Protein AF-A0A8B8N8Z0-F1 (afdb_monomer)

pLDDT: mean 83.54, std 14.43, range [28.58, 98.75]

Foldseek 3Di:
DDAPDQEDAAEDPPDAAEDELVNLLVHQNHAYYHHYNYAYADENANSQQNHQEYAHAAADLDHRYDQDDHNRHAEYHHENHCDEAVRPCVVRCLNHQNHAYYHHHNNCRYQEDHQCQSPCNHQEYHPAQNCNHAAYDLNCLSNQNHQEYEHANNANHQEYDLSPLNRANHADYHDYQYQHHYYYHLNVLSNCNHAEDAQANHCRDQDDRLSVLSNQNHAYDANHLNQNHAEHHLSVLSNQNHAEYHDANYAHAEHHLSVLSNQNHAYDHQALYCHQEHHLSVLSNANHQEDHHALNANHECPNLLSVLSHQNHAYDAAHNYRYQEHDQSQQVHLYQEYHHEYANHQADHDHHLNYQYYAYEYLACVRPDACQSNQNHAYYHYAHDAPPDPDPPVCCVVRVVSRVVSLPDDHDAHDDHLNYQEYAYHQDPPYHDLPNVLNHAYYHAEPHQDQEDDDDLSCQQHAEYHYEQNQNHAAHPPPLSNLNHQYYEAYNHQNHAAYPNPLNNQNHAEYAYENHARHAEYPACLSNVNHQEEEYEQHQNYAAHHNCPPHNDYHPHLQVRHPPVGHDPPVPDPPPPDDAQSFQEEEFDDCVQCPPDAPVCLCVVCVVVVGGYDYPPPDDDDPDDLDPSLLSNLLRYQEYEYEDDLCQLLDLNSLRSLLSNVVSCVVVVNSHYYAYEDAHDDLCVLLVVDVRNVVSLVVVVVPDDPVSSVSSNVSSNVSSPDDYHYDNDDDSVVSSVVVVVVSVVSVVVNVPPD

Sequence (754 aa):
KNEDAEALSLTSDGCNRSIASEELAALPNLRFLRVKGVDLFGNFENLLSNLRWFSWEIMHKVLYAESFHFANLVVLDLSRSDIEDDWGGWRQIQMTKKLKVLDLTDCTKLRRTPDFSNFTSLETLVLARCSNLITIHPSISKLQLLETLNIKGCSCLGELPEEISSLQSLKQIIMPQNFQPLKLPERFGDLKSLLSLRLSYHPKICKLPDSIGGAVNLTCLTLRECVGIKELPSSIGELQMLVELDISSSSIVELPDSIGKLKKLKVLSLCRTKIREIPRTVGGLEMLEGLYAHQSWDLTDKNLEEIGKLRHLKTLNLAFTSVSRLPAEISGLDLQKLEVGSIELQQVPALPSSLKFLAVQALDFSLVPDPSCITGLEHLELQRLSSSTNIPRSTWRDYHSKIEAASTREQPSYQLPFHLSTLKLRGISPLPHFSNLSKLTVLHVIDCAISHLPVDPGLTHLRELFIRRCKSLEKIPGLSLLRSLERLELEGLSRLVEIQGLSELESLQYFRISSCDLIGQLPNLSKLGKLQHLDLEACPNLRPIEGIEGLESWVLDTCGHTILERLFDISRSTWLSHKLSMYDVFLSSKGVDTHRSIVSYLHDWMFHNQISVYSSLDDYRSKEGIGEKILQALASSNIYIPVFSRNYASSHWCLRELACMVKCTAESKGKRRILPIFFDVEIDDVKLETNLYNNALDKHGMNFDHNEVKSWKEALIEVAAMRGFVLKNNSYEEVLQLVVAEVYKARKSLDGDS

Structure (mmCIF, N/CA/C/O backbone):
data_AF-A0A8B8N8Z0-F1
#
_entry.id   AF-A0A8B8N8Z0-F1
#
loop_
_atom_site.group_PDB
_atom_site.id
_atom_site.type_symbol
_atom_site.label_atom_id
_atom_site.label_alt_id
_atom_site.label_comp_id
_atom_site.label_asym_id
_atom_site.label_entity_id
_atom_site.label_seq_id
_atom_site.pdbx_PDB_ins_code
_atom_site.Cartn_x
_atom_site.Cartn_y
_atom_site.Cartn_z
_atom_site.occupancy
_atom_site.B_iso_or_equiv
_atom_site.auth_seq_id
_atom_site.auth_comp_id
_atom_site.auth_asym_id
_atom_site.auth_atom_id
_atom_site.pdbx_PDB_model_num
ATOM 1 N N . LYS A 1 1 ? -48.734 17.765 26.076 1.00 64.25 1 LYS A N 1
ATOM 2 C CA . LYS A 1 1 ? -48.020 16.470 26.136 1.00 64.25 1 LYS A CA 1
ATOM 3 C C . LYS A 1 1 ? -48.306 15.728 24.845 1.00 64.25 1 LYS A C 1
ATOM 5 O O . LYS A 1 1 ? -49.464 15.719 24.449 1.00 64.25 1 LYS A O 1
ATOM 10 N N . ASN A 1 2 ? -47.285 15.202 24.180 1.00 74.56 2 ASN A N 1
ATOM 11 C CA . ASN A 1 2 ? -47.433 14.359 22.998 1.00 74.56 2 ASN A CA 1
ATOM 12 C C . ASN A 1 2 ? -46.837 12.991 23.341 1.00 74.56 2 ASN A C 1
ATOM 14 O O . ASN A 1 2 ? -45.634 12.881 23.566 1.00 74.56 2 ASN A O 1
ATOM 18 N N . GLU A 1 3 ? -47.701 11.987 23.464 1.00 80.31 3 GLU A N 1
ATOM 19 C CA . GLU A 1 3 ? -47.327 10.639 23.904 1.00 80.31 3 GLU A CA 1
ATOM 20 C C . GLU A 1 3 ? -46.908 9.737 22.733 1.00 80.31 3 GLU A C 1
ATOM 22 O O . GLU A 1 3 ? -46.277 8.710 22.963 1.00 80.31 3 GLU A O 1
ATOM 27 N N . ASP A 1 4 ? -47.160 10.150 21.488 1.00 79.81 4 ASP A N 1
ATOM 28 C CA . ASP A 1 4 ? -46.815 9.383 20.283 1.00 79.81 4 ASP A CA 1
ATOM 29 C C . ASP A 1 4 ? -45.394 9.690 19.771 1.00 79.81 4 ASP A C 1
ATOM 31 O O . ASP A 1 4 ? -44.838 8.973 18.938 1.00 79.81 4 ASP A O 1
ATOM 35 N N . ALA A 1 5 ? -44.787 10.783 20.242 1.00 72.88 5 ALA A N 1
ATOM 36 C CA . ALA A 1 5 ? -43.480 11.236 19.780 1.00 72.88 5 ALA A CA 1
ATOM 37 C C . ALA A 1 5 ? -42.330 10.392 20.367 1.00 72.88 5 ALA A C 1
ATOM 39 O O . ALA A 1 5 ? -41.898 10.601 21.501 1.00 72.88 5 ALA A O 1
ATOM 40 N N . GLU A 1 6 ? -41.781 9.475 19.563 1.00 80.25 6 GLU A N 1
ATOM 41 C CA . GLU A 1 6 ? -40.627 8.640 19.946 1.00 80.25 6 GLU A CA 1
ATOM 42 C C . GLU A 1 6 ? -39.260 9.225 19.542 1.00 80.25 6 GLU A C 1
ATOM 44 O O . GLU A 1 6 ? -38.225 8.789 20.057 1.00 80.25 6 GLU A O 1
ATOM 49 N N . ALA A 1 7 ? -39.222 10.201 18.632 1.00 79.19 7 ALA A N 1
ATOM 50 C CA . ALA A 1 7 ? -37.984 10.786 18.122 1.00 79.19 7 ALA A CA 1
ATOM 51 C C . ALA A 1 7 ? -38.082 12.307 17.967 1.00 79.19 7 ALA A C 1
ATOM 53 O O . ALA A 1 7 ? -39.103 12.829 17.523 1.00 79.19 7 ALA A O 1
ATOM 54 N N . LEU A 1 8 ? -36.995 13.007 18.290 1.00 80.31 8 LEU A N 1
ATOM 55 C CA . LEU A 1 8 ? -36.896 14.458 18.190 1.00 80.31 8 LEU A CA 1
ATOM 56 C C . LEU A 1 8 ? -35.491 14.868 17.733 1.00 80.31 8 LEU A C 1
ATOM 58 O O . LEU A 1 8 ? -34.490 14.371 18.247 1.00 80.31 8 LEU A O 1
ATOM 62 N N . SER A 1 9 ? -35.416 15.796 16.779 1.00 82.12 9 SER A N 1
ATOM 63 C CA . SER A 1 9 ? -34.163 16.412 16.339 1.00 82.12 9 SER A CA 1
ATOM 64 C C . SER A 1 9 ? -34.293 17.924 16.392 1.00 82.12 9 SER A C 1
ATOM 66 O O . SER A 1 9 ? -35.185 18.497 15.772 1.00 82.12 9 SER A O 1
ATOM 68 N N . LEU A 1 10 ? -33.379 18.553 17.114 1.00 79.12 10 LEU A N 1
ATOM 69 C CA . LEU A 1 10 ? -33.354 19.977 17.393 1.00 79.12 10 LEU A CA 1
ATOM 70 C C . LEU A 1 10 ? -32.023 20.523 16.894 1.00 79.12 10 LEU A C 1
ATOM 72 O O . LEU A 1 10 ? -30.957 20.061 17.301 1.00 79.12 10 LEU A O 1
ATOM 76 N N . THR A 1 11 ? -32.094 21.479 15.978 1.00 73.81 11 THR A N 1
ATOM 77 C CA . THR A 1 11 ? -30.932 22.111 15.350 1.00 73.81 11 THR A CA 1
ATOM 78 C C . THR A 1 11 ? -31.142 23.615 15.357 1.00 73.81 11 THR A C 1
ATOM 80 O O . THR A 1 11 ? -32.162 24.073 14.842 1.00 73.81 11 THR A O 1
ATOM 83 N N . SER A 1 12 ? -30.199 24.371 15.917 1.00 67.25 12 SER A N 1
ATOM 84 C CA . SER A 1 12 ? -30.183 25.832 15.787 1.00 67.25 12 SER A CA 1
ATOM 85 C C . SER A 1 12 ? -29.302 26.264 14.616 1.00 67.25 12 SER A C 1
ATOM 87 O O . SER A 1 12 ? -28.255 25.672 14.359 1.00 67.25 12 SER A O 1
ATOM 89 N N . ASP A 1 13 ? -29.723 27.317 13.924 1.00 56.53 13 ASP A N 1
ATOM 90 C CA . ASP A 1 13 ? -29.038 27.991 12.819 1.00 56.53 13 ASP A CA 1
ATOM 91 C C . ASP A 1 13 ? -28.179 29.187 13.282 1.00 56.53 13 ASP A C 1
ATOM 93 O O . ASP A 1 13 ? -27.795 30.033 12.476 1.00 56.53 13 ASP A O 1
ATOM 97 N N . GLY A 1 14 ? -27.838 29.250 14.575 1.00 51.62 14 GLY A N 1
ATOM 98 C CA . GLY A 1 14 ? -26.988 30.298 15.158 1.00 51.62 14 GLY A CA 1
ATOM 99 C C . GLY A 1 14 ? -27.698 31.224 16.150 1.00 51.62 14 GLY A C 1
ATOM 100 O O . GLY A 1 14 ? -27.080 32.154 16.664 1.00 51.62 14 GLY A O 1
ATOM 101 N N . CYS A 1 15 ? -28.971 30.971 16.468 1.00 49.44 15 CYS A N 1
ATOM 102 C CA . CYS A 1 15 ? -29.636 31.618 17.599 1.00 49.44 15 CYS A CA 1
ATOM 103 C C . CYS A 1 15 ? -29.336 30.846 18.897 1.00 49.44 15 CYS A C 1
ATOM 105 O O . CYS A 1 15 ? -29.618 29.648 18.960 1.00 49.44 15 CYS A O 1
ATOM 107 N N . ASN A 1 16 ? -28.841 31.514 19.947 1.00 56.75 16 ASN A N 1
ATOM 108 C CA . ASN A 1 16 ? -28.747 30.942 21.300 1.00 56.75 16 ASN A CA 1
ATOM 109 C C . ASN A 1 16 ? -30.158 30.643 21.829 1.00 56.75 16 ASN A C 1
ATOM 111 O O . ASN A 1 16 ? -30.786 31.477 22.481 1.00 56.75 16 ASN A O 1
ATOM 115 N N . ARG A 1 17 ? -30.685 29.465 21.500 1.00 65.38 17 ARG A N 1
ATOM 116 C CA . ARG A 1 17 ? -31.898 28.913 22.094 1.00 65.38 17 ARG A CA 1
ATOM 117 C C . ARG A 1 17 ? -31.474 27.833 23.075 1.00 65.38 17 ARG A C 1
ATOM 119 O O . ARG A 1 17 ? -30.704 26.946 22.714 1.00 65.38 17 ARG A O 1
ATOM 126 N N . SER A 1 18 ? -31.973 27.930 24.299 1.00 74.81 18 SER A N 1
ATOM 127 C CA . SER A 1 18 ? -31.906 26.865 25.289 1.00 74.81 18 SER A CA 1
ATOM 128 C C . SER A 1 18 ? -33.250 26.146 25.353 1.00 74.81 18 SER A C 1
ATOM 130 O O . SER A 1 18 ? -34.289 26.746 25.080 1.00 74.81 18 SER A O 1
ATOM 132 N N . ILE A 1 19 ? -33.222 24.860 25.691 1.00 80.62 19 ILE A N 1
ATOM 133 C CA . ILE A 1 19 ? -34.414 24.052 25.947 1.00 80.62 19 ILE A CA 1
ATOM 134 C C . ILE A 1 19 ? -34.471 23.744 27.434 1.00 80.62 19 ILE A C 1
ATOM 136 O O . ILE A 1 19 ? -33.508 23.220 28.007 1.00 80.62 19 ILE A O 1
ATOM 140 N N . ALA A 1 20 ? -35.605 24.076 28.040 1.00 85.69 20 ALA A N 1
ATOM 141 C CA . ALA A 1 20 ? -35.876 23.817 29.442 1.00 85.69 20 ALA A CA 1
ATOM 142 C C . ALA A 1 20 ? -36.270 22.350 29.670 1.00 85.69 20 ALA A C 1
ATOM 144 O O . ALA A 1 20 ? -36.886 21.705 28.812 1.00 85.69 20 ALA A O 1
ATOM 145 N N . SER A 1 21 ? -35.983 21.821 30.860 1.00 86.31 21 SER A N 1
ATOM 146 C CA . SER A 1 21 ? -36.419 20.484 31.281 1.00 86.31 21 SER A CA 1
ATOM 147 C C . SER A 1 21 ? -37.930 20.266 31.123 1.00 86.31 21 SER A C 1
ATOM 149 O O . SER A 1 21 ? -38.365 19.194 30.698 1.00 86.31 21 SER A O 1
ATOM 151 N N . GLU A 1 22 ? -38.743 21.289 31.394 1.00 86.50 22 GLU A N 1
ATOM 152 C CA . GLU A 1 22 ? -40.209 21.213 31.350 1.00 86.50 22 GLU A CA 1
ATOM 153 C C . GLU A 1 22 ? -40.739 21.006 29.923 1.00 86.50 22 GLU A C 1
ATOM 155 O O . GLU A 1 22 ? -41.787 20.384 29.733 1.00 86.50 22 GLU A O 1
ATOM 160 N N . GLU A 1 23 ? -40.007 21.487 28.914 1.00 85.94 23 GLU A N 1
ATOM 161 C CA . GLU A 1 23 ? -40.367 21.321 27.505 1.00 85.94 23 GLU A CA 1
ATOM 162 C C . GLU A 1 23 ? -40.172 19.869 27.059 1.00 85.94 23 GLU A C 1
ATOM 164 O O . GLU A 1 23 ? -41.051 19.287 26.419 1.00 85.94 23 GLU A O 1
ATOM 169 N N . LEU A 1 24 ? -39.061 19.241 27.461 1.00 85.31 24 LEU A N 1
ATOM 170 C CA . LEU A 1 24 ? -38.806 17.825 27.181 1.00 85.31 24 LEU A CA 1
ATOM 171 C C . LEU A 1 24 ? -39.704 16.897 28.014 1.00 85.31 24 LEU A C 1
ATOM 173 O O . LEU A 1 24 ? -40.096 15.834 27.530 1.00 85.31 24 LEU A O 1
ATOM 177 N N . ALA A 1 25 ? -40.143 17.323 29.204 1.00 85.00 25 ALA A N 1
ATOM 178 C CA . ALA A 1 25 ? -41.131 16.597 30.006 1.00 85.00 25 ALA A CA 1
ATOM 179 C C . ALA A 1 25 ? -42.498 16.438 29.303 1.00 85.00 25 ALA A C 1
ATOM 181 O O . ALA A 1 25 ? -43.309 15.586 29.684 1.00 85.00 25 ALA A O 1
ATOM 182 N N . ALA A 1 26 ? -42.774 17.227 28.257 1.00 85.88 26 ALA A N 1
ATOM 183 C CA . ALA A 1 26 ? -43.978 17.080 27.446 1.00 85.88 26 ALA A CA 1
ATOM 184 C C . ALA A 1 26 ? -43.946 15.865 26.492 1.00 85.88 26 ALA A C 1
ATOM 186 O O . ALA A 1 26 ? -44.990 15.570 25.897 1.00 85.88 26 ALA A O 1
ATOM 187 N N . LEU A 1 27 ? -42.801 15.176 26.365 1.00 85.44 27 LEU A N 1
ATOM 188 C CA . LEU A 1 27 ? -42.533 14.071 25.432 1.00 85.44 27 LEU A CA 1
ATOM 189 C C . LEU A 1 27 ? -42.079 12.793 26.182 1.00 85.44 27 LEU A C 1
ATOM 191 O O . LEU A 1 27 ? -40.927 12.373 26.069 1.00 85.44 27 LEU A O 1
ATOM 195 N N . PRO A 1 28 ? -42.959 12.148 26.970 1.00 82.88 28 PRO A N 1
ATOM 196 C CA . PRO A 1 28 ? -42.568 11.094 27.920 1.00 82.88 28 PRO A CA 1
ATOM 197 C C . PRO A 1 28 ? -42.070 9.781 27.280 1.00 82.88 28 PRO A C 1
ATOM 199 O O . PRO A 1 28 ? -41.373 8.998 27.930 1.00 82.88 28 PRO A O 1
ATOM 202 N N . ASN A 1 29 ? -42.408 9.532 26.012 1.00 85.06 29 ASN A N 1
ATOM 203 C CA . ASN A 1 29 ? -42.052 8.308 25.282 1.00 85.06 29 ASN A CA 1
ATOM 204 C C . ASN A 1 29 ? -40.846 8.491 24.346 1.00 85.06 29 ASN A C 1
ATOM 206 O O . ASN A 1 29 ? -40.593 7.650 23.483 1.00 85.06 29 ASN A O 1
ATOM 210 N N . LEU A 1 30 ? -40.078 9.571 24.520 1.00 84.50 30 LEU A N 1
ATOM 211 C CA . LEU A 1 30 ? -38.934 9.865 23.672 1.00 84.50 30 LEU A CA 1
ATOM 212 C C . LEU A 1 30 ? -37.840 8.793 23.813 1.00 84.50 30 LEU A C 1
ATOM 214 O O . LEU A 1 30 ? -37.362 8.487 24.908 1.00 84.50 30 LEU A O 1
ATOM 218 N N . ARG A 1 31 ? -37.420 8.236 22.675 1.00 85.88 31 ARG A N 1
ATOM 219 C CA . ARG A 1 31 ? -36.386 7.195 22.559 1.00 85.88 31 ARG A CA 1
ATOM 220 C C . ARG A 1 31 ? -35.155 7.674 21.799 1.00 85.88 31 ARG A C 1
ATOM 222 O O . ARG A 1 31 ? -34.062 7.166 22.055 1.00 85.88 31 ARG A O 1
ATOM 229 N N . PHE A 1 32 ? -35.321 8.636 20.894 1.00 84.25 32 PHE A N 1
ATOM 230 C CA . PHE A 1 32 ? -34.250 9.199 20.077 1.00 84.25 32 PHE A CA 1
ATOM 231 C C . PHE A 1 32 ? -34.248 10.716 20.204 1.00 84.25 32 PHE A C 1
ATOM 233 O O . PHE A 1 32 ? -35.252 11.364 19.914 1.00 84.25 32 PHE A O 1
ATOM 240 N N . LEU A 1 33 ? -33.117 11.283 20.605 1.00 85.06 33 LEU A N 1
ATOM 241 C CA . LEU A 1 33 ? -32.973 12.724 20.750 1.00 85.06 33 LEU A CA 1
ATOM 242 C C . LEU A 1 33 ? -31.678 13.191 20.090 1.00 85.06 33 LEU A C 1
ATOM 244 O O . LEU A 1 33 ? -30.604 12.702 20.423 1.00 85.06 33 LEU A O 1
ATOM 248 N N . ARG A 1 34 ? -31.776 14.144 19.161 1.00 85.06 34 ARG A N 1
ATOM 249 C CA . ARG A 1 34 ? -30.636 14.912 18.647 1.00 85.06 34 ARG A CA 1
ATOM 250 C C . ARG A 1 34 ? -30.785 16.367 19.068 1.00 85.06 34 ARG A C 1
ATOM 252 O O . ARG A 1 34 ? -31.820 16.966 18.798 1.00 85.06 34 ARG A O 1
ATOM 259 N N . VAL A 1 35 ? -29.744 16.934 19.663 1.00 85.00 35 VAL A N 1
ATOM 260 C CA . VAL A 1 35 ? -29.664 18.340 20.065 1.00 85.00 35 VAL A CA 1
ATOM 261 C C . VAL A 1 35 ? -28.347 18.906 19.545 1.00 85.00 35 VAL A C 1
ATOM 263 O O . VAL A 1 35 ? -27.278 18.506 19.996 1.00 85.00 35 VAL A O 1
ATOM 266 N N . LYS A 1 36 ? -28.419 19.808 18.565 1.00 79.44 36 LYS A N 1
ATOM 267 C CA . LYS A 1 36 ? -27.256 20.390 17.889 1.00 79.44 36 LYS A CA 1
ATOM 268 C C . LYS A 1 36 ? -27.322 21.913 17.893 1.00 79.44 36 LYS A C 1
ATOM 270 O O . LYS A 1 36 ? -28.285 22.493 17.389 1.00 79.44 36 LYS A O 1
ATOM 275 N N . GLY A 1 37 ? -26.285 22.551 18.436 1.00 70.19 37 GLY A N 1
ATOM 276 C CA . GLY A 1 37 ? -26.212 24.011 18.554 1.00 70.19 37 GLY A CA 1
ATOM 277 C C . GLY A 1 37 ? -27.274 24.606 19.488 1.00 70.19 37 GLY A C 1
ATOM 278 O O . GLY A 1 37 ? -27.650 25.761 19.324 1.00 70.19 37 GLY A O 1
ATOM 279 N N . VAL A 1 38 ? -27.811 23.804 20.411 1.00 75.94 38 VAL A N 1
ATOM 280 C CA . VAL A 1 38 ? -28.872 24.173 21.359 1.00 75.94 38 VAL A CA 1
ATOM 281 C C . VAL A 1 38 ? -28.443 23.701 22.744 1.00 75.94 38 VAL A C 1
ATOM 283 O O . VAL A 1 38 ? -28.052 22.542 22.900 1.00 75.94 38 VAL A O 1
ATOM 286 N N . ASP A 1 39 ? -28.539 24.573 23.745 1.00 77.88 39 ASP A N 1
ATOM 287 C CA . ASP A 1 39 ? -28.206 24.216 25.126 1.00 77.88 39 ASP A CA 1
ATOM 288 C C . ASP A 1 39 ? -29.398 23.589 25.848 1.00 77.88 39 ASP A C 1
ATOM 290 O O . ASP A 1 39 ? -30.551 23.960 25.632 1.00 77.88 39 ASP A O 1
ATOM 294 N N . LEU A 1 40 ? -29.116 22.664 26.761 1.00 84.44 40 LEU A N 1
ATOM 295 C CA . LEU A 1 40 ? -30.096 22.153 27.716 1.00 84.44 40 LEU A CA 1
ATOM 296 C C . LEU A 1 40 ? -29.915 22.886 29.048 1.00 84.44 40 LEU A C 1
ATOM 298 O O . LEU A 1 40 ? -28.785 23.023 29.521 1.00 84.44 40 LEU A O 1
ATOM 302 N N . PHE A 1 41 ? -31.011 23.334 29.661 1.00 86.56 41 PHE A N 1
ATOM 303 C CA . PHE A 1 41 ? -30.983 23.961 30.983 1.00 86.56 41 PHE A CA 1
ATOM 304 C C . PHE A 1 41 ? -32.086 23.397 31.886 1.00 86.56 41 PHE A C 1
ATOM 306 O O . PHE A 1 41 ? -33.178 23.075 31.420 1.00 86.56 41 PHE A O 1
ATOM 313 N N . GLY A 1 42 ? -31.790 23.285 33.182 1.00 86.31 42 GLY A N 1
ATOM 314 C CA . GLY A 1 42 ? -32.722 22.754 34.178 1.00 86.31 42 GLY A CA 1
ATOM 315 C C . GLY A 1 42 ? -32.394 21.328 34.623 1.00 86.31 42 GLY A C 1
ATOM 316 O O . GLY A 1 42 ? -31.317 20.797 34.342 1.00 86.31 42 GLY A O 1
ATOM 317 N N . ASN A 1 43 ? -33.320 20.721 35.367 1.00 85.88 43 ASN A N 1
ATOM 318 C CA . ASN A 1 43 ? -33.134 19.416 35.999 1.00 85.88 43 ASN A CA 1
ATOM 319 C C . ASN A 1 43 ? -33.763 18.305 35.140 1.00 85.88 43 ASN A C 1
ATOM 321 O O . ASN A 1 43 ? -34.976 18.275 34.937 1.00 85.88 43 ASN A O 1
ATOM 325 N N . PHE A 1 44 ? -32.936 17.367 34.672 1.00 86.31 44 PHE A N 1
ATOM 326 C CA . PHE A 1 44 ? -33.347 16.256 33.806 1.00 86.31 44 PHE A CA 1
ATOM 327 C C . PHE A 1 44 ? -33.587 14.931 34.541 1.00 86.31 44 PHE A C 1
ATOM 329 O O . PHE A 1 44 ? -33.677 13.872 33.905 1.00 86.31 44 PHE A O 1
ATOM 336 N N . GLU A 1 45 ? -33.716 14.968 35.867 1.00 83.38 45 GLU A N 1
ATOM 337 C CA . GLU A 1 45 ? -33.925 13.785 36.694 1.00 83.38 45 GLU A CA 1
ATOM 338 C C . GLU A 1 45 ? -35.158 12.994 36.227 1.00 83.38 45 GLU A C 1
ATOM 340 O O . GLU A 1 45 ? -36.283 13.489 36.191 1.00 83.38 45 GLU A O 1
ATOM 345 N N . ASN A 1 46 ? -34.932 11.739 35.828 1.00 80.25 46 ASN A N 1
ATOM 346 C CA . ASN A 1 46 ? -35.934 10.798 35.308 1.00 80.25 46 ASN A CA 1
ATOM 347 C C . ASN A 1 46 ? -36.705 11.228 34.036 1.00 80.25 46 ASN A C 1
ATOM 349 O O . ASN A 1 46 ? -37.549 10.465 33.566 1.00 80.25 46 ASN A O 1
ATOM 353 N N . LEU A 1 47 ? -36.407 12.381 33.424 1.00 82.69 47 LEU A N 1
ATOM 354 C CA . LEU A 1 47 ? -37.099 12.845 32.209 1.00 82.69 47 LEU A CA 1
ATOM 355 C C . LEU A 1 47 ? -36.675 12.081 30.950 1.00 82.69 47 LEU A C 1
ATOM 357 O O . LEU A 1 47 ? -37.463 11.899 30.027 1.00 82.69 47 LEU A O 1
ATOM 361 N N . LEU A 1 48 ? -35.425 11.616 30.915 1.00 84.12 48 LEU A N 1
ATOM 362 C CA . LEU A 1 48 ? -34.805 11.009 29.734 1.00 84.12 48 LEU A CA 1
ATOM 363 C C . LEU A 1 48 ? -34.543 9.503 29.900 1.00 84.12 48 LEU A C 1
ATOM 365 O O . LEU A 1 48 ? -33.741 8.912 29.177 1.00 84.12 48 LEU A O 1
ATOM 369 N N . SER A 1 49 ? -35.220 8.845 30.847 1.00 86.44 49 SER A N 1
ATOM 370 C CA . SER A 1 49 ? -34.957 7.438 31.184 1.00 86.44 49 SER A CA 1
ATOM 371 C C . SER A 1 49 ? -35.340 6.440 30.082 1.00 86.44 49 SER A C 1
ATOM 373 O O . SER A 1 49 ? -34.778 5.343 30.043 1.00 86.44 49 SER A O 1
ATOM 375 N N . ASN A 1 50 ? -36.251 6.807 29.172 1.00 87.56 50 ASN A N 1
ATOM 376 C CA . ASN A 1 50 ? -36.653 5.992 28.017 1.00 87.56 50 ASN A CA 1
ATOM 377 C C . ASN A 1 50 ? -35.741 6.163 26.788 1.00 87.56 50 ASN A C 1
ATOM 379 O O . ASN A 1 50 ? -35.831 5.352 25.857 1.00 87.56 50 ASN A O 1
ATOM 383 N N . LEU A 1 51 ? -34.838 7.158 26.790 1.00 88.88 51 LEU A N 1
ATOM 384 C CA . LEU A 1 51 ? -33.911 7.376 25.682 1.00 88.88 51 LEU A CA 1
ATOM 385 C C . LEU A 1 51 ? -33.035 6.148 25.457 1.00 88.88 51 LEU A C 1
ATOM 387 O O . LEU A 1 51 ? -32.480 5.572 26.389 1.00 88.88 51 LEU A O 1
ATOM 391 N N . ARG A 1 52 ? -32.888 5.786 24.184 1.00 86.44 52 ARG A N 1
ATOM 392 C CA . ARG A 1 52 ? -31.974 4.750 23.696 1.00 86.44 52 ARG A CA 1
ATOM 393 C C . ARG A 1 52 ? -30.805 5.343 22.926 1.00 86.44 52 ARG A C 1
ATOM 395 O O . ARG A 1 52 ? -29.716 4.779 22.970 1.00 86.44 52 ARG A O 1
ATOM 402 N N . TRP A 1 53 ? -31.020 6.465 22.250 1.00 91.06 53 TRP A N 1
ATOM 403 C CA . TRP A 1 53 ? -29.998 7.167 21.486 1.00 91.06 53 TRP A CA 1
ATOM 404 C C . TRP A 1 53 ? -30.085 8.661 21.775 1.00 91.06 53 TRP A C 1
ATOM 406 O O . TRP A 1 53 ? -31.167 9.250 21.684 1.00 91.06 53 TRP A O 1
ATOM 416 N N . PHE A 1 54 ? -28.949 9.252 22.121 1.00 90.75 54 PHE A N 1
ATOM 417 C CA . PHE A 1 54 ? -28.841 10.672 22.409 1.00 90.75 54 PHE A CA 1
ATOM 418 C C . PHE A 1 54 ? -27.606 11.238 21.713 1.00 90.75 54 PHE A C 1
ATOM 420 O O . PHE A 1 54 ? -26.495 10.796 21.988 1.00 90.75 54 PHE A O 1
ATOM 427 N N . SER A 1 55 ? -27.812 12.186 20.802 1.00 87.69 55 SER A N 1
ATOM 428 C CA . SER A 1 55 ? -26.752 12.960 20.157 1.00 87.69 55 SER A CA 1
ATOM 429 C C . SER A 1 55 ? -26.834 14.392 20.645 1.00 87.69 55 SER A C 1
ATOM 431 O O . SER A 1 55 ? -27.884 15.028 20.520 1.00 87.69 55 SER A O 1
ATOM 433 N N . TRP A 1 56 ? -25.755 14.874 21.240 1.00 88.81 56 TRP A N 1
ATOM 434 C CA . TRP A 1 56 ? -25.711 16.154 21.914 1.00 88.81 56 TRP A CA 1
ATOM 435 C C . TRP A 1 56 ? -24.412 16.882 21.600 1.00 88.81 56 TRP A C 1
ATOM 437 O O . TRP A 1 56 ? -23.339 16.502 22.060 1.00 88.81 56 TRP A O 1
ATOM 447 N N . GLU A 1 57 ? -24.540 17.946 20.813 1.00 85.38 57 GLU A N 1
ATOM 448 C CA . GLU A 1 57 ? -23.433 18.821 20.444 1.00 85.38 57 GLU A CA 1
ATOM 449 C C . GLU A 1 57 ? -23.317 19.958 21.466 1.00 85.38 57 GLU A C 1
ATOM 451 O O . GLU A 1 57 ? -24.171 20.847 21.517 1.00 85.38 57 GLU A O 1
ATOM 456 N N . ILE A 1 58 ? -22.273 19.924 22.292 1.00 82.81 58 ILE A N 1
ATOM 457 C CA . ILE A 1 58 ? -22.071 20.879 23.385 1.00 82.81 58 ILE A CA 1
ATOM 458 C C . ILE A 1 58 ? -21.163 22.006 22.905 1.00 82.81 58 ILE A C 1
ATOM 460 O O . ILE A 1 58 ? -20.007 21.765 22.571 1.00 82.81 58 ILE A O 1
ATOM 464 N N . MET A 1 59 ? -21.672 23.239 22.893 1.00 75.06 59 MET A N 1
ATOM 465 C CA . MET A 1 59 ? -20.957 24.418 22.372 1.00 75.06 59 MET A CA 1
ATOM 466 C C . MET A 1 59 ? -20.263 25.253 23.459 1.00 75.06 59 MET A C 1
ATOM 468 O O . MET A 1 59 ? -19.488 26.161 23.155 1.00 75.06 59 MET A O 1
ATOM 472 N N . HIS A 1 60 ? -20.545 24.982 24.737 1.00 72.94 60 HIS A N 1
ATOM 473 C CA . HIS A 1 60 ? -20.067 25.789 25.857 1.00 72.94 60 HIS A CA 1
ATOM 474 C C . HIS A 1 60 ? -19.482 24.931 26.980 1.00 72.94 60 HIS A C 1
ATOM 476 O O . HIS A 1 60 ? -19.968 23.844 27.283 1.00 72.94 60 HIS A O 1
ATOM 482 N N . LYS A 1 61 ? -18.442 25.457 27.643 1.00 66.44 61 LYS A N 1
ATOM 483 C CA . LYS A 1 61 ? -17.775 24.779 28.766 1.00 66.44 61 LYS A CA 1
ATOM 484 C C . LYS A 1 61 ? -18.693 24.619 29.986 1.00 66.44 61 LYS A C 1
ATOM 486 O O . LYS A 1 61 ? -18.576 23.641 30.724 1.00 66.44 61 LYS A O 1
ATOM 491 N N . VAL A 1 62 ? -19.580 25.589 30.220 1.00 69.19 62 VAL A N 1
ATOM 492 C CA . VAL A 1 62 ? -20.497 25.593 31.366 1.00 69.19 62 VAL A CA 1
ATOM 493 C C . VAL A 1 62 ? -21.715 24.737 31.044 1.00 69.19 62 VAL A C 1
ATOM 495 O O . VAL A 1 62 ? -22.436 25.004 30.089 1.00 69.19 62 VAL A O 1
ATOM 498 N N . LEU A 1 63 ? -21.945 23.716 31.865 1.00 72.00 63 LEU A N 1
ATOM 499 C CA . LEU A 1 63 ? -23.123 22.867 31.774 1.00 72.00 63 LEU A CA 1
ATOM 500 C C . LEU A 1 63 ? -24.246 23.475 32.628 1.00 72.00 63 LEU A C 1
ATOM 502 O O . LEU A 1 63 ? -24.110 23.544 33.847 1.00 72.00 63 LEU A O 1
ATOM 506 N N . TYR A 1 64 ? -25.336 23.914 31.998 1.00 76.31 64 TYR A N 1
ATOM 507 C CA . TYR A 1 64 ? -26.519 24.457 32.690 1.00 76.31 64 TYR A CA 1
ATOM 508 C C . TYR A 1 64 ? -27.586 23.397 33.003 1.00 76.31 64 TYR A C 1
ATOM 510 O O . TYR A 1 64 ? -28.574 23.681 33.682 1.00 76.31 64 TYR A O 1
ATOM 518 N N . ALA A 1 65 ? -27.406 22.187 32.476 1.00 79.19 65 ALA A N 1
ATOM 519 C CA . ALA A 1 65 ? -28.234 21.033 32.774 1.00 79.19 65 ALA A CA 1
ATOM 520 C C . ALA A 1 65 ? -27.688 20.274 33.990 1.00 79.19 65 ALA A C 1
ATOM 522 O O . ALA A 1 65 ? -26.474 20.103 34.145 1.00 79.19 65 ALA A O 1
ATOM 523 N N . GLU A 1 66 ? -28.595 19.784 34.829 1.00 79.38 66 GLU A N 1
ATOM 524 C CA . GLU A 1 66 ? -28.270 19.012 36.025 1.00 79.38 66 GLU A CA 1
ATOM 525 C C . GLU A 1 66 ? -29.007 17.664 36.043 1.00 79.38 66 GLU A C 1
ATOM 527 O O . GLU A 1 66 ? -30.085 17.505 35.462 1.00 79.38 66 GLU A O 1
ATOM 532 N N . SER A 1 67 ? -28.423 16.698 36.760 1.00 80.44 67 SER A N 1
ATOM 533 C CA . SER A 1 67 ? -29.075 15.447 37.177 1.00 80.44 67 SER A CA 1
ATOM 534 C C . SER A 1 67 ? -29.601 14.552 36.044 1.00 80.44 67 SER A C 1
ATOM 536 O O . SER A 1 67 ? -30.711 14.023 36.110 1.00 80.44 67 SER A O 1
ATOM 538 N N . PHE A 1 68 ? -28.793 14.302 35.009 1.00 79.69 68 PHE A N 1
ATOM 539 C CA . PHE A 1 68 ? -29.149 13.316 33.982 1.00 79.69 68 PHE A CA 1
ATOM 540 C C . PHE A 1 68 ? -29.269 11.889 34.545 1.00 79.69 68 PHE A C 1
ATOM 542 O O . PHE A 1 68 ? -28.323 11.345 35.114 1.00 79.69 68 PHE A O 1
ATOM 549 N N . HIS A 1 69 ? -30.410 11.233 34.296 1.00 79.56 69 HIS A N 1
ATOM 550 C CA . HIS A 1 69 ? -30.596 9.804 34.570 1.00 79.56 69 HIS A CA 1
ATOM 551 C C . HIS A 1 69 ? -31.045 9.031 33.321 1.00 79.56 69 HIS A C 1
ATOM 553 O O . HIS A 1 69 ? -32.217 8.995 32.936 1.00 79.56 69 HIS A O 1
ATOM 559 N N . PHE A 1 70 ? -30.077 8.352 32.713 1.00 83.44 70 PHE A N 1
ATOM 560 C CA . PHE A 1 70 ? -30.222 7.601 31.471 1.00 83.44 70 PHE A CA 1
ATOM 561 C C . PHE A 1 70 ? -30.299 6.084 31.727 1.00 83.44 70 PHE A C 1
ATOM 563 O O . PHE A 1 70 ? -29.321 5.353 31.557 1.00 83.44 70 PHE A O 1
ATOM 570 N N . ALA A 1 71 ? -31.470 5.589 32.134 1.00 84.44 71 ALA A N 1
ATOM 571 C CA . ALA A 1 71 ? -31.652 4.176 32.490 1.00 84.44 71 ALA A CA 1
ATOM 572 C C . ALA A 1 71 ? -31.549 3.200 31.295 1.00 84.44 71 ALA A C 1
ATOM 574 O O . ALA A 1 71 ? -31.146 2.044 31.465 1.00 84.44 71 ALA A O 1
ATOM 575 N N . ASN A 1 72 ? -31.927 3.644 30.087 1.00 88.25 72 ASN A N 1
ATOM 576 C CA . ASN A 1 72 ? -32.015 2.800 28.888 1.00 88.25 72 ASN A CA 1
ATOM 577 C C . ASN A 1 72 ? -31.115 3.229 27.722 1.00 88.25 72 ASN A C 1
ATOM 579 O O . ASN A 1 72 ? -31.232 2.662 26.633 1.00 88.25 72 ASN A O 1
ATOM 583 N N . LEU A 1 73 ? -30.218 4.192 27.946 1.00 89.81 73 LEU A N 1
ATOM 584 C CA . LEU A 1 73 ? -29.387 4.750 26.887 1.00 89.81 73 LEU A CA 1
ATOM 585 C C . LEU A 1 73 ? -28.367 3.721 26.400 1.00 89.81 73 LEU A C 1
ATOM 587 O O . LEU A 1 73 ? -27.641 3.129 27.196 1.00 89.81 73 LEU A O 1
ATOM 591 N N . VAL A 1 74 ? -28.336 3.519 25.084 1.00 89.56 74 VAL A N 1
ATOM 592 C CA . VAL A 1 74 ? -27.466 2.561 24.388 1.00 89.56 74 VAL A CA 1
ATOM 593 C C . VAL A 1 74 ? -26.373 3.287 23.613 1.00 89.56 74 VAL A C 1
ATOM 595 O O . VAL A 1 74 ? -25.240 2.816 23.578 1.00 89.56 74 VAL A O 1
ATOM 598 N N . VAL A 1 75 ? -26.696 4.434 23.016 1.00 91.50 75 VAL A N 1
ATOM 599 C CA . VAL A 1 75 ? -25.757 5.242 22.234 1.00 91.50 75 VAL A CA 1
ATOM 600 C C . VAL A 1 75 ? -25.766 6.670 22.749 1.00 91.50 75 VAL A C 1
ATOM 602 O O . VAL A 1 75 ? -26.828 7.289 22.839 1.00 91.50 75 VAL A O 1
ATOM 605 N N . LEU A 1 76 ? -24.576 7.178 23.038 1.00 93.06 76 LEU A N 1
ATOM 606 C CA . LEU A 1 76 ? -24.329 8.567 23.375 1.00 93.06 76 LEU A CA 1
ATOM 607 C C . LEU A 1 76 ? -23.329 9.128 22.368 1.00 93.06 76 LEU A C 1
ATOM 609 O O . LEU A 1 76 ? -22.184 8.689 22.309 1.00 93.06 76 LEU A O 1
ATOM 613 N N . ASP A 1 77 ? -23.786 10.076 21.569 1.00 90.31 77 ASP A N 1
ATOM 614 C CA . ASP A 1 77 ? -22.985 10.793 20.590 1.00 90.31 77 ASP A CA 1
ATOM 615 C C . ASP A 1 77 ? -22.765 12.218 21.095 1.00 90.31 77 ASP A C 1
ATOM 617 O O . ASP A 1 77 ? -23.698 13.003 21.212 1.00 90.31 77 ASP A O 1
ATOM 621 N N . LEU A 1 78 ? -21.524 12.527 21.439 1.00 92.56 78 LEU A N 1
ATOM 622 C CA . LEU A 1 78 ? -21.062 13.844 21.857 1.00 92.56 78 LEU A CA 1
ATOM 623 C C . LEU A 1 78 ? -20.110 14.434 20.810 1.00 92.56 78 LEU A C 1
ATOM 625 O O . LEU A 1 78 ? -19.292 15.296 21.134 1.00 92.56 78 LEU A O 1
ATOM 629 N N . SER A 1 79 ? -20.168 13.955 19.566 1.00 87.25 79 SER A N 1
ATOM 630 C CA . SER A 1 79 ? -19.264 14.400 18.511 1.00 87.25 79 SER A CA 1
ATOM 631 C C . SER A 1 79 ? -19.360 15.908 18.264 1.00 87.25 79 SER A C 1
ATOM 633 O O . SER A 1 79 ? -20.414 16.519 18.434 1.00 87.25 79 SER A O 1
ATOM 635 N N . ARG A 1 80 ? -18.239 16.514 17.850 1.00 85.94 80 ARG A N 1
ATOM 636 C CA . ARG A 1 80 ? -18.080 17.953 17.561 1.00 85.94 80 ARG A CA 1
ATOM 637 C C . ARG A 1 80 ? -18.392 18.861 18.752 1.00 85.94 80 ARG A C 1
ATOM 639 O O . ARG A 1 80 ? -18.742 20.022 18.563 1.00 85.94 80 ARG A O 1
ATOM 646 N N . SER A 1 81 ? -18.261 18.336 19.966 1.00 88.25 81 SER A N 1
ATOM 647 C CA . SER A 1 81 ? -18.485 19.100 21.186 1.00 88.25 81 SER A CA 1
ATOM 648 C C . SER A 1 81 ? -17.204 19.759 21.699 1.00 88.25 81 SER A C 1
ATOM 650 O O . SER A 1 81 ? -16.114 19.186 21.648 1.00 88.25 81 SER A O 1
ATOM 652 N N . ASP A 1 82 ? -17.361 20.929 22.307 1.00 87.62 82 ASP A N 1
ATOM 653 C CA . ASP A 1 82 ? -16.326 21.708 22.990 1.00 87.62 82 ASP A CA 1
ATOM 654 C C . ASP A 1 82 ? -16.014 21.156 24.400 1.00 87.62 82 ASP A C 1
ATOM 656 O O . ASP A 1 82 ? -15.911 21.888 25.386 1.00 87.62 82 ASP A O 1
ATOM 660 N N . ILE A 1 83 ? -15.871 19.832 24.505 1.00 89.25 83 ILE A N 1
ATOM 661 C CA . ILE A 1 83 ? -15.604 19.128 25.764 1.00 89.25 83 ILE A CA 1
ATOM 662 C C . ILE A 1 83 ? -14.112 19.212 26.106 1.00 89.25 83 ILE A C 1
ATOM 664 O O . ILE A 1 83 ? -13.252 18.796 25.328 1.00 89.25 83 ILE A O 1
ATOM 668 N N . GLU A 1 84 ? -13.820 19.710 27.305 1.00 91.56 84 GLU A N 1
ATOM 669 C CA . GLU A 1 84 ? -12.483 19.747 27.905 1.00 91.56 84 GLU A CA 1
ATOM 670 C C . GLU A 1 84 ? -12.294 18.613 28.933 1.00 91.56 84 GLU A C 1
ATOM 672 O O . GLU A 1 84 ? -13.242 17.926 29.326 1.00 91.56 84 GLU A O 1
ATOM 677 N N . ASP A 1 85 ? -11.055 18.426 29.396 1.00 89.19 85 ASP A N 1
ATOM 678 C CA . ASP A 1 85 ? -10.671 17.382 30.360 1.00 89.19 85 ASP A CA 1
ATOM 679 C C . ASP A 1 85 ? -11.499 17.420 31.659 1.00 89.19 85 ASP A C 1
ATOM 681 O O . ASP A 1 85 ? -11.814 16.380 32.238 1.00 89.19 85 ASP A O 1
ATOM 685 N N . ASP A 1 86 ? -11.851 18.622 32.124 1.00 86.44 86 ASP A N 1
ATOM 686 C CA . ASP A 1 86 ? -12.569 18.890 33.374 1.00 86.44 86 ASP A CA 1
ATOM 687 C C . ASP A 1 86 ? -14.086 19.060 33.186 1.00 86.44 86 ASP A C 1
ATOM 689 O O . ASP A 1 86 ? -14.770 19.530 34.099 1.00 86.44 86 ASP A O 1
ATOM 693 N N . TRP A 1 87 ? -14.630 18.677 32.024 1.00 89.75 87 TRP A N 1
ATOM 694 C CA . TRP A 1 87 ? -16.048 18.863 31.719 1.00 89.75 87 TRP A CA 1
ATOM 695 C C . TRP A 1 87 ? -16.954 18.220 32.783 1.00 89.75 87 TRP A C 1
ATOM 697 O O . TRP A 1 87 ? -16.967 17.004 32.993 1.00 89.75 87 TRP A O 1
ATOM 707 N N . GLY A 1 88 ? -17.751 19.051 33.465 1.00 83.19 88 GLY A N 1
ATOM 708 C CA . GLY A 1 88 ? -18.583 18.631 34.599 1.00 83.19 88 GLY A CA 1
ATOM 709 C C . GLY A 1 88 ? -19.636 17.573 34.250 1.00 83.19 88 GLY A C 1
ATOM 710 O O . GLY A 1 88 ? -20.038 16.795 35.120 1.00 83.19 88 GLY A O 1
ATOM 711 N N . GLY A 1 89 ? -20.033 17.488 32.976 1.00 84.94 89 GLY A N 1
ATOM 712 C CA . GLY A 1 89 ? -20.998 16.504 32.486 1.00 84.94 89 GLY A CA 1
ATOM 713 C C . GLY A 1 89 ? -20.525 15.056 32.602 1.00 84.94 89 GLY A C 1
ATOM 714 O O . GLY A 1 89 ? -21.366 14.169 32.748 1.00 84.94 89 GLY A O 1
ATOM 715 N N . TRP A 1 90 ? -19.211 14.800 32.680 1.00 86.81 90 TRP A N 1
ATOM 716 C CA . TRP A 1 90 ? -18.686 13.449 32.897 1.00 86.81 90 TRP A CA 1
ATOM 717 C C . TRP A 1 90 ? -19.260 12.797 34.156 1.00 86.81 90 TRP A C 1
ATOM 719 O O . TRP A 1 90 ? -19.642 11.632 34.115 1.00 86.81 90 TRP A O 1
ATOM 729 N N . ARG A 1 91 ? -19.399 13.551 35.257 1.00 82.81 91 ARG A N 1
ATOM 730 C CA . ARG A 1 91 ? -19.992 13.044 36.509 1.00 82.81 91 ARG A CA 1
ATOM 731 C C . ARG A 1 91 ? -21.484 12.757 36.379 1.00 82.81 91 ARG A C 1
ATOM 733 O O . ARG A 1 91 ? -21.993 11.868 37.050 1.00 82.81 91 ARG A O 1
ATOM 740 N N . GLN A 1 92 ? -22.180 13.495 35.519 1.00 80.38 92 GLN A N 1
ATOM 741 C CA . GLN A 1 92 ? -23.624 13.353 35.347 1.00 80.38 92 GLN A CA 1
ATOM 742 C C . GLN A 1 92 ? -23.981 12.127 34.496 1.00 80.38 92 GLN A C 1
ATOM 744 O O . GLN A 1 92 ? -24.966 11.451 34.771 1.00 80.38 92 GLN A O 1
ATOM 749 N N . ILE A 1 93 ? -23.157 11.776 33.502 1.00 80.25 93 ILE A N 1
ATOM 750 C CA . ILE A 1 93 ? -23.431 10.636 32.607 1.00 80.25 93 ILE A CA 1
ATOM 751 C C . ILE A 1 93 ? -22.922 9.280 33.135 1.00 80.25 93 ILE A C 1
ATOM 753 O O . ILE A 1 93 ? -23.178 8.237 32.526 1.00 80.25 93 ILE A O 1
ATOM 757 N N . GLN A 1 94 ? -22.242 9.272 34.286 1.00 73.12 94 GLN A N 1
ATOM 758 C CA . GLN A 1 94 ? -21.642 8.089 34.921 1.00 73.12 94 GLN A CA 1
ATOM 759 C C . GLN A 1 94 ? -22.648 7.000 35.345 1.00 73.12 94 GLN A C 1
ATOM 761 O O . GLN A 1 94 ? -22.232 5.902 35.690 1.00 73.12 94 GLN A O 1
ATOM 766 N N . MET A 1 95 ? -23.960 7.246 35.309 1.00 69.75 95 MET A N 1
ATOM 767 C CA . MET A 1 95 ? -24.980 6.269 35.734 1.00 69.75 95 MET A CA 1
ATOM 768 C C . MET A 1 95 ? -25.489 5.356 34.598 1.00 69.75 95 MET A C 1
ATOM 770 O O . MET A 1 95 ? -26.372 4.520 34.806 1.00 69.75 95 MET A O 1
ATOM 774 N N . THR A 1 96 ? -24.940 5.488 33.388 1.00 75.81 96 THR A N 1
ATOM 775 C CA . THR A 1 96 ? -25.413 4.830 32.156 1.00 75.81 96 THR A CA 1
ATOM 776 C C . THR A 1 96 ? -24.982 3.359 32.028 1.00 75.81 96 THR A C 1
ATOM 778 O O . THR A 1 96 ? -24.177 2.981 31.181 1.00 75.81 96 THR A O 1
ATOM 781 N N . LYS A 1 97 ? -25.578 2.463 32.824 1.00 81.19 97 LYS A N 1
ATOM 782 C CA . LYS A 1 97 ? -25.199 1.031 32.842 1.00 81.19 97 LYS A CA 1
ATOM 783 C C . LYS A 1 97 ? -25.480 0.248 31.550 1.00 81.19 97 LYS A C 1
ATOM 785 O O . LYS A 1 97 ? -25.010 -0.879 31.433 1.00 81.19 97 LYS A O 1
ATOM 790 N N . LYS A 1 98 ? -26.259 0.781 30.602 1.00 89.56 98 LYS A N 1
ATOM 791 C CA . LYS A 1 98 ? -26.605 0.109 29.329 1.00 89.56 98 LYS A CA 1
ATOM 792 C C . LYS A 1 98 ? -25.905 0.705 28.104 1.00 89.56 98 LYS A C 1
ATOM 794 O O . LYS A 1 98 ? -26.181 0.260 26.989 1.00 89.56 98 LYS A O 1
ATOM 799 N N . LEU A 1 99 ? -25.023 1.686 28.302 1.00 92.00 99 LEU A N 1
ATOM 800 C CA . LEU A 1 99 ? -24.348 2.367 27.206 1.00 92.00 99 LEU A CA 1
ATOM 801 C C . LEU A 1 99 ? -23.396 1.405 26.494 1.00 92.00 99 LEU A C 1
ATOM 803 O O . LEU A 1 99 ? -22.479 0.878 27.116 1.00 92.00 99 LEU A O 1
ATOM 807 N N . LYS A 1 100 ? -23.620 1.205 25.195 1.00 93.81 100 LYS A N 1
ATOM 808 C CA . LYS A 1 100 ? -22.807 0.356 24.318 1.00 93.81 100 LYS A CA 1
ATOM 809 C C . LYS A 1 100 ? -21.905 1.164 23.395 1.00 93.81 100 LYS A C 1
ATOM 811 O O . LYS A 1 100 ? -20.826 0.695 23.057 1.00 93.81 100 LYS A O 1
ATOM 816 N N . VAL A 1 101 ? -22.325 2.361 22.987 1.00 95.31 101 VAL A N 1
ATOM 817 C CA . VAL A 1 101 ? -21.565 3.210 22.061 1.00 95.31 101 VAL A CA 1
ATOM 818 C C . VAL A 1 101 ? -21.396 4.601 22.649 1.00 95.31 101 VAL A C 1
ATOM 820 O O . VAL A 1 101 ? -22.383 5.238 23.017 1.00 95.31 101 VAL A O 1
ATOM 823 N N . LEU A 1 102 ? -20.150 5.064 22.696 1.00 95.19 102 LEU A N 1
ATOM 824 C CA . LEU A 1 102 ? -19.788 6.430 23.050 1.00 95.19 102 LEU A CA 1
ATOM 825 C C . LEU A 1 102 ? -18.993 7.028 21.891 1.00 95.19 102 LEU A C 1
ATOM 827 O O . LEU A 1 102 ? -17.901 6.547 21.578 1.00 95.19 102 LEU A O 1
ATOM 831 N N . ASP A 1 103 ? -19.552 8.057 21.264 1.00 92.25 103 ASP A N 1
ATOM 832 C CA . ASP A 1 103 ? -18.914 8.787 20.173 1.00 92.25 103 ASP A CA 1
ATOM 833 C C . ASP A 1 103 ? -18.460 10.170 20.645 1.00 92.25 103 ASP A C 1
ATOM 835 O O . ASP A 1 103 ? -19.252 10.967 21.135 1.00 92.25 103 ASP A O 1
ATOM 839 N N . LEU A 1 104 ? -17.163 10.432 20.529 1.00 95.50 104 LEU A N 1
ATOM 840 C CA . LEU A 1 104 ? -16.485 11.683 20.866 1.00 95.50 104 LEU A CA 1
ATOM 841 C C . LEU A 1 104 ? -15.756 12.248 19.645 1.00 95.50 104 LEU A C 1
ATOM 843 O O . LEU A 1 104 ? -14.772 12.969 19.787 1.00 95.50 104 LEU A O 1
ATOM 847 N N . THR A 1 105 ? -16.189 11.882 18.437 1.00 91.25 105 THR A N 1
ATOM 848 C CA . THR A 1 105 ? -15.539 12.308 17.199 1.00 91.25 105 THR A CA 1
ATOM 849 C C . THR A 1 105 ? -15.419 13.829 17.138 1.00 91.25 105 THR A C 1
ATOM 851 O O . THR A 1 105 ? -16.397 14.527 17.364 1.00 91.25 105 THR A O 1
ATOM 854 N N . ASP A 1 106 ? -14.260 14.358 16.751 1.00 88.19 106 ASP A N 1
ATOM 855 C CA . ASP A 1 106 ? -14.026 15.800 16.568 1.00 88.19 106 ASP A CA 1
ATOM 856 C C . ASP A 1 106 ? -14.148 16.633 17.865 1.00 88.19 106 ASP A C 1
ATOM 858 O O . ASP A 1 106 ? -14.333 17.848 17.812 1.00 88.19 106 ASP A O 1
ATOM 862 N N . CYS A 1 107 ? -14.018 16.014 19.046 1.00 91.62 107 CYS A N 1
ATOM 863 C CA . CYS A 1 107 ? -13.878 16.726 20.322 1.00 91.62 107 CYS A CA 1
ATOM 864 C C . CYS A 1 107 ? -12.454 17.290 20.463 1.00 91.62 107 CYS A C 1
ATOM 866 O O . CYS A 1 107 ? -11.631 16.806 21.242 1.00 91.62 107 CYS A O 1
ATOM 868 N N . THR A 1 108 ? -12.136 18.309 19.666 1.00 90.62 108 THR A N 1
ATOM 869 C CA . THR A 1 108 ? -10.769 18.838 19.511 1.00 90.62 108 THR A CA 1
ATOM 870 C C . THR A 1 108 ? -10.197 19.482 20.773 1.00 90.62 108 THR A C 1
ATOM 872 O O . THR A 1 108 ? -8.982 19.619 20.871 1.00 90.62 108 THR A O 1
ATOM 875 N N . LYS A 1 109 ? -11.017 19.860 21.760 1.00 91.94 109 LYS A N 1
ATOM 876 C CA . LYS A 1 109 ? -10.548 20.425 23.040 1.00 91.94 109 LYS A CA 1
ATOM 877 C C . LYS A 1 109 ? -10.144 19.368 24.074 1.00 91.94 109 LYS A C 1
ATOM 879 O O . LYS A 1 109 ? -9.462 19.706 25.042 1.00 91.94 109 LYS A O 1
ATOM 884 N N . LEU A 1 110 ? -10.503 18.103 23.852 1.00 94.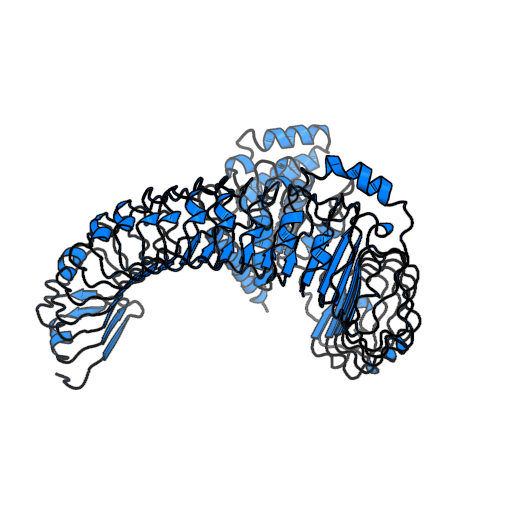25 110 LEU A N 1
ATOM 885 C CA . LEU A 1 110 ? -10.225 17.002 24.767 1.00 94.25 110 LEU A CA 1
ATOM 886 C C . LEU A 1 110 ? -8.747 16.600 24.685 1.00 94.25 110 LEU A C 1
ATOM 888 O O . LEU A 1 110 ? -8.292 16.087 23.662 1.00 94.25 110 LEU A O 1
ATOM 892 N N . ARG A 1 111 ? -7.993 16.797 25.770 1.00 95.44 111 ARG A N 1
ATOM 893 C CA . ARG A 1 111 ? -6.583 16.384 25.878 1.00 95.44 111 ARG A CA 1
ATOM 894 C C . ARG A 1 111 ? -6.432 15.050 26.596 1.00 95.44 111 ARG A C 1
ATOM 896 O O . ARG A 1 111 ? -5.478 14.317 26.322 1.00 95.44 111 ARG A O 1
ATOM 903 N N . ARG A 1 112 ? -7.361 14.710 27.488 1.00 95.75 112 ARG A N 1
ATOM 904 C CA . ARG A 1 112 ? -7.407 13.434 28.212 1.00 95.75 112 ARG A CA 1
ATOM 905 C C . ARG A 1 112 ? -8.814 12.862 28.184 1.00 95.75 112 ARG A C 1
ATOM 907 O O . ARG A 1 112 ? -9.775 13.589 28.401 1.00 95.75 112 ARG A O 1
ATOM 914 N N . THR A 1 113 ? -8.950 11.559 27.951 1.00 95.12 113 THR A N 1
ATOM 915 C CA . THR A 1 113 ? -10.270 10.919 28.067 1.00 95.12 113 THR A CA 1
ATOM 916 C C . THR A 1 113 ? -10.751 10.917 29.527 1.00 95.12 113 THR A C 1
ATOM 918 O O . THR A 1 113 ? -9.918 10.920 30.437 1.00 95.12 113 THR A O 1
ATOM 921 N N . PRO A 1 114 ? -12.071 10.861 29.779 1.00 92.69 114 PRO A N 1
ATOM 922 C CA . PRO A 1 114 ? -12.600 10.751 31.136 1.00 92.69 114 PRO A CA 1
ATOM 923 C C . PRO A 1 114 ? -12.294 9.393 31.776 1.00 92.69 114 PRO A C 1
ATOM 925 O O . PRO A 1 114 ? -11.856 8.445 31.119 1.00 92.69 114 PRO A O 1
ATOM 928 N N . ASP A 1 115 ? -12.601 9.288 33.070 1.00 91.75 115 ASP A N 1
ATOM 929 C CA . ASP A 1 115 ? -12.659 8.002 33.752 1.00 91.75 115 ASP A CA 1
ATOM 930 C C . ASP A 1 115 ? -13.809 7.149 33.193 1.00 91.75 115 ASP A C 1
ATOM 932 O O . ASP A 1 115 ? -14.989 7.483 33.331 1.00 91.75 115 ASP A O 1
ATOM 936 N N . PHE A 1 116 ? -13.451 6.014 32.594 1.00 91.75 116 PHE A N 1
ATOM 937 C CA . PHE A 1 116 ? -14.381 5.065 32.015 1.00 91.75 116 PHE A CA 1
ATOM 938 C C . PHE A 1 116 ? -14.953 4.014 32.982 1.00 91.75 116 PHE A C 1
ATOM 940 O O . PHE A 1 116 ? -15.716 3.150 32.551 1.00 91.75 116 PHE A O 1
ATOM 947 N N . SER A 1 117 ? -14.624 4.063 34.279 1.00 90.50 117 SER A N 1
ATOM 948 C CA . SER A 1 117 ? -14.932 2.993 35.247 1.00 90.50 117 SER A CA 1
ATOM 949 C C . SER A 1 117 ? -16.412 2.599 35.326 1.00 90.50 117 SER A C 1
ATOM 951 O O . SER A 1 117 ? -16.715 1.459 35.671 1.00 90.50 117 SER A O 1
ATOM 953 N N . ASN A 1 118 ? -17.326 3.508 34.975 1.00 86.69 118 ASN A N 1
ATOM 954 C CA . ASN A 1 118 ? -18.766 3.258 35.017 1.00 86.69 118 ASN A CA 1
ATOM 955 C C . ASN A 1 118 ? -19.395 2.852 33.670 1.00 86.69 118 ASN A C 1
ATOM 957 O O . ASN A 1 118 ? -20.563 2.469 33.648 1.00 86.69 118 ASN A O 1
ATOM 961 N N . PHE A 1 119 ? -18.651 2.872 32.558 1.00 89.31 119 PHE A N 1
ATOM 962 C CA . PHE A 1 119 ? -19.159 2.466 31.237 1.00 89.31 119 PHE A CA 1
ATOM 963 C C . PHE A 1 119 ? -18.843 0.994 30.935 1.00 89.31 119 PHE A C 1
ATOM 965 O O . PHE A 1 119 ? -18.415 0.644 29.843 1.00 89.31 119 PHE A O 1
ATOM 972 N N . THR A 1 120 ? -19.037 0.097 31.902 1.00 90.75 120 THR A N 1
ATOM 973 C CA . THR A 1 120 ? -18.634 -1.320 31.784 1.00 90.75 120 THR A CA 1
ATOM 974 C C . THR A 1 120 ? -19.364 -2.099 30.682 1.00 90.75 120 THR A C 1
ATOM 976 O O . THR A 1 120 ? -18.893 -3.161 30.278 1.00 90.75 120 THR A O 1
ATOM 979 N N . SER A 1 121 ? -20.480 -1.566 30.175 1.00 93.75 121 SER A N 1
ATOM 980 C CA . SER A 1 121 ? -21.257 -2.128 29.062 1.00 93.75 121 SER A CA 1
ATOM 981 C C . SER A 1 121 ? -20.804 -1.660 27.673 1.00 93.75 121 SER A C 1
ATOM 983 O O . SER A 1 121 ? -21.420 -2.050 26.681 1.00 93.75 121 SER A O 1
ATOM 985 N N . LEU A 1 122 ? -19.769 -0.814 27.589 1.00 95.25 122 LEU A N 1
ATOM 986 C CA . LEU A 1 122 ? -19.344 -0.203 26.334 1.00 95.25 122 LEU A CA 1
ATOM 987 C C . LEU A 1 122 ? -18.732 -1.243 25.388 1.00 95.25 122 LEU A C 1
ATOM 989 O O . LEU A 1 122 ? -17.775 -1.925 25.742 1.00 95.25 122 LEU A O 1
ATOM 993 N N . GLU A 1 123 ? -19.265 -1.311 24.172 1.00 96.69 123 GLU A N 1
ATOM 994 C CA . GLU A 1 123 ? -18.825 -2.179 23.075 1.00 96.69 123 GLU A CA 1
ATOM 995 C C . GLU A 1 123 ? -18.039 -1.387 22.015 1.00 96.69 123 GLU A C 1
ATOM 997 O O . GLU A 1 123 ? -17.180 -1.936 21.326 1.00 96.69 123 GLU A O 1
ATOM 1002 N N . THR A 1 124 ? -18.297 -0.082 21.874 1.00 96.31 124 THR A N 1
ATOM 1003 C CA . THR A 1 124 ? -17.615 0.798 20.913 1.00 96.31 124 THR A CA 1
ATOM 1004 C C . THR A 1 124 ? -17.287 2.157 21.525 1.00 96.31 124 THR A C 1
ATOM 1006 O O . THR A 1 124 ? -18.168 2.851 22.035 1.00 96.31 124 THR A O 1
ATOM 1009 N N . LEU A 1 125 ? -16.021 2.558 21.410 1.00 97.56 125 LEU A N 1
ATOM 1010 C CA . LEU A 1 125 ? -15.525 3.879 21.789 1.00 97.56 125 LEU A CA 1
ATOM 1011 C C . LEU A 1 125 ? -14.922 4.568 20.564 1.00 97.56 125 LEU A C 1
ATOM 1013 O O . LEU A 1 125 ? -13.954 4.072 19.979 1.00 97.56 125 LEU A O 1
ATOM 1017 N N . VAL A 1 126 ? -15.477 5.719 20.189 1.00 94.81 126 VAL A N 1
ATOM 1018 C CA . VAL A 1 126 ? -14.997 6.523 19.061 1.00 94.81 126 VAL A CA 1
ATOM 1019 C C . VAL A 1 126 ? -14.400 7.825 19.583 1.00 94.81 126 VAL A C 1
ATOM 1021 O O . VAL A 1 126 ? -15.085 8.631 20.189 1.00 94.81 126 VAL A O 1
ATOM 1024 N N . LEU A 1 127 ? -13.111 8.027 19.336 1.00 95.12 127 LEU A N 1
ATOM 1025 C CA . LEU A 1 127 ? -12.316 9.217 19.663 1.00 95.12 127 LEU A CA 1
ATOM 1026 C C . LEU A 1 127 ? -11.764 9.864 18.380 1.00 95.12 127 LEU A C 1
ATOM 1028 O O . LEU A 1 127 ? -10.744 10.547 18.403 1.00 95.12 127 LEU A O 1
ATOM 1032 N N . ALA A 1 128 ? -12.369 9.575 17.226 1.00 89.38 128 ALA A N 1
ATOM 1033 C CA . ALA A 1 128 ? -11.807 9.949 15.939 1.00 89.38 128 ALA A CA 1
ATOM 1034 C C . ALA A 1 128 ? -11.664 11.476 15.809 1.00 89.38 128 ALA A C 1
ATOM 1036 O O . ALA A 1 128 ? -12.557 12.223 16.176 1.00 89.38 128 ALA A O 1
ATOM 1037 N N . ARG A 1 129 ? -10.563 11.961 15.233 1.00 85.06 129 ARG A N 1
ATOM 1038 C CA . ARG A 1 129 ? -10.284 13.388 14.990 1.00 85.06 129 ARG A CA 1
ATOM 1039 C C . ARG A 1 129 ? -10.221 14.242 16.268 1.00 85.06 129 ARG A C 1
ATOM 1041 O O . ARG A 1 129 ? -10.263 15.463 16.181 1.00 85.06 129 ARG A O 1
ATOM 1048 N N . CYS A 1 130 ? -10.028 13.636 17.442 1.00 89.94 130 CYS A N 1
ATOM 1049 C CA . CYS A 1 130 ? -9.630 14.354 18.655 1.00 89.94 130 CYS A CA 1
ATOM 1050 C C . CYS A 1 130 ? -8.145 14.744 18.564 1.00 89.94 130 CYS A C 1
ATOM 1052 O O . CYS A 1 130 ? -7.278 14.118 19.175 1.00 89.94 130 CYS A O 1
ATOM 1054 N N . SER A 1 131 ? -7.834 15.754 17.749 1.00 89.44 131 SER A N 1
ATOM 1055 C CA . SER A 1 131 ? -6.462 16.110 17.358 1.00 89.44 131 SER A CA 1
ATOM 1056 C C . SER A 1 131 ? -5.551 16.482 18.531 1.00 89.44 131 SER A C 1
ATOM 1058 O O . SER A 1 131 ? -4.358 16.189 18.467 1.00 89.44 131 SER A O 1
ATOM 1060 N N . ASN A 1 132 ? -6.096 17.048 19.616 1.00 93.00 132 ASN A N 1
ATOM 1061 C CA . ASN A 1 132 ? -5.350 17.411 20.828 1.00 93.00 132 ASN A CA 1
ATOM 1062 C C . ASN A 1 132 ? -5.327 16.319 21.910 1.00 93.00 132 ASN A C 1
ATOM 1064 O O . ASN A 1 132 ? -4.767 16.562 22.978 1.00 93.00 132 ASN A O 1
ATOM 1068 N N . LEU A 1 133 ? -5.898 15.133 21.664 1.00 94.94 133 LEU A N 1
ATOM 1069 C CA . LEU A 1 133 ? -5.897 14.040 22.637 1.00 94.94 133 LEU A CA 1
ATOM 1070 C C . LEU A 1 133 ? -4.470 13.519 22.845 1.00 94.94 133 LEU A C 1
ATOM 1072 O O . LEU A 1 133 ? -3.863 12.994 21.916 1.00 94.94 133 LEU A O 1
ATOM 1076 N N . ILE A 1 134 ? -3.956 13.644 24.068 1.00 93.75 134 ILE A N 1
ATOM 1077 C CA . ILE A 1 134 ? -2.585 13.269 24.445 1.00 93.75 134 ILE A CA 1
ATOM 1078 C C . ILE A 1 134 ? -2.555 11.892 25.104 1.00 93.75 134 ILE A C 1
ATOM 1080 O O . ILE A 1 134 ? -1.642 11.111 24.847 1.00 93.75 134 ILE A O 1
ATOM 1084 N N . THR A 1 135 ? -3.533 11.595 25.964 1.00 94.75 135 THR A N 1
ATOM 1085 C CA . THR A 1 135 ? -3.552 10.364 26.771 1.00 94.75 135 THR A CA 1
ATOM 1086 C C . THR A 1 135 ? -4.957 9.786 26.886 1.00 94.75 135 THR A C 1
ATOM 1088 O O . THR A 1 135 ? -5.923 10.523 27.103 1.00 94.75 135 THR A O 1
ATOM 1091 N N . ILE A 1 136 ? -5.056 8.460 26.838 1.00 96.50 136 ILE A N 1
ATOM 1092 C CA . ILE A 1 136 ? -6.267 7.714 27.190 1.00 96.50 136 ILE A CA 1
ATOM 1093 C C . ILE A 1 136 ? -6.158 7.277 28.654 1.00 96.50 136 ILE A C 1
ATOM 1095 O O . ILE A 1 136 ? -5.125 6.767 29.080 1.00 96.50 136 ILE A O 1
ATOM 1099 N N . HIS A 1 137 ? -7.216 7.494 29.428 1.00 95.81 137 HIS A N 1
ATOM 1100 C CA . HIS A 1 137 ? -7.251 7.208 30.857 1.00 95.81 137 HIS A CA 1
ATOM 1101 C C . HIS A 1 137 ? -7.097 5.695 31.141 1.00 95.81 137 HIS A C 1
ATOM 1103 O O . HIS A 1 137 ? -7.770 4.886 30.491 1.00 95.81 137 HIS A O 1
ATOM 1109 N N . PRO A 1 138 ? -6.295 5.284 32.147 1.00 96.25 138 PRO A N 1
ATOM 1110 C CA . PRO A 1 138 ? -6.035 3.871 32.477 1.00 96.25 138 PRO A CA 1
ATOM 1111 C C . PRO A 1 138 ? -7.277 3.017 32.774 1.00 96.25 138 PRO A C 1
ATOM 1113 O O . PRO A 1 138 ? -7.273 1.793 32.607 1.00 96.25 138 PRO A O 1
ATOM 1116 N N . SER A 1 139 ? -8.385 3.643 33.183 1.00 95.81 139 SER A N 1
ATOM 1117 C CA . SER A 1 139 ? -9.652 2.930 33.396 1.00 95.81 139 SER A CA 1
ATOM 1118 C C . SER A 1 139 ? -10.302 2.408 32.113 1.00 95.81 139 SER A C 1
ATOM 1120 O O . SER A 1 139 ? -11.305 1.704 32.205 1.00 95.81 139 SER A O 1
ATOM 1122 N N . ILE A 1 140 ? -9.697 2.624 30.935 1.00 96.75 140 ILE A N 1
ATOM 1123 C CA . ILE A 1 140 ? -10.016 1.851 29.729 1.00 96.75 140 ILE A CA 1
ATOM 1124 C C . ILE A 1 140 ? -9.966 0.338 30.000 1.00 96.75 140 ILE A C 1
ATOM 1126 O O . ILE A 1 140 ? -10.806 -0.389 29.484 1.00 96.75 140 ILE A O 1
ATOM 1130 N N . SER A 1 141 ? -9.097 -0.129 30.910 1.00 95.56 141 SER A N 1
ATOM 1131 C CA . SER A 1 141 ? -9.072 -1.525 31.390 1.00 95.56 141 SER A CA 1
ATOM 1132 C C . SER A 1 141 ? -10.401 -2.036 31.956 1.00 95.56 141 SER A C 1
ATOM 1134 O O . SER A 1 141 ? -10.593 -3.242 32.079 1.00 95.56 141 SER A O 1
ATOM 1136 N N . LYS A 1 142 ? -11.343 -1.167 32.334 1.00 95.44 142 LYS A N 1
ATOM 1137 C CA . LYS A 1 142 ? -12.662 -1.575 32.844 1.00 95.44 142 LYS A CA 1
ATOM 1138 C C . LYS A 1 142 ? -13.657 -1.914 31.735 1.00 95.44 142 LYS A C 1
ATOM 1140 O O . LYS A 1 142 ? -14.669 -2.553 32.017 1.00 95.44 142 LYS A O 1
ATOM 1145 N N . LEU A 1 143 ? -13.367 -1.547 30.488 1.00 95.62 143 LEU A N 1
ATOM 1146 C CA . LEU A 1 143 ? -14.250 -1.734 29.338 1.00 95.62 143 LEU A CA 1
ATOM 1147 C C . LEU A 1 143 ? -14.151 -3.159 28.768 1.00 95.62 143 LEU A C 1
ATOM 1149 O O . LEU A 1 143 ? -13.791 -3.368 27.617 1.00 95.62 143 LEU A O 1
ATOM 1153 N N . GLN A 1 144 ? -14.456 -4.170 29.580 1.00 95.31 144 GLN A N 1
ATOM 1154 C CA . GLN A 1 144 ? -14.230 -5.583 29.235 1.00 95.31 144 GLN A CA 1
ATOM 1155 C C . GLN A 1 144 ? -15.081 -6.101 28.060 1.00 95.31 144 GLN A C 1
ATOM 1157 O O . GLN A 1 144 ? -14.749 -7.138 27.486 1.00 95.31 144 GLN A O 1
ATOM 1162 N N . LEU A 1 145 ? -16.141 -5.380 27.680 1.00 96.62 145 LEU A N 1
ATOM 1163 C CA . LEU A 1 145 ? -16.973 -5.662 26.505 1.00 96.62 145 LEU A CA 1
ATOM 1164 C C . LEU A 1 145 ? -16.575 -4.849 25.263 1.00 96.62 145 LEU A C 1
ATOM 1166 O O . LEU A 1 145 ? -17.198 -5.015 24.218 1.00 96.62 145 LEU A O 1
ATOM 1170 N N . LEU A 1 146 ? -15.544 -3.999 25.347 1.00 97.69 146 LEU A N 1
ATOM 1171 C CA . LEU A 1 146 ? -15.135 -3.139 24.239 1.00 97.69 146 LEU A CA 1
ATOM 1172 C C . LEU A 1 146 ? -14.631 -3.989 23.077 1.00 97.69 146 LEU A C 1
ATOM 1174 O O . LEU A 1 146 ? -13.604 -4.651 23.195 1.00 97.69 146 LEU A O 1
ATOM 1178 N N . GLU A 1 147 ? -15.335 -3.939 21.951 1.00 96.38 147 GLU A N 1
ATOM 1179 C CA . GLU A 1 147 ? -14.979 -4.652 20.727 1.00 96.38 147 GLU A CA 1
ATOM 1180 C C . GLU A 1 147 ? -14.218 -3.759 19.746 1.00 96.38 147 GLU A C 1
ATOM 1182 O O . GLU A 1 147 ? -13.332 -4.241 19.035 1.00 96.38 147 GLU A O 1
ATOM 1187 N N . THR A 1 148 ? -14.543 -2.462 19.723 1.00 96.12 148 THR A N 1
ATOM 1188 C CA . THR A 1 148 ? -13.961 -1.491 18.789 1.00 96.12 148 THR A CA 1
ATOM 1189 C C . THR A 1 148 ? -13.479 -0.234 19.506 1.00 96.12 148 THR A C 1
ATOM 1191 O O . THR A 1 148 ? -14.258 0.462 20.159 1.00 96.12 148 THR A O 1
ATOM 1194 N N . LEU A 1 149 ? -12.202 0.098 19.306 1.00 97.06 149 LEU A N 1
ATOM 1195 C CA . LEU A 1 149 ? -11.616 1.384 19.681 1.00 97.06 149 LEU A CA 1
ATOM 1196 C C . LEU A 1 149 ? -11.202 2.145 18.421 1.00 97.06 149 LEU A C 1
ATOM 1198 O O . LEU A 1 149 ? -10.337 1.689 17.671 1.00 97.06 149 LEU A O 1
ATOM 1202 N N . ASN A 1 150 ? -11.785 3.319 18.193 1.00 92.44 150 ASN A N 1
ATOM 1203 C CA . ASN A 1 150 ? -11.424 4.171 17.065 1.00 92.44 150 ASN A CA 1
ATOM 1204 C C . ASN A 1 150 ? -10.712 5.438 17.537 1.00 92.44 150 ASN A C 1
ATOM 1206 O O . ASN A 1 150 ? -11.329 6.310 18.133 1.00 92.44 150 ASN A O 1
ATOM 1210 N N . ILE A 1 151 ? -9.426 5.546 17.224 1.00 93.81 151 ILE A N 1
ATOM 1211 C CA . ILE A 1 151 ? -8.549 6.678 17.553 1.00 93.81 151 ILE A CA 1
ATOM 1212 C C . ILE A 1 151 ? -7.968 7.307 16.275 1.00 93.81 151 ILE A C 1
ATOM 1214 O O . ILE A 1 151 ? -6.905 7.928 16.290 1.00 93.81 151 ILE A O 1
ATOM 1218 N N . LYS A 1 152 ? -8.651 7.140 15.134 1.00 87.50 152 LYS A N 1
ATOM 1219 C CA . LYS A 1 152 ? -8.231 7.703 13.846 1.00 87.50 152 LYS A CA 1
ATOM 1220 C C . LYS A 1 152 ? -8.108 9.222 13.945 1.00 87.50 152 LYS A C 1
ATOM 1222 O O . LYS A 1 152 ? -9.069 9.882 14.306 1.00 87.50 152 LYS A O 1
ATOM 1227 N N . GLY A 1 153 ? -6.979 9.797 13.542 1.00 82.38 153 GLY A N 1
ATOM 1228 C CA . GLY A 1 153 ? -6.789 11.255 13.538 1.00 82.38 153 GLY A CA 1
ATOM 1229 C C . GLY A 1 153 ? -6.489 11.876 14.910 1.00 82.38 153 GLY A C 1
ATOM 1230 O O . GLY A 1 153 ? -6.481 13.097 15.017 1.00 82.38 153 GLY A O 1
ATOM 1231 N N . CYS A 1 154 ? -6.215 11.074 15.945 1.00 88.56 154 CYS A N 1
ATOM 1232 C CA . CYS A 1 154 ? -5.651 11.563 17.209 1.00 88.56 154 CYS A CA 1
ATOM 1233 C C . CYS A 1 154 ? -4.150 11.862 17.045 1.00 88.56 154 CYS A C 1
ATOM 1235 O O . CYS A 1 154 ? -3.299 11.062 17.433 1.00 88.56 154 CYS A O 1
ATOM 1237 N N . SER A 1 155 ? -3.816 12.990 16.418 1.00 85.69 155 SER A N 1
ATOM 1238 C CA . SER A 1 155 ? -2.440 13.362 16.048 1.00 85.69 155 SER A CA 1
ATOM 1239 C C . SER A 1 155 ? -1.513 13.655 17.235 1.00 85.69 155 SER A C 1
ATOM 1241 O O . SER A 1 155 ? -0.303 13.488 17.114 1.00 85.69 155 SER A O 1
ATOM 1243 N N . CYS A 1 156 ? -2.042 14.070 18.389 1.00 90.00 156 CYS A N 1
ATOM 1244 C CA . CYS A 1 156 ? -1.234 14.324 19.591 1.00 90.00 156 CYS A CA 1
ATOM 1245 C C . CYS A 1 156 ? -1.050 13.095 20.499 1.00 90.00 156 CYS A C 1
ATOM 1247 O O . CYS A 1 156 ? -0.331 13.189 21.495 1.00 90.00 156 CYS A O 1
ATOM 1249 N N . LEU A 1 157 ? -1.673 11.953 20.180 1.00 91.50 157 LEU A N 1
ATOM 1250 C CA . LEU A 1 157 ? -1.630 10.763 21.030 1.00 91.50 157 LEU A CA 1
ATOM 1251 C C . LEU A 1 157 ? -0.233 10.136 20.964 1.00 91.50 157 LEU A C 1
ATOM 1253 O O . LEU A 1 157 ? 0.157 9.598 19.925 1.00 91.50 157 LEU A O 1
ATOM 1257 N N . GLY A 1 158 ? 0.514 10.238 22.067 1.00 88.69 158 GLY A N 1
ATOM 1258 C CA . GLY A 1 158 ? 1.916 9.808 22.146 1.00 88.69 158 GLY A CA 1
ATOM 1259 C C . GLY A 1 158 ? 2.113 8.352 22.577 1.00 88.69 158 GLY A C 1
ATOM 1260 O O . GLY A 1 158 ? 3.130 7.733 22.268 1.00 88.69 158 GLY A O 1
ATOM 1261 N N . GLU A 1 159 ? 1.138 7.770 23.271 1.00 91.94 159 GLU A N 1
ATOM 1262 C CA . GLU A 1 159 ? 1.182 6.382 23.731 1.00 91.94 159 GLU A CA 1
ATOM 1263 C C . GLU A 1 159 ? -0.224 5.800 23.876 1.00 91.94 159 GLU A C 1
ATOM 1265 O O . GLU A 1 159 ? -1.187 6.519 24.154 1.00 91.94 159 GLU A O 1
ATOM 1270 N N . LEU A 1 160 ? -0.341 4.484 23.690 1.00 93.94 160 LEU A N 1
ATOM 1271 C CA . LEU A 1 160 ? -1.497 3.741 24.186 1.00 93.94 160 LEU A CA 1
ATOM 1272 C C . LEU A 1 160 ? -1.203 3.272 25.621 1.00 93.94 160 LEU A C 1
ATOM 1274 O O . LEU A 1 160 ? -0.104 2.770 25.860 1.00 93.94 160 LEU A O 1
ATOM 1278 N N . PRO A 1 161 ? -2.156 3.402 26.562 1.00 94.88 161 PRO A N 1
ATOM 1279 C CA . PRO A 1 161 ? -1.954 2.989 27.950 1.00 94.88 161 PRO A CA 1
ATOM 1280 C C . PRO A 1 161 ? -1.710 1.478 28.034 1.00 94.88 161 PRO A C 1
ATOM 1282 O O . PRO A 1 161 ? -2.371 0.714 27.330 1.00 94.88 161 PRO A O 1
ATOM 1285 N N . GLU A 1 162 ? -0.808 1.031 28.913 1.00 95.69 162 GLU A N 1
ATOM 1286 C CA . GLU A 1 162 ? -0.492 -0.399 29.100 1.00 95.69 162 GLU A CA 1
ATOM 1287 C C . GLU A 1 162 ? -1.746 -1.224 29.441 1.00 95.69 162 GLU A C 1
ATOM 1289 O O . GLU A 1 162 ? -1.910 -2.366 29.003 1.00 95.69 162 GLU A O 1
ATOM 1294 N N . GLU A 1 163 ? -2.686 -0.595 30.146 1.00 96.88 163 GLU A N 1
ATOM 1295 C CA . GLU A 1 163 ? -3.989 -1.114 30.542 1.00 96.88 163 GLU A CA 1
ATOM 1296 C C . GLU A 1 163 ? -4.870 -1.558 29.369 1.00 96.88 163 GLU A C 1
ATOM 1298 O O . GLU A 1 163 ? -5.730 -2.425 29.558 1.00 96.88 163 GLU A O 1
ATOM 1303 N N . ILE A 1 164 ? -4.657 -1.026 28.157 1.00 95.88 164 ILE A N 1
ATOM 1304 C CA . ILE A 1 164 ? -5.396 -1.453 26.960 1.00 95.88 164 ILE A CA 1
ATOM 1305 C C . ILE A 1 164 ? -5.212 -2.952 26.700 1.00 95.88 164 ILE A C 1
ATOM 1307 O O . ILE A 1 164 ? -6.139 -3.610 26.245 1.00 95.88 164 ILE A O 1
ATOM 1311 N N . SER A 1 165 ? -4.063 -3.515 27.087 1.00 95.06 165 SER A N 1
ATOM 1312 C CA . SER A 1 165 ? -3.714 -4.929 26.910 1.00 95.06 165 SER A CA 1
ATOM 1313 C C . SER A 1 165 ? -4.631 -5.871 27.703 1.00 95.06 165 SER A C 1
ATOM 1315 O O . SER A 1 165 ? -4.688 -7.065 27.431 1.00 95.06 165 SER A O 1
ATOM 1317 N N . SER A 1 166 ? -5.386 -5.342 28.674 1.00 95.50 166 SER A N 1
ATOM 1318 C CA . SER A 1 166 ? -6.338 -6.121 29.477 1.00 95.50 166 SER A CA 1
ATOM 1319 C C . SER A 1 166 ? -7.692 -6.352 28.792 1.00 95.50 166 SER A C 1
ATOM 1321 O O . SER A 1 166 ? -8.504 -7.124 29.304 1.00 95.50 166 SER A O 1
ATOM 1323 N N . LEU A 1 167 ? -7.954 -5.709 27.649 1.00 96.38 167 LEU A N 1
ATOM 1324 C CA . LEU A 1 167 ? -9.245 -5.743 26.960 1.00 96.38 167 LEU A CA 1
ATOM 1325 C C . LEU A 1 167 ? -9.491 -7.070 26.227 1.00 96.38 167 LEU A C 1
ATOM 1327 O O . LEU A 1 167 ? -9.083 -7.260 25.081 1.00 96.38 167 LEU A O 1
ATOM 1331 N N . GLN A 1 168 ? -10.212 -7.988 26.874 1.00 91.50 168 GLN A N 1
ATOM 1332 C CA . GLN A 1 168 ? -10.396 -9.351 26.362 1.00 91.50 168 GLN A CA 1
ATOM 1333 C C . GLN A 1 168 ? -11.370 -9.460 25.182 1.00 91.50 168 GLN A C 1
ATOM 1335 O O . GLN A 1 168 ? -11.303 -10.448 24.459 1.00 91.50 168 GLN A O 1
ATOM 1340 N N . SER A 1 169 ? -12.247 -8.477 24.960 1.00 96.56 169 SER A N 1
ATOM 1341 C CA . SER A 1 169 ? -13.232 -8.489 23.861 1.00 96.56 169 SER A CA 1
ATOM 1342 C C . SER A 1 169 ? -12.813 -7.658 22.646 1.00 96.56 169 SER A C 1
ATOM 1344 O O . SER A 1 169 ? -13.526 -7.654 21.645 1.00 96.56 169 SER A O 1
ATOM 1346 N N . LEU A 1 170 ? -11.665 -6.971 22.704 1.00 97.56 170 LEU A N 1
ATOM 1347 C CA . LEU A 1 170 ? -11.257 -6.011 21.679 1.00 97.56 170 LEU A CA 1
ATOM 1348 C C . LEU A 1 170 ? -10.872 -6.726 20.385 1.00 97.56 170 LEU A C 1
ATOM 1350 O O . LEU A 1 170 ? -9.866 -7.429 20.330 1.00 97.56 170 LEU A O 1
ATOM 1354 N N . LYS A 1 171 ? -11.674 -6.525 19.338 1.00 95.19 171 LYS A N 1
ATOM 1355 C CA . LYS A 1 171 ? -11.507 -7.144 18.015 1.00 95.19 171 LYS A CA 1
ATOM 1356 C C . LYS A 1 171 ? -10.782 -6.228 17.042 1.00 95.19 171 LYS A C 1
ATOM 1358 O O . LYS A 1 171 ? -10.056 -6.715 16.172 1.00 95.19 171 LYS A O 1
ATOM 1363 N N . GLN A 1 172 ? -10.975 -4.916 17.178 1.00 93.38 172 GLN A N 1
ATOM 1364 C CA . GLN A 1 172 ? -10.458 -3.932 16.238 1.00 93.38 172 GLN A CA 1
ATOM 1365 C C . GLN A 1 172 ? -9.980 -2.659 16.939 1.00 93.38 172 GLN A C 1
ATOM 1367 O O . GLN A 1 172 ? -10.689 -2.063 17.752 1.00 93.38 172 GLN A O 1
ATOM 1372 N N . ILE A 1 173 ? -8.794 -2.200 16.538 1.00 94.56 173 ILE A N 1
ATOM 1373 C CA . ILE A 1 173 ? -8.279 -0.871 16.866 1.00 94.56 173 ILE A CA 1
ATOM 1374 C C . ILE A 1 173 ? -8.058 -0.118 15.556 1.00 94.56 173 ILE A C 1
ATOM 1376 O O . ILE A 1 173 ? -7.299 -0.564 14.693 1.00 94.56 173 ILE A O 1
ATOM 1380 N N . ILE A 1 174 ? -8.727 1.022 15.395 1.00 88.00 174 ILE A N 1
ATOM 1381 C CA . ILE A 1 174 ? -8.490 1.933 14.272 1.00 88.00 174 ILE A CA 1
ATOM 1382 C C . ILE A 1 174 ? -7.469 2.966 14.735 1.00 88.00 174 ILE A C 1
ATOM 1384 O O . ILE A 1 174 ? -7.819 3.911 15.438 1.00 88.00 174 ILE A O 1
ATOM 1388 N N . MET A 1 175 ? -6.211 2.748 14.357 1.00 88.94 175 MET A N 1
ATOM 1389 C CA . MET A 1 175 ? -5.057 3.554 14.764 1.00 88.94 175 MET A CA 1
ATOM 1390 C C . MET A 1 175 ? -5.081 4.968 14.145 1.00 88.94 175 MET A C 1
ATOM 1392 O O . MET A 1 175 ? -5.642 5.151 13.056 1.00 88.94 175 MET A O 1
ATOM 1396 N N . PRO A 1 176 ? -4.482 5.985 14.799 1.00 83.81 176 PRO A N 1
ATOM 1397 C CA . PRO A 1 176 ? -4.280 7.291 14.179 1.00 83.81 176 PRO A CA 1
ATOM 1398 C C . PRO A 1 176 ? -3.290 7.182 13.018 1.00 83.81 176 PRO A C 1
ATOM 1400 O O . PRO A 1 176 ? -2.486 6.268 12.976 1.00 83.81 176 PRO A O 1
ATOM 1403 N N . GLN A 1 177 ? -3.294 8.140 12.097 1.00 73.50 177 GLN A N 1
ATOM 1404 C CA . GLN A 1 177 ? -2.135 8.365 11.232 1.00 73.50 177 GLN A CA 1
ATOM 1405 C C . GLN A 1 177 ? -1.313 9.445 11.923 1.00 73.50 177 GLN A C 1
ATOM 1407 O O . GLN A 1 177 ? -1.785 10.574 12.053 1.00 73.50 177 GLN A O 1
ATOM 1412 N N . ASN A 1 178 ? -0.155 9.077 12.477 1.00 69.50 178 ASN A N 1
ATOM 1413 C CA . ASN A 1 178 ? 0.616 9.984 13.323 1.00 69.50 178 ASN A CA 1
ATOM 1414 C C . ASN A 1 178 ? 2.085 10.063 12.896 1.00 69.50 178 ASN A C 1
ATOM 1416 O O . ASN A 1 178 ? 2.772 9.045 12.807 1.00 69.50 178 ASN A O 1
ATOM 1420 N N . PHE A 1 179 ? 2.566 11.292 12.693 1.00 66.69 179 PHE A N 1
ATOM 1421 C CA . PHE A 1 179 ? 3.977 11.607 12.466 1.00 66.69 179 PHE A CA 1
ATOM 1422 C C . PHE A 1 179 ? 4.774 11.753 13.771 1.00 66.69 179 PHE A C 1
ATOM 1424 O O . PHE A 1 179 ? 6.007 11.734 13.737 1.00 66.69 179 PHE A O 1
ATOM 1431 N N . GLN A 1 180 ? 4.089 11.886 14.909 1.00 75.62 180 GLN A N 1
ATOM 1432 C CA . GLN A 1 180 ? 4.688 11.833 16.238 1.00 75.62 180 GLN A CA 1
ATOM 1433 C C . GLN A 1 180 ? 4.948 10.383 16.675 1.00 75.62 180 GLN A C 1
ATOM 1435 O O . GLN A 1 180 ? 4.336 9.449 16.143 1.00 75.62 180 GLN A O 1
ATOM 1440 N N . PRO A 1 181 ? 5.873 10.162 17.627 1.00 80.69 181 PRO A N 1
ATOM 1441 C CA . PRO A 1 181 ? 6.044 8.860 18.257 1.00 80.69 181 PRO A CA 1
ATOM 1442 C C . PRO A 1 181 ? 4.736 8.389 18.891 1.00 80.69 181 PRO A C 1
ATOM 1444 O O . PRO A 1 181 ? 4.140 9.120 19.671 1.00 80.69 181 PRO A O 1
ATOM 1447 N N . LEU A 1 182 ? 4.324 7.165 18.559 1.00 88.62 182 LEU A N 1
ATOM 1448 C CA . LEU A 1 182 ? 3.237 6.459 19.226 1.00 88.62 182 LEU A CA 1
ATOM 1449 C C . LEU A 1 182 ? 3.822 5.205 19.873 1.00 88.62 182 LEU A C 1
ATOM 1451 O O . LEU A 1 182 ? 4.241 4.286 19.169 1.00 88.62 182 LEU A O 1
ATOM 1455 N N . LYS A 1 183 ? 3.889 5.160 21.202 1.00 90.88 183 LYS A N 1
ATOM 1456 C CA . LYS A 1 183 ? 4.362 3.968 21.911 1.00 90.88 183 LYS A CA 1
ATOM 1457 C C . LYS A 1 183 ? 3.244 2.924 21.990 1.00 90.88 183 LYS A C 1
ATOM 1459 O O . LYS A 1 183 ? 2.130 3.232 22.416 1.00 90.88 183 LYS A O 1
ATOM 1464 N N . LEU A 1 184 ? 3.554 1.694 21.576 1.00 93.56 184 LEU A N 1
ATOM 1465 C CA . LEU A 1 184 ? 2.690 0.531 21.776 1.00 93.56 184 LEU A CA 1
ATOM 1466 C C . LEU A 1 184 ? 3.007 -0.135 23.133 1.00 93.56 184 LEU A C 1
ATOM 1468 O O . LEU A 1 184 ? 4.188 -0.226 23.474 1.00 93.56 184 LEU A O 1
ATOM 1472 N N . PRO A 1 185 ? 1.987 -0.619 23.865 1.00 93.88 185 PRO A N 1
ATOM 1473 C CA . PRO A 1 185 ? 2.127 -1.373 25.105 1.00 93.88 185 PRO A CA 1
ATOM 1474 C C . PRO A 1 185 ? 3.083 -2.556 24.994 1.00 93.88 185 PRO A C 1
ATOM 1476 O O . PRO A 1 185 ? 3.040 -3.299 24.012 1.00 93.88 185 PRO A O 1
ATOM 1479 N N . GLU A 1 186 ? 3.892 -2.806 26.020 1.00 94.38 186 GLU A N 1
ATOM 1480 C CA . GLU A 1 186 ? 4.780 -3.978 26.043 1.00 94.38 186 GLU A CA 1
ATOM 1481 C C . GLU A 1 186 ? 3.987 -5.289 26.028 1.00 94.38 186 GLU A C 1
ATOM 1483 O O . GLU A 1 186 ? 4.414 -6.277 25.426 1.00 94.38 186 GLU A O 1
ATOM 1488 N N . ARG A 1 187 ? 2.793 -5.285 26.632 1.00 95.44 187 ARG A N 1
ATOM 1489 C CA . ARG A 1 187 ? 1.885 -6.438 26.724 1.00 95.44 187 ARG A CA 1
ATOM 1490 C C . ARG A 1 187 ? 0.819 -6.484 25.627 1.00 95.44 187 ARG A C 1
ATOM 1492 O O . ARG A 1 187 ? -0.177 -7.179 25.790 1.00 95.44 187 ARG A O 1
ATOM 1499 N N . PHE A 1 188 ? 1.020 -5.804 24.494 1.00 93.50 188 PHE A N 1
ATOM 1500 C CA . PHE A 1 188 ? 0.031 -5.735 23.405 1.00 93.50 188 PHE A CA 1
ATOM 1501 C C . PHE A 1 188 ? -0.486 -7.105 22.930 1.00 93.50 188 PHE A C 1
ATOM 1503 O O . PHE A 1 188 ? -1.633 -7.226 22.504 1.00 93.50 188 PHE A O 1
ATOM 1510 N N . GLY A 1 189 ? 0.339 -8.152 23.036 1.00 93.75 189 GLY A N 1
ATOM 1511 C CA . GLY A 1 189 ? -0.057 -9.532 22.758 1.00 93.75 189 GLY A CA 1
ATOM 1512 C C . GLY A 1 189 ? -1.148 -10.113 23.659 1.00 93.75 189 GLY A C 1
ATOM 1513 O O . GLY A 1 189 ? -1.750 -11.114 23.295 1.00 93.75 189 GLY A O 1
ATOM 1514 N N . ASP A 1 190 ? -1.453 -9.513 24.809 1.00 95.81 190 ASP A N 1
ATOM 1515 C CA . ASP A 1 190 ? -2.524 -9.989 25.697 1.00 95.81 190 ASP A CA 1
ATOM 1516 C C . ASP A 1 190 ? -3.936 -9.726 25.130 1.00 95.81 190 ASP A C 1
ATOM 1518 O O . ASP A 1 190 ? -4.924 -10.258 25.648 1.00 95.81 190 ASP A O 1
ATOM 1522 N N . LEU A 1 191 ? -4.038 -8.964 24.033 1.00 95.81 191 LEU A N 1
ATOM 1523 C CA . LEU A 1 191 ? -5.265 -8.722 23.270 1.00 95.81 191 LEU A CA 1
ATOM 1524 C C . LEU A 1 191 ? -5.684 -9.964 22.460 1.00 95.81 191 LEU A C 1
ATOM 1526 O O . LEU A 1 191 ? -5.652 -9.987 21.229 1.00 95.81 191 LEU A O 1
ATOM 1530 N N . LYS A 1 192 ? -6.104 -11.023 23.157 1.00 93.69 192 LYS A N 1
ATOM 1531 C CA . LYS A 1 192 ? -6.391 -12.345 22.569 1.00 93.69 192 LYS A CA 1
ATOM 1532 C C . LYS A 1 192 ? -7.547 -12.369 21.566 1.00 93.69 192 LYS A C 1
ATOM 1534 O O . LYS A 1 192 ? -7.605 -13.288 20.754 1.00 93.69 192 LYS A O 1
ATOM 1539 N N . SER A 1 193 ? -8.460 -11.400 21.606 1.00 96.50 193 SER A N 1
ATOM 1540 C CA . SER A 1 193 ? -9.589 -11.300 20.663 1.00 96.50 193 SER A CA 1
ATOM 1541 C C . SER A 1 193 ? -9.307 -10.416 19.450 1.00 96.50 193 SER A C 1
ATOM 1543 O O . SER A 1 193 ? -10.164 -10.314 18.573 1.00 96.50 193 SER A O 1
ATOM 1545 N N . LEU A 1 194 ? -8.125 -9.793 19.375 1.00 97.19 194 LEU A N 1
ATOM 1546 C CA . LEU A 1 194 ? -7.789 -8.865 18.302 1.00 97.19 194 LEU A CA 1
ATOM 1547 C C . LEU A 1 194 ? -7.710 -9.607 16.966 1.00 97.19 194 LEU A C 1
ATOM 1549 O O . LEU A 1 194 ? -6.925 -10.538 16.813 1.00 97.19 194 LEU A O 1
ATOM 1553 N N . LEU A 1 195 ? -8.515 -9.178 15.992 1.00 96.94 195 LEU A N 1
ATOM 1554 C CA . LEU A 1 195 ? -8.607 -9.816 14.675 1.00 96.94 195 LEU A CA 1
ATOM 1555 C C . LEU A 1 195 ? -7.744 -9.115 13.626 1.00 96.94 195 LEU A C 1
ATOM 1557 O O . LEU A 1 195 ? -7.220 -9.766 12.722 1.00 96.94 195 LEU A O 1
ATOM 1561 N N . SER A 1 196 ? -7.598 -7.792 13.731 1.00 94.69 196 SER A N 1
ATOM 1562 C CA . SER A 1 196 ? -6.875 -6.966 12.761 1.00 94.69 196 SER A CA 1
ATOM 1563 C C . SER A 1 196 ? -6.109 -5.846 13.459 1.00 94.69 196 SER A C 1
ATOM 1565 O O . SER A 1 196 ? -6.710 -5.020 14.146 1.00 94.69 196 SER A O 1
ATOM 1567 N N . LEU A 1 197 ? -4.805 -5.755 13.188 1.00 94.25 197 LEU A N 1
ATOM 1568 C CA . LEU A 1 197 ? -3.932 -4.667 13.626 1.00 94.25 197 LEU A CA 1
ATOM 1569 C C . LEU A 1 197 ? -3.338 -3.976 12.399 1.00 94.25 197 LEU A C 1
ATOM 1571 O O . LEU A 1 197 ? -2.506 -4.541 11.688 1.00 94.25 197 LEU A O 1
ATOM 1575 N N . ARG A 1 198 ? -3.774 -2.738 12.150 1.00 90.44 198 ARG A N 1
ATOM 1576 C CA . ARG A 1 198 ? -3.281 -1.933 11.030 1.00 90.44 198 ARG A CA 1
ATOM 1577 C C . ARG A 1 198 ? -2.496 -0.733 11.535 1.00 90.44 198 ARG A C 1
ATOM 1579 O O . ARG A 1 198 ? -3.081 0.252 11.972 1.00 90.44 198 ARG A O 1
ATOM 1586 N N . LEU A 1 199 ? -1.175 -0.838 11.460 1.00 88.50 199 LEU A N 1
ATOM 1587 C CA . LEU A 1 199 ? -0.219 0.225 11.733 1.00 88.50 199 LEU A CA 1
ATOM 1588 C C . LEU A 1 199 ? 0.278 0.728 10.377 1.00 88.50 199 LEU A C 1
ATOM 1590 O O . LEU A 1 199 ? 1.198 0.169 9.789 1.00 88.50 199 LEU A O 1
ATOM 1594 N N . SER A 1 200 ? -0.384 1.743 9.828 1.00 83.12 200 SER A N 1
ATOM 1595 C CA . SER A 1 200 ? 0.035 2.354 8.565 1.00 83.12 200 SER A CA 1
ATOM 1596 C C . SER A 1 200 ? 0.423 3.808 8.790 1.00 83.12 200 SER A C 1
ATOM 1598 O O . SER A 1 200 ? -0.293 4.519 9.488 1.00 83.12 200 SER A O 1
ATOM 1600 N N . TYR A 1 201 ? 1.520 4.253 8.172 1.00 80.75 201 TYR A N 1
ATOM 1601 C CA . TYR A 1 201 ? 2.007 5.639 8.249 1.00 80.75 201 TYR A CA 1
ATOM 1602 C C . TYR A 1 201 ? 2.420 6.081 9.663 1.00 80.75 201 TYR A C 1
ATOM 1604 O O . TYR A 1 201 ? 2.080 7.172 10.119 1.00 80.75 201 TYR A O 1
ATOM 1612 N N . HIS A 1 202 ? 3.204 5.239 10.344 1.00 84.25 202 HIS A N 1
ATOM 1613 C CA . HIS A 1 202 ? 3.796 5.551 11.647 1.00 84.25 202 HIS A CA 1
ATOM 1614 C C . HIS A 1 202 ? 5.331 5.530 11.602 1.00 84.25 202 HIS A C 1
ATOM 1616 O O . HIS A 1 202 ? 5.969 4.581 12.071 1.00 84.25 202 HIS A O 1
ATOM 1622 N N . PRO A 1 203 ? 5.977 6.587 11.080 1.00 79.12 203 PRO A N 1
ATOM 1623 C CA . PRO A 1 203 ? 7.423 6.597 10.868 1.00 79.12 203 PRO A CA 1
ATOM 1624 C C . PRO A 1 203 ? 8.246 6.577 12.165 1.00 79.12 203 PRO A C 1
ATOM 1626 O O . PRO A 1 203 ? 9.443 6.294 12.130 1.00 79.12 203 PRO A O 1
ATOM 1629 N N . LYS A 1 204 ? 7.627 6.897 13.307 1.00 84.88 204 LYS A N 1
ATOM 1630 C CA . LYS A 1 204 ? 8.280 6.991 14.619 1.00 84.88 204 LYS A CA 1
ATOM 1631 C C . LYS A 1 204 ? 8.035 5.785 15.531 1.00 84.88 204 LYS A C 1
ATOM 1633 O O . LYS A 1 204 ? 8.603 5.752 16.619 1.00 84.88 204 LYS A O 1
ATOM 1638 N N . ILE A 1 205 ? 7.241 4.794 15.112 1.00 87.75 205 ILE A N 1
ATOM 1639 C CA . ILE A 1 205 ? 7.189 3.507 15.819 1.00 87.75 205 ILE A CA 1
ATOM 1640 C C . ILE A 1 205 ? 8.500 2.782 15.527 1.00 87.75 205 ILE A C 1
ATOM 1642 O O . ILE A 1 205 ? 8.768 2.416 14.387 1.00 87.75 205 ILE A O 1
ATOM 1646 N N . CYS A 1 206 ? 9.335 2.612 16.550 1.00 87.12 206 CYS A N 1
ATOM 1647 C CA . CYS A 1 206 ? 10.671 2.036 16.385 1.00 87.12 206 CYS A CA 1
ATOM 1648 C C . CYS A 1 206 ? 10.690 0.505 16.473 1.00 87.12 206 CYS A C 1
ATOM 1650 O O . CYS A 1 206 ? 11.601 -0.125 15.940 1.00 87.12 206 CYS A O 1
ATOM 1652 N N . LYS A 1 207 ? 9.725 -0.094 17.180 1.00 90.12 207 LYS A N 1
ATOM 1653 C CA . LYS A 1 207 ? 9.656 -1.538 17.427 1.00 90.12 207 LYS A CA 1
ATOM 1654 C C . LYS A 1 207 ? 8.210 -1.994 17.575 1.00 90.12 207 LYS A C 1
ATOM 1656 O O . LYS A 1 207 ? 7.369 -1.244 18.069 1.00 90.12 207 LYS A O 1
ATOM 1661 N N . LEU A 1 208 ? 7.957 -3.232 17.169 1.00 94.31 208 LEU A N 1
ATOM 1662 C CA . LEU A 1 208 ? 6.755 -3.972 17.534 1.00 94.31 208 LEU A CA 1
ATOM 1663 C C . LEU A 1 208 ? 7.013 -4.670 18.886 1.00 94.31 208 LEU A C 1
ATOM 1665 O O . LEU A 1 208 ? 8.128 -5.154 19.076 1.00 94.31 208 LEU A O 1
ATOM 1669 N N . PRO A 1 209 ? 6.049 -4.724 19.822 1.00 94.62 209 PRO A N 1
ATOM 1670 C CA . PRO A 1 209 ? 6.254 -5.381 21.113 1.00 94.62 209 PRO A CA 1
ATOM 1671 C C . PRO A 1 209 ? 6.598 -6.866 20.961 1.00 94.62 209 PRO A C 1
ATOM 1673 O O . PRO A 1 209 ? 5.937 -7.576 20.201 1.00 94.62 209 PRO A O 1
ATOM 1676 N N . ASP A 1 210 ? 7.559 -7.361 21.747 1.00 95.69 210 ASP A N 1
ATOM 1677 C CA . ASP A 1 210 ? 7.952 -8.780 21.746 1.00 95.69 210 ASP A CA 1
ATOM 1678 C C . ASP A 1 210 ? 6.786 -9.710 22.107 1.00 95.69 210 ASP A C 1
ATOM 1680 O O . ASP A 1 210 ? 6.774 -10.876 21.718 1.00 95.69 210 ASP A O 1
ATOM 1684 N N . SER A 1 211 ? 5.767 -9.202 22.804 1.00 96.44 211 SER A N 1
ATOM 1685 C CA . SER A 1 211 ? 4.565 -9.959 23.145 1.00 96.44 211 SER A CA 1
ATOM 1686 C C . SER A 1 211 ? 3.619 -10.202 21.969 1.00 96.44 211 SER A C 1
ATOM 1688 O O . SER A 1 211 ? 2.728 -11.026 22.129 1.00 96.44 211 SER A O 1
ATOM 1690 N N . ILE A 1 212 ? 3.779 -9.551 20.804 1.00 96.69 212 ILE A N 1
ATOM 1691 C CA . ILE A 1 212 ? 2.769 -9.551 19.724 1.00 96.69 212 ILE A CA 1
ATOM 1692 C C . ILE A 1 212 ? 2.279 -10.950 19.326 1.00 96.69 212 ILE A C 1
ATOM 1694 O O . ILE A 1 212 ? 1.096 -11.113 19.044 1.00 96.69 212 ILE A O 1
ATOM 1698 N N . GLY A 1 213 ? 3.144 -11.969 19.389 1.00 95.88 213 GLY A N 1
ATOM 1699 C CA . GLY A 1 213 ? 2.784 -13.371 19.153 1.00 95.88 213 GLY A CA 1
ATOM 1700 C C . GLY A 1 213 ? 1.661 -13.927 20.039 1.00 95.88 213 GLY A C 1
ATOM 1701 O O . GLY A 1 213 ? 1.026 -14.908 19.670 1.00 95.88 213 GLY A O 1
ATOM 1702 N N . GLY A 1 214 ? 1.381 -13.299 21.184 1.00 96.25 214 GLY A N 1
ATOM 1703 C CA . GLY A 1 214 ? 0.278 -13.652 22.081 1.00 96.25 214 GLY A CA 1
ATOM 1704 C C . GLY A 1 214 ? -1.115 -13.299 21.548 1.00 96.25 214 GLY A C 1
ATOM 1705 O O . GLY A 1 214 ? -2.104 -13.847 22.044 1.00 96.25 214 GLY A O 1
ATOM 1706 N N . ALA A 1 215 ? -1.215 -12.441 20.522 1.00 95.94 215 ALA A N 1
ATOM 1707 C CA . ALA A 1 215 ? -2.476 -12.071 19.879 1.00 95.94 215 ALA A CA 1
ATOM 1708 C C . ALA A 1 215 ? -2.960 -13.202 18.950 1.00 95.94 215 ALA A C 1
ATOM 1710 O O . ALA A 1 215 ? -3.034 -13.062 17.733 1.00 95.94 215 ALA A O 1
ATOM 1711 N N . VAL A 1 216 ? -3.266 -14.361 19.535 1.00 93.56 216 VAL A N 1
ATOM 1712 C CA . VAL A 1 216 ? -3.444 -15.646 18.836 1.00 93.56 216 VAL A CA 1
ATOM 1713 C C . VAL A 1 216 ? -4.551 -15.668 17.775 1.00 93.56 216 VAL A C 1
ATOM 1715 O O . VAL A 1 216 ? -4.497 -16.503 16.875 1.00 93.56 216 VAL A O 1
ATOM 1718 N N . ASN A 1 217 ? -5.531 -14.761 17.849 1.00 96.25 217 ASN A N 1
ATOM 1719 C CA . ASN A 1 217 ? -6.619 -14.642 16.871 1.00 96.25 217 ASN A CA 1
ATOM 1720 C C . ASN A 1 217 ? -6.352 -13.608 15.765 1.00 96.25 217 ASN A C 1
ATOM 1722 O O . ASN A 1 217 ? -7.222 -13.389 14.920 1.00 96.25 217 ASN A O 1
ATOM 1726 N N . LEU A 1 218 ? -5.170 -12.983 15.742 1.00 98.00 218 LEU A N 1
ATOM 1727 C CA . LEU A 1 218 ? -4.837 -11.965 14.755 1.00 98.00 218 LEU A CA 1
ATOM 1728 C C . LEU A 1 218 ? -4.767 -12.585 13.357 1.00 98.00 218 LEU A C 1
ATOM 1730 O O . LEU A 1 218 ? -3.989 -13.502 13.105 1.00 98.00 218 LEU A O 1
ATOM 1734 N N . THR A 1 219 ? -5.576 -12.057 12.440 1.00 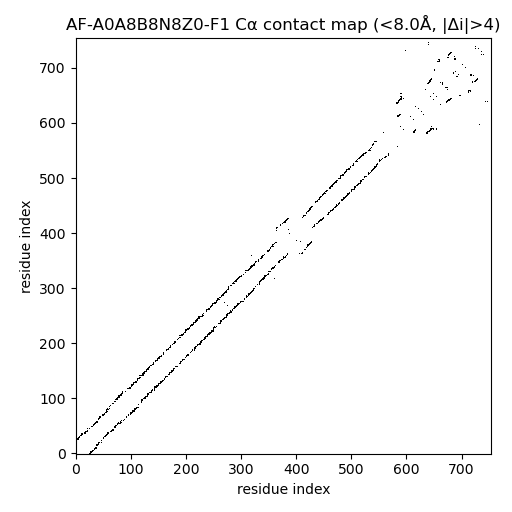98.19 219 THR A N 1
ATOM 1735 C CA . THR A 1 219 ? -5.677 -12.528 11.048 1.00 98.19 219 THR A CA 1
ATOM 1736 C C . THR A 1 219 ? -4.987 -11.597 10.055 1.00 98.19 219 THR A C 1
ATOM 1738 O O . THR A 1 219 ? -4.537 -12.045 9.002 1.00 98.19 219 THR A O 1
ATOM 1741 N N . CYS A 1 220 ? -4.857 -10.313 10.393 1.00 97.75 220 CYS A N 1
ATOM 1742 C CA . CYS A 1 220 ? -4.245 -9.296 9.546 1.00 97.75 220 CYS A CA 1
ATOM 1743 C C . CYS A 1 220 ? -3.310 -8.415 10.379 1.00 97.75 220 CYS A C 1
ATOM 1745 O O . CYS A 1 220 ? -3.744 -7.799 11.359 1.00 97.75 220 CYS A O 1
ATOM 1747 N N . LEU A 1 221 ? -2.044 -8.339 9.963 1.00 97.38 221 LEU A N 1
ATOM 1748 C CA . LEU A 1 221 ? -1.049 -7.416 10.498 1.00 97.38 221 LEU A CA 1
ATOM 1749 C C . LEU A 1 221 ? -0.445 -6.605 9.350 1.00 97.38 221 LEU A C 1
ATOM 1751 O O . LEU A 1 221 ? 0.231 -7.157 8.484 1.00 97.38 221 LEU A O 1
ATOM 1755 N N . THR A 1 222 ? -0.646 -5.287 9.364 1.00 94.62 222 THR A N 1
ATOM 1756 C CA . THR A 1 222 ? 0.048 -4.374 8.441 1.00 94.62 222 THR A CA 1
ATOM 1757 C C . THR A 1 222 ? 0.885 -3.361 9.206 1.00 94.62 222 THR A C 1
ATOM 1759 O O . THR A 1 222 ? 0.403 -2.757 10.161 1.00 94.62 222 THR A O 1
ATOM 1762 N N . LEU A 1 223 ? 2.136 -3.202 8.773 1.00 94.25 223 LEU A N 1
ATOM 1763 C CA . LEU A 1 223 ? 3.152 -2.263 9.257 1.00 94.25 223 LEU A CA 1
ATOM 1764 C C . LEU A 1 223 ? 3.581 -1.298 8.134 1.00 94.25 223 LEU A C 1
ATOM 1766 O O . LEU A 1 223 ? 4.732 -0.853 8.077 1.00 94.25 223 LEU A O 1
ATOM 1770 N N . ARG A 1 224 ? 2.680 -1.025 7.181 1.00 89.38 224 ARG A N 1
ATOM 1771 C CA . ARG A 1 224 ? 2.992 -0.244 5.981 1.00 89.38 224 ARG A CA 1
ATOM 1772 C C . ARG A 1 224 ? 3.502 1.159 6.328 1.00 89.38 224 ARG A C 1
ATOM 1774 O O . ARG A 1 224 ? 2.908 1.850 7.151 1.00 89.38 224 ARG A O 1
ATOM 1781 N N . GLU A 1 225 ? 4.576 1.611 5.684 1.00 86.56 225 GLU A N 1
ATOM 1782 C CA . GLU A 1 225 ? 5.171 2.946 5.928 1.00 86.56 225 GLU A CA 1
ATOM 1783 C C . GLU A 1 225 ? 5.585 3.175 7.406 1.00 86.56 225 GLU A C 1
ATOM 1785 O O . GLU A 1 225 ? 5.733 4.309 7.868 1.00 86.56 225 GLU A O 1
ATOM 1790 N N . CYS A 1 226 ? 5.802 2.102 8.182 1.00 89.75 226 CYS A N 1
ATOM 1791 C CA . CYS A 1 226 ? 6.381 2.168 9.527 1.00 89.75 226 CYS A CA 1
ATOM 1792 C C . CYS A 1 226 ? 7.909 2.115 9.445 1.00 89.75 226 CYS A C 1
ATOM 1794 O O . CYS A 1 226 ? 8.552 1.146 9.852 1.00 89.75 226 CYS A O 1
ATOM 1796 N N . VAL A 1 227 ? 8.510 3.169 8.890 1.00 89.06 227 VAL A N 1
ATOM 1797 C CA . VAL A 1 227 ? 9.957 3.215 8.604 1.00 89.06 227 VAL A CA 1
ATOM 1798 C C . VAL A 1 227 ? 10.846 3.146 9.851 1.00 89.06 227 VAL A C 1
ATOM 1800 O O . VAL A 1 227 ? 12.044 2.896 9.720 1.00 89.06 227 VAL A O 1
ATOM 1803 N N . GLY A 1 228 ? 10.299 3.368 11.049 1.00 89.00 228 GLY A N 1
ATOM 1804 C CA . GLY A 1 228 ? 11.030 3.230 12.308 1.00 89.00 228 GLY A CA 1
ATOM 1805 C C . GLY A 1 228 ? 11.251 1.774 12.732 1.00 89.00 228 GLY A C 1
ATOM 1806 O O . GLY A 1 228 ? 12.237 1.505 13.418 1.00 89.00 228 GLY A O 1
ATOM 1807 N N . ILE A 1 229 ? 10.397 0.841 12.292 1.00 91.62 229 ILE A N 1
ATOM 1808 C CA . ILE A 1 229 ? 10.499 -0.585 12.616 1.00 91.62 229 ILE A CA 1
ATOM 1809 C C . ILE A 1 229 ? 11.611 -1.198 11.764 1.00 91.62 229 ILE A C 1
ATOM 1811 O O . ILE A 1 229 ? 11.545 -1.193 10.533 1.00 91.62 229 ILE A O 1
ATOM 1815 N N . LYS A 1 230 ? 12.654 -1.699 12.433 1.00 91.81 230 LYS A N 1
ATOM 1816 C CA . LYS A 1 230 ? 13.853 -2.279 11.796 1.00 91.81 230 LYS A CA 1
ATOM 1817 C C . LYS A 1 230 ? 13.919 -3.803 11.866 1.00 91.81 230 LYS A C 1
ATOM 1819 O O . LYS A 1 230 ? 14.638 -4.413 11.082 1.00 91.81 230 LYS A O 1
ATOM 1824 N N . GLU A 1 231 ? 13.184 -4.400 12.793 1.00 94.31 231 GLU A N 1
ATOM 1825 C CA . GLU A 1 231 ? 13.173 -5.836 13.063 1.00 94.31 231 GLU A CA 1
ATOM 1826 C C . GLU A 1 231 ? 11.753 -6.275 13.438 1.00 94.31 231 GLU A C 1
ATOM 1828 O O . GLU A 1 231 ? 10.982 -5.487 13.996 1.00 94.31 231 GLU A O 1
ATOM 1833 N N . LEU A 1 232 ? 11.410 -7.524 13.119 1.00 96.31 232 LEU A N 1
ATOM 1834 C CA . LEU A 1 232 ? 10.216 -8.185 13.642 1.00 96.31 232 LEU A CA 1
ATOM 1835 C C . LEU A 1 232 ? 10.619 -9.089 14.813 1.00 96.31 232 LEU A C 1
ATOM 1837 O O . LEU A 1 232 ? 11.615 -9.807 14.693 1.00 96.31 232 LEU A O 1
ATOM 1841 N N . PRO A 1 233 ? 9.851 -9.121 15.914 1.00 96.44 233 PRO A N 1
ATOM 1842 C CA . PRO A 1 233 ? 10.127 -10.031 17.016 1.00 96.44 233 PRO A CA 1
ATOM 1843 C C . PRO A 1 233 ? 9.927 -11.485 16.575 1.00 96.44 233 PRO A C 1
ATOM 1845 O O . PRO A 1 233 ? 9.030 -11.799 15.789 1.00 96.44 233 PRO A O 1
ATOM 1848 N N . SER A 1 234 ? 10.718 -12.406 17.131 1.00 96.19 234 SER A N 1
ATOM 1849 C CA . SER A 1 234 ? 10.598 -13.841 16.832 1.00 96.19 234 SER A CA 1
ATOM 1850 C C . SER A 1 234 ? 9.235 -14.419 17.234 1.00 96.19 234 SER A C 1
ATOM 1852 O O . SER A 1 234 ? 8.782 -15.394 16.634 1.00 96.19 234 SER A O 1
ATOM 1854 N N . SER A 1 235 ? 8.530 -13.790 18.175 1.00 97.31 235 SER A N 1
ATOM 1855 C CA . SER A 1 235 ? 7.166 -14.159 18.559 1.00 97.31 235 SER A CA 1
ATOM 1856 C C . SER A 1 235 ? 6.146 -14.015 17.427 1.00 97.31 235 SER A C 1
ATOM 1858 O O . SER A 1 235 ? 5.079 -14.614 17.517 1.00 97.31 235 SER A O 1
ATOM 1860 N N . ILE A 1 236 ? 6.460 -13.309 16.330 1.00 97.31 236 ILE A N 1
ATOM 1861 C CA . ILE A 1 236 ? 5.564 -13.197 15.170 1.00 97.31 236 ILE A CA 1
ATOM 1862 C C . ILE A 1 236 ? 5.107 -14.568 14.654 1.00 97.31 236 ILE A C 1
ATOM 1864 O O . ILE A 1 236 ? 3.960 -14.710 14.249 1.00 97.31 236 ILE A O 1
ATOM 1868 N N . GLY A 1 237 ? 5.967 -15.590 14.738 1.00 96.75 237 GLY A N 1
ATOM 1869 C CA . GLY A 1 237 ? 5.653 -16.959 14.321 1.00 96.75 237 GLY A CA 1
ATOM 1870 C C . GLY A 1 237 ? 4.600 -17.671 15.176 1.00 96.75 237 GLY A C 1
ATOM 1871 O O . GLY A 1 237 ? 4.142 -18.743 14.792 1.00 96.75 237 GLY A O 1
ATOM 1872 N N . GLU A 1 238 ? 4.202 -17.101 16.314 1.00 97.50 238 GLU A N 1
ATOM 1873 C CA . GLU A 1 238 ? 3.164 -17.653 17.190 1.00 97.50 238 GLU A CA 1
ATOM 1874 C C . GLU A 1 238 ? 1.741 -17.215 16.780 1.00 97.50 238 GLU A C 1
ATOM 1876 O O . GLU A 1 238 ? 0.760 -17.758 17.286 1.00 97.50 238 GLU A O 1
ATOM 1881 N N . LEU A 1 239 ? 1.603 -16.307 15.802 1.00 97.69 239 LEU A N 1
ATOM 1882 C CA . LEU A 1 239 ? 0.317 -15.845 15.261 1.00 97.69 239 LEU A CA 1
ATOM 1883 C C . LEU A 1 239 ? -0.346 -16.894 14.344 1.00 97.69 239 LEU A C 1
ATOM 1885 O O . LEU A 1 239 ? -0.485 -16.701 13.138 1.00 97.69 239 LEU A O 1
ATOM 1889 N N . GLN A 1 240 ? -0.787 -18.020 14.907 1.00 94.06 240 GLN A N 1
ATOM 1890 C CA . GLN A 1 240 ? -1.286 -19.187 14.155 1.00 94.06 240 GLN A CA 1
ATOM 1891 C C . GLN A 1 240 ? -2.511 -18.914 13.258 1.00 94.06 240 GLN A C 1
ATOM 1893 O O . GLN A 1 240 ? -2.817 -19.712 12.368 1.00 94.06 240 GLN A O 1
ATOM 1898 N N . MET A 1 241 ? -3.226 -17.808 13.486 1.00 97.81 241 MET A N 1
ATOM 1899 C CA . MET A 1 241 ? -4.392 -17.391 12.700 1.00 97.81 241 MET A CA 1
ATOM 1900 C C . MET A 1 241 ? -4.071 -16.361 11.610 1.00 97.81 241 MET A C 1
ATOM 1902 O O . MET A 1 241 ? -4.981 -15.989 10.867 1.00 97.81 241 MET A O 1
ATOM 1906 N N . LEU A 1 242 ? -2.812 -15.922 11.484 1.00 98.50 242 LEU A N 1
ATOM 1907 C CA . LEU A 1 242 ? -2.430 -14.855 10.563 1.00 98.50 242 LEU A CA 1
ATOM 1908 C C . LEU A 1 242 ? -2.607 -15.297 9.108 1.00 98.50 242 LEU A C 1
ATOM 1910 O O . LEU A 1 242 ? -2.054 -16.308 8.683 1.00 98.50 242 LEU A O 1
ATOM 1914 N N . VAL A 1 243 ? -3.373 -14.513 8.353 1.00 98.69 243 VAL A N 1
ATOM 1915 C CA . VAL A 1 243 ? -3.681 -14.719 6.932 1.00 98.69 243 VAL A CA 1
ATOM 1916 C C . VAL A 1 243 ? -2.914 -13.725 6.063 1.00 98.69 243 VAL A C 1
ATOM 1918 O O . VAL A 1 243 ? -2.445 -14.086 4.984 1.00 98.69 243 VAL A O 1
ATOM 1921 N N . GLU A 1 244 ? -2.747 -12.493 6.539 1.00 98.62 244 GLU A N 1
ATOM 1922 C CA . GLU A 1 244 ? -2.062 -11.420 5.820 1.00 98.62 244 GLU A CA 1
ATOM 1923 C C . GLU A 1 244 ? -1.011 -10.752 6.711 1.00 98.62 244 GLU A C 1
ATOM 1925 O O . GLU A 1 244 ? -1.322 -10.272 7.806 1.00 98.62 244 GLU A O 1
ATOM 1930 N N . LEU A 1 245 ? 0.222 -10.692 6.202 1.00 98.56 245 LEU A N 1
ATOM 1931 C CA . LEU A 1 245 ? 1.318 -9.914 6.765 1.00 98.56 245 LEU A CA 1
ATOM 1932 C C . LEU A 1 245 ? 1.843 -8.941 5.706 1.00 98.56 245 LEU A C 1
ATOM 1934 O O . LEU A 1 245 ? 2.458 -9.355 4.722 1.00 98.56 245 LEU A O 1
ATOM 1938 N N . ASP A 1 246 ? 1.631 -7.646 5.924 1.00 97.94 246 ASP A N 1
ATOM 1939 C CA . ASP A 1 246 ? 2.151 -6.583 5.062 1.00 97.94 246 ASP A CA 1
ATOM 1940 C C . ASP A 1 246 ? 3.128 -5.697 5.835 1.00 97.94 246 ASP A C 1
ATOM 1942 O O . ASP A 1 246 ? 2.724 -4.888 6.664 1.00 97.94 246 ASP A O 1
ATOM 1946 N N . ILE A 1 247 ? 4.418 -5.810 5.534 1.00 96.75 247 ILE A N 1
ATOM 1947 C CA . ILE A 1 247 ? 5.472 -4.964 6.106 1.00 96.75 247 ILE A CA 1
ATOM 1948 C C . ILE A 1 247 ? 6.077 -4.003 5.075 1.00 96.75 247 ILE A C 1
ATOM 1950 O O . ILE A 1 247 ? 7.214 -3.551 5.227 1.00 96.75 247 ILE A O 1
ATOM 1954 N N . SER A 1 248 ? 5.338 -3.705 4.005 1.00 94.38 248 SER A N 1
ATOM 1955 C CA . SER A 1 248 ? 5.835 -2.904 2.884 1.00 94.38 248 SER A CA 1
ATOM 1956 C C . SER A 1 248 ? 6.224 -1.483 3.296 1.00 94.38 248 SER A C 1
ATOM 1958 O O . SER A 1 248 ? 5.627 -0.891 4.194 1.00 94.38 248 SER A O 1
ATOM 1960 N N . SER A 1 249 ? 7.207 -0.895 2.617 1.00 91.12 249 SER A N 1
ATOM 1961 C CA . SER A 1 249 ? 7.742 0.437 2.942 1.00 91.12 249 SER A CA 1
ATOM 1962 C C . SER A 1 249 ? 8.211 0.580 4.406 1.00 91.12 249 SER A C 1
ATOM 1964 O O . SER A 1 249 ? 8.169 1.671 4.974 1.00 91.12 249 SER A O 1
ATOM 1966 N N . SER A 1 250 ? 8.638 -0.506 5.054 1.00 91.69 250 SER A N 1
ATOM 1967 C CA . SER A 1 250 ? 9.294 -0.468 6.369 1.00 91.69 250 SER A CA 1
ATOM 1968 C C . SER A 1 250 ? 10.822 -0.497 6.228 1.00 91.69 250 SER A C 1
ATOM 1970 O O . SER A 1 250 ? 11.362 -0.739 5.147 1.00 91.69 250 SER A O 1
ATOM 1972 N N . SER A 1 251 ? 11.545 -0.273 7.329 1.00 91.00 251 SER A N 1
ATOM 1973 C CA . SER A 1 251 ? 13.011 -0.403 7.356 1.00 91.00 251 SER A CA 1
ATOM 1974 C C . SER A 1 251 ? 13.479 -1.790 7.807 1.00 91.00 251 SER A C 1
ATOM 1976 O O . SER A 1 251 ? 14.630 -1.921 8.228 1.00 91.00 251 SER A O 1
ATOM 1978 N N . ILE A 1 252 ? 12.609 -2.803 7.747 1.00 94.56 252 ILE A N 1
ATOM 1979 C CA . ILE A 1 252 ? 12.936 -4.172 8.153 1.00 94.56 252 ILE A CA 1
ATOM 1980 C C . ILE A 1 252 ? 14.026 -4.740 7.236 1.00 94.56 252 ILE A C 1
ATOM 1982 O O . ILE A 1 252 ? 13.940 -4.615 6.012 1.00 94.56 252 ILE A O 1
ATOM 1986 N N . VAL A 1 253 ? 15.065 -5.320 7.848 1.00 94.06 253 VAL A N 1
ATOM 1987 C CA . VAL A 1 253 ? 16.264 -5.841 7.157 1.00 94.06 253 VAL A CA 1
ATOM 1988 C C . VAL A 1 253 ? 16.267 -7.370 7.051 1.00 94.06 253 VAL A C 1
ATOM 1990 O O . VAL A 1 253 ? 16.880 -7.935 6.146 1.00 94.06 253 VAL A O 1
ATOM 1993 N N . GLU A 1 254 ? 15.557 -8.048 7.947 1.00 95.38 254 GLU A N 1
ATOM 1994 C CA . GLU A 1 254 ? 15.465 -9.506 7.990 1.00 95.38 254 GLU A CA 1
ATOM 1995 C C . GLU A 1 254 ? 14.086 -9.952 8.481 1.00 95.38 254 GLU A C 1
ATOM 1997 O O . GLU A 1 254 ? 13.432 -9.264 9.269 1.00 95.38 254 GLU A O 1
ATOM 2002 N N . LEU A 1 255 ? 13.640 -11.111 7.996 1.00 96.81 255 LEU A N 1
ATOM 2003 C CA . LEU A 1 255 ? 12.496 -11.822 8.558 1.00 96.81 255 LEU A CA 1
ATOM 2004 C C . LEU A 1 255 ? 13.011 -12.858 9.565 1.00 96.81 255 LEU A C 1
ATOM 2006 O O . LEU A 1 255 ? 13.974 -13.558 9.252 1.00 96.81 255 LEU A O 1
ATOM 2010 N N . PRO A 1 256 ? 12.372 -13.016 10.735 1.00 96.44 256 PRO A N 1
ATOM 2011 C CA . PRO A 1 256 ? 12.775 -14.035 11.693 1.00 96.44 256 PRO A CA 1
ATOM 2012 C C . PRO A 1 256 ? 12.463 -15.437 11.156 1.00 96.44 256 PRO A C 1
ATOM 2014 O O . PRO A 1 256 ? 11.422 -15.652 10.532 1.00 96.44 256 PRO A O 1
ATOM 2017 N N . ASP A 1 257 ? 13.301 -16.425 11.487 1.00 96.44 257 ASP A N 1
ATOM 2018 C CA . ASP A 1 257 ? 13.082 -17.834 11.113 1.00 96.44 257 ASP A CA 1
ATOM 2019 C C . ASP A 1 257 ? 11.732 -18.381 11.608 1.00 96.44 257 ASP A C 1
ATOM 2021 O O . ASP A 1 257 ? 11.166 -19.309 11.031 1.00 96.44 257 ASP A O 1
ATOM 2025 N N . SER A 1 258 ? 11.159 -17.796 12.657 1.00 97.25 258 SER A N 1
ATOM 2026 C CA . SER A 1 258 ? 9.836 -18.174 13.146 1.00 97.25 258 SER A CA 1
ATOM 2027 C C . SER A 1 258 ? 8.705 -17.896 12.150 1.00 97.25 258 SER A C 1
ATOM 2029 O O . SER A 1 258 ? 7.637 -18.488 12.303 1.00 97.25 258 SER A O 1
ATOM 2031 N N . ILE A 1 259 ? 8.920 -17.082 11.104 1.00 97.19 259 ILE A N 1
ATOM 2032 C CA . ILE A 1 259 ? 7.906 -16.804 10.075 1.00 97.19 259 ILE A CA 1
ATOM 2033 C C . ILE A 1 259 ? 7.369 -18.092 9.437 1.00 97.19 259 ILE A C 1
ATOM 2035 O O . ILE A 1 259 ? 6.172 -18.202 9.194 1.00 97.19 259 ILE A O 1
ATOM 2039 N N . GLY A 1 260 ? 8.215 -19.116 9.269 1.00 96.75 260 GLY A N 1
ATOM 2040 C CA . GLY A 1 260 ? 7.831 -20.416 8.708 1.00 96.75 260 GLY A CA 1
ATOM 2041 C C . GLY A 1 260 ? 6.813 -21.214 9.531 1.00 96.75 260 GLY A C 1
ATOM 2042 O O . GLY A 1 260 ? 6.300 -22.230 9.058 1.00 96.75 260 GLY A O 1
ATOM 2043 N N . LYS A 1 261 ? 6.502 -20.777 10.758 1.00 97.56 261 LYS A N 1
ATOM 2044 C CA . LYS A 1 261 ? 5.448 -21.364 11.597 1.00 97.56 261 LYS A CA 1
ATOM 2045 C C . LYS A 1 261 ? 4.039 -20.892 11.215 1.00 97.56 261 LYS A C 1
ATOM 2047 O O . LYS A 1 261 ? 3.073 -21.503 11.656 1.00 97.56 261 LYS A O 1
ATOM 2052 N N . LEU A 1 262 ? 3.895 -19.841 10.404 1.00 97.94 262 LEU A N 1
ATOM 2053 C CA . LEU A 1 262 ? 2.601 -19.238 10.066 1.00 97.94 262 LEU A CA 1
ATOM 2054 C C . LEU A 1 262 ? 1.836 -20.044 9.006 1.00 97.94 262 LEU A C 1
ATOM 2056 O O . LEU A 1 262 ? 1.721 -19.649 7.847 1.00 97.94 262 LEU A O 1
ATOM 2060 N N . LYS A 1 263 ? 1.282 -21.191 9.407 1.00 96.31 263 LYS A N 1
ATOM 2061 C CA . LYS A 1 263 ? 0.663 -22.164 8.489 1.00 96.31 263 LYS A CA 1
ATOM 2062 C C . LYS A 1 263 ? -0.565 -21.653 7.733 1.00 96.31 263 LYS A C 1
ATOM 2064 O O . LYS A 1 263 ? -0.865 -22.186 6.674 1.00 96.31 263 LYS A O 1
ATOM 2069 N N . LYS A 1 264 ? -1.260 -20.629 8.245 1.00 98.12 264 LYS A N 1
ATOM 2070 C CA . LYS A 1 264 ? -2.448 -20.025 7.610 1.00 98.12 264 LYS A CA 1
ATOM 2071 C C . LYS A 1 264 ? -2.151 -18.787 6.762 1.00 98.12 264 LYS A C 1
ATOM 2073 O O . LYS A 1 264 ? -3.082 -18.237 6.170 1.00 98.12 264 LYS A O 1
ATOM 2078 N N . LEU A 1 265 ? -0.890 -18.356 6.695 1.00 98.62 265 LEU A N 1
ATOM 2079 C CA . LEU A 1 265 ? -0.515 -17.147 5.972 1.00 98.62 265 LEU A CA 1
ATOM 2080 C C . LEU A 1 265 ? -0.734 -17.354 4.475 1.00 98.62 265 LEU A C 1
ATOM 2082 O O . LEU A 1 265 ? -0.159 -18.263 3.886 1.00 98.62 265 LEU A O 1
ATOM 2086 N N . LYS A 1 266 ? -1.550 -16.492 3.870 1.00 98.75 266 LYS A N 1
ATOM 2087 C CA . LYS A 1 266 ? -1.862 -16.493 2.437 1.00 98.75 266 LYS A CA 1
ATOM 2088 C C . LYS A 1 266 ? -1.129 -15.398 1.682 1.00 98.75 266 LYS A C 1
ATOM 2090 O O . LYS A 1 266 ? -0.790 -15.588 0.517 1.00 98.75 266 LYS A O 1
ATOM 2095 N N . VAL A 1 267 ? -0.892 -14.260 2.328 1.00 98.75 267 VAL A N 1
ATOM 2096 C CA . VAL A 1 267 ? -0.265 -13.092 1.704 1.00 98.75 267 VAL A CA 1
ATOM 2097 C C . VAL A 1 267 ? 0.889 -12.601 2.566 1.00 98.75 267 VAL A C 1
ATOM 2099 O O . VAL A 1 267 ? 0.693 -12.253 3.731 1.00 98.75 267 VAL A O 1
ATOM 2102 N N . LEU A 1 268 ? 2.077 -12.541 1.964 1.00 98.69 268 LEU A N 1
ATOM 2103 C CA . LEU A 1 268 ? 3.275 -11.947 2.546 1.00 98.69 268 LEU A CA 1
ATOM 2104 C C . LEU A 1 268 ? 3.773 -10.818 1.639 1.00 98.69 268 LEU A C 1
ATOM 2106 O O . LEU A 1 268 ? 4.234 -11.067 0.523 1.00 98.69 268 LEU A O 1
ATOM 2110 N N . SER A 1 269 ? 3.681 -9.578 2.119 1.00 98.31 269 SER A N 1
ATOM 2111 C CA . SER A 1 269 ? 4.166 -8.399 1.400 1.00 98.31 269 SER A CA 1
ATOM 2112 C C . SER A 1 269 ? 5.360 -7.765 2.108 1.00 98.31 269 SER A C 1
ATOM 2114 O O . SER A 1 269 ? 5.281 -7.326 3.252 1.00 98.31 269 SER A O 1
ATOM 2116 N N . LEU A 1 270 ? 6.466 -7.710 1.378 1.00 96.88 270 LEU A N 1
ATOM 2117 C CA . LEU A 1 270 ? 7.799 -7.249 1.753 1.00 96.88 270 LEU A CA 1
ATOM 2118 C C . LEU A 1 270 ? 8.252 -6.085 0.859 1.00 96.88 270 LEU A C 1
ATOM 2120 O O . LEU A 1 270 ? 9.446 -5.804 0.780 1.00 96.88 270 LEU A O 1
ATOM 2124 N N . CYS A 1 271 ? 7.335 -5.464 0.115 1.00 94.19 271 CYS A N 1
ATOM 2125 C CA . CYS A 1 271 ? 7.660 -4.525 -0.956 1.00 94.19 271 CYS A CA 1
ATOM 2126 C C . CYS A 1 271 ? 8.364 -3.279 -0.415 1.00 94.19 271 CYS A C 1
ATOM 2128 O O . CYS A 1 271 ? 7.977 -2.757 0.629 1.00 94.19 271 CYS A O 1
ATOM 2130 N N . ARG A 1 272 ? 9.349 -2.742 -1.144 1.00 91.56 272 ARG A N 1
ATOM 2131 C CA . ARG A 1 272 ? 10.076 -1.518 -0.746 1.00 91.56 272 ARG A CA 1
ATOM 2132 C C . ARG A 1 272 ? 10.695 -1.602 0.659 1.00 91.56 272 ARG A C 1
ATOM 2134 O O . ARG A 1 272 ? 10.711 -0.605 1.381 1.00 91.56 272 ARG A O 1
ATOM 2141 N N . THR A 1 273 ? 11.178 -2.776 1.057 1.00 91.81 273 THR A N 1
ATOM 2142 C CA . THR A 1 273 ? 11.895 -2.972 2.330 1.00 91.81 273 THR A CA 1
ATOM 2143 C C . THR A 1 273 ? 13.403 -3.076 2.100 1.00 91.81 273 THR A C 1
ATOM 2145 O O . THR A 1 273 ? 13.880 -3.010 0.965 1.00 91.81 273 THR A O 1
ATOM 2148 N N . LYS A 1 274 ? 14.170 -3.228 3.186 1.00 91.44 274 LYS A N 1
ATOM 2149 C CA . LYS A 1 274 ? 15.623 -3.466 3.156 1.00 91.44 274 LYS A CA 1
ATOM 2150 C C . LYS A 1 274 ? 15.968 -4.938 3.391 1.00 91.44 274 LYS A C 1
ATOM 2152 O O . LYS A 1 274 ? 17.070 -5.249 3.843 1.00 91.44 274 LYS A O 1
ATOM 2157 N N . ILE A 1 275 ? 15.006 -5.832 3.155 1.00 95.00 275 ILE A N 1
ATOM 2158 C CA . ILE A 1 275 ? 15.185 -7.265 3.375 1.00 95.00 275 ILE A CA 1
ATOM 2159 C C . ILE A 1 275 ? 16.271 -7.791 2.446 1.00 95.00 275 ILE A C 1
ATOM 2161 O O . ILE A 1 275 ? 16.218 -7.551 1.244 1.00 95.00 275 ILE A O 1
ATOM 2165 N N . ARG A 1 276 ? 17.240 -8.511 3.021 1.00 94.19 276 ARG A N 1
ATOM 2166 C CA . ARG A 1 276 ? 18.412 -9.033 2.298 1.00 94.19 276 ARG A CA 1
ATOM 2167 C C . ARG A 1 276 ? 18.262 -10.466 1.806 1.00 94.19 276 ARG A C 1
ATOM 2169 O O . ARG A 1 276 ? 18.838 -10.841 0.785 1.00 94.19 276 ARG A O 1
ATOM 2176 N N . GLU A 1 277 ? 17.505 -11.271 2.537 1.00 95.31 277 GLU A N 1
ATOM 2177 C CA . GLU A 1 277 ? 17.277 -12.681 2.238 1.00 95.31 277 GLU A CA 1
ATOM 2178 C C . GLU A 1 277 ? 15.899 -13.120 2.728 1.00 95.31 277 GLU A C 1
ATOM 2180 O O . GLU A 1 277 ? 15.351 -12.566 3.685 1.00 95.31 277 GLU A O 1
ATOM 2185 N N . ILE A 1 278 ? 15.352 -14.137 2.071 1.00 95.56 278 ILE A N 1
ATOM 2186 C CA . ILE A 1 278 ? 14.204 -14.881 2.580 1.00 95.56 278 ILE A CA 1
ATOM 2187 C C . ILE A 1 278 ? 14.741 -15.933 3.573 1.00 95.56 278 ILE A C 1
ATOM 2189 O O . ILE A 1 278 ? 15.772 -16.546 3.295 1.00 95.56 278 ILE A O 1
ATOM 2193 N N . PRO A 1 279 ? 14.120 -16.158 4.745 1.00 95.62 279 PRO A N 1
ATOM 2194 C CA . PRO A 1 279 ? 14.619 -17.137 5.709 1.00 95.62 279 PRO A CA 1
ATOM 2195 C C . PRO A 1 279 ? 14.401 -18.565 5.205 1.00 95.62 279 PRO A C 1
ATOM 2197 O O . PRO A 1 279 ? 13.428 -18.847 4.502 1.00 95.62 279 PRO A O 1
ATOM 2200 N N . ARG A 1 280 ? 15.261 -19.502 5.628 1.00 94.56 280 ARG A N 1
ATOM 2201 C CA . ARG A 1 280 ? 15.180 -20.916 5.202 1.00 94.56 280 ARG A CA 1
ATOM 2202 C C . ARG A 1 280 ? 13.859 -21.586 5.562 1.00 94.56 280 ARG A C 1
ATOM 2204 O O . ARG A 1 280 ? 13.459 -22.576 4.968 1.00 94.56 280 ARG A O 1
ATOM 2211 N N . THR A 1 281 ? 13.182 -21.054 6.567 1.00 96.62 281 THR A N 1
ATOM 2212 C CA . THR A 1 281 ? 11.909 -21.567 7.055 1.00 96.62 281 THR A CA 1
ATOM 2213 C C . THR A 1 281 ? 10.714 -21.108 6.223 1.00 96.62 281 THR A C 1
ATOM 2215 O O . THR A 1 281 ? 9.615 -21.604 6.466 1.00 96.62 281 THR A O 1
ATOM 2218 N N . VAL A 1 282 ? 10.886 -20.219 5.230 1.00 96.50 282 VAL A N 1
ATOM 2219 C CA . VAL A 1 282 ? 9.783 -19.736 4.376 1.00 96.50 282 VAL A CA 1
ATOM 2220 C C . VAL A 1 282 ? 9.017 -20.888 3.729 1.00 96.50 282 VAL A C 1
ATOM 2222 O O . VAL A 1 282 ? 7.798 -20.818 3.633 1.00 96.50 282 VAL A O 1
ATOM 2225 N N . GLY A 1 283 ? 9.698 -21.988 3.382 1.00 94.50 283 GLY A N 1
ATOM 2226 C CA . GLY A 1 283 ? 9.075 -23.182 2.812 1.00 94.50 283 GLY A CA 1
ATOM 2227 C C . GLY A 1 283 ? 8.050 -23.856 3.735 1.00 94.50 283 GLY A C 1
ATOM 2228 O O . GLY A 1 283 ? 7.297 -24.717 3.292 1.00 94.50 283 GLY A O 1
ATOM 2229 N N . GLY A 1 284 ? 7.992 -23.463 5.012 1.00 96.25 284 GLY A N 1
ATOM 2230 C CA . GLY A 1 284 ? 6.971 -23.872 5.973 1.00 96.25 284 GLY A CA 1
ATOM 2231 C C . GLY A 1 284 ? 5.634 -23.127 5.858 1.00 96.25 284 GLY A C 1
ATOM 2232 O O . GLY A 1 284 ? 4.694 -23.520 6.551 1.00 96.25 284 GLY A O 1
ATOM 2233 N N . LEU A 1 285 ? 5.515 -22.092 5.018 1.00 97.75 285 LEU A N 1
ATOM 2234 C CA . LEU A 1 285 ? 4.276 -21.333 4.792 1.00 97.75 285 LEU A CA 1
ATOM 2235 C C . LEU A 1 285 ? 3.312 -22.093 3.863 1.00 97.75 285 LEU A C 1
ATOM 2237 O O . LEU A 1 285 ? 3.110 -21.741 2.703 1.00 97.75 285 LEU A O 1
ATOM 2241 N N . GLU A 1 286 ? 2.715 -23.161 4.386 1.00 94.38 286 GLU A N 1
ATOM 2242 C CA . GLU A 1 286 ? 1.943 -24.150 3.618 1.00 94.38 286 GLU A CA 1
ATOM 2243 C C . GLU A 1 286 ? 0.749 -23.575 2.841 1.00 94.38 286 GLU A C 1
ATOM 2245 O O . GLU A 1 286 ? 0.393 -24.132 1.811 1.00 94.38 286 GLU A O 1
ATOM 2250 N N . MET A 1 287 ? 0.142 -22.471 3.284 1.00 97.94 287 MET A N 1
ATOM 2251 C CA . MET A 1 287 ? -1.012 -21.852 2.614 1.00 97.94 287 MET A CA 1
ATOM 2252 C C . MET A 1 287 ? -0.672 -20.585 1.815 1.00 97.94 287 MET A C 1
ATOM 2254 O O . MET A 1 287 ? -1.596 -19.893 1.386 1.00 97.94 287 MET A O 1
ATOM 2258 N N . LEU A 1 288 ? 0.612 -20.257 1.616 1.00 98.56 288 LEU A N 1
ATOM 2259 C CA . LEU A 1 288 ? 0.988 -18.996 0.975 1.00 98.56 288 LEU A CA 1
ATOM 2260 C C . LEU A 1 288 ? 0.546 -18.970 -0.489 1.00 98.56 288 LEU A C 1
ATOM 2262 O O . LEU A 1 288 ? 0.981 -19.794 -1.286 1.00 98.56 288 LEU A O 1
ATOM 2266 N N . GLU A 1 289 ? -0.290 -17.995 -0.838 1.00 98.56 289 GLU A N 1
ATOM 2267 C CA . GLU A 1 289 ? -0.824 -17.790 -2.187 1.00 98.56 289 GLU A CA 1
ATOM 2268 C C . GLU A 1 289 ? -0.105 -16.642 -2.916 1.00 98.56 289 GLU A C 1
ATOM 2270 O O . GLU A 1 289 ? 0.007 -16.668 -4.143 1.00 98.56 289 GLU A O 1
ATOM 2275 N N . GLY A 1 290 ? 0.412 -15.647 -2.184 1.00 98.69 290 GLY A N 1
ATOM 2276 C CA . GLY A 1 290 ? 1.114 -14.497 -2.755 1.00 98.69 290 GLY A CA 1
ATOM 2277 C C . GLY A 1 290 ? 2.326 -14.048 -1.941 1.00 98.69 290 GLY A C 1
ATOM 2278 O O . GLY A 1 290 ? 2.195 -13.723 -0.758 1.00 98.69 290 GLY A O 1
ATOM 2279 N N . LEU A 1 291 ? 3.483 -13.965 -2.604 1.00 98.50 291 LEU A N 1
ATOM 2280 C CA . LEU A 1 291 ? 4.722 -13.395 -2.076 1.00 98.50 291 LEU A CA 1
ATOM 2281 C C . LEU A 1 291 ? 5.126 -12.175 -2.910 1.00 98.50 291 LEU A C 1
ATOM 2283 O O . LEU A 1 291 ? 5.452 -12.294 -4.093 1.00 98.50 291 LEU A O 1
ATOM 2287 N N . TYR A 1 292 ? 5.124 -11.002 -2.282 1.00 98.31 292 TYR A N 1
ATOM 2288 C CA . TYR A 1 292 ? 5.435 -9.734 -2.936 1.00 98.31 292 TYR A CA 1
ATOM 2289 C C . TYR A 1 292 ? 6.668 -9.105 -2.294 1.00 98.31 292 TYR A C 1
ATOM 2291 O O . TYR A 1 292 ? 6.632 -8.738 -1.129 1.00 98.31 292 TYR A O 1
ATOM 2299 N N . ALA A 1 293 ? 7.753 -8.945 -3.042 1.00 96.75 293 ALA A N 1
ATOM 2300 C CA . ALA A 1 293 ? 8.996 -8.324 -2.581 1.00 96.75 293 ALA A CA 1
ATOM 2301 C C . ALA A 1 293 ? 9.547 -7.316 -3.601 1.00 96.75 293 ALA A C 1
ATOM 2303 O O . ALA A 1 293 ? 10.750 -7.062 -3.651 1.00 96.75 293 ALA A O 1
ATOM 2304 N N . HIS A 1 294 ? 8.676 -6.737 -4.433 1.00 93.56 294 HIS A N 1
ATOM 2305 C CA . HIS A 1 294 ? 9.129 -5.802 -5.451 1.00 93.56 294 HIS A CA 1
ATOM 2306 C C . HIS A 1 294 ? 9.732 -4.538 -4.841 1.00 93.56 294 HIS A C 1
ATOM 2308 O O . HIS A 1 294 ? 9.294 -4.054 -3.793 1.00 93.56 294 HIS A O 1
ATOM 2314 N N . GLN A 1 295 ? 10.715 -3.971 -5.538 1.00 90.75 295 GLN A N 1
ATOM 2315 C CA . GLN A 1 295 ? 11.453 -2.779 -5.119 1.00 90.75 295 GLN A CA 1
ATOM 2316 C C . GLN A 1 295 ? 12.188 -2.950 -3.778 1.00 90.75 295 GLN A C 1
ATOM 2318 O O . GLN A 1 295 ? 12.548 -1.954 -3.146 1.00 90.75 295 GLN A O 1
ATOM 2323 N N . SER A 1 296 ? 12.432 -4.191 -3.355 1.00 91.94 296 SER A N 1
ATOM 2324 C CA . SER A 1 296 ? 13.317 -4.533 -2.239 1.00 91.94 296 SER A CA 1
ATOM 2325 C C . SER A 1 296 ? 14.711 -4.807 -2.787 1.00 91.94 296 SER A C 1
ATOM 2327 O O . SER A 1 296 ? 15.129 -5.946 -2.976 1.00 91.94 296 SER A O 1
ATOM 2329 N N . TRP A 1 297 ? 15.414 -3.720 -3.101 1.00 88.69 297 TRP A N 1
ATOM 2330 C CA . TRP A 1 297 ? 16.682 -3.736 -3.833 1.00 88.69 297 TRP A CA 1
ATOM 2331 C C . TRP A 1 297 ? 17.802 -4.501 -3.128 1.00 88.69 297 TRP A C 1
ATOM 2333 O O . TRP A 1 297 ? 18.726 -4.926 -3.802 1.00 88.69 297 TRP A O 1
ATOM 2343 N N . ASP A 1 298 ? 17.724 -4.706 -1.814 1.00 90.62 298 ASP A N 1
ATOM 2344 C CA . ASP A 1 298 ? 18.749 -5.426 -1.051 1.00 90.62 298 ASP A CA 1
ATOM 2345 C C . ASP A 1 298 ? 18.541 -6.955 -1.067 1.00 90.62 298 ASP A C 1
ATOM 2347 O O . ASP A 1 298 ? 19.424 -7.689 -0.627 1.00 90.62 298 ASP A O 1
ATOM 2351 N N . LEU A 1 299 ? 17.397 -7.443 -1.572 1.00 94.25 299 LEU A N 1
ATOM 2352 C CA . LEU A 1 299 ? 17.040 -8.863 -1.563 1.00 94.25 299 LEU A CA 1
ATOM 2353 C C . LEU A 1 299 ? 17.874 -9.647 -2.583 1.00 94.25 299 LEU A C 1
ATOM 2355 O O . LEU A 1 299 ? 17.791 -9.376 -3.780 1.00 94.25 299 LEU A O 1
ATOM 2359 N N . THR A 1 300 ? 18.637 -10.626 -2.097 1.00 93.88 300 THR A N 1
ATOM 2360 C CA . THR A 1 300 ? 19.545 -11.487 -2.877 1.00 93.88 300 THR A CA 1
ATOM 2361 C C . THR A 1 300 ? 18.964 -12.886 -3.125 1.00 93.88 300 THR A C 1
ATOM 2363 O O . THR A 1 300 ? 17.883 -13.219 -2.643 1.00 93.88 300 THR A O 1
ATOM 2366 N N . ASP A 1 301 ? 19.719 -13.736 -3.829 1.00 93.31 301 ASP A N 1
ATOM 2367 C CA . ASP A 1 301 ? 19.345 -15.127 -4.151 1.00 93.31 301 ASP A CA 1
ATOM 2368 C C . ASP A 1 301 ? 19.313 -16.078 -2.948 1.00 93.31 301 ASP A C 1
ATOM 2370 O O . ASP A 1 301 ? 18.907 -17.236 -3.067 1.00 93.31 301 ASP A O 1
ATOM 2374 N N . LYS A 1 302 ? 19.799 -15.632 -1.788 1.00 94.56 302 LYS A N 1
ATOM 2375 C CA . LYS A 1 302 ? 20.030 -16.511 -0.647 1.00 94.56 302 LYS A CA 1
ATOM 2376 C C . LYS A 1 302 ? 18.718 -17.116 -0.127 1.00 94.56 302 LYS A C 1
ATOM 2378 O O . LYS A 1 302 ? 17.792 -16.396 0.243 1.00 94.56 302 LYS A O 1
ATOM 2383 N N . ASN A 1 303 ? 18.704 -18.450 -0.048 1.00 94.12 303 ASN A N 1
ATOM 2384 C CA . ASN A 1 303 ? 17.586 -19.311 0.348 1.00 94.12 303 ASN A CA 1
ATOM 2385 C C . ASN A 1 303 ? 16.342 -19.229 -0.565 1.00 94.12 303 ASN A C 1
ATOM 2387 O O . ASN A 1 303 ? 15.262 -19.659 -0.152 1.00 94.12 303 ASN A O 1
ATOM 2391 N N . LEU A 1 304 ? 16.430 -18.677 -1.782 1.00 94.44 304 LEU A N 1
ATOM 2392 C CA . LEU A 1 304 ? 15.262 -18.621 -2.671 1.00 94.44 304 LEU A CA 1
ATOM 2393 C C . LEU A 1 304 ? 14.772 -20.010 -3.099 1.00 94.44 304 LEU A C 1
ATOM 2395 O O . LEU A 1 304 ? 13.587 -20.151 -3.399 1.00 94.44 304 LEU A O 1
ATOM 2399 N N . GLU A 1 305 ? 15.625 -21.039 -3.085 1.00 94.75 305 GLU A N 1
ATOM 2400 C CA . GLU A 1 305 ? 15.251 -22.434 -3.362 1.00 94.75 305 GLU A CA 1
ATOM 2401 C C . GLU A 1 305 ? 14.099 -22.932 -2.469 1.00 94.75 305 GLU A C 1
ATOM 2403 O O . GLU A 1 305 ? 13.307 -23.790 -2.860 1.00 94.75 305 GLU A O 1
ATOM 2408 N N . GLU A 1 306 ? 13.931 -22.327 -1.293 1.00 96.00 306 GLU A N 1
ATOM 2409 C CA . GLU A 1 306 ? 12.861 -22.635 -0.347 1.00 96.00 306 GLU A CA 1
ATOM 2410 C C . GLU A 1 306 ? 11.469 -22.214 -0.842 1.00 96.00 306 GLU A C 1
ATOM 2412 O O . GLU A 1 306 ? 10.470 -22.820 -0.449 1.00 96.00 306 GLU A O 1
ATOM 2417 N N . ILE A 1 307 ? 11.382 -21.241 -1.761 1.00 95.56 307 ILE A N 1
ATOM 2418 C CA . ILE A 1 307 ? 10.126 -20.865 -2.435 1.00 95.56 307 ILE A CA 1
ATOM 2419 C C . ILE A 1 307 ? 9.561 -22.057 -3.217 1.00 95.56 307 ILE A C 1
ATOM 2421 O O . ILE A 1 307 ? 8.344 -22.216 -3.297 1.00 95.56 307 ILE A O 1
ATOM 2425 N N . GLY A 1 308 ? 10.422 -22.957 -3.704 1.00 93.94 308 GLY A N 1
ATOM 2426 C CA . GLY A 1 308 ? 10.028 -24.204 -4.362 1.00 93.94 308 GLY A CA 1
ATOM 2427 C C . GLY A 1 308 ? 9.167 -25.139 -3.504 1.00 93.94 308 GLY A C 1
ATOM 2428 O O . GLY A 1 308 ? 8.492 -26.021 -4.031 1.00 93.94 308 GLY A O 1
ATOM 2429 N N . LYS A 1 309 ? 9.147 -24.952 -2.178 1.00 95.44 309 LYS A N 1
ATOM 2430 C CA . LYS A 1 309 ? 8.315 -25.738 -1.254 1.00 95.44 309 LYS A CA 1
ATOM 2431 C C . LYS A 1 309 ? 6.886 -25.187 -1.119 1.00 95.44 309 LYS A C 1
ATOM 2433 O O . LYS A 1 309 ? 6.019 -25.881 -0.588 1.00 95.44 309 LYS A O 1
ATOM 2438 N N . LEU A 1 310 ? 6.611 -23.981 -1.625 1.00 96.69 310 LEU A N 1
ATOM 2439 C CA . LEU A 1 310 ? 5.332 -23.274 -1.490 1.00 96.69 310 LEU A CA 1
ATOM 2440 C C . LEU A 1 310 ? 4.303 -23.728 -2.537 1.00 96.69 310 LEU A C 1
ATOM 2442 O O . LEU A 1 310 ? 4.001 -23.023 -3.496 1.00 96.69 310 LEU A O 1
ATOM 2446 N N . ARG A 1 311 ? 3.726 -24.917 -2.343 1.00 94.06 311 ARG A N 1
ATOM 2447 C CA . ARG A 1 311 ? 2.850 -25.579 -3.333 1.00 94.06 311 ARG A CA 1
ATOM 2448 C C . ARG A 1 311 ? 1.555 -24.834 -3.684 1.00 94.06 311 ARG A C 1
ATOM 2450 O O . ARG A 1 311 ? 0.948 -25.150 -4.699 1.00 94.06 311 ARG A O 1
ATOM 2457 N N . HIS A 1 312 ? 1.122 -23.885 -2.856 1.00 97.00 312 HIS A N 1
ATOM 2458 C CA . HIS A 1 312 ? -0.088 -23.084 -3.076 1.00 97.00 312 HIS A CA 1
ATOM 2459 C C . HIS A 1 312 ? 0.198 -21.685 -3.641 1.00 97.00 312 HIS A C 1
ATOM 2461 O O . HIS A 1 312 ? -0.740 -20.907 -3.839 1.00 97.00 312 HIS A O 1
ATOM 2467 N N . LEU A 1 313 ? 1.470 -21.364 -3.904 1.00 98.25 313 LEU A N 1
ATOM 2468 C CA . LEU A 1 313 ? 1.880 -20.048 -4.371 1.00 98.25 313 LEU A CA 1
ATOM 2469 C C . LEU A 1 313 ? 1.372 -19.812 -5.793 1.00 98.25 313 LEU A C 1
ATOM 2471 O O . LEU A 1 313 ? 1.745 -20.523 -6.721 1.00 98.25 313 LEU A O 1
ATOM 2475 N N . LYS A 1 314 ? 0.544 -18.779 -5.960 1.00 98.19 314 LYS A N 1
ATOM 2476 C CA . LYS A 1 314 ? -0.023 -18.357 -7.249 1.00 98.19 314 LYS A CA 1
ATOM 2477 C C . LYS A 1 314 ? 0.674 -17.122 -7.798 1.00 98.19 314 LYS A C 1
ATOM 2479 O O . LYS A 1 314 ? 0.783 -16.977 -9.014 1.00 98.19 314 LYS A O 1
ATOM 2484 N N . THR A 1 315 ? 1.138 -16.241 -6.914 1.00 98.62 315 THR A N 1
ATOM 2485 C CA . THR A 1 315 ? 1.767 -14.974 -7.291 1.00 98.62 315 THR A CA 1
ATOM 2486 C C . THR A 1 315 ? 3.125 -14.824 -6.627 1.00 98.62 315 THR A C 1
ATOM 2488 O O . THR A 1 315 ? 3.224 -14.817 -5.399 1.00 98.62 315 THR A O 1
ATOM 2491 N N . LEU A 1 316 ? 4.158 -14.627 -7.442 1.00 98.44 316 LEU A N 1
ATOM 2492 C CA . LEU A 1 316 ? 5.505 -14.291 -6.995 1.00 98.44 316 LEU A CA 1
ATOM 2493 C C . LEU A 1 316 ? 5.953 -12.996 -7.672 1.00 98.44 316 LEU A C 1
ATOM 2495 O O . LEU A 1 316 ? 6.013 -12.924 -8.898 1.00 98.44 316 LEU A O 1
ATOM 2499 N N . ASN A 1 317 ? 6.273 -11.975 -6.877 1.00 97.75 317 ASN A N 1
ATOM 2500 C CA . ASN A 1 317 ? 6.795 -10.714 -7.391 1.00 97.75 317 ASN A CA 1
ATOM 2501 C C . ASN A 1 317 ? 8.141 -10.358 -6.747 1.00 97.75 317 ASN A C 1
ATOM 2503 O O . ASN A 1 317 ? 8.188 -9.932 -5.595 1.00 97.75 317 ASN A O 1
ATOM 2507 N N . LEU A 1 318 ? 9.215 -10.501 -7.521 1.00 96.25 318 LEU A N 1
ATOM 2508 C CA . LEU A 1 318 ? 10.607 -10.182 -7.195 1.00 96.25 318 LEU A CA 1
ATOM 2509 C C . LEU A 1 318 ? 11.167 -9.080 -8.120 1.00 96.25 318 LEU A C 1
ATOM 2511 O O . LEU A 1 318 ? 12.377 -9.005 -8.344 1.00 96.25 318 LEU A O 1
ATOM 2515 N N . ALA A 1 319 ? 10.301 -8.243 -8.702 1.00 93.19 319 ALA A N 1
ATOM 2516 C CA . ALA A 1 319 ? 10.703 -7.144 -9.577 1.00 93.19 319 ALA A CA 1
ATOM 2517 C C . ALA A 1 319 ? 11.540 -6.091 -8.833 1.00 93.19 319 ALA A C 1
ATOM 2519 O O . ALA A 1 319 ? 11.186 -5.667 -7.736 1.00 93.19 319 ALA A O 1
ATOM 2520 N N . PHE A 1 320 ? 12.608 -5.590 -9.449 1.00 89.62 320 PHE A N 1
ATOM 2521 C CA . PHE A 1 320 ? 13.511 -4.590 -8.863 1.00 89.62 320 PHE A CA 1
ATOM 2522 C C . PHE A 1 320 ? 14.151 -5.032 -7.531 1.00 89.62 320 PHE A C 1
ATOM 2524 O O . PHE A 1 320 ? 14.085 -4.323 -6.524 1.00 89.62 320 PHE A O 1
ATOM 2531 N N . THR A 1 321 ? 14.764 -6.215 -7.539 1.00 92.62 321 THR A N 1
ATOM 2532 C CA . THR A 1 321 ? 15.546 -6.793 -6.428 1.00 92.62 321 THR A CA 1
ATOM 2533 C C . THR A 1 321 ? 17.027 -6.938 -6.821 1.00 92.62 321 THR A C 1
ATOM 2535 O O . THR A 1 321 ? 17.413 -6.556 -7.929 1.00 92.62 321 THR A O 1
ATOM 2538 N N . SER A 1 322 ? 17.869 -7.500 -5.948 1.00 91.44 322 SER A N 1
ATOM 2539 C CA . SER A 1 322 ? 19.241 -7.948 -6.270 1.00 91.44 322 SER A CA 1
ATOM 2540 C C . SER A 1 322 ? 19.317 -9.465 -6.500 1.00 91.44 322 SER A C 1
ATOM 2542 O O . SER A 1 322 ? 20.355 -10.087 -6.289 1.00 91.44 322 SER A O 1
ATOM 2544 N N . VAL A 1 323 ? 18.205 -10.078 -6.919 1.00 93.31 323 VAL A N 1
ATOM 2545 C CA . VAL A 1 323 ? 18.159 -11.499 -7.271 1.00 93.31 323 VAL A CA 1
ATOM 2546 C C . VAL A 1 323 ? 18.874 -11.703 -8.609 1.00 93.31 323 VAL A C 1
ATOM 2548 O O . VAL A 1 323 ? 18.372 -11.306 -9.663 1.00 93.31 323 VAL A O 1
ATOM 2551 N N . SER A 1 324 ? 20.061 -12.306 -8.568 1.00 91.88 324 SER A N 1
ATOM 2552 C CA . SER A 1 324 ? 20.878 -12.619 -9.736 1.00 91.88 324 SER A CA 1
ATOM 2553 C C . SER A 1 324 ? 20.484 -13.948 -10.387 1.00 91.88 324 SER A C 1
ATOM 2555 O O . SER A 1 324 ? 20.602 -14.099 -11.603 1.00 91.88 324 SER A O 1
ATOM 2557 N N . ARG A 1 325 ? 19.981 -14.921 -9.621 1.00 92.75 325 ARG A N 1
ATOM 2558 C CA . ARG A 1 325 ? 19.630 -16.260 -10.117 1.00 92.75 325 ARG A CA 1
ATOM 2559 C C . ARG A 1 325 ? 18.335 -16.739 -9.492 1.00 92.75 325 ARG A C 1
ATOM 2561 O O . ARG A 1 325 ? 18.247 -16.928 -8.283 1.00 92.75 325 ARG A O 1
ATOM 2568 N N . LEU A 1 326 ? 17.347 -17.007 -10.341 1.00 93.25 326 LEU A N 1
ATOM 2569 C CA . LEU A 1 326 ? 16.122 -17.652 -9.889 1.00 93.25 326 LEU A CA 1
ATOM 2570 C C . LEU A 1 326 ? 16.318 -19.177 -9.745 1.00 93.25 326 LEU A C 1
ATOM 2572 O O . LEU A 1 326 ? 16.886 -19.802 -10.645 1.00 93.25 326 LEU A O 1
ATOM 2576 N N . PRO A 1 327 ? 15.822 -19.791 -8.657 1.00 92.81 327 PRO A N 1
ATOM 2577 C CA . PRO A 1 327 ? 15.940 -21.229 -8.410 1.00 92.81 327 PRO A CA 1
ATOM 2578 C C . PRO A 1 327 ? 15.094 -22.059 -9.387 1.00 92.81 327 PRO A C 1
ATOM 2580 O O . PRO A 1 327 ? 13.960 -21.696 -9.713 1.00 92.81 327 PRO A O 1
ATOM 2583 N N . ALA A 1 328 ? 15.628 -23.200 -9.836 1.00 93.12 328 ALA A N 1
ATOM 2584 C CA . ALA A 1 328 ? 14.982 -24.072 -10.823 1.00 93.12 328 ALA A CA 1
ATOM 2585 C C . ALA A 1 328 ? 13.655 -24.664 -10.323 1.00 93.12 328 ALA A C 1
ATOM 2587 O O . ALA A 1 328 ? 12.762 -24.963 -11.116 1.00 93.12 328 ALA A O 1
ATOM 2588 N N . GLU A 1 329 ? 13.503 -24.778 -9.008 1.00 93.75 329 GLU A N 1
ATOM 2589 C CA . GLU A 1 329 ? 12.324 -25.270 -8.309 1.00 93.75 329 GLU A CA 1
ATOM 2590 C C . GLU A 1 329 ? 11.067 -24.443 -8.613 1.00 93.75 329 GLU A C 1
ATOM 2592 O O . GLU A 1 329 ? 9.964 -24.985 -8.559 1.00 93.75 329 GLU A O 1
ATOM 2597 N N . ILE A 1 330 ? 11.213 -23.165 -9.002 1.00 92.31 330 ILE A N 1
ATOM 2598 C CA . ILE A 1 330 ? 10.083 -22.313 -9.409 1.00 92.31 330 ILE A CA 1
ATOM 2599 C C . ILE A 1 330 ? 9.312 -22.946 -10.569 1.00 92.31 330 ILE A C 1
ATOM 2601 O O . ILE A 1 330 ? 8.089 -22.858 -10.582 1.00 92.31 330 ILE A O 1
ATOM 2605 N N . SER A 1 331 ? 9.994 -23.639 -11.489 1.00 90.69 331 SER A N 1
ATOM 2606 C CA . SER A 1 331 ? 9.370 -24.312 -12.640 1.00 90.69 331 SER A CA 1
ATOM 2607 C C . SER A 1 331 ? 8.324 -25.366 -12.254 1.00 90.69 331 SER A C 1
ATOM 2609 O O . SER A 1 331 ? 7.421 -25.644 -13.041 1.00 90.69 331 SER A O 1
ATOM 2611 N N . GLY A 1 332 ? 8.433 -25.942 -11.050 1.00 91.00 332 GLY A N 1
ATOM 2612 C CA . GLY A 1 332 ? 7.517 -26.956 -10.527 1.00 91.00 332 GLY A CA 1
ATOM 2613 C C . GLY A 1 332 ? 6.304 -26.398 -9.775 1.00 91.00 332 GLY A C 1
ATOM 2614 O O . GLY A 1 332 ? 5.489 -27.186 -9.297 1.00 91.00 332 GLY A O 1
ATOM 2615 N N . LEU A 1 333 ? 6.187 -25.075 -9.629 1.00 94.62 333 LEU A N 1
ATOM 2616 C CA . LEU A 1 333 ? 5.073 -24.423 -8.936 1.00 94.62 333 LEU A CA 1
ATOM 2617 C C . LEU A 1 333 ? 3.899 -24.145 -9.886 1.00 94.62 333 LEU A C 1
ATOM 2619 O O . LEU A 1 333 ? 4.105 -23.835 -11.055 1.00 94.62 333 LEU A O 1
ATOM 2623 N N . ASP A 1 334 ? 2.669 -24.155 -9.367 1.00 95.31 334 ASP A N 1
ATOM 2624 C CA . ASP A 1 334 ? 1.450 -23.762 -10.101 1.00 95.31 334 ASP A CA 1
ATOM 2625 C C . ASP A 1 334 ? 1.243 -22.230 -10.074 1.00 95.31 334 ASP A C 1
ATOM 2627 O O . ASP A 1 334 ? 0.209 -21.702 -9.656 1.00 95.31 334 ASP A O 1
ATOM 2631 N N . LEU A 1 335 ? 2.282 -21.484 -10.464 1.00 96.88 335 LEU A N 1
ATOM 2632 C CA . LEU A 1 335 ? 2.246 -20.022 -10.482 1.00 96.88 335 LEU A CA 1
ATOM 2633 C C . LEU A 1 335 ? 1.343 -19.516 -11.609 1.00 96.88 335 LEU A C 1
ATOM 2635 O O . LEU A 1 335 ? 1.488 -19.909 -12.764 1.00 96.88 335 LEU A O 1
ATOM 2639 N N . GLN A 1 336 ? 0.468 -18.568 -11.286 1.00 97.44 336 GLN A N 1
ATOM 2640 C CA . GLN A 1 336 ? -0.377 -17.849 -12.243 1.00 97.44 336 GLN A CA 1
ATOM 2641 C C . GLN A 1 336 ? 0.261 -16.526 -12.671 1.00 97.44 336 GLN A C 1
ATOM 2643 O O . GLN A 1 336 ? 0.086 -16.090 -13.812 1.00 97.44 336 GLN A O 1
ATOM 2648 N N . LYS A 1 337 ? 1.003 -15.890 -11.758 1.00 98.25 337 LYS A N 1
ATOM 2649 C CA . LYS A 1 337 ? 1.635 -14.592 -11.966 1.00 98.25 337 LYS A CA 1
ATOM 2650 C C . LYS A 1 337 ? 3.076 -14.590 -11.465 1.00 98.25 337 LYS A C 1
ATOM 2652 O O . LYS A 1 337 ? 3.325 -14.807 -10.279 1.00 98.25 337 LYS A O 1
ATOM 2657 N N . LEU A 1 338 ? 4.005 -14.276 -12.364 1.00 97.44 338 LEU A N 1
ATOM 2658 C CA . LEU A 1 338 ? 5.422 -14.120 -12.058 1.00 97.44 338 LEU A CA 1
ATOM 2659 C C . LEU A 1 338 ? 5.916 -12.757 -12.538 1.00 97.44 338 LEU A C 1
ATOM 2661 O O . LEU A 1 338 ? 5.828 -12.425 -13.717 1.00 97.44 338 LEU A O 1
ATOM 2665 N N . GLU A 1 339 ? 6.457 -11.975 -11.615 1.00 96.62 339 GLU A N 1
ATOM 2666 C CA . GLU A 1 339 ? 7.174 -10.743 -11.920 1.00 96.62 339 GLU A CA 1
ATOM 2667 C C . GLU A 1 339 ? 8.591 -10.862 -11.378 1.00 96.62 339 GLU A C 1
ATOM 2669 O O . GLU A 1 339 ? 8.781 -11.099 -10.185 1.00 96.62 339 GLU A O 1
ATOM 2674 N N . VAL A 1 340 ? 9.591 -10.727 -12.238 1.00 94.56 340 VAL A N 1
ATOM 2675 C CA . VAL A 1 340 ? 10.996 -10.902 -11.865 1.00 94.56 340 VAL A CA 1
ATOM 2676 C C . VAL A 1 340 ? 11.819 -9.801 -12.483 1.00 94.56 340 VAL A C 1
ATOM 2678 O O . VAL A 1 340 ? 11.664 -9.484 -13.659 1.00 94.56 340 VAL A O 1
ATOM 2681 N N . GLY A 1 341 ? 12.737 -9.232 -11.715 1.00 89.81 341 GLY A N 1
ATOM 2682 C CA . GLY A 1 341 ? 13.667 -8.311 -12.325 1.00 89.81 341 GLY A CA 1
ATOM 2683 C C . GLY A 1 341 ? 14.752 -7.813 -11.408 1.00 89.81 341 GLY A C 1
ATOM 2684 O O . GLY A 1 341 ? 14.513 -7.454 -10.258 1.00 89.81 341 GLY A O 1
ATOM 2685 N N . SER A 1 342 ? 15.956 -7.760 -11.956 1.00 88.19 342 SER A N 1
ATOM 2686 C CA . SER A 1 342 ? 17.139 -7.276 -11.266 1.00 88.19 342 SER A CA 1
ATOM 2687 C C . SER A 1 342 ? 18.134 -6.713 -12.270 1.00 88.19 342 SER A C 1
ATOM 2689 O O . SER A 1 342 ? 18.212 -7.154 -13.417 1.00 88.19 342 SER A O 1
ATOM 2691 N N . ILE A 1 343 ? 18.935 -5.752 -11.814 1.00 85.25 343 ILE A N 1
ATOM 2692 C CA . ILE A 1 343 ? 20.121 -5.295 -12.546 1.00 85.25 343 ILE A CA 1
ATOM 2693 C C . ILE A 1 343 ? 21.184 -6.406 -12.571 1.00 85.25 343 ILE A C 1
ATOM 2695 O O . ILE A 1 343 ? 22.003 -6.464 -13.483 1.00 85.25 343 ILE A O 1
ATOM 2699 N N . GLU A 1 344 ? 21.169 -7.305 -11.587 1.00 86.75 344 GLU A N 1
ATOM 2700 C CA . GLU A 1 344 ? 22.137 -8.393 -11.456 1.00 86.75 344 GLU A CA 1
ATOM 2701 C C . GLU A 1 344 ? 21.670 -9.701 -12.091 1.00 86.75 344 GLU A C 1
ATOM 2703 O O . GLU A 1 344 ? 22.376 -10.697 -11.977 1.00 86.75 344 GLU A O 1
ATOM 2708 N N . LEU A 1 345 ? 20.513 -9.715 -12.759 1.00 90.19 345 LEU A N 1
ATOM 2709 C CA . LEU A 1 345 ? 19.915 -10.935 -13.290 1.00 90.19 345 LEU A CA 1
ATOM 2710 C C . LEU A 1 345 ? 20.869 -11.633 -14.277 1.00 90.19 345 LEU A C 1
ATOM 2712 O O . LEU A 1 345 ? 21.162 -11.112 -15.351 1.00 90.19 345 LEU A O 1
ATOM 2716 N N . GLN A 1 346 ? 21.355 -12.809 -13.887 1.00 88.25 346 GLN A N 1
ATOM 2717 C CA . GLN A 1 346 ? 22.278 -13.664 -14.633 1.00 88.25 346 GLN A CA 1
ATOM 2718 C C . GLN A 1 346 ? 21.593 -14.884 -15.243 1.00 88.25 346 GLN A C 1
ATOM 2720 O O . GLN A 1 346 ? 22.059 -15.403 -16.252 1.00 88.25 346 GLN A O 1
ATOM 2725 N N . GLN A 1 347 ? 20.541 -15.398 -14.604 1.00 83.81 347 GLN A N 1
ATOM 2726 C CA . GLN A 1 347 ? 19.874 -16.612 -15.057 1.00 83.81 347 GLN A CA 1
ATOM 2727 C C . GLN A 1 347 ? 18.417 -16.642 -14.602 1.00 83.81 347 GLN A C 1
ATOM 2729 O O . GLN A 1 347 ? 18.123 -16.498 -13.412 1.00 83.81 347 GLN A O 1
ATOM 2734 N N . VAL A 1 348 ? 17.517 -16.908 -15.550 1.00 89.31 348 VAL A N 1
ATOM 2735 C CA . VAL A 1 348 ? 16.125 -17.277 -15.277 1.00 89.31 348 VAL A CA 1
ATOM 2736 C C . VAL A 1 348 ? 15.926 -18.744 -15.693 1.00 89.31 348 VAL A C 1
ATOM 2738 O O . VAL A 1 348 ? 16.287 -19.109 -16.814 1.00 89.31 348 VAL A O 1
ATOM 2741 N N . PRO A 1 349 ? 15.419 -19.619 -14.805 1.00 89.94 349 PRO A N 1
ATOM 2742 C CA . PRO A 1 349 ? 15.194 -21.030 -15.104 1.00 89.94 349 PRO A CA 1
ATOM 2743 C C . PRO A 1 349 ? 13.977 -21.208 -16.019 1.00 89.94 349 PRO A C 1
ATOM 2745 O O . PRO A 1 349 ? 13.281 -20.246 -16.340 1.00 89.94 349 PRO A O 1
ATOM 2748 N N . ALA A 1 350 ? 13.686 -22.453 -16.405 1.00 90.06 350 ALA A N 1
ATOM 2749 C CA . ALA A 1 350 ? 12.449 -22.773 -17.111 1.00 90.06 350 ALA A CA 1
ATOM 2750 C C . ALA A 1 350 ? 11.225 -22.223 -16.356 1.00 90.06 350 ALA A C 1
ATOM 2752 O O . ALA A 1 350 ? 11.123 -22.336 -15.133 1.00 90.06 350 ALA A O 1
ATOM 2753 N N . LEU A 1 351 ? 10.311 -21.604 -17.096 1.00 91.69 351 LEU A N 1
ATOM 2754 C CA . LEU A 1 351 ? 9.146 -20.938 -16.530 1.00 91.69 351 LEU A CA 1
ATOM 2755 C C . LEU A 1 351 ? 7.995 -21.941 -16.312 1.00 91.69 351 LEU A C 1
ATOM 2757 O O . LEU A 1 351 ? 7.839 -22.864 -17.116 1.00 91.69 351 LEU A O 1
ATOM 2761 N N . PRO A 1 352 ? 7.170 -21.769 -15.263 1.00 91.50 352 PRO A N 1
ATOM 2762 C CA . PRO A 1 352 ? 5.993 -22.605 -15.040 1.00 91.50 352 PRO A CA 1
ATOM 2763 C C . PRO A 1 352 ? 5.001 -22.534 -16.204 1.00 91.50 352 PRO A C 1
ATOM 2765 O O . PRO A 1 352 ? 4.658 -21.452 -16.682 1.00 91.50 352 PRO A O 1
ATOM 2768 N N . SER A 1 353 ? 4.483 -23.689 -16.623 1.00 90.94 353 SER A N 1
ATOM 2769 C CA . SER A 1 353 ? 3.503 -23.775 -17.720 1.00 90.94 353 SER A CA 1
ATOM 2770 C C . SER A 1 353 ? 2.118 -23.209 -17.366 1.00 90.94 353 SER A C 1
ATOM 2772 O O . SER A 1 353 ? 1.351 -22.869 -18.265 1.00 90.94 353 SER A O 1
ATOM 2774 N N . SER A 1 354 ? 1.815 -23.069 -16.071 1.00 94.44 354 SER A N 1
ATOM 2775 C CA . SER A 1 354 ? 0.573 -22.511 -15.516 1.00 94.44 354 SER A CA 1
ATOM 2776 C C . SER A 1 354 ? 0.469 -20.983 -15.610 1.00 94.44 354 SER A C 1
ATOM 2778 O O . SER A 1 354 ? -0.588 -20.420 -15.307 1.00 94.44 354 SER A O 1
ATOM 2780 N N . LEU A 1 355 ? 1.551 -20.294 -15.997 1.00 96.06 355 LEU A N 1
ATOM 2781 C CA . LEU A 1 355 ? 1.606 -18.836 -15.995 1.00 96.06 355 LEU A CA 1
ATOM 2782 C C . LEU A 1 355 ? 0.602 -18.215 -16.966 1.00 96.06 355 LEU A C 1
ATOM 2784 O O . LEU A 1 355 ? 0.565 -18.534 -18.152 1.00 96.06 355 LEU A O 1
ATOM 2788 N N . LYS A 1 356 ? -0.139 -17.234 -16.449 1.00 96.69 356 LYS A N 1
ATOM 2789 C CA . LYS A 1 356 ? -1.012 -16.341 -17.219 1.00 96.69 356 LYS A CA 1
ATOM 2790 C C . LYS A 1 356 ? -0.422 -14.948 -17.375 1.00 96.69 356 LYS A C 1
ATOM 2792 O O . LYS A 1 356 ? -0.674 -14.288 -18.377 1.00 96.69 356 LYS A O 1
ATOM 2797 N N . PHE A 1 357 ? 0.365 -14.516 -16.391 1.00 97.44 357 PHE A N 1
ATOM 2798 C CA . PHE A 1 357 ? 1.025 -13.218 -16.365 1.00 97.44 357 PHE A CA 1
ATOM 2799 C C . PHE A 1 357 ? 2.520 -13.395 -16.119 1.00 97.44 357 PHE A C 1
ATOM 2801 O O . PHE A 1 357 ? 2.921 -13.967 -15.101 1.00 97.44 357 PHE A O 1
ATOM 2808 N N . LEU A 1 358 ? 3.333 -12.831 -17.007 1.00 96.44 358 LEU A N 1
ATOM 2809 C CA . LEU A 1 358 ? 4.781 -12.768 -16.872 1.00 96.44 358 LEU A CA 1
ATOM 2810 C C . LEU A 1 358 ? 5.257 -11.330 -17.080 1.00 96.44 358 LEU A C 1
ATOM 2812 O O . LEU A 1 358 ? 5.013 -10.749 -18.134 1.00 96.44 358 LEU A O 1
ATOM 2816 N N . ALA A 1 359 ? 5.977 -10.776 -16.105 1.00 95.50 359 ALA A N 1
ATOM 2817 C CA . ALA A 1 359 ? 6.770 -9.568 -16.306 1.00 95.50 359 ALA A CA 1
ATOM 2818 C C . ALA A 1 359 ? 8.238 -9.835 -15.988 1.00 95.50 359 ALA A C 1
ATOM 2820 O O . ALA A 1 359 ? 8.560 -10.357 -14.920 1.00 95.50 359 ALA A O 1
ATOM 2821 N N . VAL A 1 360 ? 9.126 -9.448 -16.900 1.00 93.81 360 VAL A N 1
ATOM 2822 C CA . VAL A 1 360 ? 10.571 -9.602 -16.732 1.00 93.81 360 VAL A CA 1
ATOM 2823 C C . VAL A 1 360 ? 11.265 -8.263 -16.921 1.00 93.81 360 VAL A C 1
ATOM 2825 O O . VAL A 1 360 ? 11.097 -7.610 -17.954 1.00 93.81 360 VAL A O 1
ATOM 2828 N N . GLN A 1 361 ? 12.073 -7.860 -15.939 1.00 91.88 361 GLN A N 1
ATOM 2829 C CA . GLN A 1 361 ? 12.948 -6.696 -16.046 1.00 91.88 361 GLN A CA 1
ATOM 2830 C C . GLN A 1 361 ? 14.423 -7.106 -15.971 1.00 91.88 361 GLN A C 1
ATOM 2832 O O . GLN A 1 361 ? 14.879 -7.631 -14.958 1.00 91.88 361 GLN A O 1
ATOM 2837 N N . ALA A 1 362 ? 15.187 -6.856 -17.032 1.00 90.94 362 ALA A N 1
ATOM 2838 C CA . ALA A 1 362 ? 16.572 -7.316 -17.143 1.00 90.94 362 ALA A CA 1
ATOM 2839 C C . ALA A 1 362 ? 17.455 -6.301 -17.878 1.00 90.94 362 ALA A C 1
ATOM 2841 O O . ALA A 1 362 ? 16.965 -5.489 -18.663 1.00 90.94 362 ALA A O 1
ATOM 2842 N N . LEU A 1 363 ? 18.769 -6.348 -17.645 1.00 89.88 363 LEU A N 1
ATOM 2843 C CA . LEU A 1 363 ? 19.741 -5.647 -18.496 1.00 89.88 363 LEU A CA 1
ATOM 2844 C C . LEU A 1 363 ? 19.987 -6.383 -19.819 1.00 89.88 363 LEU A C 1
ATOM 2846 O O . LEU A 1 363 ? 20.173 -5.743 -20.855 1.00 89.88 363 LEU A O 1
ATOM 2850 N N . ASP A 1 364 ? 20.011 -7.714 -19.749 1.00 88.31 364 ASP A N 1
ATOM 2851 C CA . ASP A 1 364 ? 20.391 -8.616 -20.829 1.00 88.31 364 ASP A CA 1
ATOM 2852 C C . ASP A 1 364 ? 19.351 -9.733 -20.950 1.00 88.31 364 ASP A C 1
ATOM 2854 O O . ASP A 1 364 ? 19.263 -10.626 -20.105 1.00 88.31 364 ASP A O 1
ATOM 2858 N N . PHE A 1 365 ? 18.534 -9.660 -21.996 1.00 88.81 365 PHE A N 1
ATOM 2859 C CA . PHE A 1 365 ? 17.478 -10.634 -22.236 1.00 88.81 365 PHE A CA 1
ATOM 2860 C C . PHE A 1 365 ? 18.008 -11.969 -22.775 1.00 88.81 365 PHE A C 1
ATOM 2862 O O . PHE A 1 365 ? 17.301 -12.962 -22.704 1.00 88.81 365 PHE A O 1
ATOM 2869 N N . SER A 1 366 ? 19.272 -12.085 -23.202 1.00 85.62 366 SER A N 1
ATOM 2870 C CA . SER A 1 366 ? 19.832 -13.401 -23.582 1.00 85.62 366 SER A CA 1
ATOM 2871 C C . SER A 1 366 ? 19.793 -14.441 -22.447 1.00 85.62 366 SER A C 1
ATOM 2873 O O . SER A 1 366 ? 19.887 -15.641 -22.692 1.00 85.62 366 SER A O 1
ATOM 2875 N N . LEU A 1 367 ? 19.612 -13.978 -21.207 1.00 84.25 367 LEU A N 1
ATOM 2876 C CA . LEU A 1 367 ? 19.565 -14.769 -19.977 1.00 84.25 367 LEU A CA 1
ATOM 2877 C C . LEU A 1 367 ? 18.136 -15.146 -19.549 1.00 84.25 367 LEU A C 1
ATOM 2879 O O . LEU A 1 367 ? 17.949 -15.847 -18.551 1.00 84.25 367 LEU A O 1
ATOM 2883 N N . VAL A 1 368 ? 17.130 -14.662 -20.282 1.00 87.56 368 VAL A N 1
ATOM 2884 C CA . VAL A 1 368 ? 15.708 -14.893 -20.025 1.00 87.56 368 VAL A CA 1
ATOM 2885 C C . VAL A 1 368 ? 15.185 -15.899 -21.061 1.00 87.56 368 VAL A C 1
ATOM 2887 O O . VAL A 1 368 ? 15.264 -15.615 -22.260 1.00 87.56 368 VAL A O 1
ATOM 2890 N N . PRO A 1 369 ? 14.650 -17.060 -20.633 1.00 86.31 369 PRO A N 1
ATOM 2891 C CA . PRO A 1 369 ? 14.090 -18.066 -21.526 1.00 86.31 369 PRO A CA 1
ATOM 2892 C C . PRO A 1 369 ? 12.996 -17.513 -22.430 1.00 86.31 369 PRO A C 1
ATOM 2894 O O . PRO A 1 369 ? 12.228 -16.635 -22.034 1.00 86.31 369 PRO A O 1
ATOM 2897 N N . ASP A 1 370 ? 12.900 -18.078 -23.630 1.00 85.25 370 ASP A N 1
ATOM 2898 C CA . ASP A 1 370 ? 11.846 -17.730 -24.573 1.00 85.25 370 ASP A CA 1
ATOM 2899 C C . ASP A 1 370 ? 10.463 -18.140 -24.009 1.00 85.25 370 ASP A C 1
ATOM 2901 O O . ASP A 1 370 ? 10.256 -19.315 -23.677 1.00 85.25 370 ASP A O 1
ATOM 2905 N N . PRO A 1 371 ? 9.510 -17.196 -23.867 1.00 84.94 371 PRO A N 1
ATOM 2906 C CA . PRO A 1 371 ? 8.202 -17.474 -23.284 1.00 84.94 371 PRO A CA 1
ATOM 2907 C C . PRO A 1 371 ? 7.249 -18.223 -24.232 1.00 84.94 371 PRO A C 1
ATOM 2909 O O . PRO A 1 371 ? 6.156 -18.594 -23.804 1.00 84.94 371 PRO A O 1
ATOM 2912 N N . SER A 1 372 ? 7.622 -18.475 -25.493 1.00 84.44 372 SER A N 1
ATOM 2913 C CA . SER A 1 372 ? 6.799 -19.186 -26.492 1.00 84.44 372 SER A CA 1
ATOM 2914 C C . SER A 1 372 ? 6.324 -20.571 -26.045 1.00 84.44 372 SER A C 1
ATOM 2916 O O . SER A 1 372 ? 5.245 -21.008 -26.447 1.00 84.44 372 SER A O 1
ATOM 2918 N N . CYS A 1 373 ? 7.077 -21.241 -25.169 1.00 82.25 373 CYS A N 1
ATOM 2919 C CA . CYS A 1 373 ? 6.703 -22.535 -24.595 1.00 82.25 373 CYS A CA 1
ATOM 2920 C C . CYS A 1 373 ? 5.484 -22.466 -23.651 1.00 82.25 373 CYS A C 1
ATOM 2922 O O . CYS A 1 373 ? 4.894 -23.501 -23.342 1.00 82.25 373 CYS A O 1
ATOM 2924 N N . ILE A 1 374 ? 5.095 -21.276 -23.175 1.00 88.88 374 ILE A N 1
ATOM 2925 C CA . ILE A 1 374 ? 3.996 -21.093 -22.218 1.00 88.88 374 ILE A CA 1
ATOM 2926 C C . ILE A 1 374 ? 2.689 -20.874 -22.983 1.00 88.88 374 ILE A C 1
ATOM 2928 O O . ILE A 1 374 ? 2.279 -19.751 -23.277 1.00 88.88 374 ILE A O 1
ATOM 2932 N N . THR A 1 375 ? 1.996 -21.966 -23.299 1.00 84.12 375 THR A N 1
ATOM 2933 C CA . THR A 1 375 ? 0.782 -21.923 -24.132 1.00 84.12 375 THR A CA 1
ATOM 2934 C C . THR A 1 375 ? -0.389 -21.174 -23.493 1.00 84.12 375 THR A C 1
ATOM 2936 O O . THR A 1 375 ? -1.286 -20.749 -24.217 1.00 84.12 375 THR A O 1
ATOM 2939 N N . GLY A 1 376 ? -0.414 -21.047 -22.162 1.00 90.31 376 GLY A N 1
ATOM 2940 C CA . GLY A 1 376 ? -1.467 -20.366 -21.399 1.00 90.31 376 GLY A CA 1
ATOM 2941 C C . GLY A 1 376 ? -1.199 -18.889 -21.095 1.00 90.31 376 GLY A C 1
ATOM 2942 O O . GLY A 1 376 ? -1.999 -18.279 -20.389 1.00 90.31 376 GLY A O 1
ATOM 2943 N N . LEU A 1 377 ? -0.096 -18.318 -21.591 1.00 94.69 377 LEU A N 1
ATOM 2944 C CA . LEU A 1 377 ? 0.298 -16.952 -21.259 1.00 94.69 377 LEU A CA 1
ATOM 2945 C C . LEU A 1 377 ? -0.623 -15.929 -21.941 1.00 94.69 377 LEU A C 1
ATOM 2947 O O . LEU A 1 377 ? -0.673 -15.841 -23.167 1.00 94.69 377 LEU A O 1
ATOM 2951 N N . GLU A 1 378 ? -1.331 -15.141 -21.132 1.00 95.56 378 GLU A N 1
ATOM 2952 C CA . GLU A 1 378 ? -2.280 -14.114 -21.581 1.00 95.56 378 GLU A CA 1
ATOM 2953 C C . GLU A 1 378 ? -1.612 -12.722 -21.599 1.00 95.56 378 GLU A C 1
ATOM 2955 O O . GLU A 1 378 ? -1.866 -11.912 -22.493 1.00 95.56 378 GLU A O 1
ATOM 2960 N N . HIS A 1 379 ? -0.709 -12.456 -20.648 1.00 96.69 379 HIS A N 1
ATOM 2961 C CA . HIS A 1 379 ? -0.075 -11.152 -20.441 1.00 96.69 379 HIS A CA 1
ATOM 2962 C C . HIS A 1 379 ? 1.448 -11.259 -20.331 1.00 96.69 379 HIS A C 1
ATOM 2964 O O . HIS A 1 379 ? 1.962 -11.947 -19.445 1.00 96.69 379 HIS A O 1
ATOM 2970 N N . LEU A 1 380 ? 2.166 -10.526 -21.187 1.00 95.62 380 LEU A N 1
ATOM 2971 C CA . LEU A 1 380 ? 3.630 -10.476 -21.204 1.00 95.62 380 LEU A CA 1
ATOM 2972 C C . LEU A 1 380 ? 4.147 -9.033 -21.131 1.00 95.62 380 LEU A C 1
ATOM 2974 O O . LEU A 1 380 ? 3.820 -8.206 -21.984 1.00 95.62 380 LEU A O 1
ATOM 2978 N N . GLU A 1 381 ? 5.005 -8.744 -20.151 1.00 95.06 381 GLU A N 1
ATOM 2979 C CA . GLU A 1 381 ? 5.745 -7.481 -20.051 1.00 95.06 381 GLU A CA 1
ATOM 2980 C C . GLU A 1 381 ? 7.257 -7.726 -20.049 1.00 95.06 381 GLU A C 1
ATOM 2982 O O . GLU A 1 381 ? 7.780 -8.454 -19.208 1.00 95.06 381 GLU A O 1
ATOM 2987 N N . LEU A 1 382 ? 7.979 -7.083 -20.962 1.00 93.56 382 LEU A N 1
ATOM 2988 C CA . LEU A 1 382 ? 9.439 -7.132 -21.027 1.00 93.56 382 LEU A CA 1
ATOM 2989 C C . LEU A 1 382 ? 9.986 -5.714 -20.895 1.00 93.56 382 LEU A C 1
ATOM 2991 O O . LEU A 1 382 ? 9.685 -4.850 -21.718 1.00 93.56 382 LEU A O 1
ATOM 2995 N N . GLN A 1 383 ? 10.803 -5.466 -19.873 1.00 92.44 383 GLN A N 1
ATOM 2996 C CA . GLN A 1 383 ? 11.430 -4.167 -19.643 1.00 92.44 383 GLN A CA 1
ATOM 2997 C C . GLN A 1 383 ? 12.952 -4.291 -19.585 1.00 92.44 383 GLN A C 1
ATOM 2999 O O . GLN A 1 383 ? 13.517 -4.833 -18.635 1.00 92.44 383 GLN A O 1
ATOM 3004 N N . ARG A 1 384 ? 13.635 -3.689 -20.557 1.00 91.25 384 ARG A N 1
ATOM 3005 C CA . ARG A 1 384 ? 15.077 -3.480 -20.489 1.00 91.25 384 ARG A CA 1
ATOM 3006 C C . ARG A 1 384 ? 15.394 -2.379 -19.494 1.00 91.25 384 ARG A C 1
ATOM 3008 O O . ARG A 1 384 ? 14.943 -1.238 -19.624 1.00 91.25 384 ARG A O 1
ATOM 3015 N N . LEU A 1 385 ? 16.172 -2.737 -18.483 1.00 88.31 385 LEU A N 1
ATOM 3016 C CA . LEU A 1 385 ? 16.682 -1.793 -17.507 1.00 88.31 385 LEU A CA 1
ATOM 3017 C C . LEU A 1 385 ? 17.693 -0.872 -18.203 1.00 88.31 385 LEU A C 1
ATOM 3019 O O . LEU A 1 385 ? 18.580 -1.310 -18.928 1.00 88.31 385 LEU A O 1
ATOM 3023 N N . SER A 1 386 ? 17.527 0.429 -18.007 1.00 82.19 386 SER A N 1
ATOM 3024 C CA . SER A 1 386 ? 18.409 1.467 -18.548 1.00 82.19 386 SER A CA 1
ATOM 3025 C C . SER A 1 386 ? 18.640 2.565 -17.522 1.00 82.19 386 SER A C 1
ATOM 3027 O O . SER A 1 386 ? 18.042 2.557 -16.439 1.00 82.19 386 SER A O 1
ATOM 3029 N N . SER A 1 387 ? 19.450 3.560 -17.884 1.00 70.25 387 SER A N 1
ATOM 3030 C CA . SER A 1 387 ? 19.711 4.707 -17.024 1.00 70.25 387 SER A CA 1
ATOM 3031 C C . SER A 1 387 ? 18.461 5.568 -16.719 1.00 70.25 387 SER A C 1
ATOM 3033 O O . SER A 1 387 ? 18.429 6.371 -15.793 1.00 70.25 387 SER A O 1
ATOM 3035 N N . SER A 1 388 ? 17.372 5.380 -17.456 1.00 65.00 388 SER A N 1
ATOM 3036 C CA . SER A 1 388 ? 16.092 6.038 -17.164 1.00 65.00 388 SER A CA 1
ATOM 3037 C C . SER A 1 388 ? 15.234 5.294 -16.128 1.00 65.00 388 SER A C 1
ATOM 3039 O O . SER A 1 388 ? 14.129 5.730 -15.800 1.00 65.00 388 SER A O 1
ATOM 3041 N N . THR A 1 389 ? 15.696 4.142 -15.631 1.00 67.31 389 THR A N 1
ATOM 3042 C CA . THR A 1 389 ? 14.954 3.349 -14.644 1.00 67.31 389 THR A CA 1
ATOM 3043 C C . THR A 1 389 ? 15.054 4.010 -13.275 1.00 67.31 389 THR A C 1
ATOM 3045 O O . THR A 1 389 ? 16.146 4.381 -12.852 1.00 67.31 389 THR A O 1
ATOM 3048 N N . ASN A 1 390 ? 13.929 4.109 -12.559 1.00 60.78 390 ASN A N 1
ATOM 3049 C CA . ASN A 1 390 ? 13.857 4.627 -11.190 1.00 60.78 390 ASN A CA 1
ATOM 3050 C C . ASN A 1 390 ? 14.563 3.691 -10.189 1.00 60.78 390 ASN A C 1
ATOM 3052 O O . ASN A 1 390 ? 13.924 2.988 -9.408 1.00 60.78 390 ASN A O 1
ATOM 3056 N N . ILE A 1 391 ? 15.891 3.681 -10.227 1.00 64.06 391 ILE A N 1
ATOM 3057 C CA . ILE A 1 391 ? 16.767 2.990 -9.283 1.00 64.06 391 ILE A CA 1
ATOM 3058 C C . ILE A 1 391 ? 17.101 3.984 -8.155 1.00 64.06 391 ILE A C 1
ATOM 3060 O O . ILE A 1 391 ? 17.414 5.146 -8.440 1.00 64.06 391 ILE A O 1
ATOM 3064 N N . PRO A 1 392 ? 17.043 3.589 -6.869 1.00 60.47 392 PRO A N 1
ATOM 3065 C CA . PRO A 1 392 ? 17.420 4.464 -5.765 1.00 60.47 392 PRO A CA 1
ATOM 3066 C C . PRO A 1 392 ? 18.830 5.044 -5.954 1.00 60.47 392 PRO A C 1
ATOM 3068 O O . PRO A 1 392 ? 19.776 4.323 -6.266 1.00 60.47 392 PRO A O 1
ATOM 3071 N N . ARG A 1 393 ? 19.000 6.355 -5.726 1.00 54.12 393 ARG A N 1
ATOM 3072 C CA . ARG A 1 393 ? 20.289 7.057 -5.918 1.00 54.12 393 ARG A CA 1
ATOM 3073 C C . ARG A 1 393 ? 21.449 6.471 -5.103 1.00 54.12 393 ARG A C 1
ATOM 3075 O O . ARG A 1 393 ? 22.592 6.601 -5.526 1.00 54.12 393 ARG A O 1
ATOM 3082 N N . SER A 1 394 ? 21.165 5.858 -3.952 1.00 56.34 394 SER A N 1
ATOM 3083 C CA . SER A 1 394 ? 22.160 5.155 -3.126 1.00 56.34 394 SER A CA 1
ATOM 3084 C C . SER A 1 394 ? 22.768 3.956 -3.849 1.00 56.34 394 SER A C 1
ATOM 3086 O O . SER A 1 394 ? 23.950 3.695 -3.706 1.00 56.34 394 SER A O 1
ATOM 3088 N N . THR A 1 395 ? 21.948 3.278 -4.644 1.00 56.44 395 THR A N 1
ATOM 3089 C CA . THR A 1 395 ? 22.248 2.057 -5.391 1.00 56.44 395 THR A CA 1
ATOM 3090 C C . THR A 1 395 ? 22.852 2.423 -6.758 1.00 56.44 395 THR A C 1
ATOM 3092 O O . THR A 1 395 ? 23.748 1.763 -7.263 1.00 56.44 395 THR A O 1
ATOM 3095 N N . TRP A 1 396 ? 22.440 3.556 -7.336 1.00 56.78 396 TRP A N 1
ATOM 3096 C CA . TRP A 1 396 ? 22.822 4.024 -8.673 1.00 56.78 396 TRP A CA 1
ATOM 3097 C C . TRP A 1 396 ? 24.329 4.045 -8.993 1.00 56.78 396 TRP A C 1
ATOM 3099 O O . TRP A 1 396 ? 24.716 3.662 -10.098 1.00 56.78 396 TRP A O 1
ATOM 3109 N N . ARG A 1 397 ? 25.189 4.496 -8.065 1.00 58.91 397 ARG A N 1
ATOM 3110 C CA . ARG A 1 397 ? 26.640 4.607 -8.333 1.00 58.91 397 ARG A CA 1
ATOM 3111 C C . ARG A 1 397 ? 27.298 3.251 -8.578 1.00 58.91 397 ARG A C 1
ATOM 3113 O O . ARG A 1 397 ? 28.216 3.184 -9.389 1.00 58.91 397 ARG A O 1
ATOM 3120 N N . ASP A 1 398 ? 26.802 2.200 -7.932 1.00 64.94 398 ASP A N 1
ATOM 3121 C CA . ASP A 1 398 ? 27.381 0.857 -8.019 1.00 64.94 398 ASP A CA 1
ATOM 3122 C C . ASP A 1 398 ? 26.992 0.147 -9.327 1.00 64.94 398 ASP A C 1
ATOM 3124 O O . ASP A 1 398 ? 27.714 -0.722 -9.812 1.00 64.94 398 ASP A O 1
ATOM 3128 N N . TYR A 1 399 ? 25.873 0.553 -9.939 1.00 71.88 399 TYR A N 1
ATOM 3129 C CA . TYR A 1 399 ? 25.298 -0.115 -11.112 1.00 71.88 399 TYR A CA 1
ATOM 3130 C C . TYR A 1 399 ? 25.484 0.627 -12.434 1.00 71.88 399 TYR A C 1
ATOM 3132 O O . TYR A 1 399 ? 25.248 0.036 -13.487 1.00 71.88 399 TYR A O 1
ATOM 3140 N N . HIS A 1 400 ? 25.927 1.885 -12.412 1.00 76.25 400 HIS A N 1
ATOM 3141 C CA . HIS A 1 400 ? 26.095 2.692 -13.623 1.00 76.25 400 HIS A CA 1
ATOM 3142 C C . HIS A 1 400 ? 26.966 1.998 -14.676 1.00 76.25 400 HIS A C 1
ATOM 3144 O O . HIS A 1 400 ? 26.556 1.857 -15.824 1.00 76.25 400 HIS A O 1
ATOM 3150 N N . SER A 1 401 ? 28.126 1.481 -14.264 1.00 78.56 401 SER A N 1
ATOM 3151 C CA . SER A 1 401 ? 29.054 0.783 -15.158 1.00 78.56 401 SER A CA 1
ATOM 3152 C C . SER A 1 401 ? 28.446 -0.487 -15.764 1.00 78.56 401 SER A C 1
ATOM 3154 O O . SER A 1 401 ? 28.656 -0.759 -16.944 1.00 78.56 401 SER A O 1
ATOM 3156 N N . LYS A 1 402 ? 27.650 -1.247 -14.994 1.00 79.38 402 LYS A N 1
ATOM 3157 C CA . LYS A 1 402 ? 26.930 -2.435 -15.490 1.00 79.38 402 LYS A CA 1
ATOM 3158 C C . LYS A 1 402 ? 25.854 -2.049 -16.509 1.00 79.38 402 LYS A C 1
ATOM 3160 O O . LYS A 1 402 ? 25.737 -2.705 -17.540 1.00 79.38 402 LYS A O 1
ATOM 3165 N N . ILE A 1 403 ? 25.100 -0.979 -16.244 1.00 82.19 403 ILE A N 1
ATOM 3166 C CA . ILE A 1 403 ? 24.068 -0.460 -17.156 1.00 82.19 403 ILE A CA 1
ATOM 3167 C C . ILE A 1 403 ? 24.704 0.014 -18.469 1.00 82.19 403 ILE A C 1
ATOM 3169 O O . ILE A 1 403 ? 24.226 -0.338 -19.548 1.00 82.19 403 ILE A O 1
ATOM 3173 N N . GLU A 1 404 ? 25.802 0.768 -18.399 1.00 80.81 404 GLU A N 1
ATOM 3174 C CA . GLU A 1 404 ? 26.535 1.230 -19.583 1.00 80.81 404 GLU A CA 1
ATOM 3175 C C . GLU A 1 404 ? 27.097 0.059 -20.394 1.00 80.81 404 GLU A C 1
ATOM 3177 O O . GLU A 1 404 ? 26.880 -0.009 -21.604 1.00 80.81 404 GLU A O 1
ATOM 3182 N N . ALA A 1 405 ? 27.737 -0.910 -19.733 1.00 81.12 405 ALA A N 1
ATOM 3183 C CA . ALA A 1 405 ? 28.280 -2.096 -20.392 1.00 81.12 405 ALA A CA 1
ATOM 3184 C C . ALA A 1 405 ? 27.197 -2.973 -21.046 1.00 81.12 405 ALA A C 1
ATOM 3186 O O . ALA A 1 405 ? 27.455 -3.613 -22.064 1.00 81.12 405 ALA A O 1
ATOM 3187 N N . ALA A 1 406 ? 25.989 -3.023 -20.478 1.00 81.75 406 ALA A N 1
ATOM 3188 C CA . ALA A 1 406 ? 24.868 -3.766 -21.050 1.00 81.75 406 ALA A CA 1
ATOM 3189 C C . ALA A 1 406 ? 24.162 -3.015 -22.190 1.00 81.75 406 ALA A C 1
ATOM 3191 O O . ALA A 1 406 ? 23.518 -3.646 -23.028 1.00 81.75 406 ALA A O 1
ATOM 3192 N N . SER A 1 407 ? 24.281 -1.685 -22.252 1.00 77.19 407 SER A N 1
ATOM 3193 C CA . SER A 1 407 ? 23.589 -0.856 -23.251 1.00 77.19 407 SER A CA 1
ATOM 3194 C C . SER A 1 407 ? 24.069 -1.118 -24.683 1.00 77.19 407 SER A C 1
ATOM 3196 O O . SER A 1 407 ? 23.301 -0.944 -25.625 1.00 77.19 407 SER A O 1
ATOM 3198 N N . THR A 1 408 ? 25.309 -1.585 -24.854 1.00 78.06 408 THR A N 1
ATOM 3199 C CA . THR A 1 408 ? 25.900 -1.911 -26.163 1.00 78.06 408 THR A CA 1
ATOM 3200 C C . THR A 1 408 ? 25.663 -3.355 -26.609 1.00 78.06 408 THR A C 1
ATOM 3202 O O . THR A 1 408 ? 25.984 -3.693 -27.746 1.00 78.06 408 THR A O 1
ATOM 3205 N N . ARG A 1 409 ? 25.104 -4.218 -25.748 1.00 82.88 409 ARG A N 1
ATOM 3206 C CA . ARG A 1 409 ? 24.861 -5.629 -26.080 1.00 82.88 409 ARG A CA 1
ATOM 3207 C C . ARG A 1 409 ? 23.643 -5.789 -26.978 1.00 82.88 409 ARG A C 1
ATOM 3209 O O . ARG A 1 409 ? 22.569 -5.250 -26.677 1.00 82.88 409 ARG A O 1
ATOM 3216 N N . GLU A 1 410 ? 23.804 -6.593 -28.024 1.00 82.56 410 GLU A N 1
ATOM 3217 C CA . GLU A 1 410 ? 22.692 -7.074 -28.841 1.00 82.56 410 GLU A CA 1
ATOM 3218 C C . GLU A 1 410 ? 21.734 -7.908 -27.989 1.00 82.56 410 GLU A C 1
ATOM 3220 O O . GLU A 1 410 ? 22.151 -8.638 -27.091 1.00 82.56 410 GLU A O 1
ATOM 3225 N N . GLN A 1 411 ? 20.438 -7.748 -28.242 1.00 86.94 411 GLN A N 1
ATOM 3226 C CA . GLN A 1 411 ? 19.391 -8.476 -27.534 1.00 86.94 411 GLN A CA 1
ATOM 3227 C C . GLN A 1 411 ? 18.832 -9.575 -28.439 1.00 86.94 411 GLN A C 1
ATOM 3229 O O . GLN A 1 411 ? 18.763 -9.375 -29.657 1.00 86.94 411 GLN A O 1
ATOM 3234 N N . PRO A 1 412 ? 18.420 -10.722 -27.873 1.00 86.56 412 PRO A N 1
ATOM 3235 C CA . PRO A 1 412 ? 17.775 -11.763 -28.657 1.00 86.56 412 PRO A CA 1
ATOM 3236 C C . PRO A 1 412 ? 16.442 -11.265 -29.225 1.00 86.56 412 PRO A C 1
ATOM 3238 O O . PRO A 1 412 ? 15.765 -10.421 -28.633 1.00 86.56 412 PRO A O 1
ATOM 3241 N N . SER A 1 413 ? 16.044 -11.831 -30.361 1.00 83.19 413 SER A N 1
ATOM 3242 C CA . SER A 1 413 ? 14.658 -11.756 -30.820 1.00 83.19 413 SER A CA 1
ATOM 3243 C C . SER A 1 413 ? 13.874 -12.905 -30.188 1.00 83.19 413 SER A C 1
ATOM 3245 O O . SER A 1 413 ? 14.344 -14.042 -30.202 1.00 83.19 413 SER A O 1
ATOM 3247 N N . TYR A 1 414 ? 12.701 -12.607 -29.633 1.00 81.94 414 TYR A N 1
ATOM 3248 C CA . TYR A 1 414 ? 11.827 -13.603 -29.016 1.00 81.94 414 TYR A CA 1
ATOM 3249 C C . TYR A 1 414 ? 10.724 -14.058 -29.955 1.00 81.94 414 TYR A C 1
ATOM 3251 O O . TYR A 1 414 ? 10.164 -13.253 -30.706 1.00 81.94 414 TYR A O 1
ATOM 3259 N N . GLN A 1 415 ? 10.350 -15.331 -29.834 1.00 84.44 415 GLN A N 1
ATOM 3260 C CA . GLN A 1 415 ? 9.067 -15.800 -30.332 1.00 84.44 415 GLN A CA 1
ATOM 3261 C C . GLN A 1 415 ? 7.982 -15.527 -29.289 1.00 84.44 415 GLN A C 1
ATOM 3263 O O . GLN A 1 415 ? 8.160 -15.734 -28.091 1.00 84.44 415 GLN A O 1
ATOM 3268 N N . LEU A 1 416 ? 6.838 -15.019 -29.743 1.00 87.50 416 LEU A N 1
ATOM 3269 C CA . LEU A 1 416 ? 5.735 -14.669 -28.857 1.00 87.50 416 LEU A CA 1
ATOM 3270 C C . LEU A 1 416 ? 4.687 -15.791 -28.833 1.00 87.50 416 LEU A C 1
ATOM 3272 O O . LEU A 1 416 ? 4.329 -16.307 -29.895 1.00 87.50 416 LEU A O 1
ATOM 3276 N N . PRO A 1 417 ? 4.161 -16.171 -27.653 1.00 86.62 417 PRO A N 1
ATOM 3277 C CA . PRO A 1 417 ? 3.070 -17.132 -27.578 1.00 86.62 417 PRO A CA 1
ATOM 3278 C C . PRO A 1 417 ? 1.805 -16.593 -28.265 1.00 86.62 417 PRO A C 1
ATOM 3280 O O . PRO A 1 417 ? 1.366 -15.467 -28.041 1.00 86.62 417 PRO A O 1
ATOM 3283 N N . PHE A 1 418 ? 1.184 -17.430 -29.095 1.00 86.06 418 PHE A N 1
ATOM 3284 C CA . PHE A 1 418 ? 0.081 -17.053 -29.991 1.00 86.06 418 PHE A CA 1
ATOM 3285 C C . PHE A 1 418 ? -1.244 -16.704 -29.282 1.00 86.06 418 PHE A C 1
ATOM 3287 O O . PHE A 1 418 ? -2.172 -16.195 -29.910 1.00 86.06 418 PHE A O 1
ATOM 3294 N N . HIS A 1 419 ? -1.354 -16.982 -27.980 1.00 87.44 419 HIS A N 1
ATOM 3295 C CA . HIS A 1 419 ? -2.545 -16.715 -27.171 1.00 87.44 419 HIS A CA 1
ATOM 3296 C C . HIS A 1 419 ? -2.535 -15.375 -26.426 1.00 87.44 419 HIS A C 1
ATOM 3298 O O . HIS A 1 419 ? -3.533 -15.063 -25.776 1.00 87.44 419 HIS A O 1
ATOM 3304 N N . LEU A 1 420 ? -1.454 -14.595 -26.523 1.00 93.50 420 LEU A N 1
ATOM 3305 C CA . LEU A 1 420 ? -1.317 -13.327 -25.807 1.00 93.50 420 LEU A CA 1
ATOM 3306 C C . LEU A 1 420 ? -2.462 -12.361 -26.127 1.00 93.50 420 LEU A C 1
ATOM 3308 O O . LEU A 1 420 ? -2.748 -12.088 -27.292 1.00 93.50 420 LEU A O 1
ATOM 3312 N N . SER A 1 421 ? -3.068 -11.798 -25.080 1.00 94.12 421 SER A N 1
ATOM 3313 C CA . SER A 1 421 ? -4.023 -10.692 -25.177 1.00 94.12 421 SER A CA 1
ATOM 3314 C C . SER A 1 421 ? -3.360 -9.339 -24.936 1.00 94.12 421 SER A C 1
ATOM 3316 O O . SER A 1 421 ? -3.811 -8.338 -25.500 1.00 94.12 421 SER A O 1
ATOM 3318 N N . THR A 1 422 ? -2.282 -9.315 -24.145 1.00 94.38 422 THR A N 1
ATOM 3319 C CA . THR A 1 422 ? -1.552 -8.097 -23.777 1.00 94.38 422 THR A CA 1
ATOM 3320 C C . THR A 1 422 ? -0.048 -8.287 -23.911 1.00 94.38 422 THR A C 1
ATOM 3322 O O . THR A 1 422 ? 0.525 -9.220 -23.342 1.00 94.38 422 THR A O 1
ATOM 3325 N N . LEU A 1 423 ? 0.600 -7.351 -24.603 1.00 95.25 423 LEU A N 1
ATOM 3326 C CA . LEU A 1 423 ? 2.046 -7.301 -24.763 1.00 95.25 423 LEU A CA 1
ATOM 3327 C C . LEU A 1 423 ? 2.562 -5.896 -24.460 1.00 95.25 423 LEU A C 1
ATOM 3329 O O . LEU A 1 423 ? 2.164 -4.925 -25.103 1.00 95.25 423 LEU A O 1
ATOM 3333 N N . LYS A 1 424 ? 3.489 -5.785 -23.508 1.00 94.69 424 LYS A N 1
ATOM 3334 C CA . LYS A 1 424 ? 4.179 -4.527 -23.206 1.00 94.69 424 LYS A CA 1
ATOM 3335 C C . LYS A 1 424 ? 5.680 -4.694 -23.334 1.00 94.69 424 LYS A C 1
ATOM 3337 O O . LYS A 1 424 ? 6.283 -5.544 -22.686 1.00 94.69 424 LYS A O 1
ATOM 3342 N N . LEU A 1 425 ? 6.288 -3.853 -24.152 1.00 94.12 425 LEU A N 1
ATOM 3343 C CA . LEU A 1 425 ? 7.712 -3.862 -24.440 1.00 94.12 425 LEU A CA 1
ATOM 3344 C C . LEU A 1 425 ? 8.288 -2.508 -24.057 1.00 94.12 425 LEU A C 1
ATOM 3346 O O . LEU A 1 425 ? 7.831 -1.476 -24.546 1.00 94.12 425 LEU A O 1
ATOM 3350 N N . ARG A 1 426 ? 9.303 -2.507 -23.194 1.00 92.69 426 ARG A N 1
ATOM 3351 C CA . ARG A 1 426 ? 10.015 -1.297 -22.799 1.00 92.69 426 ARG A CA 1
ATOM 3352 C C . ARG A 1 426 ? 11.514 -1.434 -23.024 1.00 92.69 426 ARG A C 1
ATOM 3354 O O . ARG A 1 426 ? 12.138 -2.297 -22.423 1.00 92.69 426 ARG A O 1
ATOM 3361 N N . GLY A 1 427 ? 12.105 -0.582 -23.857 1.00 90.12 427 GLY A N 1
ATOM 3362 C CA . GLY A 1 427 ? 13.546 -0.600 -24.136 1.00 90.12 427 GLY A CA 1
ATOM 3363 C C . GLY A 1 427 ? 14.039 -1.840 -24.894 1.00 90.12 427 GLY A C 1
ATOM 3364 O O . GLY A 1 427 ? 15.232 -2.136 -24.866 1.00 90.12 427 GLY A O 1
ATOM 3365 N N . ILE A 1 428 ? 13.140 -2.583 -25.546 1.00 89.81 428 ILE A N 1
ATOM 3366 C CA . ILE A 1 428 ? 13.461 -3.811 -26.284 1.00 89.81 428 ILE A CA 1
ATOM 3367 C C . ILE A 1 428 ? 13.807 -3.466 -27.738 1.00 89.81 428 ILE A C 1
ATOM 3369 O O . ILE A 1 428 ? 13.031 -2.811 -28.434 1.00 89.81 428 ILE A O 1
ATOM 3373 N N . SER A 1 429 ? 14.979 -3.904 -28.197 1.00 87.00 429 SER A N 1
ATOM 3374 C CA . SER A 1 429 ? 15.455 -3.711 -29.572 1.00 87.00 429 SER A CA 1
ATOM 3375 C C . SER A 1 429 ? 16.478 -4.804 -29.938 1.00 87.00 429 SER A C 1
ATOM 3377 O O . SER A 1 429 ? 17.494 -4.885 -29.238 1.00 87.00 429 SER A O 1
ATOM 3379 N N . PRO A 1 430 ? 16.267 -5.596 -31.011 1.00 88.31 430 PRO A N 1
ATOM 3380 C CA . PRO A 1 430 ? 15.140 -5.538 -31.952 1.00 88.31 430 PRO A CA 1
ATOM 3381 C C . PRO A 1 430 ? 13.809 -5.994 -31.325 1.00 88.31 430 PRO A C 1
ATOM 3383 O O . PRO A 1 430 ? 13.798 -6.681 -30.308 1.00 88.31 430 PRO A O 1
ATOM 3386 N N . LEU A 1 431 ? 12.680 -5.587 -31.917 1.00 89.31 431 LEU A N 1
ATOM 3387 C CA . LEU A 1 431 ? 11.361 -6.076 -31.497 1.00 89.31 431 LEU A CA 1
ATOM 3388 C C . LEU A 1 431 ? 11.145 -7.533 -31.949 1.00 89.31 431 LEU A C 1
ATOM 3390 O O . LEU A 1 431 ? 11.683 -7.930 -32.986 1.00 89.31 431 LEU A O 1
ATOM 3394 N N . PRO A 1 432 ? 10.343 -8.318 -31.208 1.00 87.62 432 PRO A N 1
ATOM 3395 C CA . PRO A 1 432 ? 9.891 -9.630 -31.660 1.00 87.62 432 PRO A CA 1
ATOM 3396 C C . PRO A 1 432 ? 8.961 -9.521 -32.878 1.00 87.62 432 PRO A C 1
ATOM 3398 O O . PRO A 1 432 ? 8.350 -8.480 -33.126 1.00 87.62 432 PRO A O 1
ATOM 3401 N N . HIS A 1 433 ? 8.823 -10.619 -33.623 1.00 84.56 433 HIS A N 1
ATOM 3402 C CA . HIS A 1 433 ? 7.831 -10.716 -34.695 1.00 84.56 433 HIS A CA 1
ATOM 3403 C C . HIS A 1 433 ? 6.421 -10.870 -34.109 1.00 84.56 433 HIS A C 1
ATOM 3405 O O . HIS A 1 433 ? 6.205 -11.695 -33.222 1.00 84.56 433 HIS A O 1
ATOM 3411 N N . PHE A 1 434 ? 5.453 -10.114 -34.632 1.00 86.69 434 PHE A N 1
ATOM 3412 C CA . PHE A 1 434 ? 4.062 -10.124 -34.156 1.00 86.69 434 PHE A CA 1
ATOM 3413 C C . PHE A 1 434 ? 3.152 -11.112 -34.900 1.00 86.69 434 PHE A C 1
ATOM 3415 O O . PHE A 1 434 ? 1.933 -11.131 -34.710 1.00 86.69 434 PHE A O 1
ATOM 3422 N N . SER A 1 435 ? 3.743 -11.968 -35.731 1.00 81.75 435 SER A N 1
ATOM 3423 C CA . SER A 1 435 ? 2.993 -12.854 -36.606 1.00 81.75 435 SER A CA 1
ATOM 3424 C C . SER A 1 435 ? 2.214 -13.890 -35.795 1.00 81.75 435 SER A C 1
ATOM 3426 O O . SER A 1 435 ? 2.724 -14.458 -34.833 1.00 81.75 435 SER A O 1
ATOM 3428 N N . ASN A 1 436 ? 0.972 -14.157 -36.207 1.00 78.25 436 ASN A N 1
ATOM 3429 C CA . ASN A 1 436 ? 0.028 -15.077 -35.553 1.00 78.25 436 ASN A CA 1
ATOM 3430 C C . ASN A 1 436 ? -0.512 -14.637 -34.174 1.00 78.25 436 ASN A C 1
ATOM 3432 O O . ASN A 1 436 ? -1.162 -15.438 -33.501 1.00 78.25 436 ASN A O 1
ATOM 3436 N N . LEU A 1 437 ? -0.357 -13.369 -33.776 1.00 87.25 437 LEU A N 1
ATOM 3437 C CA . LEU A 1 437 ? -0.918 -12.817 -32.530 1.00 87.25 437 LEU A CA 1
ATOM 3438 C C . LEU A 1 437 ? -2.385 -12.367 -32.652 1.00 87.25 437 LEU A C 1
ATOM 3440 O O . LEU A 1 437 ? -2.770 -11.306 -32.170 1.00 87.25 437 LEU A O 1
ATOM 3444 N N . SER A 1 438 ? -3.230 -13.202 -33.260 1.00 86.31 438 SER A N 1
ATOM 3445 C CA . SER A 1 438 ? -4.634 -12.862 -33.567 1.00 86.31 438 SER A CA 1
ATOM 3446 C C . SER A 1 438 ? -5.505 -12.520 -32.350 1.00 86.31 438 SER A C 1
ATOM 3448 O O . SER A 1 438 ? -6.555 -11.905 -32.514 1.00 86.31 438 SER A O 1
ATOM 3450 N N . LYS A 1 439 ? -5.091 -12.910 -31.137 1.00 90.75 439 LYS A N 1
ATOM 3451 C CA . LYS A 1 439 ? -5.788 -12.593 -29.880 1.00 90.75 439 LYS A CA 1
ATOM 3452 C C . LYS A 1 439 ? -5.294 -11.309 -29.205 1.00 90.75 439 LYS A C 1
ATOM 3454 O O . LYS A 1 439 ? -5.875 -10.916 -28.195 1.00 90.75 439 LYS A O 1
ATOM 3459 N N . LEU A 1 440 ? -4.247 -10.665 -29.727 1.00 94.25 440 LEU A N 1
ATOM 3460 C CA . LEU A 1 440 ? -3.641 -9.502 -29.090 1.00 94.25 440 LEU A CA 1
ATOM 3461 C C . LEU A 1 440 ? -4.570 -8.292 -29.192 1.00 94.25 440 LEU A C 1
ATOM 3463 O O . LEU A 1 440 ? -4.945 -7.865 -30.280 1.00 94.25 440 LEU A O 1
ATOM 3467 N N . THR A 1 441 ? -4.916 -7.730 -28.036 1.00 93.94 441 THR A N 1
ATOM 3468 C CA . THR A 1 441 ? -5.808 -6.567 -27.906 1.00 93.94 441 THR A CA 1
ATOM 3469 C C . THR A 1 441 ? -5.075 -5.322 -27.423 1.00 93.94 441 THR A C 1
ATOM 3471 O O . THR A 1 441 ? -5.484 -4.220 -27.778 1.00 93.94 441 THR A O 1
ATOM 3474 N N . VAL A 1 442 ? -3.977 -5.483 -26.678 1.00 93.12 442 VAL A N 1
ATOM 3475 C CA . VAL A 1 442 ? -3.193 -4.379 -26.111 1.00 93.12 442 VAL A CA 1
ATOM 3476 C C . VAL A 1 442 ? -1.719 -4.543 -26.473 1.00 93.12 442 VAL A C 1
ATOM 3478 O O . VAL A 1 442 ? -1.109 -5.566 -26.154 1.00 93.12 442 VAL A O 1
ATOM 3481 N N . LEU A 1 443 ? -1.141 -3.515 -27.099 1.00 95.62 443 LEU A N 1
ATOM 3482 C CA . LEU A 1 443 ? 0.276 -3.448 -27.449 1.00 95.62 443 LEU A CA 1
ATOM 3483 C C . LEU A 1 443 ? 0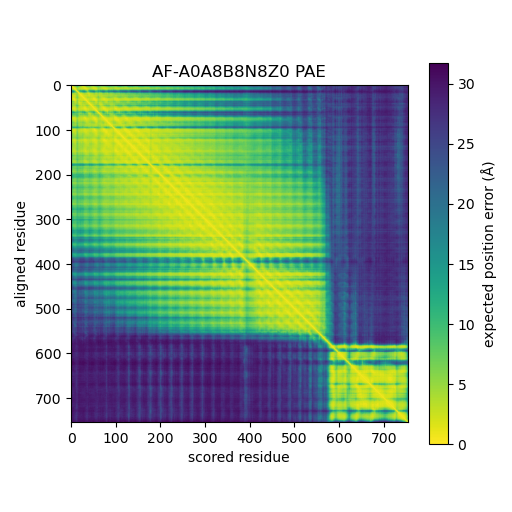.877 -2.121 -26.985 1.00 95.62 443 LEU A C 1
ATOM 3485 O O . LEU A 1 443 ? 0.528 -1.056 -27.495 1.00 95.62 443 LEU A O 1
ATOM 3489 N N . HIS A 1 444 ? 1.816 -2.184 -26.041 1.00 94.38 444 HIS A N 1
ATOM 3490 C CA . HIS A 1 444 ? 2.580 -1.021 -25.581 1.00 94.38 444 HIS A CA 1
ATOM 3491 C C . HIS A 1 444 ? 4.045 -1.149 -25.991 1.00 94.38 444 HIS A C 1
ATOM 3493 O O . HIS A 1 444 ? 4.684 -2.159 -25.702 1.00 94.38 444 HIS A O 1
ATOM 3499 N N . VAL A 1 445 ? 4.593 -0.112 -26.618 1.00 95.31 445 VAL A N 1
ATOM 3500 C CA . VAL A 1 445 ? 5.991 -0.036 -27.059 1.00 95.31 445 VAL A CA 1
ATOM 3501 C C . VAL A 1 445 ? 6.602 1.258 -26.528 1.00 95.31 445 VAL A C 1
ATOM 3503 O O . VAL A 1 445 ? 6.288 2.353 -26.989 1.00 95.31 445 VAL A O 1
ATOM 3506 N N . ILE A 1 446 ? 7.461 1.148 -25.519 1.00 92.00 446 ILE A N 1
ATOM 3507 C CA . ILE A 1 446 ? 7.954 2.286 -24.736 1.00 92.00 446 ILE A CA 1
ATOM 3508 C C . ILE A 1 446 ? 9.484 2.315 -24.776 1.00 92.00 446 ILE A C 1
ATOM 3510 O O . ILE A 1 446 ? 10.125 1.300 -24.553 1.00 92.00 446 ILE A O 1
ATOM 3514 N N . ASP A 1 447 ? 10.115 3.464 -25.004 1.00 90.56 447 ASP A N 1
ATOM 3515 C CA . ASP A 1 447 ? 11.585 3.610 -24.987 1.00 90.56 447 ASP A CA 1
ATOM 3516 C C . ASP A 1 447 ? 12.344 2.665 -25.955 1.00 90.56 447 ASP A C 1
ATOM 3518 O O . ASP A 1 447 ? 13.533 2.412 -25.765 1.00 90.56 447 ASP A O 1
ATOM 3522 N N . CYS A 1 448 ? 11.694 2.106 -26.982 1.00 90.94 448 CYS A N 1
ATOM 3523 C CA . CYS A 1 448 ? 12.325 1.156 -27.902 1.00 90.94 448 CYS A CA 1
ATOM 3524 C C . CYS A 1 448 ? 13.076 1.883 -29.032 1.00 90.94 448 CYS A C 1
ATOM 3526 O O . CYS A 1 448 ? 12.546 2.786 -29.685 1.00 90.94 448 CYS A O 1
ATOM 3528 N N . ALA A 1 449 ? 14.314 1.463 -29.301 1.00 89.94 449 ALA A N 1
ATOM 3529 C CA . ALA A 1 449 ? 15.155 2.019 -30.361 1.00 89.94 449 ALA A CA 1
ATOM 3530 C C . ALA A 1 449 ? 14.824 1.392 -31.730 1.00 89.94 449 ALA A C 1
ATOM 3532 O O . ALA A 1 449 ? 15.593 0.601 -32.271 1.00 89.94 449 ALA A O 1
ATOM 3533 N N . ILE A 1 450 ? 13.657 1.730 -32.279 1.00 91.00 450 ILE A N 1
ATOM 3534 C CA . ILE A 1 450 ? 13.147 1.207 -33.557 1.00 91.00 450 ILE A CA 1
ATOM 3535 C C . ILE A 1 450 ? 12.999 2.315 -34.598 1.00 91.00 450 ILE A C 1
ATOM 3537 O O . ILE A 1 450 ? 12.665 3.442 -34.246 1.00 91.00 450 ILE A O 1
ATOM 3541 N N . SER A 1 451 ? 13.225 1.999 -35.877 1.00 90.19 451 SER A N 1
ATOM 3542 C CA . SER A 1 451 ? 12.970 2.925 -36.995 1.00 90.19 451 SER A CA 1
ATOM 3543 C C . SER A 1 451 ? 11.551 2.806 -37.553 1.00 90.19 451 SER A C 1
ATOM 3545 O O . SER A 1 451 ? 10.984 3.788 -38.026 1.00 90.19 451 SER A O 1
ATOM 3547 N N . HIS A 1 452 ? 10.957 1.617 -37.460 1.00 89.44 452 HIS A N 1
ATOM 3548 C CA . HIS A 1 452 ? 9.585 1.326 -37.857 1.00 89.44 452 HIS A CA 1
ATOM 3549 C C . HIS A 1 452 ? 8.968 0.303 -36.899 1.00 89.44 452 HIS A C 1
ATOM 3551 O O . HIS A 1 452 ? 9.672 -0.557 -36.366 1.00 89.44 452 HIS A O 1
ATOM 3557 N N . LEU A 1 453 ? 7.654 0.392 -36.690 1.00 87.69 453 LEU A N 1
ATOM 3558 C CA . LEU A 1 453 ? 6.883 -0.644 -36.007 1.00 87.69 453 LEU A CA 1
ATOM 3559 C C . LEU A 1 453 ? 6.342 -1.614 -37.073 1.00 87.69 453 LEU A C 1
ATOM 3561 O O . LEU A 1 453 ? 5.585 -1.165 -37.936 1.00 87.69 453 LEU A O 1
ATOM 3565 N N . PRO A 1 454 ? 6.719 -2.905 -37.065 1.00 79.75 454 PRO A N 1
ATOM 3566 C CA . PRO A 1 454 ? 6.231 -3.858 -38.055 1.00 79.75 454 PRO A CA 1
ATOM 3567 C C . PRO A 1 454 ? 4.776 -4.237 -37.753 1.00 79.75 454 PRO A C 1
ATOM 3569 O O . PRO A 1 454 ? 4.528 -5.149 -36.976 1.00 79.75 454 PRO A O 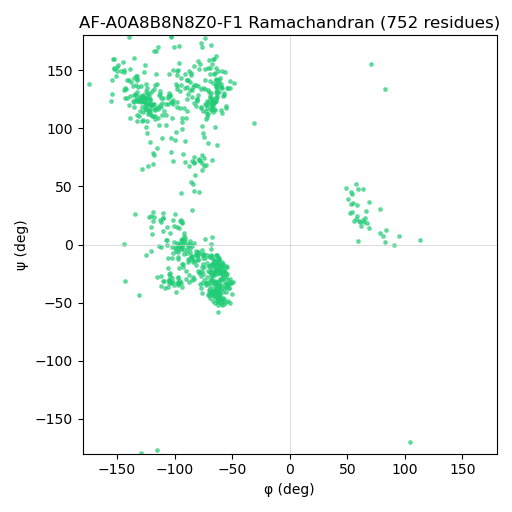1
ATOM 3572 N N . VAL A 1 455 ? 3.798 -3.546 -38.341 1.00 84.00 455 VAL A N 1
ATOM 3573 C CA . VAL A 1 455 ? 2.394 -3.971 -38.246 1.00 84.00 455 VAL A CA 1
ATOM 3574 C C . VAL A 1 455 ? 2.141 -5.066 -39.281 1.00 84.00 455 VAL A C 1
ATOM 3576 O O . VAL A 1 455 ? 2.294 -4.834 -40.481 1.00 84.00 455 VAL A O 1
ATOM 3579 N N . ASP A 1 456 ? 1.759 -6.257 -38.823 1.00 83.69 456 ASP A N 1
ATOM 3580 C CA . ASP A 1 456 ? 1.414 -7.393 -39.680 1.00 83.69 456 ASP A CA 1
ATOM 3581 C C . ASP A 1 456 ? -0.070 -7.799 -39.517 1.00 83.69 456 ASP A C 1
ATOM 3583 O O . ASP A 1 456 ? -0.741 -7.343 -38.584 1.00 83.69 456 ASP A O 1
ATOM 3587 N N . PRO A 1 457 ? -0.631 -8.635 -40.418 1.00 81.81 457 PRO A N 1
ATOM 3588 C CA . PRO A 1 457 ? -2.032 -9.061 -40.340 1.00 81.81 457 PRO A CA 1
ATOM 3589 C C . PRO A 1 457 ? -2.422 -9.779 -39.035 1.00 81.81 457 PRO A C 1
ATOM 3591 O O . PRO A 1 457 ? -3.612 -9.891 -38.729 1.00 81.81 457 PRO A O 1
ATOM 3594 N N . GLY A 1 458 ? -1.447 -10.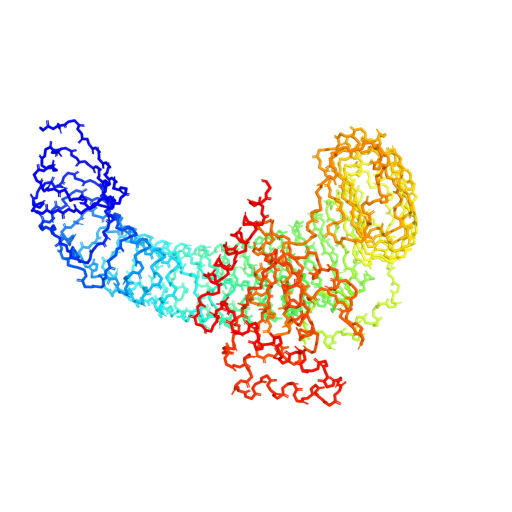254 -38.253 1.00 81.62 458 GLY A N 1
ATOM 3595 C CA . GLY A 1 458 ? -1.667 -10.849 -36.939 1.00 81.62 458 GLY A CA 1
ATOM 3596 C C . GLY A 1 458 ? -2.221 -9.860 -35.913 1.00 81.62 458 GLY A C 1
ATOM 3597 O O . GLY A 1 458 ? -2.900 -10.291 -34.990 1.00 81.62 458 GLY A O 1
ATOM 3598 N N . LEU A 1 459 ? -2.022 -8.552 -36.104 1.00 89.75 459 LEU A N 1
ATOM 3599 C CA . LEU A 1 459 ? -2.453 -7.500 -35.173 1.00 89.75 459 LEU A CA 1
ATOM 3600 C C . LEU A 1 459 ? -3.853 -6.929 -35.460 1.00 89.75 459 LEU A C 1
ATOM 3602 O O . LEU A 1 459 ? -4.271 -5.967 -34.830 1.00 89.75 459 LEU A O 1
ATOM 3606 N N . THR A 1 460 ? -4.607 -7.504 -36.395 1.00 90.12 460 THR A N 1
ATOM 3607 C CA . THR A 1 460 ? -5.905 -6.964 -36.858 1.00 90.12 460 THR A CA 1
ATOM 3608 C C . THR A 1 460 ? -6.974 -6.792 -35.769 1.00 90.12 460 THR A C 1
ATOM 3610 O O . THR A 1 460 ? -7.855 -5.951 -35.929 1.00 90.12 460 THR A O 1
ATOM 3613 N N . HIS A 1 461 ? -6.888 -7.533 -34.659 1.00 91.69 461 HIS A N 1
ATOM 3614 C CA . HIS A 1 461 ? -7.819 -7.453 -33.520 1.00 91.69 461 HIS A CA 1
ATOM 3615 C C . HIS A 1 461 ? -7.359 -6.494 -32.406 1.00 91.69 461 HIS A C 1
ATOM 3617 O O . HIS A 1 461 ? -8.003 -6.418 -31.355 1.00 91.69 461 HIS A O 1
ATOM 3623 N N . LEU A 1 462 ? -6.255 -5.772 -32.618 1.00 93.94 462 LEU A N 1
ATOM 3624 C CA . LEU A 1 462 ? -5.711 -4.838 -31.642 1.00 93.94 462 LEU A CA 1
ATOM 3625 C C . LEU A 1 462 ? -6.718 -3.720 -31.352 1.00 93.94 462 LEU A C 1
ATOM 3627 O O . LEU A 1 462 ? -7.242 -3.106 -32.277 1.00 93.94 462 LEU A O 1
ATOM 3631 N N . ARG A 1 463 ? -6.964 -3.450 -30.066 1.00 92.00 463 ARG A N 1
ATOM 3632 C CA . ARG A 1 463 ? -7.855 -2.385 -29.581 1.00 92.00 463 ARG A CA 1
ATOM 3633 C C . ARG A 1 463 ? -7.085 -1.191 -29.040 1.00 92.00 463 ARG A C 1
ATOM 3635 O O . ARG A 1 463 ? -7.532 -0.062 -29.204 1.00 92.00 463 ARG A O 1
ATOM 3642 N N . GLU A 1 464 ? -5.924 -1.428 -28.441 1.00 92.38 464 GLU A N 1
ATOM 3643 C CA . GLU A 1 464 ? -5.089 -0.390 -27.849 1.00 92.38 464 GLU A CA 1
ATOM 3644 C C . GLU A 1 464 ? -3.647 -0.489 -28.347 1.00 92.38 464 GLU A C 1
ATOM 3646 O O . GLU A 1 464 ? -2.988 -1.524 -28.200 1.00 92.38 464 GLU A O 1
ATOM 3651 N N . LEU A 1 465 ? -3.152 0.617 -28.904 1.00 95.94 465 LEU A N 1
ATOM 3652 C CA . LEU A 1 465 ? -1.767 0.786 -29.319 1.00 95.94 465 LEU A CA 1
ATOM 3653 C C . LEU A 1 465 ? -1.187 2.022 -28.640 1.00 95.94 465 LEU A C 1
ATOM 3655 O O . LEU A 1 465 ? -1.618 3.145 -28.903 1.00 95.94 465 LEU A O 1
ATOM 3659 N N . PHE A 1 466 ? -0.171 1.808 -27.809 1.00 92.19 466 PHE A N 1
ATOM 3660 C CA . PHE A 1 466 ? 0.564 2.885 -27.157 1.00 92.19 466 PHE A CA 1
ATOM 3661 C C . PHE A 1 466 ? 2.034 2.844 -27.556 1.00 92.19 466 PHE A C 1
ATOM 3663 O O . PHE A 1 466 ? 2.724 1.860 -27.288 1.00 92.19 466 PHE A O 1
ATOM 3670 N N . ILE A 1 467 ? 2.531 3.916 -28.171 1.00 95.50 467 ILE A N 1
ATOM 3671 C CA . ILE A 1 467 ? 3.943 4.066 -28.522 1.00 95.50 467 ILE A CA 1
ATOM 3672 C C . ILE A 1 467 ? 4.497 5.312 -27.840 1.00 95.50 467 ILE A C 1
ATOM 3674 O O . ILE A 1 467 ? 4.077 6.428 -28.139 1.00 95.50 467 ILE A O 1
ATOM 3678 N N . ARG A 1 468 ? 5.471 5.136 -26.943 1.00 92.06 468 ARG A N 1
ATOM 3679 C CA . ARG A 1 468 ? 6.027 6.231 -26.138 1.00 92.06 468 ARG A CA 1
ATOM 3680 C C . ARG A 1 468 ? 7.547 6.283 -26.191 1.00 92.06 468 ARG A C 1
ATOM 3682 O O . ARG A 1 468 ? 8.214 5.262 -26.063 1.00 92.06 468 ARG A O 1
ATOM 3689 N N . ARG A 1 469 ? 8.115 7.482 -26.334 1.00 89.38 469 ARG A N 1
ATOM 3690 C CA . ARG A 1 469 ? 9.561 7.776 -26.287 1.00 89.38 469 ARG A CA 1
ATOM 3691 C C . ARG A 1 469 ? 10.418 6.915 -27.233 1.00 89.38 469 ARG A C 1
ATOM 3693 O O . ARG A 1 469 ? 11.611 6.728 -27.003 1.00 89.38 469 ARG A O 1
ATOM 3700 N N . CYS A 1 470 ? 9.839 6.432 -28.331 1.00 92.25 470 CYS A N 1
ATOM 3701 C CA . CYS A 1 470 ? 10.553 5.729 -29.400 1.00 92.25 470 CYS A CA 1
ATOM 3702 C C . CYS A 1 470 ? 11.146 6.750 -30.384 1.00 92.25 470 CYS A C 1
ATOM 3704 O O . CYS A 1 470 ? 10.664 6.924 -31.501 1.00 92.25 470 CYS A O 1
ATOM 3706 N N . LYS A 1 471 ? 12.187 7.470 -29.948 1.00 89.00 471 LYS A N 1
ATOM 3707 C CA . LYS A 1 471 ? 12.716 8.666 -30.639 1.00 89.00 471 LYS A CA 1
ATOM 3708 C C . LYS A 1 471 ? 13.223 8.417 -32.064 1.00 89.00 471 LYS A C 1
ATOM 3710 O O . LYS A 1 471 ? 13.284 9.354 -32.852 1.00 89.00 471 LYS A O 1
ATOM 3715 N N . SER A 1 472 ? 13.601 7.181 -32.389 1.00 92.94 472 SER A N 1
ATOM 3716 C CA . SER A 1 472 ? 14.113 6.806 -33.713 1.00 92.94 472 SER A CA 1
ATOM 3717 C C . SER A 1 472 ? 13.020 6.468 -34.731 1.00 92.94 472 SER A C 1
ATOM 3719 O O . SER A 1 472 ? 13.352 6.322 -35.906 1.00 92.94 472 SER A O 1
ATOM 3721 N N . LEU A 1 473 ? 11.759 6.340 -34.297 1.00 94.12 473 LEU A N 1
ATOM 3722 C CA . LEU A 1 473 ? 10.651 5.864 -35.120 1.00 94.12 473 LEU A CA 1
ATOM 3723 C C . LEU A 1 473 ? 10.272 6.909 -36.174 1.00 94.12 473 LEU A C 1
ATOM 3725 O O . LEU A 1 473 ? 9.894 8.028 -35.836 1.00 94.12 473 LEU A O 1
ATOM 3729 N N . GLU A 1 474 ? 10.351 6.526 -37.445 1.00 91.94 474 GLU A N 1
ATOM 3730 C CA . GLU A 1 474 ? 10.066 7.406 -38.584 1.00 91.94 474 GLU A CA 1
ATOM 3731 C C . GLU A 1 474 ? 8.670 7.170 -39.165 1.00 91.94 474 GLU A C 1
ATOM 3733 O O . GLU A 1 474 ? 8.041 8.109 -39.651 1.00 91.94 474 GLU A O 1
ATOM 3738 N N . LYS A 1 475 ? 8.198 5.913 -39.156 1.00 89.19 475 LYS A N 1
ATOM 3739 C CA . LYS A 1 475 ? 6.935 5.486 -39.779 1.00 89.19 475 LYS A CA 1
ATOM 3740 C C . LYS A 1 475 ? 6.299 4.314 -39.032 1.00 89.19 475 LYS A C 1
ATOM 3742 O O . LYS A 1 475 ? 6.996 3.489 -38.440 1.00 89.19 475 LYS A O 1
ATOM 3747 N N . ILE A 1 476 ? 4.978 4.195 -39.150 1.00 90.94 476 ILE A N 1
ATOM 3748 C CA . ILE A 1 476 ? 4.186 3.051 -38.669 1.00 90.94 476 ILE A CA 1
ATOM 3749 C C . ILE A 1 476 ? 3.512 2.396 -39.890 1.00 90.94 476 ILE A C 1
ATOM 3751 O O . ILE A 1 476 ? 2.344 2.669 -40.173 1.00 90.94 476 ILE A O 1
ATOM 3755 N N . PRO A 1 477 ? 4.253 1.615 -40.700 1.00 87.31 477 PRO A N 1
ATOM 3756 C CA . PRO A 1 477 ? 3.689 0.982 -41.889 1.00 87.31 477 PRO A CA 1
ATOM 3757 C C . PRO A 1 477 ? 2.602 -0.022 -41.497 1.00 87.31 477 PRO A C 1
ATOM 3759 O O . PRO A 1 477 ? 2.757 -0.739 -40.516 1.00 87.31 477 PRO A O 1
ATOM 3762 N N . GLY A 1 478 ? 1.518 -0.090 -42.275 1.00 86.81 478 GLY A N 1
ATOM 3763 C CA . GLY A 1 478 ? 0.441 -1.064 -42.058 1.00 86.81 478 GLY A CA 1
ATOM 3764 C C . GLY A 1 478 ? -0.578 -0.685 -40.979 1.00 86.81 478 GLY A C 1
ATOM 3765 O O . GLY A 1 478 ? -1.454 -1.493 -40.688 1.00 86.81 478 GLY A O 1
ATOM 3766 N N . LEU A 1 479 ? -0.531 0.535 -40.425 1.00 91.50 479 LEU A N 1
ATOM 3767 C CA . LEU A 1 479 ? -1.509 1.006 -39.433 1.00 91.50 479 LEU A CA 1
ATOM 3768 C C . LEU A 1 479 ? -2.965 0.877 -39.921 1.00 91.50 479 LEU A C 1
ATOM 3770 O O . LEU A 1 479 ? -3.842 0.530 -39.140 1.00 91.50 479 LEU A O 1
ATOM 3774 N N . SER A 1 480 ? -3.213 1.060 -41.223 1.00 91.12 480 SER A N 1
ATOM 3775 C CA . SER A 1 480 ? -4.535 0.897 -41.851 1.00 91.12 480 SER A CA 1
ATOM 3776 C C . SER A 1 480 ? -5.134 -0.513 -41.742 1.00 91.12 480 SER A C 1
ATOM 3778 O O . SER A 1 480 ? -6.320 -0.701 -42.014 1.00 91.12 480 SER A O 1
ATOM 3780 N N . LEU A 1 481 ? -4.339 -1.517 -41.360 1.00 91.12 481 LEU A N 1
ATOM 3781 C CA . LEU A 1 481 ? -4.820 -2.875 -41.104 1.00 91.12 481 LEU A CA 1
ATOM 3782 C C . LEU A 1 481 ? -5.547 -2.990 -39.751 1.00 91.12 481 LEU A C 1
ATOM 3784 O O . LEU A 1 481 ? -6.323 -3.924 -39.558 1.00 91.12 481 LEU A O 1
ATOM 3788 N N . LEU A 1 482 ? -5.332 -2.053 -38.822 1.00 93.50 482 LEU A N 1
ATOM 3789 C CA . LEU A 1 482 ? -5.828 -2.107 -37.442 1.00 93.50 482 LEU A CA 1
ATOM 3790 C C . LEU A 1 482 ? -7.253 -1.544 -37.301 1.00 93.50 482 LEU A C 1
ATOM 3792 O O . LEU A 1 482 ? -7.515 -0.662 -36.490 1.00 93.50 482 LEU A O 1
ATOM 3796 N N . ARG A 1 483 ? -8.210 -2.042 -38.091 1.00 91.81 483 ARG A N 1
ATOM 3797 C CA . ARG A 1 483 ? -9.584 -1.491 -38.132 1.00 91.81 483 ARG A CA 1
ATOM 3798 C C . ARG A 1 483 ? -10.368 -1.627 -36.821 1.00 91.81 483 ARG A C 1
ATOM 3800 O O . ARG A 1 483 ? -11.347 -0.908 -36.616 1.00 91.81 483 ARG A O 1
ATOM 3807 N N . SER A 1 484 ? -9.949 -2.538 -35.941 1.00 93.00 484 SER A N 1
ATOM 3808 C CA . SER A 1 484 ? -10.514 -2.730 -34.598 1.00 93.00 484 SER A CA 1
ATOM 3809 C C . SER A 1 484 ? -9.893 -1.829 -33.526 1.00 93.00 484 SER A C 1
ATOM 3811 O O . SER A 1 484 ? -10.313 -1.916 -32.375 1.00 93.00 484 SER A O 1
ATOM 3813 N N . LEU A 1 485 ? -8.927 -0.970 -33.876 1.00 94.94 485 LEU A N 1
ATOM 3814 C CA . LEU A 1 485 ? -8.249 -0.107 -32.914 1.00 94.94 485 LEU A CA 1
ATOM 3815 C C . LEU A 1 485 ? -9.212 0.943 -32.357 1.00 94.94 485 LEU A C 1
ATOM 3817 O O . LEU A 1 485 ? -9.791 1.717 -33.113 1.00 94.94 485 LEU A O 1
ATOM 3821 N N . GLU A 1 486 ? -9.365 0.969 -31.037 1.00 91.06 486 GLU A N 1
ATOM 3822 C CA . GLU A 1 486 ? -10.236 1.881 -30.288 1.00 91.06 486 GLU A CA 1
ATOM 3823 C C . GLU A 1 486 ? -9.429 3.032 -29.667 1.00 91.06 486 GLU A C 1
ATOM 3825 O O . GLU A 1 486 ? -9.923 4.157 -29.573 1.00 91.06 486 GLU A O 1
ATOM 3830 N N . ARG A 1 487 ? -8.170 2.771 -29.286 1.00 89.31 487 ARG A N 1
ATOM 3831 C CA . ARG A 1 487 ? -7.277 3.726 -28.624 1.00 89.31 487 ARG A CA 1
ATOM 3832 C C . ARG A 1 487 ? -5.890 3.741 -29.263 1.00 89.31 487 ARG A C 1
ATOM 3834 O O . ARG A 1 487 ? -5.212 2.714 -29.312 1.00 89.31 487 ARG A O 1
ATOM 3841 N N . LEU A 1 488 ? -5.458 4.920 -29.702 1.00 95.25 488 LEU A N 1
ATOM 3842 C CA . LEU A 1 488 ? -4.120 5.163 -30.240 1.00 95.25 488 LEU A CA 1
ATOM 3843 C C . LEU A 1 488 ? -3.444 6.297 -29.471 1.00 95.25 488 LEU A C 1
ATOM 3845 O O . LEU A 1 488 ? -3.940 7.422 -29.460 1.00 95.25 488 LEU A O 1
ATOM 3849 N N . GLU A 1 489 ? -2.291 6.011 -28.874 1.00 89.25 489 GLU A N 1
ATOM 3850 C CA . GLU A 1 489 ? -1.477 7.004 -28.173 1.00 89.25 489 GLU A CA 1
ATOM 3851 C C . GLU A 1 489 ? -0.045 7.016 -28.706 1.00 89.25 489 GLU A C 1
ATOM 3853 O O . GLU A 1 489 ? 0.635 5.988 -28.735 1.00 89.25 489 GLU A O 1
ATOM 3858 N N . LEU A 1 490 ? 0.418 8.194 -29.117 1.00 94.31 490 LEU A N 1
ATOM 3859 C CA . LEU A 1 490 ? 1.739 8.419 -29.692 1.00 94.31 490 LEU A CA 1
ATOM 3860 C C . LEU A 1 490 ? 2.441 9.549 -28.932 1.00 94.31 490 LEU A C 1
ATOM 3862 O O . LEU A 1 490 ? 2.086 10.713 -29.078 1.00 94.31 490 LEU A O 1
ATOM 3866 N N . GLU A 1 491 ? 3.439 9.228 -28.113 1.00 87.00 491 GLU A N 1
ATOM 3867 C CA . GLU A 1 491 ? 4.107 10.216 -27.258 1.00 87.00 491 GLU A CA 1
ATOM 3868 C C . GLU A 1 491 ? 5.626 10.242 -27.477 1.00 87.00 491 GLU A C 1
ATOM 3870 O O . GLU A 1 491 ? 6.289 9.209 -27.417 1.00 87.00 491 GLU A O 1
ATOM 3875 N N . GLY A 1 492 ? 6.225 11.421 -27.653 1.00 84.62 492 GLY A N 1
ATOM 3876 C CA . GLY A 1 492 ? 7.683 11.575 -27.655 1.00 84.62 492 GLY A CA 1
ATOM 3877 C C . GLY A 1 492 ? 8.371 10.946 -28.872 1.00 84.62 492 GLY A C 1
ATOM 3878 O O . GLY A 1 492 ? 9.442 10.345 -28.725 1.00 84.62 492 GLY A O 1
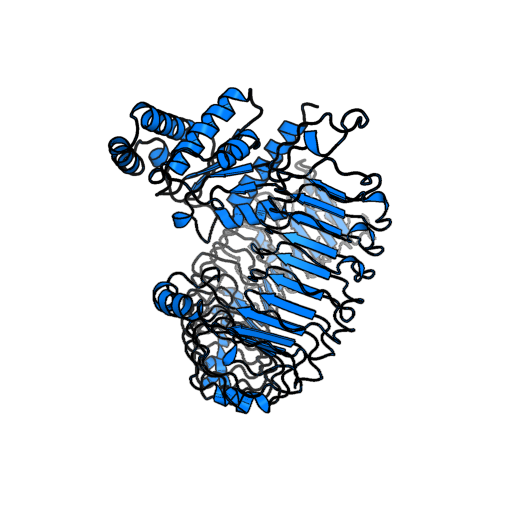ATOM 3879 N N . LEU A 1 493 ? 7.743 11.020 -30.052 1.00 92.25 493 LEU A N 1
ATOM 3880 C CA . LEU A 1 493 ? 8.216 10.414 -31.304 1.00 92.25 493 LEU A CA 1
ATOM 3881 C C . LEU A 1 493 ? 8.882 11.464 -32.207 1.00 92.25 493 LEU A C 1
ATOM 3883 O O . LEU A 1 493 ? 8.347 11.861 -33.239 1.00 92.25 493 LEU A O 1
ATOM 3887 N N . SER A 1 494 ? 10.079 11.912 -31.825 1.00 88.75 494 SER A N 1
ATOM 3888 C CA . SER A 1 494 ? 10.768 13.055 -32.451 1.00 88.75 494 SER A CA 1
ATOM 3889 C C . SER A 1 494 ? 11.130 12.904 -33.937 1.00 88.75 494 SER A C 1
ATOM 3891 O O . SER A 1 494 ? 11.529 13.888 -34.550 1.00 88.75 494 SER A O 1
ATOM 3893 N N . ARG A 1 495 ? 11.037 11.707 -34.535 1.00 92.25 495 ARG A N 1
ATOM 3894 C CA . ARG A 1 495 ? 11.333 11.473 -35.965 1.00 92.25 495 ARG A CA 1
ATOM 3895 C C . ARG A 1 495 ? 10.109 11.119 -36.813 1.00 92.25 495 ARG A C 1
ATOM 3897 O O . ARG A 1 495 ? 10.246 10.971 -38.026 1.00 92.25 495 ARG A O 1
ATOM 3904 N N . LEU A 1 496 ? 8.930 11.009 -36.203 1.00 92.81 496 LEU A N 1
ATOM 3905 C CA . LEU A 1 496 ? 7.696 10.670 -36.900 1.00 92.81 496 LEU A CA 1
ATOM 3906 C C . LEU A 1 496 ? 7.180 11.898 -37.660 1.00 92.81 496 LEU A C 1
ATOM 3908 O O . LEU A 1 496 ? 6.871 12.921 -37.053 1.00 92.81 496 LEU A O 1
ATOM 3912 N N . VAL A 1 497 ? 7.092 11.795 -38.988 1.00 89.69 497 VAL A N 1
ATOM 3913 C CA . VAL A 1 497 ? 6.695 12.919 -39.863 1.00 89.69 497 VAL A CA 1
ATOM 3914 C C . VAL A 1 497 ? 5.206 12.882 -40.217 1.00 89.69 497 VAL A C 1
ATOM 3916 O O . VAL A 1 497 ? 4.567 13.922 -40.369 1.00 89.69 497 VAL A O 1
ATOM 3919 N N . GLU A 1 498 ? 4.639 11.683 -40.343 1.00 88.00 498 GLU A N 1
ATOM 3920 C CA . GLU A 1 498 ? 3.243 11.460 -40.721 1.00 88.00 498 GLU A CA 1
ATOM 3921 C C . GLU A 1 498 ? 2.721 10.127 -40.166 1.00 88.00 498 GLU A C 1
ATOM 3923 O O . GLU A 1 498 ? 3.496 9.215 -39.866 1.00 88.00 498 GLU A O 1
ATOM 3928 N N . ILE A 1 499 ? 1.395 9.998 -40.076 1.00 89.94 499 ILE A N 1
ATOM 3929 C CA . ILE A 1 499 ? 0.709 8.778 -39.629 1.00 89.94 499 ILE A CA 1
ATOM 3930 C C . ILE A 1 499 ? -0.114 8.222 -40.795 1.00 89.94 499 ILE A C 1
ATOM 3932 O O . ILE A 1 499 ? -1.309 8.491 -40.940 1.00 89.94 499 ILE A O 1
ATOM 3936 N N . GLN A 1 500 ? 0.544 7.463 -41.670 1.00 87.81 500 GLN A N 1
ATOM 3937 C CA . GLN A 1 500 ? -0.116 6.848 -42.822 1.00 87.81 500 GLN A CA 1
ATOM 3938 C C . GLN A 1 500 ? -1.178 5.833 -42.375 1.00 87.81 500 GLN A C 1
ATOM 3940 O O . GLN A 1 500 ? -0.926 5.007 -41.502 1.00 87.81 500 GLN A O 1
ATOM 3945 N N . GLY A 1 501 ? -2.358 5.866 -43.000 1.00 87.81 501 GLY A N 1
ATOM 3946 C CA . GLY A 1 501 ? -3.441 4.915 -42.723 1.00 87.81 501 GLY A CA 1
ATOM 3947 C C . GLY A 1 501 ? -4.321 5.248 -41.514 1.00 87.81 501 GLY A C 1
ATOM 3948 O O . GLY A 1 501 ? -5.254 4.497 -41.252 1.00 87.81 501 GLY A O 1
ATOM 3949 N N . LEU A 1 502 ? -4.085 6.372 -40.819 1.00 92.50 502 LEU A N 1
ATOM 3950 C CA . LEU A 1 502 ? -4.909 6.801 -39.679 1.00 92.50 502 LEU A CA 1
ATOM 3951 C C . LEU A 1 502 ? -6.395 6.934 -40.052 1.00 92.50 502 LEU A C 1
ATOM 3953 O O . LEU A 1 502 ? -7.241 6.555 -39.258 1.00 92.50 502 LEU A O 1
ATOM 3957 N N . SER A 1 503 ? -6.719 7.407 -41.262 1.00 89.69 503 SER A N 1
ATOM 3958 C CA . SER A 1 503 ? -8.107 7.580 -41.727 1.00 89.69 503 SER A CA 1
ATOM 3959 C C . SER A 1 503 ? -8.900 6.281 -41.891 1.00 89.69 503 SER A C 1
ATOM 3961 O O . SER A 1 503 ? -10.114 6.343 -42.041 1.00 89.69 503 SER A O 1
ATOM 3963 N N . GLU A 1 504 ? -8.228 5.129 -41.893 1.00 91.81 504 GLU A N 1
ATOM 3964 C CA . GLU A 1 504 ? -8.846 3.808 -42.067 1.00 91.81 504 GLU A CA 1
ATOM 3965 C C . GLU A 1 504 ? -9.220 3.152 -40.721 1.00 91.81 504 GLU A C 1
ATOM 3967 O O . GLU A 1 504 ? -9.728 2.031 -40.690 1.00 91.81 504 GLU A O 1
ATOM 3972 N N . LEU A 1 505 ? -8.959 3.823 -39.592 1.00 94.25 505 LEU A N 1
ATOM 3973 C CA . LEU A 1 505 ? -9.224 3.309 -38.246 1.00 94.25 505 LEU A CA 1
ATOM 3974 C C . LEU A 1 505 ? -10.686 3.538 -37.831 1.00 94.25 505 LEU A C 1
ATOM 3976 O O . LEU A 1 505 ? -10.994 4.335 -36.950 1.00 94.25 505 LEU A O 1
ATOM 3980 N N . GLU A 1 506 ? -11.602 2.810 -38.468 1.00 90.56 506 GLU A N 1
ATOM 3981 C CA . GLU A 1 506 ? -13.063 2.955 -38.317 1.00 90.56 506 GLU A CA 1
ATOM 3982 C C . GLU A 1 506 ? -13.585 2.801 -36.871 1.00 90.56 506 GLU A C 1
ATOM 3984 O O . GLU A 1 506 ? -14.681 3.267 -36.546 1.00 90.56 506 GLU A O 1
ATOM 3989 N N . SER A 1 507 ? -12.830 2.123 -36.000 1.00 92.38 507 SER A N 1
ATOM 3990 C CA . SER A 1 507 ? -13.205 1.892 -34.598 1.00 92.38 507 SER A CA 1
ATOM 3991 C C . SER A 1 507 ? -12.601 2.887 -33.606 1.00 92.38 507 SER A C 1
ATOM 3993 O O . SER A 1 507 ? -12.929 2.802 -32.420 1.00 92.38 507 SER A O 1
ATOM 3995 N N . LEU A 1 508 ? -11.750 3.812 -34.068 1.00 93.38 508 LEU A N 1
ATOM 3996 C CA . LEU A 1 508 ? -10.966 4.684 -33.198 1.00 93.38 508 LEU A CA 1
ATOM 3997 C C . LEU A 1 508 ? -11.874 5.654 -32.443 1.00 93.38 508 LEU A C 1
ATOM 3999 O O . LEU A 1 508 ? -12.619 6.412 -33.056 1.00 93.38 508 LEU A O 1
ATOM 4003 N N . GLN A 1 509 ? -11.782 5.629 -31.115 1.00 86.00 509 GLN A N 1
ATOM 4004 C CA . GLN A 1 509 ? -12.558 6.460 -30.190 1.00 86.00 509 GLN A CA 1
ATOM 4005 C C . GLN A 1 509 ? -11.678 7.483 -29.475 1.00 86.00 509 GLN A C 1
ATOM 4007 O O . GLN A 1 509 ? -12.109 8.613 -29.246 1.00 86.00 509 GLN A O 1
ATOM 4012 N N . TYR A 1 510 ? -10.438 7.101 -29.154 1.00 81.69 510 TYR A N 1
ATOM 4013 C CA . TYR A 1 510 ? -9.473 7.944 -28.458 1.00 81.69 510 TYR A CA 1
ATOM 4014 C C . TYR A 1 510 ? -8.172 8.040 -29.249 1.00 81.69 510 TYR A C 1
ATOM 4016 O O . TYR A 1 510 ? -7.523 7.024 -29.521 1.00 81.69 510 TYR A O 1
ATOM 4024 N N . PHE A 1 511 ? -7.767 9.265 -29.571 1.00 88.62 511 PHE A N 1
ATOM 4025 C CA . PHE A 1 511 ? -6.502 9.538 -30.237 1.00 88.62 511 PHE A CA 1
ATOM 4026 C C . PHE A 1 511 ? -5.704 10.597 -29.479 1.00 88.62 511 PHE A C 1
ATOM 4028 O O . PHE A 1 511 ? -6.146 11.740 -29.363 1.00 88.62 511 PHE A O 1
ATOM 4035 N N . ARG A 1 512 ? -4.512 10.224 -28.998 1.00 82.81 512 ARG A N 1
ATOM 4036 C CA . ARG A 1 512 ? -3.549 11.154 -28.402 1.00 82.81 512 ARG A CA 1
ATOM 4037 C C . ARG A 1 512 ? -2.254 11.196 -29.193 1.00 82.81 512 ARG A C 1
ATOM 4039 O O . ARG A 1 512 ? -1.657 10.155 -29.473 1.00 82.81 512 ARG A O 1
ATOM 4046 N N . ILE A 1 513 ? -1.771 12.404 -29.455 1.00 86.75 513 ILE A N 1
ATOM 4047 C CA . ILE A 1 513 ? -0.397 12.651 -29.873 1.00 86.75 513 ILE A CA 1
ATOM 4048 C C . ILE A 1 513 ? 0.230 13.714 -28.979 1.00 86.75 513 ILE A C 1
ATOM 4050 O O . ILE A 1 513 ? -0.318 14.797 -28.790 1.00 86.75 513 ILE A O 1
ATOM 4054 N N . SER A 1 514 ? 1.387 13.399 -28.405 1.00 81.69 514 SER A N 1
ATOM 4055 C CA . SER A 1 514 ? 2.115 14.342 -27.564 1.00 81.69 514 SER A CA 1
ATOM 4056 C C . SER A 1 514 ? 3.605 14.357 -27.882 1.00 81.69 514 SER A C 1
ATOM 4058 O O . SER A 1 514 ? 4.194 13.315 -28.170 1.00 81.69 514 SER A O 1
ATOM 4060 N N . SER A 1 515 ? 4.245 15.525 -27.828 1.00 80.94 515 SER A N 1
ATOM 4061 C CA . SER A 1 515 ? 5.705 15.664 -27.971 1.00 80.94 515 SER A CA 1
ATOM 4062 C C . SER A 1 515 ? 6.256 15.024 -29.261 1.00 80.94 515 SER A C 1
ATOM 4064 O O . SER A 1 515 ? 7.244 14.286 -29.235 1.00 80.94 515 SER A O 1
ATOM 4066 N N . CYS A 1 516 ? 5.569 15.231 -30.389 1.00 83.88 516 CYS A N 1
ATOM 4067 C CA . CYS A 1 516 ? 5.958 14.712 -31.704 1.00 83.88 516 CYS A CA 1
ATOM 4068 C C . CYS A 1 516 ? 6.403 15.869 -32.606 1.00 83.88 516 CYS A C 1
ATOM 4070 O O . CYS A 1 516 ? 5.599 16.496 -33.291 1.00 83.88 516 CYS A O 1
ATOM 4072 N N . ASP A 1 517 ? 7.704 16.156 -32.593 1.00 81.94 517 ASP A N 1
ATOM 4073 C CA . ASP A 1 517 ? 8.242 17.421 -33.105 1.00 81.94 517 ASP A CA 1
ATOM 4074 C C . ASP A 1 517 ? 8.103 17.599 -34.624 1.00 81.94 517 ASP A C 1
ATOM 4076 O O . ASP A 1 517 ? 7.940 18.721 -35.096 1.00 81.94 517 ASP A O 1
ATOM 4080 N N . LEU A 1 518 ? 8.180 16.518 -35.407 1.00 86.94 518 LEU A N 1
ATOM 4081 C CA . LEU A 1 518 ? 8.224 16.579 -36.876 1.00 86.94 518 LEU A CA 1
ATOM 4082 C C . LEU A 1 518 ? 6.883 16.330 -37.564 1.00 86.94 518 LEU A C 1
ATOM 4084 O O . LEU A 1 518 ? 6.822 16.418 -38.793 1.00 86.94 518 LEU A O 1
ATOM 4088 N N . ILE A 1 519 ? 5.820 16.027 -36.815 1.00 86.44 519 ILE A N 1
ATOM 4089 C CA . ILE A 1 519 ? 4.532 15.746 -37.439 1.00 86.44 519 ILE A CA 1
ATOM 4090 C C . ILE A 1 519 ? 3.964 17.025 -38.058 1.00 86.44 519 ILE A C 1
ATOM 4092 O O . ILE A 1 519 ? 3.717 18.018 -37.375 1.00 86.44 519 ILE A O 1
ATOM 4096 N N . GLY A 1 520 ? 3.811 17.011 -39.382 1.00 82.06 520 GLY A N 1
ATOM 4097 C CA . GLY A 1 520 ? 3.437 18.204 -40.141 1.00 82.06 520 GLY A CA 1
ATOM 4098 C C . GLY A 1 520 ? 1.936 18.340 -40.377 1.00 82.06 520 GLY A C 1
ATOM 4099 O O . GLY A 1 520 ? 1.407 19.446 -40.395 1.00 82.06 520 GLY A O 1
ATOM 4100 N N . GLN A 1 521 ? 1.233 17.229 -40.594 1.00 83.31 521 GLN A N 1
ATOM 4101 C CA . GLN A 1 521 ? -0.190 17.228 -40.929 1.00 83.31 521 GLN A CA 1
ATOM 4102 C C . GLN A 1 521 ? -0.838 15.906 -40.506 1.00 83.31 521 GLN A C 1
ATOM 4104 O O . GLN A 1 521 ? -0.242 14.840 -40.664 1.00 83.31 521 GLN A O 1
ATOM 4109 N N . LEU A 1 522 ? -2.071 15.982 -40.003 1.00 86.06 522 LEU A N 1
ATOM 4110 C CA . LEU A 1 522 ? -2.948 14.829 -39.806 1.00 86.06 522 LEU A CA 1
ATOM 4111 C C . LEU A 1 522 ? -3.927 14.712 -40.988 1.00 86.06 522 LEU A C 1
ATOM 4113 O O . LEU A 1 522 ? -4.286 15.732 -41.583 1.00 86.06 522 LEU A O 1
ATOM 4117 N N . PRO A 1 523 ? -4.368 13.496 -41.358 1.00 84.00 523 PRO A N 1
ATOM 4118 C CA . PRO A 1 523 ? -5.436 13.344 -42.338 1.00 84.00 523 PRO A CA 1
ATOM 4119 C C . PRO A 1 523 ? -6.746 13.939 -41.813 1.00 84.00 523 PRO A C 1
ATOM 4121 O O . PRO A 1 523 ? -6.919 14.131 -40.612 1.00 84.00 523 PRO A O 1
ATOM 4124 N N . ASN A 1 524 ? -7.688 14.192 -42.722 1.00 83.94 524 ASN A N 1
ATOM 4125 C CA . ASN A 1 524 ? -9.015 14.675 -42.355 1.00 83.94 524 ASN A CA 1
ATOM 4126 C C . ASN A 1 524 ? -9.718 13.659 -41.433 1.00 83.94 524 ASN A C 1
ATOM 4128 O O . ASN A 1 524 ? -9.999 12.526 -41.842 1.00 83.94 524 ASN A O 1
ATOM 4132 N N . LEU A 1 525 ? -9.986 14.082 -40.196 1.00 84.88 525 LEU A N 1
ATOM 4133 C CA . LEU A 1 525 ? -10.489 13.233 -39.119 1.00 84.88 525 LEU A CA 1
ATOM 4134 C C . LEU A 1 525 ? -11.998 12.975 -39.215 1.00 84.88 525 LEU A C 1
ATOM 4136 O O . LEU A 1 525 ? -12.485 12.074 -38.545 1.00 84.88 525 LEU A O 1
ATOM 4140 N N . SER A 1 526 ? -12.727 13.646 -40.118 1.00 81.31 526 SER A N 1
ATOM 4141 C CA . SER A 1 526 ? -14.172 13.410 -40.324 1.00 81.31 526 SER A CA 1
ATOM 4142 C C . SER A 1 526 ? -14.483 11.987 -40.794 1.00 81.31 526 SER A C 1
ATOM 4144 O O . SER A 1 526 ? -15.601 11.501 -40.645 1.00 81.31 526 SER A O 1
ATOM 4146 N N . LYS A 1 527 ? -13.479 11.296 -41.350 1.00 84.94 527 LYS A N 1
ATOM 4147 C CA . LYS A 1 527 ? -13.563 9.880 -41.724 1.00 84.94 527 LYS A CA 1
ATOM 4148 C C . LYS A 1 527 ? -13.610 8.945 -40.509 1.00 84.94 527 LYS A C 1
ATOM 4150 O O . LYS A 1 527 ? -14.045 7.805 -40.643 1.00 84.94 527 LYS A O 1
ATOM 4155 N N . LEU A 1 528 ? -13.196 9.414 -39.332 1.00 88.00 528 LEU A N 1
ATOM 4156 C CA . LEU A 1 528 ? -13.194 8.662 -38.079 1.00 88.00 528 LEU A CA 1
ATOM 4157 C C . LEU A 1 528 ? -14.515 8.870 -37.337 1.00 88.00 528 LEU A C 1
ATOM 4159 O O . LEU A 1 528 ? -14.571 9.523 -36.301 1.00 88.00 528 LEU A O 1
ATOM 4163 N N . GLY A 1 529 ? -15.597 8.298 -37.867 1.00 82.69 529 GLY A N 1
ATOM 4164 C CA . GLY A 1 529 ? -16.958 8.550 -37.372 1.00 82.69 529 GLY A CA 1
ATOM 4165 C C . GLY A 1 529 ? -17.250 8.115 -35.926 1.00 82.69 529 GLY A C 1
ATOM 4166 O O . GLY A 1 529 ? -18.319 8.434 -35.416 1.00 82.69 529 GLY A O 1
ATOM 4167 N N . LYS A 1 530 ? -16.338 7.383 -35.269 1.00 86.19 530 LYS A N 1
ATOM 4168 C CA . LYS A 1 530 ? -16.433 7.001 -33.848 1.00 86.19 530 LYS A CA 1
ATOM 4169 C C . LYS A 1 530 ? -15.478 7.773 -32.937 1.00 86.19 530 LYS A C 1
ATOM 4171 O O . LYS A 1 530 ? -15.471 7.511 -31.737 1.00 86.19 530 LYS A O 1
ATOM 4176 N N . LEU A 1 531 ? -14.669 8.682 -33.481 1.00 82.88 531 LEU A N 1
ATOM 4177 C CA . LEU A 1 531 ? -13.712 9.441 -32.689 1.00 82.88 531 LEU A CA 1
ATOM 4178 C C . LEU A 1 531 ? -14.482 10.359 -31.736 1.00 82.88 531 LEU A 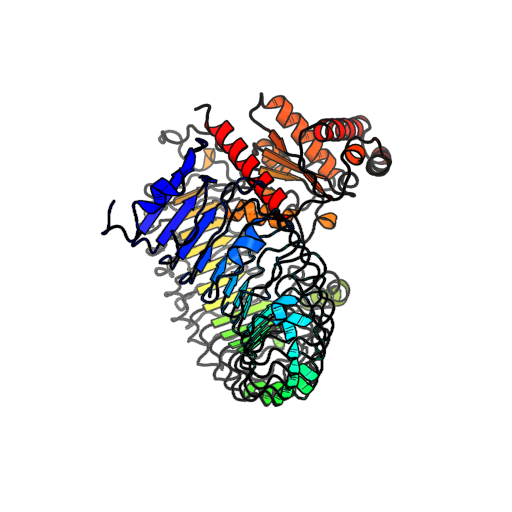C 1
ATOM 4180 O O . LEU A 1 531 ? -15.259 11.200 -32.174 1.00 82.88 531 LEU A O 1
ATOM 4184 N N . GLN A 1 532 ? -14.273 10.178 -30.436 1.00 73.12 532 GLN A N 1
ATOM 4185 C CA . GLN A 1 532 ? -14.920 10.963 -29.379 1.00 73.12 532 GLN A CA 1
ATOM 4186 C C . GLN A 1 532 ? -13.924 11.886 -28.680 1.00 73.12 532 GLN A C 1
ATOM 4188 O O . GLN A 1 532 ? -14.294 12.967 -28.215 1.00 73.12 532 GLN A O 1
ATOM 4193 N N . HIS A 1 533 ? -12.663 11.457 -28.604 1.00 69.81 533 HIS A N 1
ATOM 4194 C CA . HIS A 1 533 ? -11.627 12.100 -27.811 1.00 69.81 533 HIS A CA 1
ATOM 4195 C C . HIS A 1 533 ? -10.358 12.333 -28.628 1.00 69.81 533 HIS A C 1
ATOM 4197 O O . HIS A 1 533 ? -9.772 11.392 -29.169 1.00 69.81 533 HIS A O 1
ATOM 4203 N N . LEU A 1 534 ? -9.924 13.593 -28.670 1.00 77.06 534 LEU A N 1
ATOM 4204 C CA . LEU A 1 534 ? -8.698 14.024 -29.337 1.00 77.06 534 LEU A CA 1
ATOM 4205 C C . LEU A 1 534 ? -7.798 14.784 -28.364 1.00 77.06 534 LEU A C 1
ATOM 4207 O O . LEU A 1 534 ? -8.224 15.769 -27.770 1.00 77.06 534 LEU A O 1
ATOM 4211 N N . ASP A 1 535 ? -6.552 14.354 -28.226 1.00 70.62 535 ASP A N 1
ATOM 4212 C CA . ASP A 1 535 ? -5.573 14.988 -27.346 1.00 70.62 535 ASP A CA 1
ATOM 4213 C C . ASP A 1 535 ? -4.291 15.295 -28.126 1.00 70.62 535 ASP A C 1
ATOM 4215 O O . ASP A 1 535 ? -3.618 14.386 -28.616 1.00 70.62 535 ASP A O 1
ATOM 4219 N N . LEU A 1 536 ? -3.985 16.579 -28.302 1.00 75.19 536 LEU A N 1
ATOM 4220 C CA . LEU A 1 536 ? -2.818 17.043 -29.046 1.00 75.19 536 LEU A CA 1
ATOM 4221 C C . LEU A 1 536 ? -1.985 17.960 -28.160 1.00 75.19 536 LEU A C 1
ATOM 4223 O O . LEU A 1 536 ? -2.429 19.043 -27.783 1.00 75.19 536 LEU A O 1
ATOM 4227 N N . GLU A 1 537 ? -0.748 17.571 -27.883 1.00 69.88 537 GLU A N 1
ATOM 4228 C CA . GLU A 1 537 ? 0.125 18.315 -26.978 1.00 69.88 537 GLU A CA 1
ATOM 4229 C C . GLU A 1 537 ? 1.552 18.396 -27.532 1.00 69.88 537 GLU A C 1
ATOM 4231 O O . GLU A 1 537 ? 2.074 17.436 -28.086 1.00 69.88 537 GLU A O 1
ATOM 4236 N N . ALA A 1 538 ? 2.223 19.541 -27.403 1.00 69.12 538 ALA A N 1
ATOM 4237 C CA . ALA A 1 538 ? 3.626 19.683 -27.808 1.00 69.12 538 ALA A CA 1
ATOM 4238 C C . ALA A 1 538 ? 3.961 19.157 -29.225 1.00 69.12 538 ALA A C 1
ATOM 4240 O O . ALA A 1 538 ? 4.929 18.420 -29.413 1.00 69.12 538 ALA A O 1
ATOM 4241 N N . CYS A 1 539 ? 3.164 19.539 -30.230 1.00 73.81 539 CYS A N 1
ATOM 4242 C CA . CYS A 1 539 ? 3.361 19.159 -31.639 1.00 73.81 539 CYS A CA 1
ATOM 4243 C C . CYS A 1 539 ? 3.587 20.404 -32.528 1.00 73.81 539 CYS A C 1
ATOM 4245 O O . CYS A 1 539 ? 2.730 20.759 -33.337 1.00 73.81 539 CYS A O 1
ATOM 4247 N N . PRO A 1 540 ? 4.732 21.102 -32.404 1.00 69.69 540 PRO A N 1
ATOM 4248 C CA . PRO A 1 540 ? 4.913 22.481 -32.887 1.00 69.69 540 PRO A CA 1
ATOM 4249 C C . PRO A 1 540 ? 4.773 22.693 -34.406 1.00 69.69 540 PRO A C 1
ATOM 4251 O O . PRO A 1 540 ? 4.528 23.819 -34.849 1.00 69.69 540 PRO A O 1
ATOM 4254 N N . ASN A 1 541 ? 4.940 21.636 -35.206 1.00 76.75 541 ASN A N 1
ATOM 4255 C CA . ASN A 1 541 ? 4.887 21.685 -36.670 1.00 76.75 541 ASN A CA 1
ATOM 4256 C C . ASN A 1 541 ? 3.530 21.273 -37.262 1.00 76.75 541 ASN A C 1
ATOM 4258 O O . ASN A 1 541 ? 3.378 21.284 -38.487 1.00 76.75 541 ASN A O 1
ATOM 4262 N N . LEU A 1 542 ? 2.549 20.939 -36.419 1.00 78.94 542 LEU A N 1
ATOM 4263 C CA . LEU A 1 542 ? 1.255 20.453 -36.870 1.00 78.94 542 LEU A CA 1
ATOM 4264 C C . LEU A 1 542 ? 0.425 21.582 -37.513 1.00 78.94 542 LEU A C 1
ATOM 4266 O O . LEU A 1 542 ? 0.188 22.632 -36.917 1.00 78.94 542 LEU A O 1
ATOM 4270 N N . ARG A 1 543 ? 0.014 21.361 -38.765 1.00 78.50 543 ARG A N 1
ATOM 4271 C CA . ARG A 1 543 ? -0.858 22.236 -39.574 1.00 78.50 543 ARG A CA 1
ATOM 4272 C C . ARG A 1 543 ? -2.338 22.135 -39.159 1.00 78.50 543 ARG A C 1
ATOM 4274 O O . ARG A 1 543 ? -2.669 21.216 -38.410 1.00 78.50 543 ARG A O 1
ATOM 4281 N N . PRO A 1 544 ? -3.227 23.020 -39.674 1.00 71.50 544 PRO A N 1
ATOM 4282 C CA . PRO A 1 544 ? -4.656 22.956 -39.382 1.00 71.50 544 PRO A CA 1
ATOM 4283 C C . PRO A 1 544 ? -5.253 21.562 -39.559 1.00 71.50 544 PRO A C 1
ATOM 4285 O O . PRO A 1 544 ? -4.931 20.861 -40.522 1.00 71.50 544 PRO A O 1
ATOM 4288 N N . ILE A 1 545 ? -6.125 21.176 -38.628 1.00 76.62 545 ILE A N 1
ATOM 4289 C CA . ILE A 1 545 ? -6.740 19.847 -38.590 1.00 76.62 545 ILE A CA 1
ATOM 4290 C C . ILE A 1 545 ? -8.173 19.960 -39.083 1.00 76.62 545 ILE A C 1
ATOM 4292 O O . ILE A 1 545 ? -8.955 20.774 -38.599 1.00 76.62 545 ILE A O 1
ATOM 4296 N N . GLU A 1 546 ? -8.523 19.111 -40.039 1.00 78.12 546 GLU A N 1
ATOM 4297 C CA . GLU A 1 546 ? -9.869 19.050 -40.595 1.00 78.12 546 GLU A CA 1
ATOM 4298 C C . GLU A 1 546 ? -10.696 17.940 -39.936 1.00 78.12 546 GLU A C 1
ATOM 4300 O O . GLU A 1 546 ? -10.165 16.886 -39.581 1.00 78.12 546 GLU A O 1
ATOM 4305 N N . GLY A 1 547 ? -12.016 18.139 -39.857 1.00 72.06 547 GLY A N 1
ATOM 4306 C CA . GLY A 1 547 ? -12.960 17.070 -39.519 1.00 72.06 547 GLY A CA 1
ATOM 4307 C C . GLY A 1 547 ? -13.059 16.716 -38.033 1.00 72.06 547 GLY A C 1
ATOM 4308 O O . GLY A 1 547 ? -13.336 15.573 -37.697 1.00 72.06 547 GLY A O 1
ATOM 4309 N N . ILE A 1 548 ? -12.834 17.691 -37.156 1.00 70.00 548 ILE A N 1
ATOM 4310 C CA . ILE A 1 548 ? -12.993 17.587 -35.691 1.00 70.00 548 ILE A CA 1
ATOM 4311 C C . ILE A 1 548 ? -14.381 18.029 -35.196 1.00 70.00 548 ILE A C 1
ATOM 4313 O O . ILE A 1 548 ? -14.631 18.112 -33.995 1.00 70.00 548 ILE A O 1
ATOM 4317 N N . GLU A 1 549 ? -15.267 18.401 -36.118 1.00 65.88 549 GLU A N 1
ATOM 4318 C CA . GLU A 1 549 ? -16.620 18.845 -35.798 1.00 65.88 549 GLU A CA 1
ATOM 4319 C C . GLU A 1 549 ? -17.399 17.681 -35.166 1.00 65.88 549 GLU A C 1
ATOM 4321 O O . GLU A 1 549 ? -17.510 16.612 -35.761 1.00 65.88 549 GLU A O 1
ATOM 4326 N N . GLY A 1 550 ? -17.935 17.883 -33.958 1.00 61.59 550 GLY A N 1
ATOM 4327 C CA . GLY A 1 550 ? -18.740 16.873 -33.259 1.00 61.59 550 GLY A CA 1
ATOM 4328 C C . GLY A 1 550 ? -17.995 15.975 -32.262 1.00 61.59 550 GLY A C 1
ATOM 4329 O O . GLY A 1 550 ? -18.619 15.062 -31.730 1.00 61.59 550 GLY A O 1
ATOM 4330 N N . LEU A 1 551 ? -16.711 16.229 -31.967 1.00 60.91 551 LEU A N 1
ATOM 4331 C CA . LEU A 1 551 ? -15.997 15.543 -30.879 1.00 60.91 551 LEU A CA 1
ATOM 4332 C C . LEU A 1 551 ? -16.627 15.844 -29.507 1.00 60.91 551 LEU A C 1
ATOM 4334 O O . LEU A 1 551 ? -16.950 16.993 -29.203 1.00 60.91 551 LEU A O 1
ATOM 4338 N N . GLU A 1 552 ? -16.745 14.823 -28.654 1.00 51.12 552 GLU A N 1
ATOM 4339 C CA . GLU A 1 552 ? -17.280 14.960 -27.289 1.00 51.12 552 GLU A CA 1
ATOM 4340 C C . GLU A 1 552 ? -16.298 15.678 -26.354 1.00 51.12 552 GLU A C 1
ATOM 4342 O O . GLU A 1 552 ? -16.703 16.427 -25.465 1.00 51.12 552 GLU A O 1
ATOM 4347 N N . SER A 1 553 ? -14.994 15.457 -26.542 1.00 47.59 553 SER A N 1
ATOM 4348 C CA . SER A 1 553 ? -13.945 16.118 -25.768 1.00 47.59 553 SER A CA 1
ATOM 4349 C C . SER A 1 553 ? -12.661 16.255 -26.576 1.00 47.59 553 SER A C 1
ATOM 4351 O O . SER A 1 553 ? -12.301 15.383 -27.367 1.00 47.59 553 SER A O 1
ATOM 4353 N N . TRP A 1 554 ? -11.960 17.361 -26.359 1.00 59.12 554 TRP A N 1
ATOM 4354 C CA . TRP A 1 554 ? -10.691 17.651 -26.998 1.00 59.12 554 TRP A CA 1
ATOM 4355 C C . TRP A 1 554 ? -9.785 18.391 -26.016 1.00 59.12 554 TRP A C 1
ATOM 4357 O O . TRP A 1 554 ? -10.210 19.326 -25.337 1.00 59.12 554 TRP A O 1
ATOM 4367 N N . VAL A 1 555 ? -8.538 17.939 -25.925 1.00 51.38 555 VAL A N 1
ATOM 4368 C CA . VAL A 1 555 ? -7.470 18.581 -25.161 1.00 51.38 555 VAL A CA 1
ATOM 4369 C C . VAL A 1 555 ? -6.449 19.053 -26.174 1.00 51.38 555 VAL A C 1
ATOM 4371 O O . VAL A 1 555 ? -5.867 18.253 -26.900 1.00 51.38 555 VAL A O 1
ATOM 4374 N N . LEU A 1 556 ? -6.261 20.363 -26.256 1.00 56.69 556 LEU A N 1
ATOM 4375 C CA . LEU A 1 556 ? -5.254 20.942 -27.124 1.00 56.69 556 LEU A CA 1
ATOM 4376 C C . LEU A 1 556 ? -4.301 21.773 -26.312 1.00 56.69 556 LEU A C 1
ATOM 4378 O O . LEU A 1 556 ? -4.704 22.710 -25.627 1.00 56.69 556 LEU A O 1
ATOM 4382 N N . ASP A 1 557 ? -3.032 21.454 -26.490 1.00 52.78 557 ASP A N 1
ATOM 4383 C CA . ASP A 1 557 ? -1.933 22.327 -26.157 1.00 52.78 557 ASP A CA 1
ATOM 4384 C C . ASP A 1 557 ? -1.956 22.849 -24.717 1.00 52.78 557 ASP A C 1
ATOM 4386 O O . ASP A 1 557 ? -1.677 24.015 -24.447 1.00 52.78 557 ASP A O 1
ATOM 4390 N N . THR A 1 558 ? -2.225 21.949 -23.770 1.00 42.84 558 THR A N 1
ATOM 4391 C CA . THR A 1 558 ? -2.124 22.200 -22.323 1.00 42.84 558 THR A CA 1
ATOM 4392 C C . THR A 1 558 ? -0.749 22.715 -21.896 1.00 42.84 558 THR A C 1
ATOM 4394 O O . THR A 1 558 ? -0.627 23.318 -20.834 1.00 42.84 558 THR A O 1
ATOM 4397 N N . CYS A 1 559 ? 0.275 22.515 -22.735 1.00 40.91 559 CYS A N 1
ATOM 4398 C CA . CYS A 1 559 ? 1.641 22.994 -22.548 1.00 40.91 559 CYS A CA 1
ATOM 4399 C C . CYS A 1 559 ? 2.077 24.122 -23.522 1.00 40.91 559 CYS A C 1
ATOM 4401 O O . CYS A 1 559 ? 3.268 24.419 -23.576 1.00 40.91 559 CYS A O 1
ATOM 4403 N N . GLY A 1 560 ? 1.175 24.751 -24.294 1.00 46.00 560 GLY A N 1
ATOM 4404 C CA . GLY A 1 560 ? 1.437 25.988 -25.073 1.00 46.00 560 GLY A CA 1
ATOM 4405 C C . GLY A 1 560 ? 2.463 25.911 -26.210 1.00 46.00 560 GLY A C 1
ATOM 4406 O O . GLY A 1 560 ? 3.019 26.927 -26.630 1.00 46.00 560 GLY A O 1
ATOM 4407 N N . HIS A 1 561 ? 2.762 24.711 -26.688 1.00 43.78 561 HIS A N 1
ATOM 4408 C CA . HIS A 1 561 ? 3.781 24.413 -27.689 1.00 43.78 561 HIS A CA 1
ATOM 4409 C C . HIS A 1 561 ? 3.214 24.250 -29.116 1.00 43.78 561 HIS A C 1
ATOM 4411 O O . HIS A 1 561 ? 3.978 24.119 -30.072 1.00 43.78 561 HIS A O 1
ATOM 4417 N N . THR A 1 562 ? 1.893 24.283 -29.279 1.00 51.66 562 THR A N 1
ATOM 4418 C CA . THR A 1 562 ? 1.124 23.919 -30.478 1.00 51.66 562 THR A CA 1
ATOM 4419 C C . THR A 1 562 ? 0.178 25.074 -30.822 1.00 51.66 562 THR A C 1
ATOM 4421 O O . THR A 1 562 ? -1.033 24.951 -30.703 1.00 51.66 562 THR A O 1
ATOM 4424 N N . ILE A 1 563 ? 0.744 26.233 -31.187 1.00 49.44 563 ILE A N 1
ATOM 4425 C CA . ILE A 1 563 ? 0.050 27.517 -31.431 1.00 49.44 563 ILE A CA 1
ATOM 4426 C C . ILE A 1 563 ? -1.387 27.319 -31.963 1.00 49.44 563 ILE A C 1
ATOM 4428 O O . ILE A 1 563 ? -1.579 27.004 -33.137 1.00 49.44 563 ILE A O 1
ATOM 4432 N N . LEU A 1 564 ? -2.388 27.537 -31.097 1.00 44.69 564 LEU A N 1
ATOM 4433 C CA . LEU A 1 564 ? -3.823 27.343 -31.377 1.00 44.69 564 LEU A CA 1
ATOM 4434 C C . LEU A 1 564 ? -4.307 28.096 -32.631 1.00 44.69 564 LEU A C 1
ATOM 4436 O O . LEU A 1 564 ? -5.186 27.611 -33.339 1.00 44.69 564 LEU A O 1
ATOM 4440 N N . GLU A 1 565 ? -3.691 29.239 -32.957 1.00 43.94 565 GLU A N 1
ATOM 4441 C CA . GLU A 1 565 ? -3.992 30.022 -34.168 1.00 43.94 565 GLU A CA 1
ATOM 4442 C C . GLU A 1 565 ? -3.643 29.292 -35.480 1.00 43.94 565 GLU A C 1
ATOM 4444 O O . GLU A 1 565 ? -4.141 29.657 -36.541 1.00 43.94 565 GLU A O 1
ATOM 4449 N N . ARG A 1 566 ? -2.785 28.263 -35.430 1.00 50.19 566 ARG A N 1
ATOM 4450 C CA . ARG A 1 566 ? -2.369 27.471 -36.599 1.00 50.19 566 ARG A CA 1
ATOM 4451 C C . ARG A 1 566 ? -3.206 26.220 -36.811 1.00 50.19 566 ARG A C 1
ATOM 4453 O O . ARG A 1 566 ? -3.105 25.640 -37.882 1.00 50.19 566 ARG A O 1
ATOM 4460 N N . LEU A 1 567 ? -3.965 25.768 -35.814 1.00 49.38 567 LEU A N 1
ATOM 4461 C CA . LEU A 1 567 ? -4.679 24.491 -35.884 1.00 49.38 567 LEU A CA 1
ATOM 4462 C C . LEU A 1 567 ? -6.120 24.623 -36.401 1.00 49.38 567 LEU A C 1
ATOM 4464 O O . LEU A 1 567 ? -6.671 23.639 -36.895 1.00 49.38 567 LEU A O 1
ATOM 4468 N N . PHE A 1 568 ? -6.702 25.825 -36.347 1.00 51.12 568 PHE A N 1
ATOM 4469 C CA . PHE A 1 568 ? -8.090 26.085 -36.740 1.00 51.12 568 PHE A CA 1
ATOM 4470 C C . PHE A 1 568 ? -8.174 27.188 -37.784 1.00 51.12 568 PHE A C 1
ATOM 4472 O O . PHE A 1 568 ? -7.508 28.214 -37.670 1.00 51.12 568 PHE A O 1
ATOM 4479 N N . ASP A 1 569 ? -9.032 27.005 -38.788 1.00 44.97 569 ASP A N 1
ATOM 4480 C CA . ASP A 1 569 ? -9.451 28.098 -39.662 1.00 44.97 569 ASP A CA 1
ATOM 4481 C C . ASP A 1 569 ? -10.377 29.034 -38.863 1.00 44.97 569 ASP A C 1
ATOM 4483 O O . ASP A 1 569 ? -11.598 28.873 -38.806 1.00 44.97 569 ASP A O 1
ATOM 4487 N N . ILE A 1 570 ? -9.758 29.997 -38.175 1.00 38.44 570 ILE A N 1
ATOM 4488 C CA . ILE A 1 570 ? -10.389 30.921 -37.214 1.00 38.44 570 ILE A CA 1
ATOM 4489 C C . ILE A 1 570 ? -11.473 31.791 -37.880 1.00 38.44 570 ILE A C 1
ATOM 4491 O O . ILE A 1 570 ? -12.293 32.404 -37.200 1.00 38.44 570 ILE A O 1
ATOM 4495 N N . SER A 1 571 ? -11.532 31.826 -39.216 1.00 37.97 571 SER A N 1
ATOM 4496 C CA . SER A 1 571 ? -12.522 32.596 -39.973 1.00 37.97 571 SER A CA 1
ATOM 4497 C C . SER A 1 571 ? -13.970 32.095 -39.816 1.00 37.97 571 SER A C 1
ATOM 4499 O O . SER A 1 571 ? -14.897 32.818 -40.186 1.00 37.97 571 SER A O 1
ATOM 4501 N N . ARG A 1 572 ? -14.192 30.892 -39.251 1.00 39.66 572 ARG A N 1
ATOM 4502 C CA . ARG A 1 572 ? -15.526 30.257 -39.144 1.00 39.66 572 ARG A CA 1
ATOM 4503 C C . ARG A 1 572 ? -16.022 29.931 -37.732 1.00 39.66 572 ARG A C 1
ATOM 4505 O O . ARG A 1 572 ? -17.166 29.511 -37.587 1.00 39.66 572 ARG A O 1
ATOM 4512 N N . SER A 1 573 ? -15.223 30.123 -36.687 1.00 35.88 573 SER A N 1
ATOM 4513 C CA . SER A 1 573 ? -15.555 29.650 -35.333 1.00 35.88 573 SER A CA 1
ATOM 4514 C C . SER A 1 573 ? -15.770 30.801 -34.343 1.00 35.88 573 SER A C 1
ATOM 4516 O O . SER A 1 573 ? -14.817 31.432 -33.896 1.00 35.88 573 SER A O 1
ATOM 4518 N N . THR A 1 574 ? -17.024 31.030 -33.936 1.00 34.44 574 THR A N 1
ATOM 4519 C CA . THR A 1 574 ? -17.457 32.059 -32.962 1.00 34.44 574 THR A CA 1
ATOM 4520 C C . THR A 1 574 ? -17.102 31.755 -31.498 1.00 34.44 574 THR A C 1
ATOM 4522 O O . THR A 1 574 ? -17.506 32.490 -30.605 1.00 34.44 574 THR A O 1
ATOM 4525 N N . TRP A 1 575 ? -16.369 30.674 -31.224 1.00 39.47 575 TRP A N 1
ATOM 4526 C CA . TRP A 1 575 ? -16.213 30.105 -29.877 1.00 39.47 575 TRP A CA 1
ATOM 4527 C C . TRP A 1 575 ? -14.876 30.453 -29.193 1.00 39.47 575 TRP A C 1
ATOM 4529 O O . TRP A 1 575 ? -14.691 30.145 -28.022 1.00 39.47 575 TRP A O 1
ATOM 4539 N N . LEU A 1 576 ? -13.935 31.095 -29.901 1.00 36.62 576 LEU A N 1
ATOM 4540 C CA . LEU A 1 576 ? -12.543 31.302 -29.456 1.00 36.62 576 LEU A CA 1
ATOM 4541 C C . LEU A 1 576 ? -12.265 32.658 -28.771 1.00 36.62 576 LEU A C 1
ATOM 4543 O O . LEU A 1 576 ? -11.115 33.079 -28.671 1.00 36.62 576 LEU A O 1
ATOM 4547 N N . SER A 1 577 ? -13.276 33.365 -28.260 1.00 28.58 577 SER A N 1
ATOM 4548 C CA . SER A 1 577 ? -13.070 34.681 -27.625 1.00 28.58 577 SER A CA 1
ATOM 4549 C C . SER A 1 577 ? -12.673 34.632 -26.142 1.00 28.58 577 SER A C 1
ATOM 4551 O O . SER A 1 577 ? -12.970 35.572 -25.408 1.00 28.58 577 SER A O 1
ATOM 4553 N N . HIS A 1 578 ? -11.988 33.583 -25.680 1.00 32.84 578 HIS A N 1
ATOM 4554 C CA . HIS A 1 578 ? -11.445 33.530 -24.320 1.00 32.84 578 HIS A CA 1
ATOM 4555 C C . HIS A 1 578 ? -9.987 33.057 -24.339 1.00 32.84 578 HIS A C 1
ATOM 4557 O O . HIS A 1 578 ? -9.695 31.899 -24.624 1.00 32.84 578 HIS A O 1
ATOM 4563 N N . LYS A 1 579 ? -9.052 33.962 -24.013 1.00 34.53 579 LYS A N 1
ATOM 4564 C CA . LYS A 1 579 ? -7.679 33.591 -23.639 1.00 34.53 579 LYS A CA 1
ATOM 4565 C C . LYS A 1 579 ? -7.747 32.799 -22.331 1.00 34.53 579 LYS A C 1
ATOM 4567 O O . LYS A 1 579 ? -7.902 33.402 -21.273 1.00 34.53 579 LYS A O 1
ATOM 4572 N N . LEU A 1 580 ? -7.646 31.476 -22.407 1.00 41.03 580 LEU A N 1
ATOM 4573 C CA . LEU A 1 580 ? -7.499 30.609 -21.237 1.00 41.03 580 LEU A CA 1
ATOM 4574 C C . LEU A 1 580 ? -6.028 30.588 -20.790 1.00 41.03 580 LEU A C 1
ATOM 4576 O O . LEU A 1 580 ? -5.120 30.534 -21.619 1.00 41.03 580 LEU A O 1
ATOM 4580 N N . SER A 1 581 ? -5.788 30.670 -19.480 1.00 42.84 581 SER A N 1
ATOM 4581 C CA . SER A 1 581 ? -4.464 30.478 -18.874 1.00 42.84 581 SER A CA 1
ATOM 4582 C C . SER A 1 581 ? -4.040 29.010 -18.973 1.00 42.84 581 SER A C 1
ATOM 4584 O O . SER A 1 581 ? -4.809 28.126 -18.609 1.00 42.84 581 SER A O 1
ATOM 4586 N N . MET A 1 582 ? -2.815 28.760 -19.442 1.00 47.25 582 MET A N 1
ATOM 4587 C CA . MET A 1 582 ? -2.234 27.422 -19.660 1.00 47.25 582 MET A CA 1
ATOM 4588 C C . MET A 1 582 ? -2.030 26.636 -18.355 1.00 47.25 582 MET A C 1
ATOM 4590 O O . MET A 1 582 ? -2.197 25.420 -18.328 1.00 47.25 582 MET A O 1
ATOM 4594 N N . TYR A 1 583 ? -1.738 27.340 -17.256 1.00 59.38 583 TYR A N 1
ATOM 4595 C CA . TYR A 1 583 ? -1.642 26.771 -15.912 1.00 59.38 583 TYR A CA 1
ATOM 4596 C C . TYR A 1 583 ? -2.410 27.632 -14.909 1.00 59.38 583 TYR A C 1
ATOM 4598 O O . TYR A 1 583 ? -2.335 28.859 -14.958 1.00 59.38 583 TYR A O 1
ATOM 4606 N N . ASP A 1 584 ? -3.086 27.011 -13.946 1.00 68.38 584 ASP A N 1
ATOM 4607 C CA . ASP A 1 584 ? -3.673 27.726 -12.812 1.00 68.38 584 ASP A CA 1
ATOM 4608 C C . ASP A 1 584 ? -2.567 28.236 -11.872 1.00 68.38 584 ASP A C 1
ATOM 4610 O O . ASP A 1 584 ? -2.609 29.377 -11.398 1.00 68.38 584 ASP A O 1
ATOM 4614 N N . VAL A 1 585 ? -1.552 27.396 -11.630 1.00 81.00 585 VAL A N 1
ATOM 4615 C CA . VAL A 1 585 ? -0.501 27.614 -10.629 1.00 81.00 585 VAL A CA 1
ATOM 4616 C C . VAL A 1 585 ? 0.895 27.373 -11.212 1.00 81.00 585 VAL A C 1
ATOM 4618 O O . VAL A 1 585 ? 1.147 26.350 -11.842 1.00 81.00 585 VAL A O 1
ATOM 4621 N N . PHE A 1 586 ? 1.838 28.265 -10.912 1.00 86.50 586 PHE A N 1
ATOM 4622 C CA . PHE A 1 586 ? 3.272 28.022 -11.074 1.00 86.50 586 PHE A CA 1
ATOM 4623 C C . PHE A 1 586 ? 3.909 27.787 -9.704 1.00 86.50 586 PHE A C 1
ATOM 4625 O O . PHE A 1 586 ? 3.817 28.632 -8.808 1.00 86.50 586 PHE A O 1
ATOM 4632 N N . LEU A 1 587 ? 4.609 26.668 -9.553 1.00 85.81 587 LEU A N 1
ATOM 4633 C CA . LEU A 1 587 ? 5.248 26.241 -8.316 1.00 85.81 587 LEU A CA 1
ATOM 4634 C C . LEU A 1 587 ? 6.774 26.349 -8.439 1.00 85.81 587 LEU A C 1
ATOM 4636 O O . LEU A 1 587 ? 7.395 25.620 -9.215 1.00 85.81 587 LEU A O 1
ATOM 4640 N N . SER A 1 588 ? 7.386 27.237 -7.648 1.00 86.19 588 SER A N 1
ATOM 4641 C CA . SER A 1 588 ? 8.847 27.380 -7.581 1.00 86.19 588 SER A CA 1
ATOM 4642 C C . SER A 1 588 ? 9.398 26.719 -6.328 1.00 86.19 588 SER A C 1
ATOM 4644 O O . SER A 1 588 ? 9.018 27.057 -5.205 1.00 86.19 588 SER A O 1
ATOM 4646 N N . SER A 1 589 ? 10.317 25.771 -6.504 1.00 80.56 589 SER A N 1
ATOM 4647 C CA . SER A 1 589 ? 10.992 25.112 -5.386 1.00 80.56 589 SER A CA 1
ATOM 4648 C C . SER A 1 589 ? 12.383 24.611 -5.769 1.00 80.56 589 SER A C 1
ATOM 4650 O O . SER A 1 589 ? 12.700 24.393 -6.940 1.00 80.56 589 SER A O 1
ATOM 4652 N N . LYS A 1 590 ? 13.232 24.385 -4.759 1.00 68.69 590 LYS A N 1
ATOM 4653 C CA . LYS A 1 590 ? 14.498 23.670 -4.933 1.00 68.69 590 LYS A CA 1
ATOM 4654 C C . LYS A 1 590 ? 14.281 22.190 -4.614 1.00 68.69 590 LYS A C 1
ATOM 4656 O O . LYS A 1 590 ? 14.139 21.801 -3.454 1.00 68.69 590 LYS A O 1
ATOM 4661 N N . GLY A 1 591 ? 14.247 21.363 -5.657 1.00 55.69 591 GLY A N 1
ATOM 4662 C CA . GLY A 1 591 ? 13.790 19.972 -5.574 1.00 55.69 591 GLY A CA 1
ATOM 4663 C C . GLY A 1 591 ? 14.562 19.036 -4.656 1.00 55.69 591 GLY A C 1
ATOM 4664 O O . GLY A 1 591 ? 13.992 18.059 -4.202 1.00 55.69 591 GLY A O 1
ATOM 4665 N N . VAL A 1 592 ? 15.835 19.299 -4.355 1.00 53.38 592 VAL A N 1
ATOM 4666 C CA . VAL A 1 592 ? 16.660 18.381 -3.542 1.00 53.38 592 VAL A CA 1
ATOM 4667 C C . VAL A 1 592 ? 16.327 18.471 -2.047 1.00 53.38 592 VAL A C 1
ATOM 4669 O O . VAL A 1 592 ? 16.448 17.473 -1.344 1.00 53.38 592 VAL A O 1
ATOM 4672 N N . ASP A 1 593 ? 15.840 19.624 -1.585 1.00 52.12 593 ASP A N 1
ATOM 4673 C CA . ASP A 1 593 ? 15.574 19.910 -0.164 1.00 52.12 593 ASP A CA 1
ATOM 4674 C C . ASP A 1 593 ? 14.104 19.699 0.225 1.00 52.12 593 ASP A C 1
ATOM 4676 O O . ASP A 1 593 ? 13.750 19.659 1.399 1.00 52.12 593 ASP A O 1
ATOM 4680 N N . THR A 1 594 ? 13.246 19.554 -0.785 1.00 52.75 594 THR A N 1
ATOM 4681 C CA . THR A 1 594 ? 11.796 19.349 -0.668 1.00 52.75 594 THR A C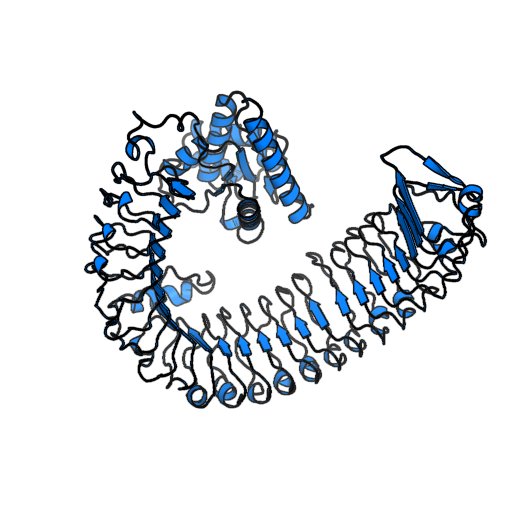A 1
ATOM 4682 C C . THR A 1 594 ? 11.357 17.962 -1.168 1.00 52.75 594 THR A C 1
ATOM 4684 O O . THR A 1 594 ? 10.170 17.621 -1.091 1.00 52.75 594 THR A O 1
ATOM 4687 N N . HIS A 1 595 ? 12.294 17.133 -1.663 1.00 41.81 595 HIS A N 1
ATOM 4688 C CA . HIS A 1 595 ? 11.985 15.818 -2.230 1.00 41.81 595 HIS A CA 1
ATOM 4689 C C . HIS A 1 595 ? 11.506 14.825 -1.158 1.00 41.81 595 HIS A C 1
ATOM 4691 O O . HIS A 1 595 ? 12.224 14.530 -0.204 1.00 41.81 595 HIS A O 1
ATOM 4697 N N . ARG A 1 596 ? 10.325 14.240 -1.419 1.00 51.16 596 ARG A N 1
ATOM 4698 C CA . ARG A 1 596 ? 9.522 13.281 -0.622 1.00 51.16 596 ARG A CA 1
ATOM 4699 C C . ARG A 1 596 ? 8.575 13.815 0.473 1.00 51.16 596 ARG A C 1
ATOM 4701 O O . ARG A 1 596 ? 8.056 12.972 1.199 1.00 51.16 596 ARG A O 1
ATOM 4708 N N . SER A 1 597 ? 8.240 15.110 0.591 1.00 61.84 597 SER A N 1
ATOM 4709 C CA . SER A 1 597 ? 7.193 15.469 1.585 1.00 61.84 597 SER A CA 1
ATOM 4710 C C . SER A 1 597 ? 6.179 16.572 1.279 1.00 61.84 597 SER A C 1
ATOM 4712 O O . SER A 1 597 ? 5.066 16.423 1.764 1.00 61.84 597 SER A O 1
ATOM 4714 N N . ILE A 1 598 ? 6.459 17.636 0.510 1.00 66.25 598 ILE A N 1
ATOM 4715 C CA . ILE A 1 598 ? 5.452 18.717 0.356 1.00 66.25 598 ILE A CA 1
ATOM 4716 C C . ILE A 1 598 ? 5.163 19.154 -1.076 1.00 66.25 598 ILE A C 1
ATOM 4718 O O . ILE A 1 598 ? 4.000 19.273 -1.431 1.00 66.25 598 ILE A O 1
ATOM 4722 N N . VAL A 1 599 ? 6.176 19.330 -1.927 1.00 70.75 599 VAL A N 1
ATOM 4723 C CA . VAL A 1 599 ? 5.974 19.778 -3.319 1.00 70.75 599 VAL A CA 1
ATOM 4724 C C . VAL A 1 599 ? 5.267 18.700 -4.148 1.00 70.75 599 VAL A C 1
ATOM 4726 O O . VAL A 1 599 ? 4.325 19.012 -4.863 1.00 70.75 599 VAL A O 1
ATOM 4729 N N . SER A 1 600 ? 5.651 17.426 -3.974 1.00 64.12 600 SER A N 1
ATOM 4730 C CA . SER A 1 600 ? 4.949 16.277 -4.576 1.00 64.12 600 SER A CA 1
ATOM 4731 C C . SER A 1 600 ? 3.514 16.171 -4.067 1.00 64.12 600 SER A C 1
ATOM 4733 O O . SER A 1 600 ? 2.610 16.013 -4.867 1.00 64.12 600 SER A O 1
ATOM 4735 N N . TYR A 1 601 ? 3.286 16.324 -2.757 1.00 69.06 601 TYR A N 1
ATOM 4736 C CA . TYR A 1 601 ? 1.935 16.253 -2.197 1.00 69.06 601 TYR A CA 1
ATOM 4737 C C . TYR A 1 601 ? 1.064 17.424 -2.650 1.00 69.06 601 TYR A C 1
ATOM 4739 O O . TYR A 1 601 ? -0.090 17.209 -2.982 1.00 69.06 601 TYR A O 1
ATOM 4747 N N . LEU A 1 602 ? 1.598 18.648 -2.703 1.00 73.31 602 LEU A N 1
ATOM 4748 C CA . LEU A 1 602 ? 0.886 19.817 -3.217 1.00 73.31 602 LEU A CA 1
ATOM 4749 C C . LEU A 1 602 ? 0.517 19.615 -4.690 1.00 73.31 602 LEU A C 1
ATOM 4751 O O . LEU A 1 602 ? -0.620 19.873 -5.071 1.00 73.31 602 LEU A O 1
ATOM 4755 N N . HIS A 1 603 ? 1.456 19.103 -5.487 1.00 68.38 603 HIS A N 1
ATOM 4756 C CA . HIS A 1 603 ? 1.236 18.777 -6.890 1.00 68.38 603 HIS A CA 1
ATOM 4757 C C . HIS A 1 603 ? 0.169 17.684 -7.065 1.00 68.38 603 HIS A C 1
ATOM 4759 O O . HIS A 1 603 ? -0.812 17.902 -7.770 1.00 68.38 603 HIS A O 1
ATOM 4765 N N . ASP A 1 604 ? 0.302 16.548 -6.375 1.00 60.59 604 ASP A N 1
ATOM 4766 C CA . ASP A 1 604 ? -0.642 15.424 -6.437 1.00 60.59 604 ASP A CA 1
ATOM 4767 C C . ASP A 1 604 ? -2.040 15.841 -5.950 1.00 60.59 604 ASP A C 1
ATOM 4769 O O . ASP A 1 604 ? -3.056 15.497 -6.554 1.00 60.59 604 ASP A O 1
ATOM 4773 N N . TRP A 1 605 ? -2.114 16.644 -4.887 1.00 63.41 605 TRP A N 1
ATOM 4774 C CA . TRP A 1 605 ? -3.375 17.138 -4.339 1.00 63.41 605 TRP A CA 1
ATOM 4775 C C . TRP A 1 605 ? -4.054 18.131 -5.287 1.00 63.41 605 TRP A C 1
ATOM 4777 O O . TRP A 1 605 ? -5.260 18.025 -5.512 1.00 63.41 605 TRP A O 1
ATOM 4787 N N . MET A 1 606 ? -3.307 19.067 -5.879 1.00 68.38 606 MET A N 1
ATOM 4788 C CA . MET A 1 606 ? -3.825 19.995 -6.893 1.00 68.38 606 MET A CA 1
ATOM 4789 C C . MET A 1 606 ? -4.292 19.255 -8.149 1.00 68.38 606 MET A C 1
ATOM 4791 O O . MET A 1 606 ? -5.386 19.528 -8.645 1.00 68.38 606 MET A O 1
ATOM 4795 N N . PHE A 1 607 ? -3.537 18.247 -8.588 1.00 57.97 607 PHE A N 1
ATOM 4796 C CA . PHE A 1 607 ? -3.908 17.369 -9.694 1.00 57.97 607 PHE A CA 1
ATOM 4797 C C . PHE A 1 607 ? -5.232 16.636 -9.423 1.00 57.97 607 PHE A C 1
ATOM 4799 O O . PHE A 1 607 ? -6.153 16.690 -10.239 1.00 57.97 607 PHE A O 1
ATOM 4806 N N . HIS A 1 608 ? -5.393 16.037 -8.237 1.00 51.09 608 HIS A N 1
ATOM 4807 C CA . HIS A 1 608 ? -6.647 15.395 -7.822 1.00 51.09 608 HIS A CA 1
ATOM 4808 C C . HIS A 1 608 ? -7.836 16.364 -7.692 1.00 51.09 608 HIS A C 1
ATOM 4810 O O . HIS A 1 608 ? -8.982 15.920 -7.657 1.00 51.09 608 HIS A O 1
ATOM 4816 N N . ASN A 1 609 ? -7.580 17.674 -7.652 1.00 51.19 609 ASN A N 1
ATOM 4817 C CA . ASN A 1 609 ? -8.583 18.736 -7.572 1.00 51.19 609 ASN A CA 1
ATOM 4818 C C . ASN A 1 609 ? -8.756 19.505 -8.900 1.00 51.19 609 ASN A C 1
ATOM 4820 O O . ASN A 1 609 ? -9.380 20.563 -8.919 1.00 51.19 609 ASN A O 1
ATOM 4824 N N . GLN A 1 610 ? -8.253 18.975 -10.023 1.00 57.19 610 GLN A N 1
ATOM 4825 C CA . GLN A 1 610 ? -8.379 19.595 -11.356 1.00 57.19 610 GLN A CA 1
ATOM 4826 C C . GLN A 1 610 ? -7.781 21.016 -11.433 1.00 57.19 610 GLN A C 1
ATOM 4828 O O . GLN A 1 610 ? -8.297 21.890 -12.136 1.00 57.19 610 GLN A O 1
ATOM 4833 N N . ILE A 1 611 ? -6.703 21.256 -10.682 1.00 62.75 611 ILE A N 1
ATOM 4834 C CA . ILE A 1 611 ? -5.902 22.482 -10.740 1.00 62.75 611 ILE A CA 1
ATOM 4835 C C . ILE A 1 611 ? -4.647 22.163 -11.553 1.00 62.75 611 ILE A C 1
ATOM 4837 O O . ILE A 1 611 ? -3.890 21.262 -11.186 1.00 62.75 611 ILE A O 1
ATOM 4841 N N . SER A 1 612 ? -4.419 22.880 -12.655 1.00 64.31 612 SER A N 1
ATOM 4842 C CA . SER A 1 612 ? -3.231 22.671 -13.490 1.00 64.31 612 SER A CA 1
ATOM 4843 C C . SER A 1 612 ? -2.011 23.372 -12.885 1.00 64.31 612 SER A C 1
ATOM 4845 O O . SER A 1 612 ? -2.031 24.572 -12.603 1.00 64.31 612 SER A O 1
ATOM 4847 N N . VAL A 1 613 ? -0.934 22.616 -12.663 1.00 69.94 613 VAL A N 1
ATOM 4848 C CA . VAL A 1 613 ? 0.275 23.098 -11.981 1.00 69.94 613 VAL A CA 1
ATOM 4849 C C . VAL A 1 613 ? 1.483 22.915 -12.885 1.00 69.94 613 VAL A C 1
ATOM 4851 O O . VAL A 1 613 ? 1.734 21.810 -13.356 1.00 69.94 613 VAL A O 1
ATOM 4854 N N . TYR A 1 614 ? 2.268 23.974 -13.074 1.00 68.81 614 TYR A N 1
ATOM 4855 C CA . TYR A 1 614 ? 3.618 23.864 -13.619 1.00 68.81 614 TYR A CA 1
ATOM 4856 C C . TYR A 1 614 ? 4.630 23.868 -12.474 1.00 68.81 614 TYR A C 1
ATOM 4858 O O . TYR A 1 614 ? 4.674 24.809 -11.678 1.00 68.81 614 TYR A O 1
ATOM 4866 N N . SER A 1 615 ? 5.446 22.820 -12.385 1.00 66.44 615 SER A N 1
ATOM 4867 C CA . SER A 1 615 ? 6.503 22.689 -11.383 1.00 66.44 615 SER A CA 1
ATOM 4868 C C . SER A 1 615 ? 7.862 22.907 -12.034 1.00 66.44 615 SER A C 1
ATOM 4870 O O . SER A 1 615 ? 8.218 22.217 -12.987 1.00 66.44 615 SER A O 1
ATOM 4872 N N . SER A 1 616 ? 8.686 23.806 -11.483 1.00 60.34 616 SER A N 1
ATOM 4873 C CA . SER A 1 616 ? 10.042 24.041 -12.012 1.00 60.34 616 SER A CA 1
ATOM 4874 C C . SER A 1 616 ? 11.016 22.856 -11.822 1.00 60.34 616 SER A C 1
ATOM 4876 O O . SER A 1 616 ? 12.205 22.971 -12.135 1.00 60.34 616 SER A O 1
ATOM 4878 N N . LEU A 1 617 ? 10.528 21.709 -11.326 1.00 57.00 617 LEU A N 1
ATOM 4879 C CA . LEU A 1 617 ? 11.254 20.445 -11.163 1.00 57.00 617 LEU A CA 1
ATOM 4880 C C . LEU A 1 617 ? 11.453 19.661 -12.470 1.00 57.00 617 LEU A C 1
ATOM 4882 O O . LEU A 1 617 ? 12.386 18.859 -12.530 1.00 57.00 617 LEU A O 1
ATOM 4886 N N . ASP A 1 618 ? 10.620 19.898 -13.487 1.00 42.78 618 ASP A N 1
ATOM 4887 C CA . ASP A 1 618 ? 10.478 18.987 -14.633 1.00 42.78 618 ASP A CA 1
ATOM 4888 C C . ASP A 1 618 ? 11.339 19.327 -15.868 1.00 42.78 618 ASP A C 1
ATOM 4890 O O . ASP A 1 618 ? 11.324 18.574 -16.840 1.00 42.78 618 ASP A O 1
ATOM 4894 N N . ASP A 1 619 ? 12.157 20.390 -15.841 1.00 45.78 619 ASP A N 1
ATOM 4895 C CA . ASP A 1 619 ? 12.963 20.811 -17.003 1.00 45.78 619 ASP A CA 1
ATOM 4896 C C . ASP A 1 619 ? 14.494 20.708 -16.802 1.00 45.78 619 ASP A C 1
ATOM 4898 O O . ASP A 1 619 ? 15.066 21.081 -15.771 1.00 45.78 619 ASP A O 1
ATOM 4902 N N . TYR A 1 620 ? 15.184 20.230 -17.849 1.00 43.41 620 TYR A N 1
ATOM 4903 C CA . TYR A 1 620 ? 16.649 20.172 -17.960 1.00 43.41 620 TYR A CA 1
ATOM 4904 C C . TYR A 1 620 ? 17.207 21.592 -18.175 1.00 43.41 620 TYR A C 1
ATOM 4906 O O . TYR A 1 620 ? 16.941 22.228 -19.193 1.00 43.41 620 TYR A O 1
ATOM 4914 N N . ARG A 1 621 ? 17.983 22.108 -17.215 1.00 52.28 621 ARG A N 1
ATOM 4915 C CA . ARG A 1 621 ? 18.416 23.520 -17.194 1.00 52.28 621 ARG A CA 1
ATOM 4916 C C . ARG A 1 621 ? 19.726 23.735 -17.971 1.00 52.28 621 ARG A C 1
ATOM 4918 O O . ARG A 1 621 ? 20.706 23.026 -17.736 1.00 52.28 621 ARG A O 1
ATOM 4925 N N . SER A 1 622 ? 19.755 24.720 -18.875 1.00 43.31 622 SER A N 1
ATOM 4926 C CA . SER A 1 622 ? 20.978 25.211 -19.539 1.00 43.31 622 SER A CA 1
ATOM 4927 C C . SER A 1 622 ? 21.786 26.116 -18.588 1.00 43.31 622 SER A C 1
ATOM 4929 O O . SER A 1 622 ? 21.334 26.414 -17.488 1.00 43.31 622 SER A O 1
ATOM 4931 N N . LYS A 1 623 ? 22.995 26.555 -18.969 1.00 43.56 623 LYS A N 1
ATOM 4932 C CA . LYS A 1 623 ? 23.826 27.454 -18.137 1.00 43.56 623 LYS A CA 1
ATOM 4933 C C . LYS A 1 623 ? 23.420 28.943 -18.209 1.00 43.56 623 LYS A C 1
ATOM 4935 O O . LYS A 1 623 ? 23.908 29.719 -17.393 1.00 43.56 623 LYS A O 1
ATOM 4940 N N . GLU A 1 624 ? 22.520 29.347 -19.112 1.00 44.50 624 GLU A N 1
ATOM 4941 C CA . GLU A 1 624 ? 22.173 30.758 -19.375 1.00 44.50 624 GLU A CA 1
ATOM 4942 C C . GLU A 1 624 ? 20.650 30.989 -19.456 1.00 44.50 624 GLU A C 1
ATOM 4944 O O . GLU A 1 624 ? 19.967 30.320 -20.226 1.00 44.50 624 GLU A O 1
ATOM 4949 N N . GLY A 1 625 ? 20.133 31.970 -18.694 1.00 56.06 625 GLY A N 1
ATOM 4950 C CA . GLY A 1 625 ? 18.729 32.432 -18.733 1.00 56.06 625 GLY A CA 1
ATOM 4951 C C . GLY A 1 625 ? 17.680 31.461 -18.162 1.00 56.06 625 GLY A C 1
ATOM 4952 O O . GLY A 1 625 ? 17.910 30.263 -18.113 1.00 56.06 625 GLY A O 1
ATOM 4953 N N . ILE A 1 626 ? 16.517 31.967 -17.709 1.00 51.97 626 ILE A N 1
ATOM 4954 C CA . ILE A 1 626 ? 15.432 31.185 -17.046 1.00 51.97 626 ILE A CA 1
ATOM 4955 C C . ILE A 1 626 ? 14.879 30.042 -17.927 1.00 51.97 626 ILE A C 1
ATOM 4957 O O . ILE A 1 626 ? 14.247 29.127 -17.419 1.00 51.97 626 ILE A O 1
ATOM 4961 N N . GLY A 1 627 ? 15.168 30.042 -19.228 1.00 57.88 627 GLY A N 1
ATOM 4962 C CA . GLY A 1 627 ? 14.575 29.127 -20.196 1.00 57.88 627 GLY A CA 1
ATOM 4963 C C . GLY A 1 627 ? 13.213 29.644 -20.661 1.00 57.88 627 GLY A C 1
ATOM 4964 O O . GLY A 1 627 ? 12.386 30.081 -19.862 1.00 57.88 627 GLY A O 1
ATOM 4965 N N . GLU A 1 628 ? 12.984 29.620 -21.974 1.00 57.34 628 GLU A N 1
ATOM 4966 C CA . GLU A 1 628 ? 11.778 30.175 -22.604 1.00 57.34 628 GLU A CA 1
ATOM 4967 C C . GLU A 1 628 ? 10.491 29.499 -22.101 1.00 57.34 628 GLU A C 1
ATOM 4969 O O . GLU A 1 628 ? 9.492 30.174 -21.874 1.00 57.34 628 GLU A O 1
ATOM 4974 N N . LYS A 1 629 ? 10.553 28.193 -21.804 1.00 55.66 629 LYS A N 1
ATOM 4975 C CA . LYS A 1 629 ? 9.444 27.416 -21.227 1.00 55.66 629 LYS A CA 1
ATOM 4976 C C . LYS A 1 629 ? 9.006 27.910 -19.850 1.00 55.66 629 LYS A C 1
ATOM 4978 O O . LYS A 1 629 ? 7.817 28.074 -19.605 1.00 55.66 629 LYS A O 1
ATOM 4983 N N . ILE A 1 630 ? 9.961 28.193 -18.964 1.00 65.69 630 ILE A N 1
ATOM 4984 C CA . ILE A 1 630 ? 9.665 28.678 -17.611 1.00 65.69 630 ILE A CA 1
ATOM 4985 C C . ILE A 1 630 ? 9.106 30.106 -17.676 1.00 65.69 630 ILE A C 1
ATOM 4987 O O . ILE A 1 630 ? 8.171 30.431 -16.949 1.00 65.69 630 ILE A O 1
ATOM 4991 N N . LEU A 1 631 ? 9.617 30.950 -18.582 1.00 66.94 631 LEU A N 1
ATOM 4992 C CA . LEU A 1 631 ? 9.065 32.289 -18.821 1.00 66.94 631 LEU A CA 1
ATOM 4993 C C . LEU A 1 631 ? 7.640 32.240 -19.388 1.00 66.94 631 LEU A C 1
ATOM 4995 O O . LEU A 1 631 ? 6.799 33.028 -18.962 1.00 66.94 631 LEU A O 1
ATOM 4999 N N . GLN A 1 632 ? 7.349 31.313 -20.303 1.00 62.84 632 GLN A N 1
ATOM 5000 C CA . GLN A 1 632 ? 5.996 31.084 -20.819 1.00 62.84 632 GLN A CA 1
ATOM 5001 C C . GLN A 1 632 ? 5.058 30.575 -19.718 1.00 62.84 632 GLN A C 1
ATOM 5003 O O . GLN A 1 632 ? 3.974 31.129 -19.550 1.00 62.84 632 GLN A O 1
ATOM 5008 N N . ALA A 1 633 ? 5.497 29.610 -18.904 1.00 67.31 633 ALA A N 1
ATOM 5009 C CA . ALA A 1 633 ? 4.730 29.116 -17.765 1.00 67.31 633 ALA A CA 1
ATOM 5010 C C . ALA A 1 633 ? 4.413 30.249 -16.771 1.00 67.31 633 ALA A C 1
ATOM 5012 O O . ALA A 1 633 ? 3.243 30.486 -16.478 1.00 67.31 633 ALA A O 1
ATOM 5013 N N . LEU A 1 634 ? 5.412 31.045 -16.366 1.00 74.19 634 LEU A N 1
ATOM 5014 C CA . LEU A 1 634 ? 5.223 32.243 -15.534 1.00 74.19 634 LEU A CA 1
ATOM 5015 C C . LEU A 1 634 ? 4.282 33.266 -16.185 1.00 74.19 634 LEU A C 1
ATOM 5017 O O . LEU A 1 634 ? 3.438 33.854 -15.515 1.00 74.19 634 LEU A O 1
ATOM 5021 N N . ALA A 1 635 ? 4.385 33.479 -17.497 1.00 69.94 635 ALA A N 1
ATOM 5022 C CA . ALA A 1 635 ? 3.498 34.380 -18.225 1.00 69.94 635 ALA A CA 1
ATOM 5023 C C . ALA A 1 635 ? 2.055 33.859 -18.320 1.00 69.94 635 ALA A C 1
ATOM 5025 O O . ALA A 1 635 ? 1.140 34.666 -18.491 1.00 69.94 635 ALA A O 1
ATOM 5026 N N . SER A 1 636 ? 1.858 32.548 -18.210 1.00 67.56 636 SER A N 1
ATOM 5027 C CA . SER A 1 636 ? 0.579 31.869 -18.413 1.00 67.56 636 SER A CA 1
ATOM 5028 C C . SER A 1 636 ? -0.132 31.461 -17.119 1.00 67.56 636 SER A C 1
ATOM 5030 O O . SER A 1 636 ? -1.309 31.119 -17.184 1.00 67.56 636 SER A O 1
ATOM 5032 N N . SER A 1 637 ? 0.547 31.532 -15.967 1.00 77.19 637 SER A N 1
ATOM 5033 C CA . SER A 1 637 ? -0.030 31.290 -14.641 1.00 77.19 637 SER A CA 1
ATOM 5034 C C . SER A 1 637 ? -0.610 32.545 -13.999 1.00 77.19 637 SER A C 1
ATOM 5036 O O . SER A 1 637 ? -0.024 33.630 -14.057 1.00 77.19 637 SER A O 1
ATOM 5038 N N . ASN A 1 638 ? -1.741 32.377 -13.310 1.00 81.50 638 ASN A N 1
ATOM 5039 C CA . ASN A 1 638 ? -2.360 33.451 -12.531 1.00 81.50 638 ASN A CA 1
ATOM 5040 C C . ASN A 1 638 ? -1.976 33.410 -11.043 1.00 81.50 638 ASN A C 1
ATOM 5042 O O . ASN A 1 638 ? -2.073 34.424 -10.348 1.00 81.50 638 ASN A O 1
ATOM 5046 N N . ILE A 1 639 ? -1.517 32.260 -10.546 1.00 88.12 639 ILE A N 1
ATOM 5047 C CA . ILE A 1 639 ? -1.116 32.081 -9.150 1.00 88.12 639 ILE A CA 1
ATOM 5048 C C . ILE A 1 639 ? 0.323 31.565 -9.099 1.00 88.12 639 ILE A C 1
ATOM 5050 O O . ILE A 1 639 ? 0.668 30.589 -9.758 1.00 88.12 639 ILE A O 1
ATOM 5054 N N . TYR A 1 640 ? 1.164 32.202 -8.290 1.00 91.88 640 TYR A N 1
ATOM 5055 C CA . TYR A 1 640 ? 2.552 31.806 -8.070 1.00 91.88 640 TYR A CA 1
ATOM 5056 C C . TYR A 1 640 ? 2.749 31.319 -6.639 1.00 91.88 640 TYR A C 1
ATOM 5058 O O . TYR A 1 640 ? 2.353 32.000 -5.694 1.00 91.88 640 TYR A O 1
ATOM 5066 N N . ILE A 1 641 ? 3.403 30.174 -6.466 1.00 92.12 641 ILE A N 1
ATOM 5067 C CA . ILE A 1 641 ? 3.700 29.596 -5.153 1.00 92.12 641 ILE A CA 1
ATOM 5068 C C . ILE A 1 641 ? 5.213 29.377 -5.035 1.00 92.12 641 ILE A C 1
ATOM 5070 O O . ILE A 1 641 ? 5.728 28.358 -5.501 1.00 92.12 641 ILE A O 1
ATOM 5074 N N . PRO A 1 642 ? 5.961 30.317 -4.434 1.00 92.06 642 PRO A N 1
ATOM 5075 C CA . PRO A 1 642 ? 7.342 30.072 -4.045 1.00 92.06 642 PRO A CA 1
ATOM 5076 C C . PRO A 1 642 ? 7.392 29.296 -2.721 1.00 92.06 642 PRO A C 1
ATOM 5078 O O . PRO A 1 642 ? 6.843 29.731 -1.707 1.00 92.06 642 PRO A O 1
ATOM 5081 N N . VAL A 1 643 ? 8.066 28.143 -2.728 1.00 90.25 643 VAL A N 1
ATOM 5082 C CA . VAL A 1 643 ? 8.289 27.299 -1.544 1.00 90.25 643 VAL A CA 1
ATOM 5083 C C . VAL A 1 643 ? 9.693 27.545 -1.001 1.00 90.25 643 VAL A C 1
ATOM 5085 O O . VAL A 1 643 ? 10.663 26.887 -1.394 1.00 90.25 643 VAL A O 1
ATOM 5088 N N . PHE A 1 644 ? 9.807 28.505 -0.087 1.00 90.44 644 PHE A N 1
ATOM 5089 C CA . PHE A 1 644 ? 11.058 28.861 0.568 1.00 90.44 644 PHE A CA 1
ATOM 5090 C C . PHE A 1 644 ? 11.512 27.736 1.491 1.00 90.44 644 PHE A C 1
ATOM 5092 O O . PHE A 1 644 ? 10.851 27.419 2.470 1.00 90.44 644 PHE A O 1
ATOM 5099 N N . SER A 1 645 ? 12.655 27.140 1.168 1.00 88.19 645 SER A N 1
ATOM 5100 C CA . SER A 1 645 ? 13.360 26.138 1.974 1.00 88.19 645 SER A CA 1
ATOM 5101 C C . SER A 1 645 ? 14.736 26.658 2.367 1.00 88.19 645 SER A C 1
ATOM 5103 O O . SER A 1 645 ? 15.219 27.622 1.766 1.00 88.19 645 SER A O 1
ATOM 5105 N N . ARG A 1 646 ? 15.422 26.022 3.324 1.00 86.00 646 ARG A N 1
ATOM 5106 C CA . ARG A 1 646 ? 16.749 26.478 3.797 1.00 86.00 646 ARG A CA 1
ATOM 5107 C C . ARG A 1 646 ? 17.750 26.763 2.678 1.00 86.00 646 ARG A C 1
ATOM 5109 O O . ARG A 1 646 ? 18.577 27.658 2.796 1.00 86.00 646 ARG A O 1
ATOM 5116 N N . ASN A 1 647 ? 17.648 26.020 1.582 1.00 83.81 647 ASN A N 1
ATOM 5117 C CA . ASN A 1 647 ? 18.573 26.081 0.459 1.00 83.81 647 ASN A CA 1
ATOM 5118 C C . ASN A 1 647 ? 17.986 26.773 -0.783 1.00 83.81 647 ASN A C 1
ATOM 5120 O O . ASN A 1 647 ? 18.683 26.847 -1.796 1.00 83.81 647 ASN A O 1
ATOM 5124 N N . TYR A 1 648 ? 16.764 27.314 -0.742 1.00 88.62 648 TYR A N 1
ATOM 5125 C CA . TYR A 1 648 ? 16.122 27.974 -1.890 1.00 88.62 648 TYR A CA 1
ATOM 5126 C C . TYR A 1 648 ? 17.018 29.052 -2.521 1.00 88.62 648 TYR A C 1
ATOM 5128 O O . TYR A 1 648 ? 17.309 28.989 -3.715 1.00 88.62 648 TYR A O 1
ATOM 5136 N N . ALA A 1 649 ? 17.563 29.965 -1.706 1.00 88.38 649 ALA A N 1
ATOM 5137 C CA . ALA A 1 649 ? 18.419 31.063 -2.167 1.00 88.38 649 ALA A CA 1
ATOM 5138 C C . ALA A 1 649 ? 19.799 30.634 -2.686 1.00 88.38 649 ALA A C 1
ATOM 5140 O O . ALA A 1 649 ? 20.497 31.430 -3.298 1.00 88.38 649 ALA A O 1
ATOM 5141 N N . SER A 1 650 ? 20.200 29.374 -2.491 1.00 85.38 650 SER A N 1
ATOM 5142 C CA . SER A 1 650 ? 21.420 28.837 -3.114 1.00 85.38 650 SER A CA 1
ATOM 5143 C C . SER A 1 650 ? 21.190 28.352 -4.552 1.00 85.38 650 SER A C 1
ATOM 5145 O O . SER A 1 650 ? 22.080 27.776 -5.176 1.00 85.38 650 SER A O 1
ATOM 5147 N N . SER A 1 651 ? 19.965 28.485 -5.066 1.00 85.38 651 SER A N 1
ATOM 5148 C CA . SER A 1 651 ? 19.610 28.242 -6.461 1.00 85.38 651 SER A CA 1
ATOM 5149 C C . SER A 1 651 ? 19.344 29.576 -7.151 1.00 85.38 651 SER A C 1
ATOM 5151 O O . SER A 1 651 ? 18.258 30.138 -7.018 1.00 85.38 651 SER A O 1
ATOM 5153 N N . HIS A 1 652 ? 20.301 30.050 -7.951 1.00 79.31 652 HIS A N 1
ATOM 5154 C CA . HIS A 1 652 ? 20.109 31.254 -8.769 1.00 79.31 652 HIS A CA 1
ATOM 5155 C C . HIS A 1 652 ? 18.898 31.134 -9.718 1.00 79.31 652 HIS A C 1
ATOM 5157 O O . HIS A 1 652 ? 18.303 32.135 -10.096 1.00 79.31 652 HIS A O 1
ATOM 5163 N N . TRP A 1 653 ? 18.481 29.912 -10.065 1.00 80.19 653 TRP A N 1
ATOM 5164 C CA . TRP A 1 653 ? 17.253 29.649 -10.820 1.00 80.19 653 TRP A CA 1
ATOM 5165 C C . TRP A 1 653 ? 15.983 29.998 -10.047 1.00 80.19 653 TRP A C 1
ATOM 5167 O O . TRP A 1 653 ? 15.141 30.723 -10.560 1.00 80.19 653 TRP A O 1
ATOM 5177 N N . CYS A 1 654 ? 15.877 29.544 -8.796 1.00 86.94 654 CYS A N 1
ATOM 5178 C CA . CYS A 1 654 ? 14.724 29.841 -7.944 1.00 86.94 654 CYS A CA 1
ATOM 5179 C C . CYS A 1 654 ? 14.634 31.346 -7.640 1.00 86.94 654 CYS A C 1
ATOM 5181 O O . CYS A 1 654 ? 13.543 31.903 -7.546 1.00 86.94 654 CYS A O 1
ATOM 5183 N N . LEU A 1 655 ? 15.785 32.018 -7.528 1.00 88.25 655 LEU A N 1
ATOM 5184 C CA . LEU A 1 655 ? 15.862 33.469 -7.345 1.00 88.25 655 LEU A CA 1
ATOM 5185 C C . LEU A 1 655 ? 15.407 34.248 -8.587 1.00 88.25 655 LEU A C 1
ATOM 5187 O O . LEU A 1 655 ? 14.667 35.223 -8.470 1.00 88.25 655 LEU A O 1
ATOM 5191 N N . ARG A 1 656 ? 15.793 33.788 -9.780 1.00 85.62 656 ARG A N 1
ATOM 5192 C CA . ARG A 1 656 ? 15.325 34.350 -11.051 1.00 85.62 656 ARG A CA 1
ATOM 5193 C C . ARG A 1 656 ? 13.821 34.139 -11.269 1.00 85.62 656 ARG A C 1
ATOM 5195 O O . ARG A 1 656 ? 13.136 35.078 -11.666 1.00 85.62 656 ARG A O 1
ATOM 5202 N N . GLU A 1 657 ? 13.311 32.938 -10.984 1.00 88.94 657 GLU A N 1
ATOM 5203 C CA . GLU A 1 657 ? 11.872 32.628 -11.007 1.00 88.94 657 GLU A CA 1
ATOM 5204 C C . GLU A 1 657 ? 11.103 33.589 -10.088 1.00 88.94 657 GLU A C 1
ATOM 5206 O O . GLU A 1 657 ? 10.160 34.239 -10.533 1.00 88.94 657 GLU A O 1
ATOM 5211 N N . LEU A 1 658 ? 11.561 33.754 -8.841 1.00 92.25 658 LEU A N 1
ATOM 5212 C CA . LEU A 1 658 ? 10.944 34.640 -7.851 1.00 92.25 658 LEU A CA 1
ATOM 5213 C C . LEU A 1 658 ? 10.902 36.107 -8.306 1.00 92.25 658 LEU A C 1
ATOM 5215 O O . LEU A 1 658 ? 9.854 36.745 -8.226 1.00 92.25 658 LEU A O 1
ATOM 5219 N N . ALA A 1 659 ? 12.016 36.638 -8.816 1.00 89.38 659 ALA A N 1
ATOM 5220 C CA . ALA A 1 659 ? 12.063 38.007 -9.330 1.00 89.38 659 ALA A CA 1
ATOM 5221 C C . ALA A 1 659 ? 11.094 38.212 -10.506 1.00 89.38 659 ALA A C 1
ATOM 5223 O O . ALA A 1 659 ? 10.443 39.253 -10.615 1.00 89.38 659 ALA A O 1
ATOM 5224 N N . CYS A 1 660 ? 10.936 37.197 -11.359 1.00 87.25 660 CYS A N 1
ATOM 5225 C CA . CYS A 1 660 ? 9.969 37.251 -12.445 1.00 87.25 660 CYS A CA 1
ATOM 5226 C C . CYS A 1 660 ? 8.517 37.190 -11.943 1.00 87.25 660 CYS A C 1
ATOM 5228 O O . CYS A 1 660 ? 7.677 37.922 -12.460 1.00 87.25 660 CYS A O 1
ATOM 5230 N N . MET A 1 661 ? 8.211 36.375 -10.926 1.00 92.25 661 MET A N 1
ATOM 5231 C CA . MET A 1 661 ? 6.876 36.337 -10.306 1.00 92.25 661 MET A CA 1
ATOM 5232 C C . MET A 1 661 ? 6.468 37.707 -9.768 1.00 92.25 661 MET A C 1
ATOM 5234 O O . MET A 1 661 ? 5.348 38.153 -10.017 1.00 92.25 661 MET A O 1
ATOM 5238 N N . VAL A 1 662 ? 7.382 38.379 -9.062 1.00 91.75 662 VAL A N 1
ATOM 5239 C CA . VAL A 1 662 ? 7.182 39.732 -8.524 1.00 91.75 662 VAL A CA 1
ATOM 5240 C C . VAL A 1 662 ? 6.875 40.712 -9.649 1.00 91.75 662 VAL A C 1
ATOM 5242 O O . VAL A 1 662 ? 5.826 41.360 -9.639 1.00 91.75 662 VAL A O 1
ATOM 5245 N N . LYS A 1 663 ? 7.720 40.735 -10.686 1.00 88.31 663 LYS A N 1
ATOM 5246 C CA . LYS A 1 663 ? 7.522 41.593 -11.859 1.00 88.31 663 LYS A CA 1
ATOM 5247 C C . LYS A 1 663 ? 6.168 41.346 -12.534 1.00 88.31 663 LYS A C 1
ATOM 5249 O O . LYS A 1 663 ? 5.399 42.283 -12.740 1.00 88.31 663 LYS A O 1
ATOM 5254 N N . CYS A 1 664 ? 5.840 40.089 -12.831 1.00 83.50 664 CYS A N 1
ATOM 5255 C CA . CYS A 1 664 ? 4.578 39.741 -13.480 1.00 83.50 664 CYS A CA 1
ATOM 5256 C C . CYS A 1 664 ? 3.358 40.056 -12.603 1.00 83.50 664 CYS A C 1
ATOM 5258 O O . CYS A 1 664 ? 2.291 40.369 -13.126 1.00 83.50 664 CYS A O 1
ATOM 5260 N N . THR A 1 665 ? 3.494 39.974 -11.279 1.00 87.75 665 THR A N 1
ATOM 5261 C CA . THR A 1 665 ? 2.428 40.339 -10.339 1.00 87.75 665 THR A CA 1
ATOM 5262 C C . THR A 1 665 ? 2.194 41.847 -10.346 1.00 87.75 665 THR A C 1
ATOM 5264 O O . THR A 1 665 ? 1.047 42.270 -10.507 1.00 87.75 665 THR A O 1
ATOM 5267 N N . ALA A 1 666 ? 3.260 42.652 -10.290 1.00 85.88 666 ALA A N 1
ATOM 5268 C CA . ALA A 1 666 ? 3.186 44.111 -10.366 1.00 85.88 666 ALA A CA 1
ATOM 5269 C C . ALA A 1 666 ? 2.553 44.604 -11.684 1.00 85.88 666 ALA A C 1
ATOM 5271 O O . ALA A 1 666 ? 1.727 45.517 -11.683 1.00 85.88 666 ALA A O 1
ATOM 5272 N N . GLU A 1 667 ? 2.871 43.958 -12.808 1.00 82.56 667 GLU A N 1
ATOM 5273 C CA . GLU A 1 667 ? 2.347 44.309 -14.137 1.00 82.56 667 GLU A CA 1
ATOM 5274 C C . GLU A 1 667 ? 0.882 43.869 -14.359 1.00 82.56 667 GLU A C 1
ATOM 5276 O O . GLU A 1 667 ? 0.204 44.374 -15.257 1.00 82.56 667 GLU A O 1
ATOM 5281 N N . SER A 1 668 ? 0.352 42.958 -13.532 1.00 77.56 668 SER A N 1
ATOM 5282 C CA . SER A 1 668 ? -0.948 42.305 -13.759 1.00 77.56 668 SER A CA 1
ATOM 5283 C C . SER A 1 668 ? -2.191 43.121 -13.383 1.00 77.56 668 SER A C 1
ATOM 5285 O O . SER A 1 668 ? -3.307 42.664 -13.633 1.00 77.56 668 SER A O 1
ATOM 5287 N N . LYS A 1 669 ? -2.037 44.299 -12.758 1.00 76.56 669 LYS A N 1
ATOM 5288 C CA . LYS A 1 669 ? -3.150 45.113 -12.216 1.00 76.56 669 LYS A CA 1
ATOM 5289 C C . LYS A 1 669 ? -4.120 44.314 -11.320 1.00 76.56 669 LYS A C 1
ATOM 5291 O O . LYS A 1 669 ? -5.329 44.505 -11.393 1.00 76.56 669 LYS A O 1
ATOM 5296 N N . GLY A 1 670 ? -3.594 43.404 -10.496 1.00 73.56 670 GLY A N 1
ATOM 5297 C CA . GLY A 1 670 ? -4.380 42.593 -9.552 1.00 73.56 670 GLY A CA 1
ATOM 5298 C C . GLY A 1 670 ? -4.874 41.247 -10.094 1.00 73.56 670 GLY A C 1
ATOM 5299 O O . GLY A 1 670 ? -5.493 40.493 -9.350 1.00 73.56 670 GLY A O 1
ATOM 5300 N N . LYS A 1 671 ? -4.568 40.910 -11.356 1.00 74.12 671 LYS A N 1
ATOM 5301 C CA . LYS A 1 671 ? -4.964 39.636 -11.985 1.00 74.12 671 LYS A CA 1
ATOM 5302 C C . LYS A 1 671 ? -4.054 38.453 -11.650 1.00 74.12 671 LYS A C 1
ATOM 5304 O O . LYS A 1 671 ? -4.367 37.328 -12.020 1.00 74.12 671 LYS A O 1
ATOM 5309 N N . ARG A 1 672 ? -2.916 38.686 -10.991 1.00 85.00 672 ARG A N 1
ATOM 5310 C CA . ARG A 1 672 ? -2.008 37.623 -10.540 1.00 85.00 672 ARG A CA 1
ATOM 5311 C C . ARG A 1 672 ? -1.711 37.750 -9.059 1.00 85.00 672 ARG A C 1
ATOM 5313 O O . ARG A 1 672 ? -1.701 38.857 -8.521 1.00 85.00 672 ARG A O 1
ATOM 5320 N N . ARG A 1 673 ? -1.483 36.617 -8.394 1.00 88.69 673 ARG A N 1
ATOM 5321 C CA . ARG A 1 673 ? -1.239 36.557 -6.945 1.00 88.69 673 ARG A CA 1
ATOM 5322 C C . ARG A 1 673 ? -0.032 35.683 -6.625 1.00 88.69 673 ARG A C 1
ATOM 5324 O O . ARG A 1 673 ? 0.148 34.633 -7.232 1.00 88.69 673 ARG A O 1
ATOM 5331 N N . ILE A 1 674 ? 0.751 36.095 -5.630 1.00 91.88 674 ILE A N 1
ATOM 5332 C CA . ILE A 1 674 ? 1.827 35.288 -5.040 1.00 91.88 674 ILE A CA 1
ATOM 5333 C C . ILE A 1 674 ? 1.346 34.767 -3.683 1.00 91.88 674 ILE A C 1
ATOM 5335 O O . ILE A 1 674 ? 0.837 35.535 -2.867 1.00 91.88 674 ILE A O 1
ATOM 5339 N N . LEU A 1 675 ? 1.500 33.466 -3.451 1.00 92.31 675 LEU A N 1
ATOM 5340 C CA . LEU A 1 675 ? 1.155 32.771 -2.213 1.00 92.31 675 LEU A CA 1
ATOM 5341 C C . LEU A 1 675 ? 2.416 32.085 -1.659 1.00 92.31 675 LEU A C 1
ATOM 5343 O O . LEU A 1 675 ? 2.689 30.935 -2.007 1.00 92.31 675 LEU A O 1
ATOM 5347 N N . PRO A 1 676 ? 3.227 32.777 -0.839 1.00 92.81 676 PRO A N 1
ATOM 5348 C CA . PRO A 1 676 ? 4.488 32.224 -0.369 1.00 92.81 676 PRO A CA 1
ATOM 5349 C C . PRO A 1 676 ? 4.294 31.137 0.686 1.00 92.81 676 PRO A C 1
ATOM 5351 O O . PRO A 1 676 ? 3.447 31.248 1.575 1.00 92.81 676 PRO A O 1
ATOM 5354 N N . ILE A 1 677 ? 5.123 30.099 0.606 1.00 90.12 677 ILE A N 1
ATOM 5355 C CA . ILE A 1 677 ? 5.179 28.994 1.562 1.00 90.12 677 ILE A CA 1
ATOM 5356 C C . ILE A 1 677 ? 6.566 28.988 2.212 1.00 90.12 677 ILE A C 1
ATOM 5358 O O . ILE A 1 677 ? 7.574 28.838 1.528 1.00 90.12 677 ILE A O 1
ATOM 5362 N N . PHE A 1 678 ? 6.624 29.114 3.535 1.00 89.00 678 PHE A N 1
ATOM 5363 C CA . PHE A 1 678 ? 7.850 29.092 4.334 1.00 89.00 678 PHE A CA 1
ATOM 5364 C C . PHE A 1 678 ? 8.038 27.697 4.947 1.00 89.00 678 PHE A C 1
ATOM 5366 O O . PHE A 1 678 ? 7.439 27.359 5.971 1.00 89.00 678 PHE A O 1
ATOM 5373 N N . PHE A 1 679 ? 8.841 26.865 4.286 1.00 84.88 679 PHE A N 1
ATOM 5374 C CA . PHE A 1 679 ? 9.110 25.469 4.628 1.00 84.88 679 PHE A CA 1
ATOM 5375 C C . PHE A 1 679 ? 10.471 25.318 5.326 1.00 84.88 679 PHE A C 1
ATOM 5377 O O . PHE A 1 679 ? 11.520 25.441 4.700 1.00 84.88 679 PHE A O 1
ATOM 5384 N N . ASP A 1 680 ? 10.459 25.033 6.634 1.00 80.00 680 ASP A N 1
ATOM 5385 C CA . ASP A 1 680 ? 11.674 24.901 7.466 1.00 80.00 680 ASP A CA 1
ATOM 5386 C C . ASP A 1 680 ? 12.625 26.123 7.382 1.00 80.00 680 ASP A C 1
ATOM 5388 O O . ASP A 1 680 ? 13.849 26.004 7.448 1.00 80.00 680 ASP A O 1
ATOM 5392 N N . VAL A 1 681 ? 12.048 27.321 7.241 1.00 83.81 681 VAL A N 1
ATOM 5393 C CA . VAL A 1 681 ? 12.732 28.625 7.301 1.00 83.81 681 VAL A CA 1
ATOM 5394 C C . VAL A 1 681 ? 11.885 29.621 8.082 1.00 83.81 681 VAL A C 1
ATOM 5396 O O . VAL A 1 681 ? 10.658 29.508 8.097 1.00 83.81 681 VAL A O 1
ATOM 5399 N N . GLU A 1 682 ? 12.532 30.584 8.735 1.00 86.75 682 GLU A N 1
ATOM 5400 C CA . GLU A 1 682 ? 11.845 31.747 9.295 1.00 86.75 682 GLU A CA 1
ATOM 5401 C C . GLU A 1 682 ? 11.629 32.812 8.220 1.00 86.75 682 GLU A C 1
ATOM 5403 O O . GLU A 1 682 ? 12.398 32.925 7.264 1.00 86.75 682 GLU A O 1
ATOM 5408 N N . ILE A 1 683 ? 10.596 33.637 8.388 1.00 89.31 683 ILE A N 1
ATOM 5409 C CA . ILE A 1 683 ? 10.347 34.765 7.478 1.00 89.31 683 ILE A CA 1
ATOM 5410 C C . ILE A 1 683 ? 11.560 35.712 7.469 1.00 89.31 683 ILE A C 1
ATOM 5412 O O . ILE A 1 683 ? 11.952 36.197 6.408 1.00 89.31 683 ILE A O 1
ATOM 5416 N N . ASP A 1 684 ? 12.202 35.910 8.621 1.00 91.25 684 ASP A N 1
ATOM 5417 C CA . ASP A 1 684 ? 13.377 36.777 8.768 1.00 91.25 684 ASP A CA 1
ATOM 5418 C C . ASP A 1 684 ? 14.613 36.229 8.024 1.00 91.25 684 ASP A C 1
ATOM 5420 O O . ASP A 1 684 ? 15.461 37.002 7.570 1.00 91.25 684 ASP A O 1
ATOM 5424 N N . ASP A 1 685 ? 14.682 34.909 7.789 1.00 89.81 685 ASP A N 1
ATOM 5425 C CA . ASP A 1 685 ? 15.698 34.322 6.907 1.00 89.81 685 ASP A CA 1
ATOM 5426 C C . ASP A 1 685 ? 15.502 34.790 5.455 1.00 89.81 685 ASP A C 1
ATOM 5428 O O . ASP A 1 685 ? 16.472 35.121 4.769 1.00 89.81 685 ASP A O 1
ATOM 5432 N N . VAL A 1 686 ? 14.248 34.848 4.989 1.00 92.38 686 VAL A N 1
ATOM 5433 C CA . VAL A 1 686 ? 13.886 35.264 3.622 1.00 92.38 686 VAL A CA 1
ATOM 5434 C C . VAL A 1 686 ? 13.975 36.786 3.456 1.00 92.38 686 VAL A C 1
ATOM 5436 O O . VAL A 1 686 ? 14.403 37.252 2.403 1.00 92.38 686 VAL A O 1
ATOM 5439 N N . LYS A 1 687 ? 13.676 37.566 4.507 1.00 92.56 687 LYS A N 1
ATOM 5440 C CA . LYS A 1 687 ? 13.883 39.029 4.546 1.00 92.56 687 LYS A CA 1
ATOM 5441 C C . LYS A 1 687 ? 15.352 39.457 4.555 1.00 92.56 687 LYS A C 1
ATOM 5443 O O . LYS A 1 687 ? 15.628 40.652 4.511 1.00 92.56 687 LYS A O 1
ATOM 5448 N N . LEU A 1 688 ? 16.290 38.509 4.598 1.00 90.81 688 LEU A N 1
ATOM 5449 C CA . LEU A 1 688 ? 17.729 38.776 4.666 1.00 90.81 688 LEU A CA 1
ATOM 5450 C C . LEU A 1 688 ? 18.157 39.453 5.977 1.00 90.81 688 LEU A C 1
ATOM 5452 O O . LEU A 1 688 ? 19.164 40.160 6.012 1.00 90.81 688 LEU A O 1
ATOM 5456 N N . GLU A 1 689 ? 17.425 39.208 7.064 1.00 90.56 689 GLU A N 1
ATOM 5457 C CA . GLU A 1 689 ? 17.773 39.681 8.410 1.00 90.56 689 GLU A CA 1
ATOM 5458 C C . GLU A 1 689 ? 18.695 38.686 9.141 1.00 90.56 689 GLU A C 1
ATOM 5460 O O . GLU A 1 689 ? 19.330 39.027 10.138 1.00 90.56 689 GLU A O 1
ATOM 5465 N N . THR A 1 690 ? 18.829 37.463 8.611 1.00 92.00 690 THR A N 1
ATOM 5466 C CA . THR A 1 690 ? 19.779 36.447 9.082 1.00 92.00 690 THR A CA 1
ATOM 5467 C C . THR A 1 690 ? 20.852 36.138 8.035 1.00 92.00 690 THR A C 1
ATOM 5469 O O . THR A 1 690 ? 20.776 36.519 6.864 1.00 92.00 690 THR A O 1
ATOM 5472 N N . ASN A 1 691 ? 21.880 35.390 8.441 1.00 90.38 691 ASN A N 1
ATOM 5473 C CA . ASN A 1 691 ? 22.959 34.993 7.538 1.00 90.38 691 ASN A CA 1
ATOM 5474 C C . ASN A 1 691 ? 22.568 33.862 6.567 1.00 90.38 691 ASN A C 1
ATOM 5476 O O . ASN A 1 691 ? 23.354 33.551 5.675 1.00 90.38 691 ASN A O 1
ATOM 5480 N N . LEU A 1 692 ? 21.398 33.221 6.711 1.00 88.56 692 LEU A N 1
ATOM 5481 C CA . LEU A 1 692 ? 21.069 32.009 5.949 1.00 88.56 692 LEU A CA 1
ATOM 5482 C C . LEU A 1 692 ? 21.024 32.270 4.434 1.00 88.56 692 LEU A C 1
ATOM 5484 O O . LEU A 1 692 ? 21.786 31.660 3.682 1.00 88.56 692 LEU A O 1
ATOM 5488 N N . TYR A 1 693 ? 20.171 33.194 3.981 1.00 92.25 693 TYR A N 1
ATOM 5489 C CA . TYR A 1 693 ? 20.069 33.547 2.560 1.00 92.25 693 TYR A CA 1
ATOM 5490 C C . TYR A 1 693 ? 21.134 34.565 2.134 1.00 92.25 693 TYR A C 1
ATOM 5492 O O . TYR A 1 693 ? 21.611 34.483 1.000 1.00 92.25 693 TYR A O 1
ATOM 5500 N N . ASN A 1 694 ? 21.589 35.448 3.035 1.00 89.19 694 ASN A N 1
ATOM 5501 C CA . ASN A 1 694 ? 22.690 36.381 2.751 1.00 89.19 694 ASN A CA 1
ATOM 5502 C C . ASN A 1 694 ? 23.967 35.648 2.322 1.00 89.19 694 ASN A C 1
ATOM 5504 O O . ASN A 1 694 ? 24.516 35.948 1.266 1.00 89.19 694 ASN A O 1
ATOM 5508 N N . ASN A 1 695 ? 24.360 34.589 3.038 1.00 88.88 695 ASN A N 1
ATOM 5509 C CA . ASN A 1 695 ? 25.531 33.787 2.673 1.00 88.88 695 ASN A CA 1
ATOM 5510 C C . ASN A 1 695 ? 25.410 33.132 1.283 1.00 88.88 695 ASN A C 1
ATOM 5512 O O . ASN A 1 695 ? 26.420 32.881 0.623 1.00 88.88 695 ASN A O 1
ATOM 5516 N N . ALA A 1 696 ? 24.193 32.796 0.841 1.00 86.75 696 ALA A N 1
ATOM 5517 C CA . ALA A 1 696 ? 23.956 32.241 -0.491 1.00 86.75 696 ALA A CA 1
ATOM 5518 C C . ALA A 1 696 ? 24.030 33.328 -1.577 1.00 86.75 696 ALA A C 1
ATOM 5520 O O . ALA A 1 696 ? 24.654 33.121 -2.618 1.00 86.75 696 ALA A O 1
ATOM 5521 N N . LEU A 1 697 ? 23.459 34.502 -1.308 1.00 88.62 697 LEU A N 1
ATOM 5522 C CA . LEU A 1 697 ? 23.487 35.657 -2.205 1.00 88.62 697 LEU A CA 1
ATOM 5523 C C . LEU A 1 697 ? 24.897 36.236 -2.372 1.00 88.62 697 LEU A C 1
ATOM 5525 O O . LEU A 1 697 ? 25.266 36.592 -3.488 1.00 88.62 697 LEU A O 1
ATOM 5529 N N . ASP A 1 698 ? 25.713 36.258 -1.317 1.00 87.69 698 ASP A N 1
ATOM 5530 C CA . ASP A 1 698 ? 27.106 36.720 -1.386 1.00 87.69 698 ASP A CA 1
ATOM 5531 C C . ASP A 1 698 ? 27.954 35.822 -2.300 1.00 87.69 698 ASP A C 1
ATOM 5533 O O . ASP A 1 698 ? 28.751 36.306 -3.104 1.00 87.69 698 ASP A O 1
ATOM 5537 N N . LYS A 1 699 ? 27.716 34.503 -2.267 1.00 84.81 699 LYS A N 1
ATOM 5538 C CA . LYS A 1 699 ? 28.338 33.550 -3.206 1.00 84.81 699 LYS A CA 1
ATOM 5539 C C . LYS A 1 699 ? 27.878 33.765 -4.648 1.00 84.81 699 LYS A C 1
ATOM 5541 O O . LYS A 1 699 ? 28.652 33.546 -5.581 1.00 84.81 699 LYS A O 1
ATOM 5546 N N . HIS A 1 700 ? 26.631 34.182 -4.850 1.00 85.31 700 HIS A N 1
ATOM 5547 C CA . HIS A 1 700 ? 26.134 34.537 -6.176 1.00 85.31 700 HIS A CA 1
ATOM 5548 C C . HIS A 1 700 ? 26.704 35.871 -6.675 1.00 85.31 700 HIS A C 1
ATOM 5550 O O . HIS A 1 700 ? 27.011 35.971 -7.859 1.00 85.31 700 HIS A O 1
ATOM 5556 N N . GLY A 1 701 ? 26.960 36.837 -5.788 1.00 82.06 701 GLY A N 1
ATOM 5557 C CA . GLY A 1 701 ? 27.606 38.112 -6.123 1.00 82.06 701 GLY A CA 1
ATOM 5558 C C . GLY A 1 701 ? 29.003 37.980 -6.741 1.00 82.06 701 GLY A C 1
ATOM 5559 O O . GLY A 1 701 ? 29.459 38.899 -7.410 1.00 82.06 701 GLY A O 1
ATOM 5560 N N . MET A 1 702 ? 29.668 36.831 -6.576 1.00 81.56 702 MET A N 1
ATOM 5561 C CA . MET A 1 702 ? 30.948 36.530 -7.232 1.00 81.56 702 MET A CA 1
ATOM 5562 C C . MET A 1 702 ? 30.804 36.044 -8.683 1.00 81.56 702 MET A C 1
ATOM 5564 O O . MET A 1 702 ? 31.786 36.037 -9.418 1.00 81.56 702 MET A O 1
ATOM 5568 N N . ASN A 1 703 ? 29.611 35.594 -9.085 1.00 75.19 703 ASN A N 1
ATOM 5569 C CA . ASN A 1 703 ? 29.386 34.846 -10.327 1.00 75.19 703 ASN A CA 1
ATOM 5570 C C . ASN A 1 703 ? 28.315 35.461 -11.249 1.00 75.19 703 ASN A C 1
ATOM 5572 O O . ASN A 1 703 ? 28.155 34.992 -12.373 1.00 75.19 703 ASN A O 1
ATOM 5576 N N . PHE A 1 704 ? 27.568 36.467 -10.786 1.00 79.56 704 PHE A N 1
ATOM 5577 C CA . PHE A 1 704 ? 26.439 37.072 -11.500 1.00 79.56 704 PHE A CA 1
ATOM 5578 C C . PHE A 1 704 ? 26.489 38.602 -11.426 1.00 79.56 704 PHE A C 1
ATOM 5580 O O . PHE A 1 704 ? 27.151 39.166 -10.554 1.00 79.56 704 PHE A O 1
ATOM 5587 N N . ASP A 1 705 ? 25.788 39.271 -12.346 1.00 84.38 705 ASP A N 1
ATOM 5588 C CA . ASP A 1 705 ? 25.751 40.734 -12.414 1.00 84.38 705 ASP A CA 1
ATOM 5589 C C . ASP A 1 705 ? 25.172 41.355 -11.130 1.00 84.38 705 ASP A C 1
ATOM 5591 O O . ASP A 1 705 ? 24.224 40.840 -10.530 1.00 84.38 705 ASP A O 1
ATOM 5595 N N . HIS A 1 706 ? 25.725 42.498 -10.719 1.00 84.12 706 HIS A N 1
ATOM 5596 C CA . HIS A 1 706 ? 25.327 43.160 -9.478 1.00 84.12 706 HIS A CA 1
ATOM 5597 C C . HIS A 1 706 ? 23.848 43.582 -9.491 1.00 84.12 706 HIS A C 1
ATOM 5599 O O . HIS A 1 706 ? 23.175 43.483 -8.463 1.00 84.12 706 HIS A O 1
ATOM 5605 N N . ASN A 1 707 ? 23.311 44.035 -10.630 1.00 82.19 707 ASN A N 1
ATOM 5606 C CA . ASN A 1 707 ? 21.901 44.425 -10.725 1.00 82.19 707 ASN A CA 1
ATOM 5607 C C . ASN A 1 707 ? 20.981 43.204 -10.700 1.00 82.19 707 ASN A C 1
ATOM 5609 O O . ASN A 1 707 ? 19.896 43.261 -10.122 1.00 82.19 707 ASN A O 1
ATOM 5613 N N . GLU A 1 708 ? 21.430 42.084 -11.264 1.00 82.25 708 GLU A N 1
ATOM 5614 C CA . GLU A 1 708 ? 20.702 40.820 -11.213 1.00 82.25 708 GLU A CA 1
ATOM 5615 C C . GLU A 1 708 ? 20.590 40.302 -9.769 1.00 82.25 708 GLU A C 1
ATOM 5617 O O . GLU A 1 708 ? 19.482 40.062 -9.284 1.00 82.25 708 GLU A O 1
ATOM 5622 N N . VAL A 1 709 ? 21.700 40.236 -9.028 1.00 87.06 709 VAL A N 1
ATOM 5623 C CA . VAL A 1 709 ? 21.686 39.821 -7.612 1.00 87.06 709 VAL A CA 1
ATOM 5624 C C . VAL A 1 709 ? 20.888 40.803 -6.750 1.00 87.06 709 VAL A C 1
ATOM 5626 O O . VAL A 1 709 ? 20.177 40.381 -5.835 1.00 87.06 709 VAL A O 1
ATOM 5629 N N . LYS A 1 710 ? 20.945 42.107 -7.052 1.00 90.81 710 LYS A N 1
ATOM 5630 C CA . LYS A 1 710 ? 20.122 43.120 -6.379 1.00 90.81 710 LYS A CA 1
ATOM 5631 C C . LYS A 1 710 ? 18.625 42.859 -6.583 1.00 90.81 710 LYS A C 1
ATOM 5633 O O . LYS A 1 710 ? 17.885 42.868 -5.604 1.00 90.81 710 LYS A O 1
ATOM 5638 N N . SER A 1 711 ? 18.201 42.540 -7.808 1.00 90.94 711 SER A N 1
ATOM 5639 C CA . SER A 1 711 ? 16.797 42.218 -8.105 1.00 90.94 711 SER A CA 1
ATOM 5640 C C . SER A 1 711 ? 16.296 40.988 -7.337 1.00 90.94 711 SER A C 1
ATOM 5642 O O . SER A 1 711 ? 15.152 40.954 -6.889 1.00 90.94 711 SER A O 1
ATOM 5644 N N . TRP A 1 712 ? 17.162 39.996 -7.105 1.00 94.06 712 TRP A N 1
ATOM 5645 C CA . TRP A 1 712 ? 16.823 38.823 -6.295 1.00 94.06 712 TRP A CA 1
ATOM 5646 C C . TRP A 1 712 ? 16.654 39.170 -4.816 1.00 94.06 712 TRP A C 1
ATOM 5648 O O . TRP A 1 712 ? 15.739 38.656 -4.175 1.00 94.06 712 TRP A O 1
ATOM 5658 N N . LYS A 1 713 ? 17.515 40.048 -4.279 1.00 93.25 713 LYS A N 1
ATOM 5659 C CA . LYS A 1 713 ? 17.400 40.548 -2.900 1.00 93.25 713 LYS A CA 1
ATOM 5660 C C . LYS A 1 713 ? 16.083 41.295 -2.699 1.00 93.25 713 LYS A C 1
ATOM 5662 O O . LYS A 1 713 ? 15.371 41.020 -1.740 1.00 93.25 713 LYS A O 1
ATOM 5667 N N . GLU A 1 714 ? 15.750 42.190 -3.626 1.00 94.38 714 GLU A N 1
ATOM 5668 C CA . GLU A 1 714 ? 14.503 42.962 -3.605 1.00 94.38 714 GLU A CA 1
ATOM 5669 C C . GLU A 1 714 ? 13.275 42.033 -3.671 1.00 94.38 714 GLU A C 1
ATOM 5671 O O . GLU A 1 714 ? 12.388 42.141 -2.827 1.00 94.38 714 GLU A O 1
ATOM 5676 N N . ALA A 1 715 ? 13.270 41.043 -4.574 1.00 95.00 715 ALA A N 1
ATOM 5677 C CA . ALA A 1 715 ? 12.169 40.086 -4.707 1.00 95.00 715 ALA A CA 1
ATOM 5678 C C . ALA A 1 715 ? 11.971 39.190 -3.468 1.00 95.00 715 ALA A C 1
ATOM 5680 O O . ALA A 1 715 ? 10.836 38.900 -3.090 1.00 95.00 715 ALA A O 1
ATOM 5681 N N . LEU A 1 716 ? 13.058 38.753 -2.821 1.00 94.81 716 LEU A N 1
ATOM 5682 C CA . LEU A 1 716 ? 12.991 37.985 -1.571 1.00 94.81 716 LEU A CA 1
ATOM 5683 C C . LEU A 1 716 ? 12.358 38.802 -0.442 1.00 94.81 716 LEU A C 1
ATOM 5685 O O . LEU A 1 716 ? 11.438 38.315 0.212 1.00 94.81 716 LEU A O 1
ATOM 5689 N N . ILE A 1 717 ? 12.813 40.044 -0.250 1.00 94.00 717 ILE A N 1
ATOM 5690 C CA . ILE A 1 717 ? 12.285 40.948 0.780 1.00 94.00 717 ILE A CA 1
ATOM 5691 C C . ILE A 1 717 ? 10.806 41.253 0.519 1.00 94.00 717 ILE A C 1
ATOM 5693 O O . ILE A 1 717 ? 9.991 41.188 1.440 1.00 94.00 717 ILE A O 1
ATOM 5697 N N . GLU A 1 718 ? 10.445 41.542 -0.734 1.00 93.88 718 GLU A N 1
ATOM 5698 C CA . GLU A 1 718 ? 9.072 41.870 -1.117 1.00 93.88 718 GLU A CA 1
ATOM 5699 C C . GLU A 1 718 ? 8.114 40.702 -0.859 1.00 93.88 718 GLU A C 1
ATOM 5701 O O . GLU A 1 718 ? 7.087 40.873 -0.202 1.00 93.88 718 GLU A O 1
ATOM 5706 N N . VAL A 1 719 ? 8.460 39.495 -1.315 1.00 94.25 719 VAL A N 1
ATOM 5707 C CA . VAL A 1 719 ? 7.602 38.317 -1.133 1.00 94.25 719 VAL A CA 1
ATOM 5708 C C . VAL A 1 719 ? 7.569 37.865 0.331 1.00 94.25 719 VAL A C 1
ATOM 5710 O O . VAL A 1 719 ? 6.525 37.410 0.797 1.00 94.25 719 VAL A O 1
ATOM 5713 N N . ALA A 1 720 ? 8.653 38.041 1.093 1.00 90.06 720 ALA A N 1
ATOM 5714 C CA . ALA A 1 720 ? 8.673 37.750 2.529 1.00 90.06 720 ALA A CA 1
ATOM 5715 C C . ALA A 1 720 ? 7.752 38.671 3.349 1.00 90.06 720 ALA A C 1
ATOM 5717 O O . ALA A 1 720 ? 7.295 38.280 4.423 1.00 90.06 720 ALA A O 1
ATOM 5718 N N . ALA A 1 721 ? 7.459 39.877 2.853 1.00 89.56 721 ALA A N 1
ATOM 5719 C CA . ALA A 1 721 ? 6.505 40.796 3.470 1.00 89.56 721 ALA A CA 1
ATOM 5720 C C . ALA A 1 721 ? 5.034 40.453 3.153 1.00 89.56 721 ALA A C 1
ATOM 5722 O O . ALA A 1 721 ? 4.125 40.996 3.788 1.00 89.56 721 ALA A O 1
ATOM 5723 N N . MET A 1 722 ? 4.774 39.559 2.190 1.00 89.81 722 MET A N 1
ATOM 5724 C CA . MET A 1 722 ? 3.421 39.125 1.835 1.00 89.81 722 MET A CA 1
ATOM 5725 C C . MET A 1 722 ? 2.870 38.104 2.840 1.00 89.81 722 MET A C 1
ATOM 5727 O O . MET A 1 722 ? 3.602 37.355 3.485 1.00 89.81 722 MET A O 1
ATOM 5731 N N . ARG A 1 723 ? 1.537 38.023 2.944 1.00 82.81 723 ARG A N 1
ATOM 5732 C CA . ARG A 1 723 ? 0.874 36.997 3.761 1.00 82.81 723 ARG A CA 1
ATOM 5733 C C . ARG A 1 723 ? 1.129 35.613 3.153 1.00 82.81 723 ARG A C 1
ATOM 5735 O O . ARG A 1 723 ? 0.631 35.327 2.068 1.00 82.81 723 ARG A O 1
ATOM 5742 N N . GLY A 1 724 ? 1.859 34.763 3.870 1.00 83.25 724 GLY A N 1
ATOM 5743 C CA . GLY A 1 724 ? 2.189 33.401 3.443 1.00 83.25 724 GLY A CA 1
ATOM 5744 C C . GLY A 1 724 ? 1.882 32.327 4.480 1.00 83.25 724 GLY A C 1
ATOM 5745 O O . GLY A 1 724 ? 1.382 32.602 5.571 1.00 83.25 724 GLY A O 1
ATOM 5746 N N . PHE A 1 725 ? 2.193 31.087 4.118 1.00 85.44 725 PHE A N 1
ATOM 5747 C CA . PHE A 1 725 ? 1.934 29.891 4.912 1.00 85.44 725 PHE A CA 1
ATOM 5748 C C . PHE A 1 725 ? 3.224 29.402 5.574 1.00 85.44 725 PHE A C 1
ATOM 5750 O O . PHE A 1 725 ? 4.194 29.108 4.882 1.00 85.44 725 PHE A O 1
ATOM 5757 N N . VAL A 1 726 ? 3.248 29.290 6.903 1.00 80.62 726 VAL A N 1
ATOM 5758 C CA . VAL A 1 726 ? 4.437 28.859 7.661 1.00 80.62 726 VAL A CA 1
ATOM 5759 C C . VAL A 1 726 ? 4.306 27.387 8.069 1.00 80.62 726 VAL A C 1
ATOM 5761 O O . VAL A 1 726 ? 3.340 27.003 8.730 1.00 80.62 726 VAL A O 1
ATOM 5764 N N . LEU A 1 727 ? 5.288 26.560 7.692 1.00 70.38 727 LEU A N 1
ATOM 5765 C CA . LEU A 1 727 ? 5.300 25.094 7.860 1.00 70.38 727 LEU A CA 1
ATOM 5766 C C . LEU A 1 727 ? 6.304 24.585 8.898 1.00 70.38 727 LEU A C 1
ATOM 5768 O O . LEU A 1 727 ? 6.711 23.428 8.865 1.00 70.38 727 LEU A O 1
ATOM 5772 N N . LYS A 1 728 ? 6.711 25.433 9.842 1.00 57.59 728 LYS A N 1
ATOM 5773 C CA . LYS A 1 728 ? 7.695 25.037 10.855 1.00 57.59 728 LYS A CA 1
ATOM 5774 C C . LYS A 1 728 ? 7.096 24.189 11.991 1.00 57.59 728 LYS A C 1
ATOM 5776 O O . LYS A 1 728 ? 7.825 23.400 12.574 1.00 57.59 728 LYS A O 1
ATOM 5781 N N . ASN A 1 729 ? 5.784 24.310 12.256 1.00 48.84 729 ASN A N 1
ATOM 5782 C CA . ASN A 1 729 ? 5.088 23.672 13.392 1.00 48.84 729 ASN A CA 1
ATOM 5783 C C . ASN A 1 729 ? 3.645 23.180 13.108 1.00 48.84 729 ASN A C 1
ATOM 5785 O O . ASN A 1 729 ? 3.000 22.666 14.017 1.00 48.84 729 ASN A O 1
ATOM 5789 N N . ASN A 1 730 ? 3.123 23.342 11.887 1.00 49.94 730 ASN A N 1
ATOM 5790 C CA . ASN A 1 730 ? 1.758 22.926 11.525 1.00 49.94 730 ASN A CA 1
ATOM 5791 C C . ASN A 1 730 ? 1.756 21.538 10.871 1.00 49.94 730 ASN A C 1
ATOM 5793 O O . ASN A 1 730 ? 2.765 21.126 10.291 1.00 49.94 730 ASN A O 1
ATOM 5797 N N . SER A 1 731 ? 0.627 20.822 10.924 1.00 58.38 731 SER A N 1
ATOM 5798 C CA . SER A 1 731 ? 0.488 19.582 10.157 1.00 58.38 731 SER A CA 1
ATOM 5799 C C . SER A 1 731 ? 0.573 19.895 8.655 1.00 58.38 731 SER A C 1
ATOM 5801 O O . SER A 1 731 ? -0.013 20.867 8.171 1.00 58.38 731 SER A O 1
ATOM 5803 N N . TYR A 1 732 ? 1.334 19.088 7.905 1.00 61.97 732 TYR A N 1
ATOM 5804 C CA . TYR A 1 732 ? 1.467 19.244 6.451 1.00 61.97 732 TYR A CA 1
ATOM 5805 C C . TYR A 1 732 ? 0.097 19.280 5.766 1.00 61.97 732 TYR A C 1
ATOM 5807 O O . TYR A 1 732 ? -0.110 20.046 4.835 1.00 61.97 732 TYR A O 1
ATOM 5815 N N . GLU A 1 733 ? -0.849 18.487 6.261 1.00 59.56 733 GLU A N 1
ATOM 5816 C CA . GLU A 1 733 ? -2.169 18.322 5.668 1.00 59.56 733 GLU A CA 1
ATOM 5817 C C . GLU A 1 733 ? -3.059 19.567 5.819 1.00 59.56 733 GLU A C 1
ATOM 5819 O O . GLU A 1 733 ? -3.666 19.995 4.841 1.00 59.56 733 GLU A O 1
ATOM 5824 N N . GLU A 1 734 ? -3.087 20.210 6.990 1.00 65.06 734 GLU A N 1
ATOM 5825 C CA . GLU A 1 734 ? -3.889 21.426 7.209 1.00 65.06 734 GLU A CA 1
ATOM 5826 C C . GLU A 1 734 ? -3.378 22.599 6.371 1.00 65.06 734 GLU A C 1
ATOM 5828 O O . GLU A 1 734 ? -4.166 23.326 5.766 1.00 65.06 734 GLU A O 1
ATOM 5833 N N . VAL A 1 735 ? -2.056 22.775 6.287 1.00 66.94 735 VAL A N 1
ATOM 5834 C CA . VAL A 1 735 ? -1.481 23.850 5.471 1.00 66.94 735 VAL A CA 1
ATOM 5835 C C . VAL A 1 735 ? -1.720 23.587 3.986 1.00 66.94 735 VAL A C 1
ATOM 5837 O O . VAL A 1 735 ? -2.080 24.516 3.271 1.00 66.94 735 VAL A O 1
ATOM 5840 N N . LEU A 1 736 ? -1.593 22.341 3.518 1.00 70.81 736 LEU A N 1
ATOM 5841 C CA . LEU A 1 736 ? -1.903 21.982 2.130 1.00 70.81 736 LEU A CA 1
ATOM 5842 C C . LEU A 1 736 ? -3.385 22.220 1.798 1.00 70.81 736 LEU A C 1
ATOM 5844 O O . LEU A 1 736 ? -3.681 22.810 0.759 1.00 70.81 736 LEU A O 1
ATOM 5848 N N . GLN A 1 737 ? -4.308 21.852 2.693 1.00 72.81 737 GLN A N 1
ATOM 5849 C CA . GLN A 1 737 ? -5.739 22.138 2.530 1.00 72.81 737 GLN A CA 1
ATOM 5850 C C . GLN A 1 737 ? -6.017 23.645 2.464 1.00 72.81 737 GLN A C 1
ATOM 5852 O O . GLN A 1 737 ? -6.776 24.090 1.603 1.00 72.81 737 GLN A O 1
ATOM 5857 N N . LEU A 1 738 ? -5.378 24.444 3.324 1.00 76.62 738 LEU A N 1
ATOM 5858 C CA . LEU A 1 738 ? -5.511 25.904 3.319 1.00 76.62 738 LEU A CA 1
ATOM 5859 C C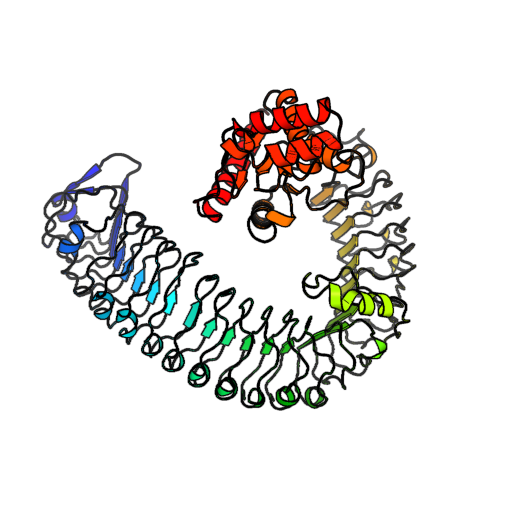 . LEU A 1 738 ? -4.930 26.540 2.051 1.00 76.62 738 LEU A C 1
ATOM 5861 O O . LEU A 1 738 ? -5.545 27.446 1.492 1.00 76.62 738 LEU A O 1
ATOM 5865 N N . VAL A 1 739 ? -3.779 26.055 1.576 1.00 79.94 739 VAL A N 1
ATOM 5866 C CA . VAL A 1 739 ? -3.162 26.518 0.325 1.00 79.94 739 VAL A CA 1
ATOM 5867 C C . VAL A 1 739 ? -4.087 26.224 -0.855 1.00 79.94 739 VAL A C 1
ATOM 5869 O O . VAL A 1 739 ? -4.376 27.128 -1.633 1.00 79.94 739 VAL A O 1
ATOM 5872 N N . VAL A 1 740 ? -4.611 25.000 -0.971 1.00 76.75 740 VAL A N 1
ATOM 5873 C CA . VAL A 1 740 ? -5.534 24.622 -2.055 1.00 76.75 740 VAL A CA 1
ATOM 5874 C C . VAL A 1 740 ? -6.851 25.403 -1.967 1.00 76.75 740 VAL A C 1
ATOM 5876 O O . VAL A 1 740 ? -7.352 25.873 -2.987 1.00 76.75 740 VAL A O 1
ATOM 5879 N N . ALA A 1 741 ? -7.392 25.621 -0.764 1.00 77.56 741 ALA A N 1
ATOM 5880 C CA . ALA A 1 741 ? -8.590 26.439 -0.568 1.00 77.56 741 ALA A CA 1
ATOM 5881 C C . ALA A 1 741 ? -8.375 27.905 -0.988 1.00 77.56 741 ALA A C 1
ATOM 5883 O O . ALA A 1 741 ? -9.245 28.498 -1.631 1.00 77.56 741 ALA A O 1
ATOM 5884 N N . GLU A 1 742 ? -7.215 28.489 -0.675 1.00 79.38 742 GLU A N 1
ATOM 5885 C CA . GLU A 1 742 ? -6.874 29.853 -1.095 1.00 79.38 742 GLU A CA 1
ATOM 5886 C C . GLU A 1 742 ? -6.614 29.933 -2.608 1.00 79.38 742 GLU A C 1
ATOM 5888 O O . GLU A 1 742 ? -7.011 30.914 -3.235 1.00 79.38 742 GLU A O 1
ATOM 5893 N N . VAL A 1 743 ? -6.046 28.887 -3.222 1.00 79.69 743 VAL A N 1
ATOM 5894 C CA . VAL A 1 743 ? -5.914 28.760 -4.686 1.00 79.69 743 VAL A CA 1
ATOM 5895 C C . VAL A 1 743 ? -7.289 28.709 -5.357 1.00 79.69 743 VAL A C 1
ATOM 5897 O O . VAL A 1 743 ? -7.530 29.449 -6.308 1.00 79.69 743 VAL A O 1
ATOM 5900 N N . TYR A 1 744 ? -8.238 27.937 -4.820 1.00 72.81 744 TYR A N 1
ATOM 5901 C CA . TYR A 1 744 ? -9.624 27.927 -5.303 1.00 72.81 744 TYR A CA 1
ATOM 5902 C C . TYR A 1 744 ? -10.314 29.283 -5.158 1.00 72.81 744 TYR A C 1
ATOM 5904 O O . TYR A 1 744 ? -11.040 29.717 -6.055 1.00 72.81 744 TYR A O 1
ATOM 5912 N N . LYS A 1 745 ? -10.101 29.965 -4.030 1.00 74.00 745 LYS A N 1
ATOM 5913 C CA . LYS A 1 745 ? -10.652 31.301 -3.791 1.00 74.00 745 LYS A CA 1
ATOM 5914 C C . LYS A 1 745 ? -10.069 32.322 -4.767 1.00 74.00 745 LYS A C 1
ATOM 5916 O O . LYS A 1 745 ? -10.817 33.129 -5.311 1.00 74.00 745 LYS A O 1
ATOM 5921 N N . ALA A 1 746 ? -8.760 32.256 -5.013 1.00 71.06 746 ALA A N 1
ATOM 5922 C CA . ALA A 1 746 ? -8.075 33.085 -5.995 1.00 71.06 746 ALA A CA 1
ATOM 5923 C C . ALA A 1 746 ? -8.590 32.817 -7.419 1.00 71.06 746 ALA A C 1
ATOM 5925 O O . ALA A 1 746 ? -8.884 33.772 -8.132 1.00 71.06 746 ALA A O 1
ATOM 5926 N N . ARG A 1 747 ? -8.799 31.548 -7.795 1.00 64.81 747 ARG A N 1
ATOM 5927 C CA . ARG A 1 747 ? -9.389 31.154 -9.085 1.00 64.81 747 ARG A CA 1
ATOM 5928 C C . ARG A 1 747 ? -10.802 31.726 -9.265 1.00 64.81 747 ARG A C 1
ATOM 5930 O O . ARG A 1 747 ? -11.043 32.445 -10.225 1.00 64.81 747 ARG A O 1
ATOM 5937 N N . LYS A 1 748 ? -11.691 31.559 -8.276 1.00 64.06 748 LYS A N 1
ATOM 5938 C CA . LYS A 1 748 ? -13.056 32.130 -8.315 1.00 64.06 748 LYS A CA 1
ATOM 5939 C C . LYS A 1 748 ? -13.095 33.658 -8.388 1.00 64.06 748 LYS A C 1
ATOM 5941 O O . LYS A 1 748 ? -13.997 34.203 -9.009 1.00 64.06 748 LYS A O 1
ATOM 5946 N N . SER A 1 749 ? -12.157 34.355 -7.741 1.00 61.66 749 SER A N 1
ATOM 5947 C CA . SER A 1 749 ? -12.088 35.822 -7.830 1.00 61.66 749 SER A CA 1
ATOM 5948 C C . SER A 1 749 ? -11.623 36.327 -9.197 1.00 61.66 749 SER A C 1
ATOM 5950 O O . SER A 1 749 ? -11.919 37.462 -9.542 1.00 61.66 749 SER A O 1
ATOM 5952 N N . LEU A 1 750 ? -10.909 35.498 -9.965 1.00 57.97 750 LEU A N 1
ATOM 5953 C CA . LEU A 1 750 ? -10.457 35.824 -11.319 1.00 57.97 750 LEU A CA 1
ATOM 5954 C C . LEU A 1 750 ? -11.541 35.546 -12.372 1.00 57.97 750 LEU A C 1
ATOM 5956 O O . LEU A 1 750 ? -11.592 36.252 -13.374 1.00 57.97 750 LEU A O 1
ATOM 5960 N N . ASP A 1 751 ? -12.430 34.584 -12.105 1.00 51.91 751 ASP A N 1
ATOM 5961 C CA . ASP A 1 751 ? -13.602 34.262 -12.937 1.00 51.91 751 ASP A CA 1
ATOM 5962 C C . ASP A 1 751 ? -14.801 35.212 -12.700 1.00 51.91 751 ASP A C 1
ATOM 5964 O O . ASP A 1 751 ? -15.785 35.163 -13.428 1.00 51.91 751 ASP A O 1
ATOM 5968 N N . GLY A 1 752 ? -14.752 36.062 -11.664 1.00 45.81 752 GLY A N 1
ATOM 5969 C CA . GLY A 1 752 ? -15.868 36.914 -11.219 1.00 45.81 752 GLY A CA 1
ATOM 5970 C C . GLY A 1 752 ? -15.951 38.318 -11.833 1.00 45.81 752 GLY A C 1
ATOM 5971 O O . GLY A 1 752 ? -16.803 39.093 -11.408 1.00 45.81 752 GLY A O 1
ATOM 5972 N N . ASP A 1 753 ? -15.088 38.646 -12.798 1.00 40.53 753 ASP A N 1
ATOM 5973 C CA . ASP A 1 753 ? -15.076 39.923 -13.539 1.00 40.53 753 ASP A CA 1
ATOM 5974 C C . ASP A 1 753 ? -15.518 39.742 -15.014 1.00 40.53 753 ASP A C 1
ATOM 5976 O O . ASP A 1 753 ? -15.117 40.502 -15.903 1.00 40.53 753 ASP A O 1
ATOM 5980 N N . SER A 1 754 ? -16.340 38.718 -15.283 1.00 31.17 754 SER A N 1
ATOM 5981 C CA . SER A 1 754 ? -17.031 38.496 -16.564 1.00 31.17 754 SER A CA 1
ATOM 5982 C C . SER A 1 754 ? -18.542 38.498 -16.404 1.00 31.17 754 SER A C 1
ATOM 5984 O O . SER A 1 754 ? -19.026 37.659 -15.607 1.00 31.17 754 SER A O 1
#

Secondary structure (DSSP, 8-state):
--SS--EEEEE-SS---EEEHHHHTT-TT--EEEEES-EEEEE-TTTTTT-SEEEEE---SS--EE----SS--EEE-TT----TT-THHHHHTT-TT--EEE-TT-TT-SBPPP-TT-TT-SEEE-TT-TT--B--GGGGG-TT--EEE-TT-TT--B--GGGGG-TT--EEE----SS--BPPTTGGG-TT--EEE--S-TT-----GGGGG-TT--EEE-TT-TT-----GGGGG-TT--EEE-TTS------GGGGG-TT--EEE-TT-------GGGGG-TT--EEE-TT-TT--STTGGGGGG-TT--EEEEEEE---B--GGGGGS--SEEEEEETT--B--PPPTT-SEEEEEES-GGGS--GGG-TT--EEEEEE--TTS---HHHHHHHHHHHHHHHTS--PPPPPPTT-SEEEEES-SSPPP-TT-TT--EEEEES---SB----GGGTT--EEEEES-TT--B-TTGGG-TT--EEEEES-TT----TTGGG-TT--EEEEES-TT------GGG-TT--EEEEES-TTPPP----TT-SEEEE-TTS-S-GGGTS-GGG-TT------SEEEEEE--HHHHTTTTHHHHHHHHHHTT--EEETTSS---SSSS-HHHHHHHHHEEEEEEEE-TTGGG-HHHHHHHHHHHHHHHHTTTS-EE--EESSS-HHHHTT-SHHHHHHHHHHHTTS-HHHHHHHHHHHHHHHTS--EE-SSS-HHHHHHHHHHHHHHHHHHHGGG-

Solvent-accessible surface area (backbone atoms only — not comparable to full-atom values): 36718 Å² total; per-residue (Å²): 118,45,73,83,46,39,66,48,77,46,74,46,96,79,55,96,46,70,46,50,36,74,65,55,58,32,30,70,50,30,26,34,42,36,33,34,60,39,48,57,34,45,64,32,62,68,54,47,31,60,20,32,35,41,35,45,26,41,86,56,74,76,74,59,50,42,59,55,37,37,69,44,24,30,35,42,32,36,39,63,11,52,45,42,66,80,40,67,62,61,74,39,61,48,72,24,66,49,24,28,35,42,33,34,32,42,16,48,58,20,36,41,53,67,85,38,69,48,39,45,45,21,31,34,44,34,38,28,41,12,40,46,22,37,44,59,40,63,38,55,43,46,26,49,47,25,29,37,42,34,35,34,41,22,46,44,38,42,44,54,47,63,39,57,24,62,23,56,41,25,28,39,53,42,54,36,59,23,84,49,49,44,45,74,28,66,51,51,6,54,21,44,39,23,34,43,47,56,46,48,48,28,49,44,30,52,66,66,45,66,34,48,18,50,17,42,46,23,28,36,44,32,35,29,40,16,48,32,23,43,55,62,46,59,35,58,22,51,20,55,44,22,31,35,41,32,42,24,42,15,42,30,39,53,62,45,61,36,54,20,54,20,46,47,23,28,36,44,33,42,26,43,18,46,30,37,43,56,40,74,32,54,33,43,21,60,43,24,31,33,44,36,32,32,52,9,54,52,22,37,47,51,49,49,59,29,60,46,54,28,73,49,28,29,33,43,30,42,29,46,16,39,36,27,50,55,46,64,46,52,35,78,33,63,27,36,32,43,30,41,18,10,84,53,48,62,40,48,46,69,74,29,60,58,23,32,32,42,36,44,33,28,51,52,56,79,37,48,67,70,58,42,80,25,73,56,30,34,34,44,35,44,34,41,58,50,93,86,52,96,60,58,74,88,56,41,74,79,43,47,66,58,44,57,66,36,69,78,56,86,44,61,72,47,61,65,36,52,54,21,32,33,42,36,38,25,45,49,46,60,71,55,65,57,73,61,24,56,52,24,30,35,42,37,43,30,51,21,75,35,54,56,52,85,54,53,85,18,43,35,52,21,29,35,42,39,39,31,49,23,46,56,24,39,43,50,57,55,48,44,56,27,40,48,22,29,35,41,38,42,31,35,25,53,43,26,41,54,70,62,41,62,61,48,25,57,41,23,29,36,41,37,41,28,42,25,52,46,26,40,54,66,72,58,39,57,59,28,80,48,44,34,36,42,36,42,29,38,29,61,46,44,44,54,62,45,46,69,82,85,48,80,43,73,48,69,26,66,75,74,43,36,61,68,80,49,36,47,78,69,93,76,57,94,78,74,91,65,93,74,64,60,22,52,29,31,37,42,56,50,60,87,86,44,67,92,72,50,62,65,52,51,49,54,54,33,50,78,66,80,42,45,70,46,56,70,76,80,65,91,80,72,100,69,76,88,46,72,67,54,54,48,47,60,72,29,27,41,30,37,33,46,46,43,35,76,61,28,55,68,31,71,64,50,34,51,52,46,33,48,51,50,52,54,32,70,73,41,81,75,67,32,47,75,49,37,32,31,40,70,48,56,62,50,32,49,50,54,78,36,67,64,36,42,59,30,46,57,60,41,59,78,77,49,57,68,67,60,53,46,45,31,53,53,32,36,35,56,53,47,71,45,82,58,49,72,49,76,83,56,60,71,63,61,53,49,51,51,52,53,52,50,50,52,51,54,51,53,63,68,64,66,84,115

Radius of gyration: 32.13 Å; Cα contacts (8 Å, |Δi|>4): 1913; chains: 1; bounding box: 79×72×80 Å

Mean predicted aligned error: 15.61 Å

Nearest PDB structures (foldseek):
  3ozi-assembly1_A  TM=9.027E-01  e=5.041E-10  Linum usitatissimum
  6o0w-assembly1_A  TM=8.851E-01  e=3.288E-09  Vitis rotundifolia
  7jlx-assembly1_D  TM=8.662E-01  e=9.365E-09  Nicotiana benthamiana
  7jlx-assembly1_A  TM=8.596E-01  e=8.217E-09  Nicotiana benthamiana
  5jfk-assembly2_B  TM=5.094E-01  e=1.362E-10  Arabidopsis thaliana